Protein AF-0000000077824808 (afdb_homodimer)

Structure (mmCIF, N/CA/C/O backbone):
data_AF-0000000077824808-model_v1
#
loop_
_entity.id
_entity.type
_entity.pdbx_description
1 polymer 'Phospholipase D family member 5'
#
loop_
_atom_site.group_PDB
_atom_site.id
_atom_site.type_symbol
_atom_site.label_atom_id
_atom_site.label_alt_id
_atom_site.label_comp_id
_atom_site.label_asym_id
_atom_site.label_entity_id
_atom_site.label_seq_id
_atom_site.pdbx_PDB_ins_code
_atom_site.Cartn_x
_atom_site.Cartn_y
_atom_site.Cartn_z
_atom_site.occupancy
_atom_site.B_iso_or_equiv
_atom_site.auth_seq_id
_atom_site.auth_comp_id
_atom_site.auth_asym_id
_atom_site.auth_atom_id
_atom_site.pdbx_PDB_model_num
ATOM 1 N N . MET A 1 1 ? 56.625 6.375 -25.609 1 44.34 1 MET A N 1
ATOM 2 C CA . MET A 1 1 ? 56.719 6.523 -24.156 1 44.34 1 MET A CA 1
ATOM 3 C C . MET A 1 1 ? 56.031 7.805 -23.688 1 44.34 1 MET A C 1
ATOM 5 O O . MET A 1 1 ? 55.469 7.848 -22.609 1 44.34 1 MET A O 1
ATOM 9 N N . SER A 1 2 ? 56.031 8.875 -24.641 1 55.38 2 SER A N 1
ATOM 10 C CA . SER A 1 2 ? 55.594 10.211 -24.234 1 55.38 2 SER A CA 1
ATOM 11 C C . SER A 1 2 ? 54.094 10.352 -24.266 1 55.38 2 SER A C 1
ATOM 13 O O . SER A 1 2 ? 53.5 10.969 -23.375 1 55.38 2 SER A O 1
ATOM 15 N N . GLN A 1 3 ? 53.469 9.711 -25.219 1 58.22 3 GLN A N 1
ATOM 16 C CA . GLN A 1 3 ? 52.031 9.867 -25.359 1 58.22 3 GLN A CA 1
ATOM 17 C C . GLN A 1 3 ? 51.281 9.102 -24.281 1 58.22 3 GLN A C 1
ATOM 19 O O . GLN A 1 3 ? 50.281 9.586 -23.75 1 58.22 3 GLN A O 1
ATOM 24 N N . GLN A 1 4 ? 51.844 7.977 -23.906 1 54.94 4 GLN A N 1
ATOM 25 C CA . GLN A 1 4 ? 51.25 7.156 -22.859 1 54.94 4 GLN A CA 1
ATOM 26 C C . GLN A 1 4 ? 51.344 7.836 -21.5 1 54.94 4 GLN A C 1
ATOM 28 O O . GLN A 1 4 ? 50.406 7.758 -20.688 1 54.94 4 GLN A O 1
ATOM 33 N N . LYS A 1 5 ? 52.406 8.555 -21.281 1 56.78 5 LYS A N 1
ATOM 34 C CA . LYS A 1 5 ? 52.594 9.297 -20.031 1 56.78 5 LYS A CA 1
ATOM 35 C C . LYS A 1 5 ? 51.625 10.469 -19.953 1 56.78 5 LYS A C 1
ATOM 37 O O . LYS A 1 5 ? 51.062 10.75 -18.875 1 56.78 5 LYS A O 1
ATOM 42 N N . CYS A 1 6 ? 51.406 10.992 -21.156 1 55.28 6 CYS A N 1
ATOM 43 C CA . CYS A 1 6 ? 50.5 12.125 -21.172 1 55.28 6 CYS A CA 1
ATOM 44 C 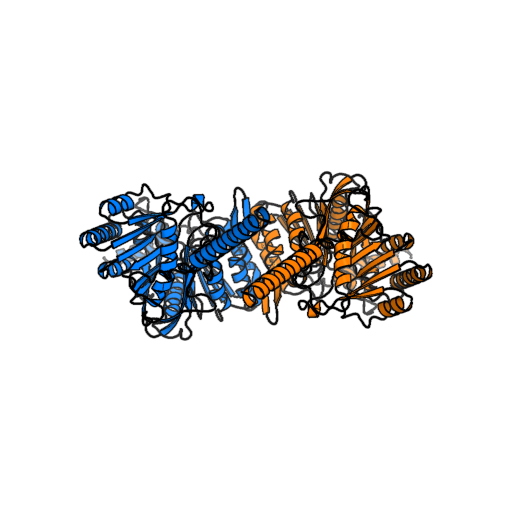C . CYS A 1 6 ? 49.062 11.68 -20.875 1 55.28 6 CYS A C 1
ATOM 46 O O . CYS A 1 6 ? 48.312 12.383 -20.188 1 55.28 6 CYS A O 1
ATOM 48 N N . ILE A 1 7 ? 48.75 10.477 -21.328 1 57.31 7 ILE A N 1
ATOM 49 C CA . ILE A 1 7 ? 47.406 9.969 -21.109 1 57.31 7 ILE A CA 1
ATOM 50 C C . ILE A 1 7 ? 47.219 9.562 -19.656 1 57.31 7 ILE A C 1
ATOM 52 O O . ILE A 1 7 ? 46.188 9.852 -19.047 1 57.31 7 ILE A O 1
ATOM 56 N N . VAL A 1 8 ? 48.312 9.039 -19.109 1 59.22 8 VAL A N 1
ATOM 57 C CA . VAL A 1 8 ? 48.281 8.641 -17.703 1 59.22 8 VAL A CA 1
ATOM 58 C C . VAL A 1 8 ? 48.219 9.875 -16.812 1 59.22 8 VAL A C 1
ATOM 60 O O . VAL A 1 8 ? 47.469 9.93 -15.844 1 59.22 8 VAL A O 1
ATOM 63 N N . ILE A 1 9 ? 48.969 10.891 -17.141 1 59.78 9 ILE A N 1
ATOM 64 C CA . ILE A 1 9 ? 48.969 12.133 -16.391 1 59.78 9 ILE A CA 1
ATOM 65 C C . ILE A 1 9 ? 47.594 12.82 -16.531 1 59.78 9 ILE A C 1
ATOM 67 O O . ILE A 1 9 ? 47.031 13.312 -15.547 1 59.78 9 ILE A O 1
ATOM 71 N N . PHE A 1 10 ? 47.062 12.75 -17.703 1 59.94 10 PHE A N 1
ATOM 72 C CA . PHE A 1 10 ? 45.75 13.344 -17.922 1 59.94 10 PHE A CA 1
ATOM 73 C C . PHE A 1 10 ? 44.688 12.586 -17.156 1 59.94 10 PHE A C 1
ATOM 75 O O . PHE A 1 10 ? 43.781 13.188 -16.562 1 59.94 10 PHE A O 1
ATOM 82 N N . ALA A 1 11 ? 44.844 11.273 -17.156 1 60.75 11 ALA A N 1
ATOM 83 C CA . ALA A 1 11 ? 43.906 10.461 -16.391 1 60.75 11 ALA A CA 1
ATOM 84 C C . ALA A 1 11 ? 44.031 10.711 -14.898 1 60.75 11 ALA A C 1
ATOM 86 O O . ALA A 1 11 ? 43.031 10.812 -14.18 1 60.75 11 ALA A O 1
ATOM 87 N N . LEU A 1 12 ? 45.25 10.953 -14.5 1 60.75 12 LEU A N 1
ATOM 88 C CA . LEU A 1 12 ? 45.531 11.242 -13.094 1 60.75 12 LEU A CA 1
ATOM 89 C C . LEU A 1 12 ? 45.031 12.633 -12.719 1 60.75 12 LEU A C 1
ATOM 91 O O . LEU A 1 12 ? 44.469 12.82 -11.633 1 60.75 12 LEU A O 1
ATOM 95 N N . VAL A 1 13 ? 45.188 13.539 -13.586 1 60.91 13 VAL A N 1
ATOM 96 C CA . VAL A 1 13 ? 44.688 14.891 -13.359 1 60.91 13 VAL A CA 1
ATOM 97 C C . VAL A 1 13 ? 43.156 14.906 -13.367 1 60.91 13 VAL A C 1
ATOM 99 O O . VAL A 1 13 ? 42.531 15.578 -12.547 1 60.91 13 VAL A O 1
ATOM 102 N N . CYS A 1 14 ? 42.594 14.086 -14.266 1 58.47 14 CYS A N 1
ATOM 103 C CA . CYS A 1 14 ? 41.156 13.992 -14.305 1 58.47 14 CYS A CA 1
ATOM 104 C C . CYS A 1 14 ? 40.625 13.297 -13.062 1 58.47 14 CYS A C 1
ATOM 106 O O . CYS A 1 14 ? 39.594 13.727 -12.484 1 58.47 14 CYS A O 1
ATOM 108 N N . CYS A 1 15 ? 41.312 12.312 -12.625 1 57.88 15 CYS A N 1
ATOM 109 C CA . CYS A 1 15 ? 40.938 11.641 -11.391 1 57.88 15 CYS A CA 1
ATOM 110 C C . CYS A 1 15 ? 41.156 12.547 -10.188 1 57.88 15 CYS A C 1
ATOM 112 O O . CYS A 1 15 ? 40.344 12.555 -9.258 1 57.88 15 CYS A O 1
ATOM 114 N N . PHE A 1 16 ? 42.188 13.305 -10.18 1 59.44 16 PHE A N 1
ATOM 115 C CA . PHE A 1 16 ? 42.438 14.273 -9.125 1 59.44 16 PHE A CA 1
ATOM 116 C C . PHE A 1 16 ? 41.406 15.391 -9.148 1 59.44 16 PHE A C 1
ATOM 118 O O . PHE A 1 16 ? 40.938 15.812 -8.102 1 59.44 16 PHE A O 1
ATOM 125 N N . ALA A 1 17 ? 41.062 15.859 -10.305 1 57.81 17 ALA A N 1
ATOM 126 C CA . ALA A 1 17 ? 40 16.875 -10.438 1 57.81 17 ALA A CA 1
ATOM 127 C C . ALA A 1 17 ? 38.656 16.344 -9.961 1 57.81 17 ALA A C 1
ATOM 129 O O . ALA A 1 17 ? 37.906 17.062 -9.297 1 57.81 17 ALA A O 1
ATOM 130 N N . ILE A 1 18 ? 38.375 15.109 -10.273 1 58.09 18 ILE A N 1
ATOM 131 C CA . ILE A 1 18 ? 37.156 14.484 -9.789 1 58.09 18 ILE A CA 1
ATOM 132 C C . ILE A 1 18 ? 37.219 14.305 -8.273 1 58.09 18 ILE A C 1
ATOM 134 O O . ILE A 1 18 ? 36.25 14.562 -7.562 1 58.09 18 ILE A O 1
ATOM 138 N N . LEU A 1 19 ? 38.375 13.93 -7.789 1 55 19 LEU A N 1
ATOM 139 C CA . LEU A 1 19 ? 38.562 13.797 -6.352 1 55 19 LEU A CA 1
ATOM 140 C C . LEU A 1 19 ? 38.438 15.148 -5.656 1 55 19 LEU A C 1
ATOM 142 O O . LEU A 1 19 ? 37.812 15.258 -4.602 1 55 19 LEU A O 1
ATOM 146 N N . VAL A 1 20 ? 39.094 16.141 -6.156 1 52.31 20 VAL A N 1
ATOM 147 C CA . VAL A 1 20 ? 39 17.484 -5.602 1 52.31 20 VAL A CA 1
ATOM 148 C C . VAL A 1 20 ? 37.562 17.984 -5.707 1 52.31 20 VAL A C 1
ATOM 150 O O . VAL A 1 20 ? 37.031 18.578 -4.766 1 52.31 20 VAL A O 1
ATOM 153 N N . ALA A 1 21 ? 36.906 17.75 -6.828 1 52 21 ALA A N 1
ATOM 154 C CA . ALA A 1 21 ? 35.5 18.109 -6.973 1 52 21 ALA A CA 1
ATOM 155 C C . ALA A 1 21 ? 34.656 17.359 -5.965 1 52 21 ALA A C 1
ATOM 157 O O . ALA A 1 21 ? 33.719 17.922 -5.402 1 52 21 ALA A O 1
ATOM 158 N N . LEU A 1 22 ? 35 16.125 -5.773 1 48.91 22 LEU A N 1
ATOM 159 C CA . LEU A 1 22 ? 34.312 15.336 -4.758 1 48.91 22 LEU A CA 1
ATOM 160 C C . LEU A 1 22 ? 34.625 15.852 -3.359 1 48.91 22 LEU A C 1
ATOM 162 O O . LEU A 1 22 ? 33.75 15.891 -2.492 1 48.91 22 LEU A O 1
ATOM 166 N N . ILE A 1 23 ? 35.906 16.156 -3.174 1 45.38 23 ILE A N 1
ATOM 167 C CA . ILE A 1 23 ? 36.312 16.719 -1.891 1 45.38 23 ILE A CA 1
ATOM 168 C C . ILE A 1 23 ? 35.625 18.078 -1.693 1 45.38 23 ILE A C 1
ATOM 170 O O . ILE A 1 23 ? 35.125 18.375 -0.612 1 45.38 23 ILE A O 1
ATOM 174 N N . PHE A 1 24 ? 35.812 18.969 -2.678 1 41.19 24 PHE A N 1
ATOM 175 C CA . PHE A 1 24 ? 35.156 20.266 -2.564 1 41.19 24 PHE A CA 1
ATOM 176 C C . PHE A 1 24 ? 33.656 20.094 -2.494 1 41.19 24 PHE A C 1
ATOM 178 O O . PHE A 1 24 ? 32.969 20.875 -1.832 1 41.19 24 PHE A O 1
ATOM 185 N N . SER A 1 25 ? 33.125 19.203 -3.307 1 39.31 25 SER A N 1
ATOM 186 C CA . SER A 1 25 ? 31.703 18.891 -3.141 1 39.31 25 SER A CA 1
ATOM 187 C C . SER A 1 25 ? 31.422 18.281 -1.769 1 39.31 25 SER A C 1
ATOM 189 O O . SER A 1 25 ? 30.312 18.375 -1.249 1 39.31 25 SER A O 1
ATOM 191 N N . ALA A 1 26 ? 32.375 17.5 -1.328 1 39.78 26 ALA A N 1
ATOM 192 C CA . ALA A 1 26 ? 32.281 16.938 0.018 1 39.78 26 ALA A CA 1
ATOM 193 C C . ALA A 1 26 ? 32.625 17.984 1.073 1 39.78 26 ALA A C 1
ATOM 195 O O . ALA A 1 26 ? 32.406 17.766 2.268 1 39.78 26 ALA A O 1
ATOM 196 N N . VAL A 1 27 ? 33.688 18.781 0.797 1 34.5 27 VAL A N 1
ATOM 197 C CA . VAL A 1 27 ? 33.906 19.844 1.784 1 34.5 27 VAL A CA 1
ATOM 198 C C . VAL A 1 27 ? 32.594 20.562 2.062 1 34.5 27 VAL A C 1
ATOM 200 O O . VAL A 1 27 ? 32.031 21.219 1.172 1 34.5 27 VAL A O 1
ATOM 203 N N . ASP A 1 28 ? 31.844 20 2.838 1 36.53 28 ASP A N 1
ATOM 204 C CA . ASP A 1 28 ? 30.719 20.625 3.535 1 36.53 28 ASP A CA 1
ATOM 205 C C . ASP A 1 28 ? 31.078 22.031 4.004 1 36.53 28 ASP A C 1
ATOM 207 O O . ASP A 1 28 ? 31.875 22.203 4.918 1 36.53 28 ASP A O 1
ATOM 211 N N . ILE A 1 29 ? 31.422 22.922 3.146 1 33.19 29 ILE A N 1
ATOM 212 C CA . ILE A 1 29 ? 31.219 24.234 3.76 1 33.19 29 ILE A CA 1
ATOM 213 C C . ILE A 1 29 ? 30.016 24.188 4.695 1 33.19 29 ILE A C 1
ATOM 215 O O . ILE A 1 29 ? 28.875 24.109 4.246 1 33.19 29 ILE A O 1
ATOM 219 N N . VAL A 1 30 ? 30.109 23.359 5.68 1 36.81 30 VAL A N 1
ATOM 220 C CA . VAL A 1 30 ? 29.172 23.625 6.758 1 36.81 30 VAL A CA 1
ATOM 221 C C . VAL A 1 30 ? 28.828 25.109 6.793 1 36.81 30 VAL A C 1
ATOM 223 O O . VAL A 1 30 ? 29.703 25.953 7.051 1 36.81 30 VAL A O 1
ATOM 226 N N . GLY A 1 31 ? 28.234 25.625 5.871 1 33.06 31 GLY A N 1
ATOM 227 C CA . GLY A 1 31 ? 27.656 26.938 6.148 1 33.06 31 GLY A CA 1
ATOM 228 C C . GLY A 1 31 ? 27.281 27.125 7.605 1 33.06 31 GLY A C 1
ATOM 229 O O . GLY A 1 31 ? 26.344 26.5 8.102 1 33.06 31 GLY A O 1
ATOM 230 N N . GLU A 1 32 ? 28.312 27.125 8.5 1 35.84 32 GLU A N 1
ATOM 231 C CA . GLU A 1 32 ? 27.891 27.781 9.742 1 35.84 32 GLU A CA 1
ATOM 232 C C . GLU A 1 32 ? 26.734 28.75 9.5 1 35.84 32 GLU A C 1
ATOM 234 O O . GLU A 1 32 ? 26.781 29.547 8.562 1 35.84 32 GLU A O 1
ATOM 239 N N . ASP A 1 33 ? 25.594 28.359 9.68 1 45.44 33 ASP A N 1
ATOM 240 C CA . ASP A 1 33 ? 24.562 29.375 9.664 1 45.44 33 ASP A CA 1
ATOM 241 C C . ASP A 1 33 ? 25.109 30.734 10.117 1 45.44 33 ASP A C 1
ATOM 243 O O . ASP A 1 33 ? 26 30.781 10.977 1 45.44 33 ASP A O 1
ATOM 247 N N . GLU A 1 34 ? 25.109 31.656 9.328 1 45.59 34 GLU A N 1
ATOM 248 C CA . GLU A 1 34 ? 25.562 33 9.625 1 45.59 34 GLU A CA 1
ATOM 249 C C . GLU A 1 34 ? 25.469 33.312 11.117 1 45.59 34 GLU A C 1
ATOM 251 O O . GLU A 1 34 ? 26.312 34.031 11.672 1 45.59 34 GLU A O 1
ATOM 256 N N . ASP A 1 35 ? 24.406 32.906 11.805 1 56.31 35 ASP A N 1
ATOM 257 C CA . ASP A 1 35 ? 24.219 33.438 13.148 1 56.31 35 ASP A CA 1
ATOM 258 C C . ASP A 1 35 ? 24.75 32.438 14.203 1 56.31 35 ASP A C 1
ATOM 260 O O . ASP A 1 35 ? 24.5 32.625 15.398 1 56.31 35 ASP A O 1
ATOM 264 N N . GLY A 1 36 ? 25.531 31.453 13.883 1 67.5 36 GLY A N 1
ATOM 265 C CA . GLY A 1 36 ? 26.234 30.688 14.891 1 67.5 36 GLY A CA 1
ATOM 266 C C . GLY A 1 36 ? 25.359 29.672 15.594 1 67.5 36 GLY A C 1
ATOM 267 O O . GLY A 1 36 ? 25.734 29.109 16.625 1 67.5 36 GLY A O 1
ATOM 268 N N . LEU A 1 37 ? 24.125 29.469 15.195 1 80.75 37 LEU A N 1
ATOM 269 C CA . LEU A 1 37 ? 23.25 28.516 15.867 1 80.75 37 LEU A CA 1
ATOM 270 C C . LEU A 1 37 ? 23.641 27.078 15.516 1 80.75 37 LEU A C 1
ATOM 272 O O . LEU A 1 37 ? 23.844 26.766 14.344 1 80.75 37 LEU A O 1
ATOM 276 N N . SER A 1 38 ? 23.859 26.219 16.578 1 85.31 38 SER A N 1
ATOM 277 C CA . SER A 1 38 ? 24.234 24.812 16.422 1 85.31 38 SER A CA 1
ATOM 278 C C . SER A 1 38 ? 23.516 23.953 17.469 1 85.31 38 SER A C 1
ATOM 280 O O . SER A 1 38 ? 22.828 24.469 18.344 1 85.31 38 SER A O 1
ATOM 282 N N . GLU A 1 39 ? 23.656 22.672 17.297 1 86.44 39 GLU A N 1
ATOM 283 C CA . GLU A 1 39 ? 23.062 21.75 18.25 1 86.44 39 GLU A CA 1
ATOM 284 C C . GLU A 1 39 ? 23.641 21.922 19.641 1 86.44 39 GLU A C 1
ATOM 286 O O . GLU A 1 39 ? 22.969 21.625 20.641 1 86.44 39 GLU A O 1
ATOM 291 N N . LYS A 1 40 ? 24.812 22.469 19.719 1 85.5 40 LYS A N 1
ATOM 292 C CA . LYS A 1 40 ? 25.531 22.594 20.984 1 85.5 40 LYS A CA 1
ATOM 293 C C . LYS A 1 40 ? 25.062 23.844 21.75 1 85.5 40 LYS A C 1
ATOM 295 O O . LYS A 1 40 ? 25.109 23.875 22.984 1 85.5 40 LYS A O 1
ATOM 300 N N . ASN A 1 41 ? 24.547 24.812 21.062 1 88.88 41 ASN A N 1
ATOM 301 C CA . ASN A 1 41 ? 24.219 26.062 21.734 1 88.88 41 ASN A CA 1
ATOM 302 C C . ASN A 1 41 ? 22.75 26.422 21.578 1 88.88 41 ASN A C 1
ATOM 304 O O . ASN A 1 41 ? 22.328 27.516 21.969 1 88.88 41 ASN A O 1
ATOM 308 N N . CYS A 1 42 ? 22 25.531 21.125 1 91 42 CYS A N 1
ATOM 309 C CA . CYS A 1 42 ? 20.594 25.828 20.922 1 91 42 CYS A CA 1
ATOM 310 C C . CYS A 1 42 ? 19.797 25.656 22.219 1 91 42 CYS A C 1
ATOM 312 O O . CYS A 1 42 ? 20.281 25.016 23.156 1 91 42 CYS A O 1
ATOM 314 N N . ARG A 1 43 ? 18.656 26.328 22.219 1 89.06 43 ARG A N 1
ATOM 315 C CA . ARG A 1 43 ? 17.781 26.25 23.391 1 89.06 43 ARG A CA 1
ATOM 316 C C . ARG A 1 43 ? 16.75 25.141 23.25 1 89.06 43 ARG A C 1
ATOM 318 O O . ARG A 1 43 ? 16.094 25.031 22.203 1 89.06 43 ARG A O 1
ATOM 325 N N . ASN A 1 44 ? 16.578 24.297 24.375 1 91 44 ASN A N 1
ATOM 326 C CA . ASN A 1 44 ? 15.648 23.172 24.297 1 91 44 ASN A CA 1
ATOM 327 C C . ASN A 1 44 ? 14.641 23.203 25.438 1 91 44 ASN A C 1
ATOM 329 O O . ASN A 1 44 ? 13.93 22.234 25.672 1 91 44 ASN A O 1
ATOM 333 N N . ASN A 1 45 ? 14.664 24.297 26.234 1 94.12 45 ASN A N 1
ATOM 334 C CA . ASN A 1 45 ? 13.555 24.594 27.141 1 94.12 45 ASN A CA 1
ATOM 335 C C . ASN A 1 45 ? 12.555 25.562 26.5 1 94.12 45 ASN A C 1
ATOM 337 O O . ASN A 1 45 ? 12.758 26.781 26.516 1 94.12 45 ASN A O 1
ATOM 341 N N . CYS A 1 46 ? 11.492 24.984 26.016 1 97.44 46 CYS A N 1
ATOM 342 C CA . CYS A 1 46 ? 10.594 25.703 25.125 1 97.44 46 CYS A CA 1
ATOM 343 C C . CYS A 1 46 ? 9.195 25.828 25.734 1 97.44 46 CYS A C 1
ATOM 345 O O . CYS A 1 46 ? 8.859 25.109 26.672 1 97.44 46 CYS A O 1
ATOM 347 N N . ARG A 1 47 ? 8.5 26.781 25.266 1 97.06 47 ARG A N 1
ATOM 348 C CA . ARG A 1 47 ? 7.074 26.906 25.547 1 97.06 47 ARG A CA 1
ATOM 349 C C . ARG A 1 47 ? 6.246 26.625 24.297 1 97.06 47 ARG A C 1
ATOM 351 O O . ARG A 1 47 ? 6.66 26.969 23.188 1 97.06 47 ARG A O 1
ATOM 358 N N . VAL A 1 48 ? 5.129 26 24.562 1 97.44 48 VAL A N 1
ATOM 359 C CA . VAL A 1 48 ? 4.305 25.641 23.422 1 97.44 48 VAL A CA 1
ATOM 360 C C . VAL A 1 48 ? 2.857 26.062 23.672 1 97.44 48 VAL A C 1
ATOM 362 O O . VAL A 1 48 ? 2.396 26.062 24.812 1 97.44 48 VAL A O 1
ATOM 365 N N . ALA A 1 49 ? 2.16 26.547 22.625 1 97.56 49 ALA A N 1
ATOM 366 C CA . ALA A 1 49 ? 0.757 26.938 22.719 1 97.56 49 ALA A CA 1
ATOM 367 C C . ALA A 1 49 ? -0.007 26.531 21.469 1 97.56 49 ALA A C 1
ATOM 369 O O . ALA A 1 49 ? 0.49 26.703 20.344 1 97.56 49 ALA A O 1
ATOM 370 N N . LEU A 1 50 ? -1.19 25.953 21.688 1 98.06 50 LEU A N 1
ATOM 371 C CA . LEU A 1 50 ? -2.1 25.75 20.562 1 98.06 50 LEU A CA 1
ATOM 372 C C . LEU A 1 50 ? -2.758 27.062 20.156 1 98.06 50 LEU A C 1
ATOM 374 O O . LEU A 1 50 ? -3.064 27.906 21 1 98.06 50 LEU A O 1
ATOM 378 N N . VAL A 1 51 ? -2.949 27.234 18.875 1 98.5 51 VAL A N 1
ATOM 379 C CA . VAL A 1 51 ? -3.682 28.391 18.344 1 98.5 51 VAL A CA 1
ATOM 380 C C . VAL A 1 51 ? -4.785 27.906 17.406 1 98.5 51 VAL A C 1
ATOM 382 O O . VAL A 1 51 ? -4.59 26.953 16.656 1 98.5 51 VAL A O 1
ATOM 385 N N . GLU A 1 52 ? -5.957 28.562 17.516 1 98.12 52 GLU A N 1
ATOM 386 C CA . GLU A 1 52 ? -7.109 28.141 16.719 1 98.12 52 GLU A CA 1
ATOM 387 C C . GLU A 1 52 ? -7.84 29.344 16.125 1 98.12 52 GLU A C 1
ATOM 389 O O . GLU A 1 52 ? -7.805 30.438 16.703 1 98.12 52 GLU A O 1
ATOM 394 N N . ASN A 1 53 ? -8.32 29.156 15.023 1 97.25 53 ASN A N 1
ATOM 395 C CA . ASN A 1 53 ? -9.398 30.031 14.578 1 97.25 53 ASN A CA 1
ATOM 396 C C . ASN A 1 53 ? -10.758 29.344 14.672 1 97.25 53 ASN A C 1
ATOM 398 O O . ASN A 1 53 ? -10.961 28.297 14.07 1 97.25 53 ASN A O 1
ATOM 402 N N . ILE A 1 54 ? -11.602 29.922 15.445 1 95.5 54 ILE A N 1
ATOM 403 C CA . ILE A 1 54 ? -12.984 29.484 15.531 1 95.5 54 ILE A CA 1
ATOM 404 C C . ILE A 1 54 ? -13.891 30.469 14.797 1 95.5 54 ILE A C 1
ATOM 406 O O . ILE A 1 54 ? -14.023 31.625 15.203 1 95.5 54 ILE A O 1
ATOM 410 N N . PRO A 1 55 ? -14.461 30 13.75 1 91.06 55 PRO A N 1
ATOM 411 C CA . PRO A 1 55 ? -15.289 30.938 12.984 1 91.06 55 PRO A CA 1
ATOM 412 C C . PRO A 1 55 ? -16.438 31.516 13.805 1 91.06 55 PRO A C 1
ATOM 414 O O . PRO A 1 55 ? -16.922 30.875 14.734 1 91.06 55 PRO A O 1
ATOM 417 N N . GLU A 1 56 ? -16.797 32.688 13.328 1 84.44 56 GLU A N 1
ATOM 418 C CA . GLU A 1 56 ? -17.922 33.344 14 1 84.44 56 GLU A CA 1
ATOM 419 C C . GLU A 1 56 ? -19.188 32.5 13.867 1 84.44 56 GLU A C 1
ATOM 421 O O . GLU A 1 56 ? -19.469 31.953 12.805 1 84.44 56 GLU A O 1
ATOM 426 N N . GLY A 1 57 ? -19.891 32.406 14.875 1 83.75 57 GLY A N 1
ATOM 427 C CA . GLY A 1 57 ? -21.141 31.641 14.867 1 83.75 57 GLY A CA 1
ATOM 428 C C . GLY A 1 57 ? -21 30.25 15.438 1 83.75 57 GLY A C 1
ATOM 429 O O . GLY A 1 57 ? -22 29.594 15.75 1 83.75 57 GLY A O 1
ATOM 430 N N . ILE A 1 58 ? -19.828 29.859 15.492 1 88.06 58 ILE A N 1
ATOM 431 C CA . ILE A 1 58 ? -19.594 28.562 16.125 1 88.06 58 ILE A CA 1
ATOM 432 C C . ILE A 1 58 ? -19.438 28.734 17.625 1 88.06 58 ILE A C 1
ATOM 434 O O . ILE A 1 58 ? -18.547 29.469 18.078 1 88.06 58 ILE A O 1
ATOM 438 N N . ASN A 1 59 ? -20.297 28.062 18.328 1 88.56 59 ASN A N 1
ATOM 439 C CA . ASN A 1 59 ? -20.297 28.203 19.781 1 88.56 59 ASN A CA 1
ATOM 440 C C . ASN A 1 59 ? -20.109 26.859 20.484 1 88.56 59 ASN A C 1
ATOM 442 O O . ASN A 1 59 ? -20.75 25.875 20.125 1 88.56 59 ASN A O 1
ATOM 446 N N . TYR A 1 60 ? -19.203 26.953 21.359 1 91.69 60 TYR A N 1
ATOM 447 C CA . TYR A 1 60 ? -19 25.797 22.219 1 91.69 60 TYR A CA 1
ATOM 448 C C . TYR A 1 60 ? -19.5 26.078 23.625 1 91.69 60 TYR A C 1
ATOM 450 O O . TYR A 1 60 ? -19.828 27.219 23.969 1 91.69 60 TYR A O 1
ATOM 458 N N . SER A 1 61 ? -19.625 24.969 24.406 1 89.12 61 SER A N 1
ATOM 459 C CA . SER A 1 61 ? -20.016 25.156 25.797 1 89.12 61 SER A CA 1
ATOM 460 C C . SER A 1 61 ? -18.969 25.969 26.562 1 89.12 61 SER A C 1
ATOM 462 O O . SER A 1 61 ? -17.812 26.047 26.156 1 89.12 61 SER A O 1
ATOM 464 N N . ASP A 1 62 ? -19.359 26.484 27.641 1 86.94 62 ASP A N 1
ATOM 465 C CA . ASP A 1 62 ? -18.469 27.312 28.453 1 86.94 62 ASP A CA 1
ATOM 466 C C . ASP A 1 62 ? -17.328 26.5 29.047 1 86.94 62 ASP A C 1
ATOM 468 O O . ASP A 1 62 ? -16.25 27.016 29.328 1 86.94 62 ASP A O 1
ATOM 472 N N . SER A 1 63 ? -17.562 25.281 29.141 1 89.69 63 SER A N 1
ATOM 473 C CA . SER A 1 63 ? -16.562 24.422 29.766 1 89.69 63 SER A CA 1
ATOM 474 C C . SER A 1 63 ? -15.594 23.844 28.734 1 89.69 63 SER A C 1
ATOM 476 O O . SER A 1 63 ? -14.617 23.188 29.094 1 89.69 63 SER A O 1
ATOM 478 N N . ALA A 1 64 ? -15.883 24.219 27.547 1 91.81 64 ALA A N 1
ATOM 479 C CA . ALA A 1 64 ? -15.023 23.703 26.484 1 91.81 64 ALA A CA 1
ATOM 480 C C . ALA A 1 64 ? -13.648 24.359 26.516 1 91.81 64 ALA A C 1
ATOM 482 O O . ALA A 1 64 ? -13.531 25.531 26.875 1 91.81 64 ALA A O 1
ATOM 483 N N . PRO A 1 65 ? -12.664 23.547 26.172 1 92.56 65 PRO A N 1
ATOM 484 C CA . PRO A 1 65 ? -11.328 24.141 26.141 1 92.56 65 PRO A CA 1
ATOM 485 C C . PRO A 1 65 ? -11.219 25.281 25.125 1 92.56 65 PRO A C 1
ATOM 487 O O . PRO A 1 65 ? -11.805 25.203 24.047 1 92.56 65 PRO A O 1
ATOM 490 N N . ALA A 1 66 ? -10.555 26.297 25.547 1 91.69 66 ALA A N 1
ATOM 491 C CA . ALA A 1 66 ? -10.281 27.453 24.672 1 91.69 66 ALA A CA 1
ATOM 492 C C . ALA A 1 66 ? -8.781 27.734 24.609 1 91.69 66 ALA A C 1
ATOM 494 O O . ALA A 1 66 ? -8.07 27.625 25.609 1 91.69 66 ALA A O 1
ATOM 495 N N . HIS A 1 67 ? -8.414 28.109 23.469 1 95.31 67 HIS A N 1
ATOM 496 C CA . HIS A 1 67 ? -7.008 28.406 23.234 1 95.31 67 HIS A CA 1
ATOM 497 C C . HIS A 1 67 ? -6.832 29.766 22.578 1 95.31 67 HIS A C 1
ATOM 499 O O . HIS A 1 67 ? -7.812 30.422 22.234 1 95.31 67 HIS A O 1
ATOM 505 N N . LEU A 1 68 ? -5.562 30.141 22.531 1 96.5 68 LEU A N 1
ATOM 506 C CA . LEU A 1 68 ? -5.219 31.406 21.891 1 96.5 68 LEU A CA 1
ATOM 507 C C . LEU A 1 68 ? -5.746 31.453 20.469 1 96.5 68 LEU A C 1
ATOM 509 O O . LEU A 1 68 ? -5.652 30.453 19.734 1 96.5 68 LEU A O 1
ATOM 513 N N . SER A 1 69 ? -6.352 32.625 20.125 1 97.12 69 SER A N 1
ATOM 514 C CA . SER A 1 69 ? -6.801 32.75 18.75 1 97.12 69 SER A CA 1
ATOM 515 C C . SER A 1 69 ? -5.621 32.781 17.781 1 97.12 69 SER A C 1
ATOM 517 O O . SER A 1 69 ? -4.543 33.25 18.125 1 97.12 69 SER A O 1
ATOM 519 N N . LEU A 1 70 ? -5.836 32.25 16.625 1 98 70 LEU A N 1
ATOM 520 C CA . LEU A 1 70 ? -4.812 32.219 15.594 1 98 70 LEU A CA 1
ATOM 521 C C . LEU A 1 70 ? -4.281 33.625 15.328 1 98 70 LEU A C 1
ATOM 523 O O . LEU A 1 70 ? -3.068 33.844 15.273 1 98 70 LEU A O 1
ATOM 527 N N . PHE A 1 71 ? -5.156 34.594 15.234 1 97 71 PHE A N 1
ATOM 528 C CA . PHE A 1 71 ? -4.793 36 14.984 1 97 71 PHE A CA 1
ATOM 529 C C . PHE A 1 71 ? -3.885 36.531 16.078 1 97 71 PHE A C 1
ATOM 531 O O . PHE A 1 71 ? -2.82 37.062 15.805 1 97 71 PHE A O 1
ATOM 538 N N . GLN A 1 72 ? -4.305 36.312 17.25 1 97.5 72 GLN A N 1
ATOM 539 C CA . GLN A 1 72 ? -3.514 36.812 18.375 1 97.5 72 GLN A CA 1
ATOM 540 C C . GLN A 1 72 ? -2.158 36.125 18.438 1 97.5 72 GLN A C 1
ATOM 542 O O . GLN A 1 72 ? -1.147 36.75 18.781 1 97.5 72 GLN A O 1
ATOM 547 N N . GLY A 1 73 ? -2.162 34.844 18.172 1 98.5 73 GLY A N 1
ATOM 548 C CA . GLY A 1 73 ? -0.9 34.125 18.141 1 98.5 73 GLY A CA 1
ATOM 549 C C . GLY A 1 73 ? 0.077 34.656 17.125 1 98.5 73 GLY A C 1
ATOM 550 O O . GLY A 1 73 ? 1.252 34.875 17.422 1 98.5 73 GLY A O 1
ATOM 551 N N . TRP A 1 74 ? -0.408 34.875 15.914 1 98.31 74 TRP A N 1
ATOM 552 C CA . TRP A 1 74 ? 0.426 35.438 14.859 1 98.31 74 TRP A CA 1
ATOM 553 C C . TRP A 1 74 ? 0.898 36.844 15.211 1 98.31 74 TRP A C 1
ATOM 555 O O . TRP A 1 74 ? 2.07 37.188 15.031 1 98.31 74 TRP A O 1
ATOM 565 N N . MET A 1 75 ? -0.009 37.594 15.805 1 98.12 75 MET A N 1
ATOM 566 C CA . MET A 1 75 ? 0.353 38.969 16.203 1 98.12 75 MET A CA 1
ATOM 567 C C . MET A 1 75 ? 1.406 38.938 17.312 1 98.12 75 MET A C 1
ATOM 569 O O . MET A 1 75 ? 2.33 39.75 17.312 1 98.12 75 MET A O 1
ATOM 573 N N . ASN A 1 76 ? 1.201 38.031 18.234 1 98.31 76 ASN A N 1
ATOM 574 C CA . ASN A 1 76 ? 2.193 37.906 19.297 1 98.31 76 ASN A CA 1
ATOM 575 C C . ASN A 1 76 ? 3.58 37.594 18.719 1 98.31 76 ASN A C 1
ATOM 577 O O . ASN A 1 76 ? 4.574 38.188 19.156 1 98.31 76 ASN A O 1
ATOM 581 N N . LEU A 1 77 ? 3.656 36.719 17.766 1 98.62 77 LEU A N 1
ATOM 582 C CA . LEU A 1 77 ? 4.926 36.375 17.125 1 98.62 77 LEU A CA 1
ATOM 583 C C . LEU A 1 77 ? 5.543 37.594 16.453 1 98.62 77 LEU A C 1
ATOM 585 O O . LEU A 1 77 ? 6.73 37.875 16.625 1 98.62 77 LEU A O 1
ATOM 589 N N . LEU A 1 78 ? 4.734 38.312 15.742 1 98.62 78 LEU A N 1
ATOM 590 C CA . LEU A 1 78 ? 5.23 39.469 15 1 98.62 78 LEU A CA 1
ATOM 591 C C . LEU A 1 78 ? 5.664 40.594 15.953 1 98.62 78 LEU A C 1
ATOM 593 O O . LEU A 1 78 ? 6.641 41.281 15.695 1 98.62 78 LEU A O 1
ATOM 597 N N . ASN A 1 79 ? 4.906 40.688 17 1 98.06 79 ASN A N 1
ATOM 598 C CA . ASN A 1 79 ? 5.25 41.719 17.984 1 98.06 79 ASN A CA 1
ATOM 599 C C . ASN A 1 79 ? 6.582 41.406 18.672 1 98.06 79 ASN A C 1
ATOM 601 O O . ASN A 1 79 ? 7.281 42.312 19.109 1 98.06 79 ASN A O 1
ATOM 605 N N . MET A 1 80 ? 6.938 40.219 18.672 1 97.38 80 MET A N 1
ATOM 606 C CA . MET A 1 80 ? 8.18 39.781 19.312 1 97.38 80 MET A CA 1
ATOM 607 C C . MET A 1 80 ? 9.352 39.875 18.344 1 97.38 80 MET A C 1
ATOM 609 O O . MET A 1 80 ? 10.516 39.844 18.75 1 97.38 80 MET A O 1
ATOM 613 N N . ALA A 1 81 ? 9.039 40 17.109 1 98.44 81 ALA A N 1
ATOM 614 C CA . ALA A 1 81 ? 10.07 39.938 16.078 1 98.44 81 ALA A CA 1
ATOM 615 C C . ALA A 1 81 ? 11.016 41.156 16.172 1 98.44 81 ALA A C 1
ATOM 617 O O . ALA A 1 81 ? 10.578 42.281 16.234 1 98.44 81 ALA A O 1
ATOM 618 N N . LYS A 1 82 ? 12.383 40.875 16.109 1 97.62 82 LYS A N 1
ATOM 619 C CA . LYS A 1 82 ? 13.391 41.938 16.203 1 97.62 82 LYS A CA 1
ATOM 620 C C . LYS A 1 82 ? 14.336 41.875 15.008 1 97.62 82 LYS A C 1
ATOM 622 O O . LYS A 1 82 ? 14.852 42.938 14.594 1 97.62 82 LYS A O 1
ATOM 627 N N . LYS A 1 83 ? 14.547 40.719 14.508 1 97.19 83 LYS A N 1
ATOM 628 C CA . LYS A 1 83 ? 15.586 40.594 13.492 1 97.19 83 LYS A CA 1
ATOM 629 C C . LYS A 1 83 ? 15.008 40.094 12.172 1 97.19 83 LYS A C 1
ATOM 631 O O . LYS A 1 83 ? 15.281 40.656 11.109 1 97.19 83 LYS A O 1
ATOM 636 N N . SER A 1 84 ? 14.281 39 12.297 1 98.25 84 SER A N 1
ATOM 637 C CA . SER A 1 84 ? 13.836 38.406 11.031 1 98.25 84 SER A CA 1
ATOM 638 C C . SER A 1 84 ? 12.516 37.656 11.203 1 98.25 84 SER A C 1
ATOM 640 O O . SER A 1 84 ? 12.227 37.156 12.281 1 98.25 84 SER A O 1
ATOM 642 N N . VAL A 1 85 ? 11.742 37.625 10.133 1 98.75 85 VAL A N 1
ATOM 643 C CA . VAL A 1 85 ? 10.508 36.844 10.023 1 98.75 85 VAL A CA 1
ATOM 644 C C . VAL A 1 85 ? 10.492 36.062 8.703 1 98.75 85 VAL A C 1
ATOM 646 O O . VAL A 1 85 ? 10.445 36.656 7.629 1 98.75 85 VAL A O 1
ATOM 649 N N . ASP A 1 86 ? 10.547 34.719 8.773 1 98.75 86 ASP A N 1
ATOM 650 C CA . ASP A 1 86 ? 10.438 33.844 7.613 1 98.75 86 ASP A CA 1
ATOM 651 C C . ASP A 1 86 ? 9.062 33.188 7.555 1 98.75 86 ASP A C 1
ATOM 653 O O . ASP A 1 86 ? 8.656 32.5 8.508 1 98.75 86 ASP A O 1
ATOM 657 N N . ILE A 1 87 ? 8.375 33.375 6.457 1 98.81 87 ILE A N 1
ATOM 658 C CA . ILE A 1 87 ? 7.027 32.812 6.34 1 98.81 87 ILE A CA 1
ATOM 659 C C . ILE A 1 87 ? 6.918 31.969 5.074 1 98.81 87 ILE A C 1
ATOM 661 O O . ILE A 1 87 ? 7.285 32.406 3.986 1 98.81 87 ILE A O 1
ATOM 665 N N . VAL A 1 88 ? 6.492 30.766 5.215 1 98.75 88 VAL A N 1
ATOM 666 C CA . V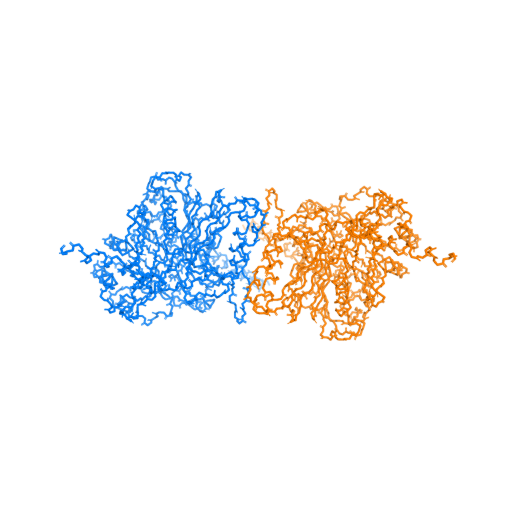AL A 1 88 ? 6.023 29.938 4.102 1 98.75 88 VAL A CA 1
ATOM 667 C C . VAL A 1 88 ? 4.504 29.812 4.156 1 98.75 88 VAL A C 1
ATOM 669 O O . VAL A 1 88 ? 3.939 29.531 5.215 1 98.75 88 VAL A O 1
ATOM 672 N N . SER A 1 89 ? 3.844 30.047 3.094 1 98.44 89 SER A N 1
ATOM 673 C CA . SER A 1 89 ? 2.387 30 3.088 1 98.44 89 SER A CA 1
ATOM 674 C C . SER A 1 89 ? 1.857 29.516 1.741 1 98.44 89 SER A C 1
ATOM 676 O O . SER A 1 89 ? 2.475 29.75 0.702 1 98.44 89 SER A O 1
ATOM 678 N N . SER A 1 90 ? 0.696 28.922 1.753 1 97.5 90 SER A N 1
ATOM 679 C CA . SER A 1 90 ? 0.093 28.375 0.54 1 97.5 90 SER A CA 1
ATOM 680 C C . SER A 1 90 ? -0.778 29.422 -0.158 1 97.5 90 SER A C 1
ATOM 682 O O . SER A 1 90 ? -1.032 29.312 -1.36 1 97.5 90 SER A O 1
ATOM 684 N N . GLN A 1 91 ? -1.283 30.391 0.571 1 96.75 91 GLN A N 1
ATOM 685 C CA . GLN A 1 91 ? -2.127 31.453 0.032 1 96.75 91 GLN A CA 1
ATOM 686 C C . GLN A 1 91 ? -1.677 32.812 0.534 1 96.75 91 GLN A C 1
ATOM 688 O O . GLN A 1 91 ? -1.026 32.906 1.575 1 96.75 91 GLN A O 1
ATOM 693 N N . TRP A 1 92 ? -2.076 33.844 -0.291 1 96.31 92 TRP A N 1
ATOM 694 C CA . TRP A 1 92 ? -1.63 35.188 0.003 1 96.31 92 TRP A CA 1
ATOM 695 C C . TRP A 1 92 ? -2.738 36.219 -0.271 1 96.31 92 TRP A C 1
ATOM 697 O O . TRP A 1 92 ? -2.676 36.969 -1.248 1 96.31 92 TRP A O 1
ATOM 707 N N . ASP A 1 93 ? -3.701 36.156 0.56 1 94 93 ASP A N 1
ATOM 708 C CA . ASP A 1 93 ? -4.793 37.125 0.422 1 94 93 ASP A CA 1
ATOM 709 C C . ASP A 1 93 ? -5.332 37.562 1.788 1 94 93 ASP A C 1
ATOM 711 O O . ASP A 1 93 ? -6.188 36.875 2.357 1 94 93 ASP A O 1
ATOM 715 N N . LEU A 1 94 ? -4.934 38.781 2.188 1 92.19 94 LEU A N 1
ATOM 716 C CA . LEU A 1 94 ? -5.336 39.25 3.508 1 92.19 94 LEU A CA 1
ATOM 717 C C . LEU A 1 94 ? -6.414 40.344 3.393 1 92.19 94 LEU A C 1
ATOM 719 O O . LEU A 1 94 ? -6.832 40.906 4.398 1 92.19 94 LEU A O 1
ATOM 723 N N . SER A 1 95 ? -6.812 40.594 2.172 1 86.25 95 SER A N 1
ATOM 724 C CA . SER A 1 95 ? -7.766 41.656 1.958 1 86.25 95 SER A CA 1
ATOM 725 C C . SER A 1 95 ? -9.18 41.125 1.755 1 86.25 95 SER A C 1
ATOM 727 O O . SER A 1 95 ? -9.375 40.125 1.038 1 86.25 95 SER A O 1
ATOM 729 N N . HIS A 1 96 ? -9.984 41.656 2.576 1 76.31 96 HIS A N 1
ATOM 730 C CA . HIS A 1 96 ? -11.398 41.375 2.371 1 76.31 96 HIS A CA 1
ATOM 731 C C . HIS A 1 96 ? -12.258 42.562 2.803 1 76.31 96 HIS A C 1
ATOM 733 O O . HIS A 1 96 ? -11.922 43.25 3.766 1 76.31 96 HIS A O 1
ATOM 739 N N . SER A 1 97 ? -13.266 42.719 2.01 1 74.62 97 SER A N 1
ATOM 740 C CA . SER A 1 97 ? -14.102 43.875 2.221 1 74.62 97 SER A CA 1
ATOM 741 C C . SER A 1 97 ? -15.008 43.719 3.438 1 74.62 97 SER A C 1
ATOM 743 O O . SER A 1 97 ? -15.438 44.688 4.043 1 74.62 97 SER A O 1
ATOM 745 N N . HIS A 1 98 ? -15.148 42.5 3.805 1 73.12 98 HIS A N 1
ATOM 746 C CA . HIS A 1 98 ? -16.031 42.281 4.945 1 73.12 98 HIS A CA 1
ATOM 747 C C . HIS A 1 98 ? -15.438 42.875 6.219 1 73.12 98 HIS A C 1
ATOM 749 O O . HIS A 1 98 ? -14.258 42.688 6.512 1 73.12 98 HIS A O 1
ATOM 755 N N . PRO A 1 99 ? -16.219 43.562 6.949 1 66.38 99 PRO A N 1
ATOM 756 C CA . PRO A 1 99 ? -15.734 44.25 8.141 1 66.38 99 PRO A CA 1
ATOM 757 C C . PRO A 1 99 ? -15.133 43.312 9.18 1 66.38 99 PRO A C 1
ATOM 759 O O . PRO A 1 99 ? -14.211 43.688 9.898 1 66.38 99 PRO A O 1
ATOM 762 N N . SER A 1 100 ? -15.586 42.156 9.188 1 66.94 100 SER A N 1
ATOM 763 C CA . SER A 1 100 ? -15.102 41.219 10.195 1 66.94 100 SER A CA 1
ATOM 764 C C . SER A 1 100 ? -13.75 40.656 9.805 1 66.94 100 SER A C 1
ATOM 766 O O . SER A 1 100 ? -13.102 39.969 10.602 1 66.94 100 SER A O 1
ATOM 768 N N . ALA A 1 101 ? -13.438 41.031 8.672 1 72.31 101 ALA A N 1
ATOM 769 C CA . ALA A 1 101 ? -12.156 40.5 8.219 1 72.31 101 ALA A CA 1
ATOM 770 C C . ALA A 1 101 ? -11.031 41.531 8.43 1 72.31 101 ALA A C 1
ATOM 772 O O . ALA A 1 101 ? -10.117 41.625 7.617 1 72.31 101 ALA A O 1
ATOM 773 N N . PHE A 1 102 ? -11.133 42.219 9.578 1 86.25 102 PHE A N 1
ATOM 774 C CA . PHE A 1 102 ? -10.164 43.281 9.859 1 86.25 102 PHE A CA 1
ATOM 775 C C . PHE A 1 102 ? -8.812 42.688 10.25 1 86.25 102 PHE A C 1
ATOM 777 O O . PHE A 1 102 ? -7.781 43.344 10.109 1 86.25 102 PHE A O 1
ATOM 784 N N . GLN A 1 103 ? -8.852 41.5 10.625 1 92 103 GLN A N 1
ATOM 785 C CA . GLN A 1 103 ? -7.648 40.844 11.125 1 92 103 GLN A CA 1
ATOM 786 C C . GLN A 1 103 ? -6.582 40.75 10.039 1 92 103 GLN A C 1
ATOM 788 O O . GLN A 1 103 ? -5.395 40.938 10.312 1 92 103 GLN A O 1
ATOM 793 N N . GLY A 1 104 ? -7.059 40.531 8.867 1 93.25 104 GLY A N 1
ATOM 794 C CA . GLY A 1 104 ? -6.121 40.469 7.754 1 93.25 104 GLY A CA 1
ATOM 795 C C . GLY A 1 104 ? -5.395 41.781 7.508 1 93.25 104 GLY A C 1
ATOM 796 O O . GLY A 1 104 ? -4.176 41.781 7.32 1 93.25 104 GLY A O 1
ATOM 797 N N . GLN A 1 105 ? -6.125 42.812 7.555 1 92 105 GLN A N 1
ATOM 798 C CA . GLN A 1 105 ? -5.539 44.125 7.336 1 92 105 GLN A CA 1
ATOM 799 C C . GLN A 1 105 ? -4.543 44.469 8.438 1 92 105 GLN A C 1
ATOM 801 O O . GLN A 1 105 ? -3.482 45.031 8.164 1 92 105 GLN A O 1
ATOM 806 N N . HIS A 1 106 ? -4.906 44.156 9.625 1 94.38 106 HIS A N 1
ATOM 807 C CA . HIS A 1 106 ? -4.012 44.406 10.75 1 94.38 106 HIS A CA 1
ATOM 808 C C . HIS A 1 106 ? -2.711 43.625 10.617 1 94.38 106 HIS A C 1
ATOM 810 O O . HIS A 1 106 ? -1.636 44.156 10.93 1 94.38 106 HIS A O 1
ATOM 816 N N . LEU A 1 107 ? -2.875 42.469 10.227 1 95.88 107 LEU A N 1
ATOM 817 C CA . LEU A 1 107 ? -1.692 41.625 10.023 1 95.88 107 LEU A CA 1
ATOM 818 C C . LEU A 1 107 ? -0.803 42.219 8.93 1 95.88 107 LEU A C 1
ATOM 820 O O . LEU A 1 107 ? 0.42 42.281 9.078 1 95.88 107 LEU A O 1
ATOM 824 N N . PHE A 1 108 ? -1.381 42.656 7.859 1 95.38 108 PHE A N 1
ATOM 825 C CA . PHE A 1 108 ? -0.654 43.25 6.754 1 95.38 108 PHE A CA 1
ATOM 826 C C . PHE A 1 108 ? 0.091 44.5 7.219 1 95.38 108 PHE A C 1
ATOM 828 O O . PHE A 1 108 ? 1.274 44.688 6.918 1 95.38 108 PHE A O 1
ATOM 835 N N . GLU A 1 109 ? -0.626 45.281 7.922 1 95.69 109 GLU A N 1
ATOM 836 C CA . GLU A 1 109 ? -0.029 46.531 8.438 1 95.69 109 GLU A CA 1
ATOM 837 C C . GLU A 1 109 ? 1.146 46.219 9.367 1 95.69 109 GLU A C 1
ATOM 839 O O . GLU A 1 109 ? 2.17 46.906 9.32 1 95.69 109 GLU A O 1
ATOM 844 N N . LYS A 1 110 ? 0.953 45.281 10.156 1 97.56 110 LYS A N 1
ATOM 845 C CA . LYS A 1 110 ? 2.025 44.906 11.078 1 97.56 110 LYS A CA 1
ATOM 846 C C . LYS A 1 110 ? 3.262 44.438 10.312 1 97.56 110 LYS A C 1
ATOM 848 O O . LYS A 1 110 ? 4.391 44.75 10.695 1 97.56 110 LYS A O 1
ATOM 853 N N . LEU A 1 111 ? 3.1 43.688 9.266 1 98 111 LEU A N 1
ATOM 854 C CA . LEU A 1 111 ? 4.215 43.25 8.445 1 98 111 LEU A CA 1
ATOM 855 C C . LEU A 1 111 ? 4.93 44.438 7.805 1 98 111 LEU A C 1
ATOM 857 O O . LEU A 1 111 ? 6.16 44.469 7.781 1 98 111 LEU A O 1
ATOM 861 N N . GLN A 1 112 ? 4.168 45.406 7.371 1 97.06 112 GLN A N 1
ATOM 862 C CA . GLN A 1 112 ? 4.746 46.594 6.789 1 97.06 112 GLN A CA 1
ATOM 863 C C . GLN A 1 112 ? 5.547 47.375 7.828 1 97.06 112 GLN A C 1
ATOM 865 O O . GLN A 1 112 ? 6.621 47.906 7.531 1 97.06 112 GLN A O 1
ATOM 870 N N . ASP A 1 113 ? 4.953 47.438 8.961 1 97.94 113 ASP A N 1
ATOM 871 C CA . ASP A 1 113 ? 5.613 48.156 10.062 1 97.94 113 ASP A CA 1
ATOM 872 C C . ASP A 1 113 ? 6.969 47.531 10.383 1 97.94 113 ASP A C 1
ATOM 874 O O . ASP A 1 113 ? 7.945 48.219 10.625 1 97.94 113 ASP A O 1
ATOM 878 N N . LEU A 1 114 ? 6.973 46.25 10.414 1 98.5 114 LEU A N 1
ATOM 879 C CA . LEU A 1 114 ? 8.211 45.562 10.719 1 98.5 114 LEU A CA 1
ATOM 880 C C . LEU A 1 114 ? 9.273 45.844 9.656 1 98.5 114 LEU A C 1
ATOM 882 O O . LEU A 1 114 ? 10.445 46.031 9.977 1 98.5 114 LEU A O 1
ATOM 886 N N . LEU A 1 115 ? 8.859 45.844 8.438 1 98.06 115 LEU A N 1
ATOM 887 C CA . LEU A 1 115 ? 9.781 46.188 7.355 1 98.06 115 LEU A CA 1
ATOM 888 C C . LEU A 1 115 ? 10.344 47.594 7.543 1 98.06 115 LEU A C 1
ATOM 890 O O . LEU A 1 115 ? 11.539 47.812 7.324 1 98.06 115 LEU A O 1
ATOM 894 N N . SER A 1 116 ? 9.57 48.469 7.957 1 97.25 116 SER A N 1
ATOM 895 C CA . SER A 1 116 ? 9.992 49.844 8.195 1 97.25 116 SER A CA 1
ATOM 896 C C . SER A 1 116 ? 10.984 49.938 9.352 1 97.25 116 SER A C 1
ATOM 898 O O . SER A 1 116 ? 11.781 50.875 9.43 1 97.25 116 SER A O 1
ATOM 900 N N . GLN A 1 117 ? 10.922 49 10.203 1 97.5 117 GLN A N 1
ATOM 901 C CA . GLN A 1 117 ? 11.82 48.938 11.352 1 97.5 117 GLN A CA 1
ATOM 902 C C . GLN A 1 117 ? 13.062 48.125 11.039 1 97.5 117 GLN A C 1
ATOM 904 O O . GLN A 1 117 ? 13.781 47.688 11.953 1 97.5 117 GLN A O 1
ATOM 909 N N . ASN A 1 118 ? 13.266 47.75 9.852 1 96.25 118 ASN A N 1
ATOM 910 C CA . ASN A 1 118 ? 14.438 47.062 9.32 1 96.25 118 ASN A CA 1
ATOM 911 C C . ASN A 1 118 ? 14.492 45.625 9.781 1 96.25 118 ASN A C 1
ATOM 913 O O . ASN A 1 118 ? 15.57 45.094 10.055 1 96.25 118 ASN A O 1
ATOM 917 N N . VAL A 1 119 ? 13.336 45.062 10.078 1 98.25 119 VAL A N 1
ATOM 918 C CA . VAL A 1 119 ? 13.242 43.625 10.273 1 98.25 119 VAL A CA 1
ATOM 919 C C . VAL A 1 119 ? 13.234 42.906 8.922 1 98.25 119 VAL A C 1
ATOM 921 O O . VAL A 1 119 ? 12.477 43.281 8.023 1 98.25 119 VAL A O 1
ATOM 924 N N . GLU A 1 120 ? 14.109 41.938 8.773 1 98.44 120 GLU A N 1
ATOM 925 C CA . GLU A 1 120 ? 14.172 41.219 7.516 1 98.44 120 GLU A CA 1
ATOM 926 C C . GLU A 1 120 ? 12.984 40.25 7.379 1 98.44 120 GLU A C 1
ATOM 928 O O . GLU A 1 120 ? 12.711 39.469 8.281 1 98.44 120 GLU A O 1
ATOM 933 N N . ILE A 1 121 ? 12.258 40.375 6.301 1 98.62 121 ILE A N 1
ATOM 934 C CA . ILE A 1 121 ? 11.125 39.469 6.059 1 98.62 121 ILE A CA 1
ATOM 935 C C . ILE A 1 121 ? 11.359 38.688 4.77 1 98.62 121 ILE A C 1
ATOM 937 O O . ILE A 1 121 ? 11.602 39.281 3.713 1 98.62 121 ILE A O 1
ATOM 941 N N . LYS A 1 122 ? 11.344 37.375 4.867 1 98.69 122 LYS A N 1
ATOM 942 C CA . LYS A 1 122 ? 11.414 36.469 3.719 1 98.69 122 LYS A CA 1
ATOM 943 C C . LYS A 1 122 ? 10.133 35.656 3.568 1 98.69 122 LYS A C 1
ATOM 945 O O . LYS A 1 122 ? 9.641 35.062 4.539 1 98.69 122 LYS A O 1
ATOM 950 N N . LEU A 1 123 ? 9.625 35.688 2.408 1 98.62 123 LEU A N 1
ATOM 951 C CA . LEU A 1 123 ? 8.367 35 2.105 1 98.62 123 LEU A CA 1
ATOM 952 C C . LEU A 1 123 ? 8.562 33.969 1.015 1 98.62 123 LEU A C 1
ATOM 954 O O . LEU A 1 123 ? 9.156 34.25 -0.029 1 98.62 123 LEU A O 1
ATOM 958 N N . VAL A 1 124 ? 8.133 32.75 1.249 1 98.56 124 VAL A N 1
ATOM 959 C CA . VAL A 1 124 ? 8.18 31.672 0.248 1 98.56 124 VAL A CA 1
ATOM 960 C C . VAL A 1 124 ? 6.77 31.375 -0.265 1 98.56 124 VAL A C 1
ATOM 962 O O . VAL A 1 124 ? 5.855 31.125 0.523 1 98.56 124 VAL A O 1
ATOM 965 N N . SER A 1 125 ? 6.621 31.422 -1.573 1 98.06 125 SER A N 1
ATOM 966 C CA . SER A 1 125 ? 5.328 31.203 -2.211 1 98.06 125 SER A CA 1
ATOM 967 C C . SER A 1 125 ? 5.4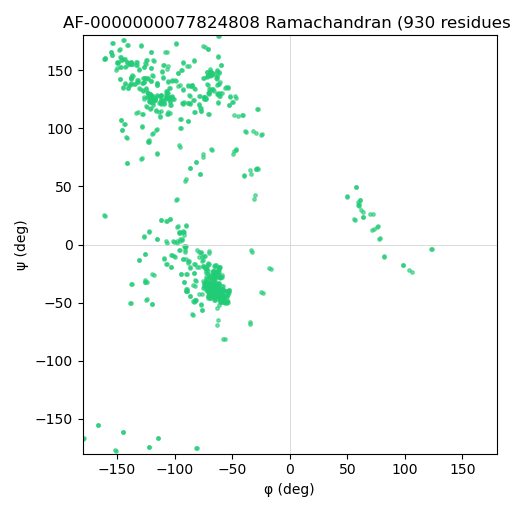57 30.328 -3.449 1 98.06 125 SER A C 1
ATOM 969 O O . SER A 1 125 ? 6.547 30.203 -4.016 1 98.06 125 SER A O 1
ATOM 971 N N . ASP A 1 126 ? 4.328 29.719 -3.77 1 97.19 126 ASP A N 1
ATOM 972 C CA . ASP A 1 126 ? 4.234 29.094 -5.082 1 97.19 126 ASP A CA 1
ATOM 973 C C . ASP A 1 126 ? 4.211 30.141 -6.195 1 97.19 126 ASP A C 1
ATOM 975 O O . ASP A 1 126 ? 3.654 31.219 -6.023 1 97.19 126 ASP A O 1
ATOM 979 N N . ILE A 1 127 ? 4.738 29.812 -7.312 1 95.94 127 ILE A N 1
ATOM 980 C CA . ILE A 1 127 ? 4.824 30.734 -8.445 1 95.94 127 ILE A CA 1
ATOM 981 C C . ILE A 1 127 ? 3.422 31.109 -8.922 1 95.94 127 ILE A C 1
ATOM 983 O O . ILE A 1 127 ? 3.225 32.156 -9.547 1 95.94 127 ILE A O 1
ATOM 987 N N . LEU A 1 128 ? 2.471 30.297 -8.648 1 94.38 128 LEU A N 1
ATOM 988 C CA . LEU A 1 128 ? 1.087 30.531 -9.039 1 94.38 128 LEU A CA 1
ATOM 989 C C . LEU A 1 128 ? 0.56 31.812 -8.414 1 94.38 128 LEU A C 1
ATOM 991 O O . LEU A 1 128 ? -0.418 32.406 -8.898 1 94.38 128 LEU A O 1
ATOM 995 N N . HIS A 1 129 ? 1.212 32.312 -7.328 1 95.75 129 HIS A N 1
ATOM 996 C CA . HIS A 1 129 ? 0.748 33.5 -6.629 1 95.75 129 HIS A CA 1
ATOM 997 C C . HIS A 1 129 ? 1.612 34.719 -6.973 1 95.75 129 HIS A C 1
ATOM 999 O O . HIS A 1 129 ? 1.644 35.688 -6.223 1 95.75 129 HIS A O 1
ATOM 1005 N N . LYS A 1 130 ? 2.262 34.688 -8.039 1 94.19 130 LYS A N 1
ATOM 1006 C CA . LYS A 1 130 ? 3.188 35.75 -8.438 1 94.19 130 LYS A CA 1
ATOM 1007 C C . LYS A 1 130 ? 2.469 37.062 -8.578 1 94.19 130 LYS A C 1
ATOM 1009 O O . LYS A 1 130 ? 3.061 38.125 -8.344 1 94.19 130 LYS A O 1
ATOM 1014 N N . GLU A 1 131 ? 1.186 37.031 -8.906 1 94.81 131 GLU A N 1
ATOM 1015 C CA . GLU A 1 131 ? 0.431 38.25 -9.141 1 94.81 131 GLU A CA 1
ATOM 1016 C C . GLU A 1 131 ? -0.311 38.688 -7.879 1 94.81 131 GLU A C 1
ATOM 1018 O O . GLU A 1 131 ? -1.143 39.594 -7.926 1 94.81 131 GLU A O 1
ATOM 1023 N N . SER A 1 132 ? -0.009 38.062 -6.805 1 95.44 132 SER A N 1
ATOM 1024 C CA . SER A 1 132 ? -0.649 38.438 -5.547 1 95.44 132 SER A CA 1
ATOM 1025 C C . SER A 1 132 ? -0.316 39.875 -5.164 1 95.44 132 SER A C 1
ATOM 1027 O O . SER A 1 132 ? 0.857 40.25 -5.09 1 95.44 132 SER A O 1
ATOM 1029 N N . LYS A 1 133 ? -1.337 40.625 -4.863 1 94.81 133 LYS A N 1
ATOM 1030 C CA . LYS A 1 133 ? -1.148 42.031 -4.449 1 94.81 133 LYS A CA 1
ATOM 1031 C C . LYS A 1 133 ? -0.408 42.094 -3.119 1 94.81 133 LYS A C 1
ATOM 1033 O O . LYS A 1 133 ? 0.475 42.938 -2.945 1 94.81 133 LYS A O 1
ATOM 1038 N N . LEU A 1 134 ? -0.751 41.25 -2.256 1 95.25 134 LEU A N 1
ATOM 1039 C CA . LEU A 1 134 ? -0.121 41.219 -0.939 1 95.25 134 LEU A CA 1
ATOM 1040 C C . LEU A 1 134 ? 1.383 41 -1.062 1 95.25 134 LEU A C 1
ATOM 1042 O O . LEU A 1 134 ? 2.172 41.75 -0.468 1 95.25 134 LEU A O 1
ATOM 1046 N N . LEU A 1 135 ? 1.749 40.031 -1.826 1 97.06 135 LEU A N 1
ATOM 1047 C CA . LEU A 1 135 ? 3.162 39.719 -1.999 1 97.06 135 LEU A CA 1
ATOM 1048 C C . LEU A 1 135 ? 3.904 40.875 -2.66 1 97.06 135 LEU A C 1
ATOM 1050 O O . LEU A 1 135 ? 5.008 41.219 -2.24 1 97.06 135 LEU A O 1
ATOM 1054 N N . ASN A 1 136 ? 3.295 41.406 -3.654 1 97 136 ASN A N 1
ATOM 1055 C CA . ASN A 1 136 ? 3.92 42.5 -4.375 1 97 136 ASN A CA 1
ATOM 1056 C C . ASN A 1 136 ? 4.07 43.75 -3.488 1 97 136 ASN A C 1
ATOM 1058 O O . ASN A 1 136 ? 5.086 44.438 -3.545 1 97 136 ASN A O 1
ATOM 1062 N N . ASP A 1 137 ? 3.057 44.031 -2.725 1 96.38 137 ASP A N 1
ATOM 1063 C CA . ASP A 1 137 ? 3.115 45.156 -1.81 1 96.38 137 ASP A CA 1
ATOM 1064 C C . ASP A 1 137 ? 4.254 45 -0.803 1 96.38 137 ASP A C 1
ATOM 1066 O O . ASP A 1 137 ? 4.98 45.969 -0.523 1 96.38 137 ASP A O 1
ATOM 1070 N N . LEU A 1 138 ? 4.359 43.875 -0.282 1 97.69 138 LEU A N 1
ATOM 1071 C CA . LEU A 1 138 ? 5.406 43.594 0.702 1 97.69 138 LEU A CA 1
ATOM 1072 C C . LEU A 1 138 ? 6.781 43.625 0.049 1 97.69 138 LEU A C 1
ATOM 1074 O O . LEU A 1 138 ? 7.746 44.125 0.641 1 97.69 138 LEU A O 1
ATOM 1078 N N . LYS A 1 139 ? 6.82 43.062 -1.095 1 97.75 139 LYS A N 1
ATOM 1079 C CA . LYS A 1 139 ? 8.07 43.125 -1.847 1 97.75 139 LYS A CA 1
ATOM 1080 C C . LYS A 1 139 ? 8.523 44.562 -2.08 1 97.75 139 LYS A C 1
ATOM 1082 O O . LYS A 1 139 ? 9.695 44.875 -1.896 1 97.75 139 LYS A O 1
ATOM 1087 N N . ASN A 1 140 ? 7.645 45.344 -2.477 1 97.31 140 ASN A N 1
ATOM 1088 C CA . ASN A 1 140 ? 7.93 46.75 -2.746 1 97.31 140 ASN A CA 1
ATOM 1089 C C . ASN A 1 140 ? 8.391 47.469 -1.489 1 97.31 140 ASN A C 1
ATOM 1091 O O . ASN A 1 140 ? 9.109 48.469 -1.574 1 97.31 140 ASN A O 1
ATOM 1095 N N . LYS A 1 141 ? 8 46.969 -0.404 1 97 141 LYS A N 1
ATOM 1096 C CA . LYS A 1 141 ? 8.367 47.594 0.862 1 97 141 LYS A CA 1
ATOM 1097 C C . LYS A 1 141 ? 9.672 47 1.406 1 97 141 LYS A C 1
ATOM 1099 O O . LYS A 1 141 ? 10.141 47.406 2.473 1 97 141 LYS A O 1
ATOM 1104 N N . GLY A 1 142 ? 10.172 46 0.715 1 97.69 142 GLY A N 1
ATOM 1105 C CA . GLY A 1 142 ? 11.508 45.562 1.089 1 97.69 142 GLY A CA 1
ATOM 1106 C C . GLY A 1 142 ? 11.562 44.094 1.465 1 97.69 142 GLY A C 1
ATOM 1107 O O . GLY A 1 142 ? 12.641 43.562 1.743 1 97.69 142 GLY A O 1
ATOM 1108 N N . ALA A 1 143 ? 10.477 43.406 1.502 1 98.5 143 ALA A N 1
ATOM 1109 C CA . ALA A 1 143 ? 10.492 41.969 1.807 1 98.5 143 ALA A CA 1
ATOM 1110 C C . ALA A 1 143 ? 11.102 41.156 0.657 1 98.5 143 ALA A C 1
ATOM 1112 O O . ALA A 1 143 ? 10.977 41.562 -0.508 1 98.5 143 ALA A O 1
ATOM 1113 N N . GLU A 1 144 ? 11.797 40.094 0.997 1 98.25 144 GLU A N 1
ATOM 1114 C CA . GLU A 1 144 ? 12.258 39.156 -0.029 1 98.25 144 GLU A CA 1
ATOM 1115 C C . GLU A 1 144 ? 11.211 38.094 -0.309 1 98.25 144 GLU A C 1
ATOM 1117 O O . GLU A 1 144 ? 10.781 37.375 0.604 1 98.25 144 GLU A O 1
ATOM 1122 N N . VAL A 1 145 ? 10.797 38 -1.514 1 98.12 145 VAL A N 1
ATOM 1123 C CA . VAL A 1 145 ? 9.805 37 -1.896 1 98.12 145 VAL A CA 1
ATOM 1124 C C . VAL A 1 145 ? 10.469 35.938 -2.758 1 98.12 145 VAL A C 1
ATOM 1126 O O . VAL A 1 145 ? 11.078 36.25 -3.785 1 98.12 145 VAL A O 1
ATOM 1129 N N . ILE A 1 146 ? 10.359 34.75 -2.346 1 97.94 146 ILE A N 1
ATOM 1130 C CA . ILE A 1 146 ? 10.922 33.594 -3.037 1 97.94 146 ILE A CA 1
ATOM 1131 C C . ILE A 1 146 ? 9.789 32.75 -3.65 1 97.94 146 ILE A C 1
ATOM 1133 O O . ILE A 1 146 ? 8.906 32.281 -2.938 1 97.94 146 ILE A O 1
ATOM 1137 N N . PHE A 1 147 ? 9.883 32.625 -4.961 1 97.38 147 PHE A N 1
ATOM 1138 C CA . PHE A 1 147 ? 8.883 31.812 -5.652 1 97.38 147 PHE A CA 1
ATOM 1139 C C . PHE A 1 147 ? 9.445 30.438 -6.016 1 97.38 147 PHE A C 1
ATOM 1141 O O . PHE A 1 147 ? 10.547 30.344 -6.566 1 97.38 147 PHE A O 1
ATOM 1148 N N . ILE A 1 148 ? 8.727 29.422 -5.629 1 96.69 148 ILE A N 1
ATOM 1149 C CA . ILE A 1 148 ? 9.07 28.094 -6.102 1 96.69 148 ILE A CA 1
ATOM 1150 C C . ILE A 1 148 ? 8.008 27.594 -7.078 1 96.69 148 ILE A C 1
ATOM 1152 O O . ILE A 1 148 ? 6.859 28.031 -7.031 1 96.69 148 ILE A O 1
ATOM 1156 N N . ASN A 1 149 ? 8.367 26.688 -7.969 1 97 149 ASN A N 1
ATOM 1157 C CA . ASN A 1 149 ? 7.484 26.234 -9.031 1 97 149 ASN A CA 1
ATOM 1158 C C . ASN A 1 149 ? 7.141 24.75 -8.867 1 97 149 ASN A C 1
ATOM 1160 O O . ASN A 1 149 ? 7.613 23.906 -9.633 1 97 149 ASN A O 1
ATOM 1164 N N . MET A 1 150 ? 6.238 24.453 -7.988 1 96.38 150 MET A N 1
ATOM 1165 C CA . MET A 1 150 ? 5.879 23.078 -7.684 1 96.38 150 MET A CA 1
ATOM 1166 C C . MET A 1 150 ? 5.242 22.406 -8.898 1 96.38 150 MET A C 1
ATOM 1168 O O . MET A 1 150 ? 5.41 21.188 -9.094 1 96.38 150 MET A O 1
ATOM 1172 N N . THR A 1 151 ? 4.508 23.156 -9.688 1 95.31 151 THR A N 1
ATOM 1173 C CA . THR A 1 151 ? 3.871 22.609 -10.883 1 95.31 151 THR A CA 1
ATOM 1174 C C . THR A 1 151 ? 4.918 22.047 -11.836 1 95.31 151 THR A C 1
ATOM 1176 O O . THR A 1 151 ? 4.73 20.969 -12.398 1 95.31 151 THR A O 1
ATOM 1179 N N . ALA A 1 152 ? 5.98 22.797 -11.984 1 95.5 152 ALA A N 1
ATOM 1180 C CA . ALA A 1 152 ? 7.055 22.359 -12.867 1 95.5 152 ALA A CA 1
ATOM 1181 C C . ALA A 1 152 ? 7.773 21.141 -12.297 1 95.5 152 ALA A C 1
ATOM 1183 O O . ALA A 1 152 ? 8.219 20.266 -13.047 1 95.5 152 ALA A O 1
ATOM 1184 N N . TYR A 1 153 ? 7.926 21.125 -11.023 1 95.19 153 TYR A N 1
ATOM 1185 C CA . TYR A 1 153 ? 8.695 20.062 -10.383 1 95.19 153 TYR A CA 1
ATOM 1186 C C . TYR A 1 153 ? 7.961 18.734 -10.469 1 95.19 153 TYR A C 1
ATOM 1188 O O . TYR A 1 153 ? 8.57 17.703 -10.773 1 95.19 153 TYR A O 1
ATOM 1196 N N . ASN A 1 154 ? 6.715 18.703 -10.188 1 91.88 154 ASN A N 1
ATOM 1197 C CA . ASN A 1 154 ? 6.027 17.422 -10.078 1 91.88 154 ASN A CA 1
ATOM 1198 C C . ASN A 1 154 ? 4.516 17.578 -10.219 1 91.88 154 ASN A C 1
ATOM 1200 O O . ASN A 1 154 ? 3.748 16.875 -9.555 1 91.88 154 ASN A O 1
ATOM 1204 N N . ASP A 1 155 ? 4.059 18.641 -10.891 1 93.38 155 ASP A N 1
ATOM 1205 C CA . ASP A 1 155 ? 2.643 18.922 -11.102 1 93.38 155 ASP A CA 1
ATOM 1206 C C . ASP A 1 155 ? 1.916 19.094 -9.766 1 93.38 155 ASP A C 1
ATOM 1208 O O . ASP A 1 155 ? 0.809 18.578 -9.586 1 93.38 155 ASP A O 1
ATOM 1212 N N . GLY A 1 156 ? 2.576 19.656 -8.812 1 95.81 156 GLY A N 1
ATOM 1213 C CA . GLY A 1 156 ? 2.004 19.875 -7.492 1 95.81 156 GLY A CA 1
ATOM 1214 C C . GLY A 1 156 ? 1.834 21.344 -7.148 1 95.81 156 GLY A C 1
ATOM 1215 O O . GLY A 1 156 ? 1.804 22.203 -8.039 1 95.81 156 GLY A O 1
ATOM 1216 N N . HIS A 1 157 ? 1.576 21.547 -5.816 1 97 157 HIS A N 1
ATOM 1217 C CA . HIS A 1 157 ? 1.405 22.891 -5.254 1 97 157 HIS A CA 1
ATOM 1218 C C . HIS A 1 157 ? 2.107 23.016 -3.906 1 97 157 HIS A C 1
ATOM 1220 O O . HIS A 1 157 ? 2.369 22 -3.242 1 97 157 HIS A O 1
ATOM 1226 N N . LEU A 1 158 ? 2.42 24.281 -3.635 1 98.19 158 LEU A N 1
ATOM 1227 C CA . LEU A 1 158 ? 2.943 24.531 -2.299 1 98.19 158 LEU A CA 1
ATOM 1228 C C . LEU A 1 158 ? 1.811 24.672 -1.289 1 98.19 158 LEU A C 1
ATOM 1230 O O . LEU A 1 158 ? 1.042 25.641 -1.343 1 98.19 158 LEU A O 1
ATOM 1234 N N . GLN A 1 159 ? 1.776 23.703 -0.385 1 98.38 159 GLN A N 1
ATOM 1235 C CA . GLN A 1 159 ? 0.747 23.75 0.648 1 98.38 159 GLN A CA 1
ATOM 1236 C C . GLN A 1 159 ? 1.363 23.922 2.033 1 98.38 159 GLN A C 1
ATOM 1238 O O . GLN A 1 159 ? 0.653 23.906 3.041 1 98.38 159 GLN A O 1
ATOM 1243 N N . THR A 1 160 ? 2.617 24.094 2.059 1 98.5 160 THR A N 1
ATOM 1244 C CA . THR A 1 160 ? 3.33 24.281 3.316 1 98.5 160 THR A CA 1
ATOM 1245 C C . THR A 1 160 ? 2.871 25.578 4.004 1 98.5 160 THR A C 1
ATOM 1247 O O . THR A 1 160 ? 2.627 26.578 3.342 1 98.5 160 THR A O 1
ATOM 1250 N N . SER A 1 161 ? 2.797 25.5 5.328 1 98.62 161 SER A N 1
ATOM 1251 C CA . SER A 1 161 ? 2.471 26.672 6.137 1 98.62 161 SER A CA 1
ATOM 1252 C C . SER A 1 161 ? 3.193 26.641 7.477 1 98.62 161 SER A C 1
ATOM 1254 O O . SER A 1 161 ? 2.793 25.906 8.383 1 98.62 161 SER A O 1
ATOM 1256 N N . PHE A 1 162 ? 4.203 27.5 7.605 1 98.81 162 PHE A N 1
ATOM 1257 C CA . PHE A 1 162 ? 4.883 27.672 8.883 1 98.81 162 PHE A CA 1
ATOM 1258 C C . PHE A 1 162 ? 5.637 29 8.922 1 98.81 162 PHE A C 1
ATOM 1260 O O . PHE A 1 162 ? 5.844 29.641 7.883 1 98.81 162 PHE A O 1
ATOM 1267 N N . TRP A 1 163 ? 5.945 29.469 10.164 1 98.81 163 TRP A N 1
ATOM 1268 C CA . TRP A 1 163 ? 6.707 30.688 10.422 1 98.81 163 TRP A CA 1
ATOM 1269 C C . TRP A 1 163 ? 7.938 30.406 11.273 1 98.81 163 TRP A C 1
ATOM 1271 O O . TRP A 1 163 ? 7.902 29.516 12.141 1 98.81 163 TRP A O 1
ATOM 1281 N N . ILE A 1 164 ? 8.969 31.109 10.945 1 98.75 164 ILE A N 1
ATOM 1282 C CA . ILE A 1 164 ? 10.133 31.188 11.82 1 98.75 164 ILE A CA 1
ATOM 1283 C C . ILE A 1 164 ? 10.414 32.656 12.172 1 98.75 164 ILE A C 1
ATOM 1285 O O . ILE A 1 164 ? 10.609 33.469 11.281 1 98.75 164 ILE A O 1
ATOM 1289 N N . VAL A 1 165 ? 10.438 32.938 13.484 1 98.69 165 VAL A N 1
ATOM 1290 C CA . VAL A 1 165 ? 10.648 34.312 13.93 1 98.69 165 VAL A CA 1
ATOM 1291 C C . VAL A 1 165 ? 11.922 34.406 14.766 1 98.69 165 VAL A C 1
ATOM 1293 O O . VAL A 1 165 ? 12.047 33.719 15.781 1 98.69 165 VAL A O 1
ATOM 1296 N N . ASP A 1 166 ? 12.852 35.188 14.352 1 97.56 166 ASP A N 1
ATOM 1297 C CA . ASP A 1 166 ? 14.109 35.5 15.016 1 97.56 166 ASP A CA 1
ATOM 1298 C C . ASP A 1 166 ? 14.914 34.219 15.297 1 97.56 166 ASP A C 1
ATOM 1300 O O . ASP A 1 166 ? 15.594 34.125 16.312 1 97.56 166 ASP A O 1
ATOM 1304 N N . ARG A 1 167 ? 14.609 33.188 14.57 1 95.94 167 ARG A N 1
ATOM 1305 C CA . ARG A 1 167 ? 15.281 31.906 14.727 1 95.94 167 ARG A CA 1
ATOM 1306 C C . ARG A 1 167 ? 15.078 31.359 16.141 1 95.94 167 ARG A C 1
ATOM 1308 O O . ARG A 1 167 ? 15.992 30.766 16.719 1 95.94 167 ARG A O 1
ATOM 1315 N N . GLN A 1 168 ? 13.945 31.672 16.625 1 96.56 168 GLN A N 1
ATOM 1316 C CA . GLN A 1 168 ? 13.68 31.25 18 1 96.56 168 GLN A CA 1
ATOM 1317 C C . GLN A 1 168 ? 12.266 30.703 18.156 1 96.56 168 GLN A C 1
ATOM 1319 O O . GLN A 1 168 ? 12.008 29.875 19.031 1 96.56 168 GLN A O 1
ATOM 1324 N N . HIS A 1 169 ? 11.367 31.25 17.422 1 98.12 169 HIS A N 1
ATOM 1325 C CA . HIS A 1 169 ? 9.961 30.891 17.547 1 98.12 169 HIS A CA 1
ATOM 1326 C C . HIS A 1 169 ? 9.422 30.328 16.234 1 98.12 169 HIS A C 1
ATOM 1328 O O . HIS A 1 169 ? 9.859 30.719 15.156 1 98.12 169 HIS A O 1
ATOM 1334 N N . VAL A 1 170 ? 8.5 29.359 16.453 1 98.38 170 VAL A N 1
ATOM 1335 C CA . VAL A 1 170 ? 7.973 28.688 15.281 1 98.38 170 VAL A CA 1
ATOM 1336 C C . VAL A 1 170 ? 6.449 28.625 15.352 1 98.38 170 VAL A C 1
ATOM 1338 O O . VAL A 1 170 ? 5.879 28.453 16.438 1 98.38 170 VAL A O 1
ATOM 1341 N N . TYR A 1 171 ? 5.84 28.828 14.234 1 98.81 171 TYR A N 1
ATOM 1342 C CA . TYR A 1 171 ? 4.449 28.438 14.031 1 98.81 171 TYR A CA 1
ATOM 1343 C C . TYR A 1 171 ? 4.34 27.359 12.961 1 98.81 171 TYR A C 1
ATOM 1345 O O . TYR A 1 171 ? 5.031 27.406 11.938 1 98.81 171 TYR A O 1
ATOM 1353 N N . ILE A 1 172 ? 3.527 26.359 13.109 1 98.81 172 ILE A N 1
ATOM 1354 C CA . ILE A 1 172 ? 3.154 25.391 12.086 1 98.81 172 ILE A CA 1
ATOM 1355 C C . ILE A 1 172 ? 1.696 24.969 12.273 1 98.81 172 ILE A C 1
ATOM 1357 O O . ILE A 1 172 ? 1.244 24.766 13.406 1 98.81 172 ILE A O 1
ATOM 1361 N N . GLY A 1 173 ? 0.941 24.938 11.164 1 98.62 173 GLY A N 1
ATOM 1362 C CA . GLY A 1 173 ? -0.457 24.547 11.281 1 98.62 173 GLY A CA 1
ATOM 1363 C C . GLY A 1 173 ? -1.179 24.516 9.945 1 98.62 173 GLY A C 1
ATOM 1364 O O . GLY A 1 173 ? -0.542 24.5 8.891 1 98.62 173 GLY A O 1
ATOM 1365 N N . SER A 1 174 ? -2.469 24.453 10.016 1 98.56 174 SER A N 1
ATOM 1366 C CA . SER A 1 174 ? -3.291 24.281 8.82 1 98.56 174 SER A CA 1
ATOM 1367 C C . SER A 1 174 ? -3.527 25.625 8.125 1 98.56 174 SER A C 1
ATOM 1369 O O . SER A 1 174 ? -3.889 25.656 6.945 1 98.56 174 SER A O 1
ATOM 1371 N N . ALA A 1 175 ? -3.291 26.734 8.797 1 98.31 175 ALA A N 1
ATOM 1372 C CA . ALA A 1 175 ? -3.705 28.031 8.297 1 98.31 175 ALA A CA 1
ATOM 1373 C C . ALA A 1 175 ? -2.654 28.625 7.352 1 98.31 175 ALA A C 1
ATOM 1375 O O . ALA A 1 175 ? -1.453 28.516 7.609 1 98.31 175 ALA A O 1
ATOM 1376 N N . SER A 1 176 ? -3.117 29.172 6.258 1 97.38 176 SER A N 1
ATOM 1377 C CA . SER A 1 176 ? -2.301 29.969 5.359 1 97.38 176 SER A CA 1
ATOM 1378 C C . SER A 1 176 ? -2.498 31.469 5.617 1 97.38 176 SER A C 1
ATOM 1380 O O . SER A 1 176 ? -3.338 31.859 6.434 1 97.38 176 SER A O 1
ATOM 1382 N N . LEU A 1 177 ? -1.695 32.25 4.949 1 96.38 177 LEU A N 1
ATOM 1383 C CA . LEU A 1 177 ? -1.784 33.688 5.121 1 96.38 177 LEU A CA 1
ATOM 1384 C C . LEU A 1 177 ? -2.906 34.281 4.27 1 96.38 177 LEU A C 1
ATOM 1386 O O . LEU A 1 177 ? -2.65 35.062 3.346 1 96.38 177 LEU A O 1
ATOM 1390 N N . GLU A 1 178 ? -4.109 34 4.668 1 94.88 178 GLU A N 1
ATOM 1391 C CA . GLU A 1 178 ? -5.301 34.5 3.982 1 94.88 178 GLU A CA 1
ATOM 1392 C C . GLU A 1 178 ? -6.395 34.875 4.977 1 94.88 178 GLU A C 1
ATOM 1394 O O . GLU A 1 178 ? -6.43 34.344 6.094 1 94.88 178 GLU A O 1
ATOM 1399 N N . TRP A 1 179 ? -7.297 35.75 4.551 1 92.75 179 TRP A N 1
ATOM 1400 C CA . TRP A 1 179 ? -8.352 36.219 5.43 1 92.75 179 TRP A CA 1
ATOM 1401 C C . TRP A 1 179 ? -9.297 35.094 5.816 1 92.75 179 TRP A C 1
ATOM 1403 O O . TRP A 1 179 ? -9.828 35.062 6.93 1 92.75 179 TRP A O 1
ATOM 1413 N N . LYS A 1 180 ? -9.484 34.156 4.992 1 92.81 180 LYS A N 1
ATOM 1414 C CA . LYS A 1 180 ? -10.367 33.031 5.285 1 92.81 180 LYS A CA 1
ATOM 1415 C C . LYS A 1 180 ? -9.867 32.219 6.484 1 92.81 180 LYS A C 1
ATOM 1417 O O . LYS A 1 180 ? -10.664 31.766 7.305 1 92.81 180 LYS A O 1
ATOM 1422 N N . SER A 1 181 ? -8.57 32.062 6.566 1 95.25 181 SER A N 1
ATOM 1423 C CA . SER A 1 181 ? -7.973 31.312 7.668 1 95.25 181 SER A CA 1
ATOM 1424 C C . SER A 1 181 ? -8.156 32.031 8.992 1 95.25 181 SER A C 1
ATOM 1426 O O . SER A 1 181 ? -8.25 31.406 10.047 1 95.25 181 SER A O 1
ATOM 1428 N N . LEU A 1 182 ? -8.258 33.344 8.93 1 94.31 182 LEU A N 1
ATOM 1429 C CA . LEU A 1 182 ? -8.289 34.156 10.141 1 94.31 182 LEU A CA 1
ATOM 1430 C C . LEU A 1 182 ? -9.719 34.406 10.594 1 94.31 182 LEU A C 1
ATOM 1432 O O . LEU A 1 182 ? -9.961 34.812 11.734 1 94.31 182 LEU A O 1
ATOM 1436 N N . TRP A 1 183 ? -10.625 34.094 9.727 1 89.81 183 TRP A N 1
ATOM 1437 C CA . TRP A 1 183 ? -11.984 34.5 10.078 1 89.81 183 TRP A CA 1
ATOM 1438 C C . TRP A 1 183 ? -12.984 33.406 9.742 1 89.81 183 TRP A C 1
ATOM 1440 O O . TRP A 1 183 ? -13.68 32.906 10.625 1 89.81 183 TRP A O 1
ATOM 1450 N N . GLN A 1 184 ? -12.945 32.906 8.57 1 88.56 184 GLN A N 1
ATOM 1451 C CA . GLN A 1 184 ? -14.016 32.094 8.023 1 88.56 184 GLN A CA 1
ATOM 1452 C C . GLN A 1 184 ? -13.805 30.609 8.352 1 88.56 184 GLN A C 1
ATOM 1454 O O . GLN A 1 184 ? -14.758 29.891 8.648 1 88.56 184 GLN A O 1
ATOM 1459 N N . MET A 1 185 ? -12.625 30.156 8.289 1 94.69 185 MET A N 1
ATOM 1460 C CA . MET A 1 185 ? -12.336 28.734 8.422 1 94.69 185 MET A CA 1
ATOM 1461 C C . MET A 1 185 ? -11.922 28.391 9.852 1 94.69 185 MET A C 1
ATOM 1463 O O . MET A 1 185 ? -11.406 29.25 10.578 1 94.69 185 MET A O 1
ATOM 1467 N N . LYS A 1 186 ? -12.266 27.219 10.266 1 97.19 186 LYS A N 1
ATOM 1468 C CA . LYS A 1 186 ? -11.688 26.688 11.5 1 97.19 186 LYS A CA 1
ATOM 1469 C C . LYS A 1 186 ? -10.281 26.156 11.258 1 97.19 186 LYS A C 1
ATOM 1471 O O . LYS A 1 186 ? -10.07 25.312 10.383 1 97.19 186 LYS A O 1
ATOM 1476 N N . GLU A 1 187 ? -9.328 26.672 11.93 1 98.19 187 GLU A N 1
ATOM 1477 C CA . GLU A 1 187 ? -7.918 26.344 11.766 1 98.19 187 GLU A CA 1
ATOM 1478 C C . GLU A 1 187 ? -7.281 25.953 13.094 1 98.19 187 GLU A C 1
ATOM 1480 O O . GLU A 1 187 ? -7.738 26.375 14.156 1 98.19 187 GLU A O 1
ATOM 1485 N N . LEU A 1 188 ? -6.277 25.156 12.977 1 98.69 188 LEU A N 1
ATOM 1486 C CA . LEU A 1 188 ? -5.5 24.781 14.156 1 98.69 188 LEU A CA 1
ATOM 1487 C C . LEU A 1 188 ? -4.008 24.766 13.844 1 98.69 188 LEU A C 1
ATOM 1489 O O . LEU A 1 188 ? -3.602 24.297 12.773 1 98.69 188 LEU A O 1
ATOM 1493 N N . GLY A 1 189 ? -3.209 25.281 14.734 1 98.75 189 GLY A N 1
ATOM 1494 C CA . GLY A 1 189 ? -1.758 25.219 14.68 1 98.75 189 GLY A CA 1
ATOM 1495 C C . GLY A 1 189 ? -1.105 25.25 16.047 1 98.75 189 GLY A C 1
ATOM 1496 O O . GLY A 1 189 ? -1.793 25.188 17.062 1 98.75 189 GLY A O 1
ATOM 1497 N N . VAL A 1 190 ? 0.185 25.266 16 1 98.69 190 VAL A N 1
ATOM 1498 C CA . VAL A 1 190 ? 0.958 25.297 17.234 1 98.69 190 VAL A CA 1
ATOM 1499 C C . VAL A 1 190 ? 2.084 26.328 17.109 1 98.69 190 VAL A C 1
ATOM 1501 O O . VAL A 1 190 ? 2.672 26.484 16.047 1 98.69 190 VAL A O 1
ATOM 1504 N N . ILE A 1 191 ? 2.26 27.062 18.188 1 98.75 191 ILE A N 1
ATOM 1505 C CA . ILE A 1 191 ? 3.4 27.969 18.297 1 98.75 191 ILE A CA 1
ATOM 1506 C C . ILE A 1 191 ? 4.367 27.453 19.375 1 98.75 191 ILE A C 1
ATOM 1508 O O . ILE A 1 191 ? 3.951 27.125 20.484 1 98.75 191 ILE A O 1
ATOM 1512 N N . VAL A 1 192 ? 5.578 27.359 18.984 1 98.56 192 VAL A N 1
ATOM 1513 C CA . VAL A 1 192 ? 6.641 26.984 19.922 1 98.56 192 VAL A CA 1
ATOM 1514 C C . VAL A 1 192 ? 7.57 28.172 20.141 1 98.56 192 VAL A C 1
ATOM 1516 O O . VAL A 1 192 ? 8.188 28.672 19.203 1 98.56 192 VAL A O 1
ATOM 1519 N N . TYR A 1 193 ? 7.641 28.562 21.422 1 98.12 193 TYR A N 1
ATOM 1520 C CA . TYR A 1 193 ? 8.43 29.734 21.781 1 98.12 193 TYR A CA 1
ATOM 1521 C C . TYR A 1 193 ? 9.797 29.328 22.312 1 98.12 193 TYR A C 1
ATOM 1523 O O . TYR A 1 193 ? 9.922 28.328 23.031 1 98.12 193 TYR A O 1
ATOM 1531 N N . ASN A 1 194 ? 10.766 30.094 21.922 1 97.25 194 ASN A N 1
ATOM 1532 C CA . ASN A 1 194 ? 12.117 30 22.453 1 97.25 194 ASN A CA 1
ATOM 1533 C C . ASN A 1 194 ? 12.695 28.609 22.266 1 97.25 194 ASN A C 1
ATOM 1535 O O . ASN A 1 194 ? 13.188 27.984 23.219 1 97.25 194 ASN A O 1
ATOM 1539 N N . CYS A 1 195 ? 12.586 28.125 21.094 1 97.75 195 CYS A N 1
ATOM 1540 C CA . CYS A 1 195 ? 13.031 26.781 20.781 1 97.75 195 CYS A CA 1
ATOM 1541 C C . CYS A 1 195 ? 13.961 26.766 19.578 1 97.75 195 CYS A C 1
ATOM 1543 O O . CYS A 1 195 ? 13.633 26.188 18.547 1 97.75 195 CYS A O 1
ATOM 1545 N N . SER A 1 196 ? 15.156 27.203 19.797 1 96.94 196 SER A N 1
ATOM 1546 C CA . SER A 1 196 ? 16.094 27.375 18.688 1 96.94 196 SER A CA 1
ATOM 1547 C C . SER A 1 196 ? 16.578 26.016 18.172 1 96.94 196 SER A C 1
ATOM 1549 O O . SER A 1 196 ? 16.984 25.906 17.016 1 96.94 196 SER A O 1
ATOM 1551 N N . CYS A 1 197 ? 16.547 25 18.984 1 96.56 197 CYS A N 1
ATOM 1552 C CA . CYS A 1 197 ? 16.922 23.656 18.516 1 96.56 197 CYS A CA 1
ATOM 1553 C C . CYS A 1 197 ? 15.961 23.156 17.453 1 96.56 197 CYS A C 1
ATOM 1555 O O . CYS A 1 197 ? 16.375 22.531 16.484 1 96.56 197 CYS A O 1
ATOM 1557 N N . LEU A 1 198 ? 14.695 23.406 17.672 1 97.81 198 LEU A N 1
ATOM 1558 C CA . LEU A 1 198 ? 13.688 23.047 16.672 1 97.81 198 LEU A CA 1
ATOM 1559 C C . LEU A 1 198 ? 13.867 23.859 15.398 1 97.81 198 LEU A C 1
ATOM 1561 O O . LEU A 1 198 ? 13.719 23.328 14.297 1 97.81 198 LEU A O 1
ATOM 1565 N N . VAL A 1 199 ? 14.227 25.062 15.562 1 97.69 199 VAL A N 1
ATOM 1566 C CA . VAL A 1 199 ? 14.398 25.969 14.43 1 97.69 199 VAL A CA 1
ATOM 1567 C C . VAL A 1 199 ? 15.57 25.5 13.57 1 97.69 199 VAL A C 1
ATOM 1569 O O . VAL A 1 199 ? 15.539 25.641 12.344 1 97.69 199 VAL A O 1
ATOM 1572 N N . LEU A 1 200 ? 16.547 24.953 14.203 1 95.75 200 LEU A N 1
ATOM 1573 C CA . LEU A 1 200 ? 17.719 24.453 13.492 1 95.75 200 LEU A CA 1
ATOM 1574 C C . LEU A 1 200 ? 17.297 23.484 12.375 1 95.75 200 LEU A C 1
ATOM 1576 O O . LEU A 1 200 ? 17.859 23.531 11.281 1 95.75 200 LEU A O 1
ATOM 1580 N N . ASP A 1 201 ? 16.375 22.719 12.672 1 95.88 201 ASP A N 1
ATOM 1581 C CA . ASP A 1 201 ? 15.953 21.703 11.703 1 95.88 201 ASP A CA 1
ATOM 1582 C C . ASP A 1 201 ? 14.914 22.281 10.734 1 95.88 201 ASP A C 1
ATOM 1584 O O . ASP A 1 201 ? 14.992 22.062 9.523 1 95.88 201 ASP A O 1
ATOM 1588 N N . LEU A 1 202 ? 13.953 23 11.227 1 97.88 202 LEU A N 1
ATOM 1589 C CA . LEU A 1 202 ? 12.906 23.578 10.391 1 97.88 202 LEU A CA 1
ATOM 1590 C C . LEU A 1 202 ? 13.508 24.562 9.375 1 97.88 202 LEU A C 1
ATOM 1592 O O . LEU A 1 202 ? 13.016 24.672 8.25 1 97.88 202 LEU A O 1
ATOM 1596 N N . GLN A 1 203 ? 14.516 25.203 9.781 1 97.19 203 GLN A N 1
ATOM 1597 C CA . GLN A 1 203 ? 15.188 26.156 8.906 1 97.19 203 GLN A CA 1
ATOM 1598 C C . GLN A 1 203 ? 15.781 25.469 7.684 1 97.19 203 GLN A C 1
ATOM 1600 O O . GLN A 1 203 ? 15.953 26.094 6.637 1 97.19 203 GLN A O 1
ATOM 1605 N N . LYS A 1 204 ? 16.109 24.25 7.816 1 97.38 204 LYS A N 1
ATOM 1606 C CA . LYS A 1 204 ? 16.625 23.516 6.676 1 97.38 204 LYS A CA 1
ATOM 1607 C C . LYS A 1 204 ? 15.57 23.359 5.586 1 97.38 204 LYS A C 1
ATOM 1609 O O . LYS A 1 204 ? 15.891 23.375 4.395 1 97.38 204 LYS A O 1
ATOM 1614 N N . ILE A 1 205 ? 14.359 23.188 5.988 1 98.19 205 ILE A N 1
ATOM 1615 C CA . ILE A 1 205 ? 13.266 23.125 5.023 1 98.19 205 ILE A CA 1
ATOM 1616 C C . ILE A 1 205 ? 13.094 24.469 4.34 1 98.19 205 ILE A C 1
ATOM 1618 O O . ILE A 1 205 ? 12.953 24.547 3.115 1 98.19 205 ILE A O 1
ATOM 1622 N N . PHE A 1 206 ? 13.164 25.516 5.16 1 98.38 206 PHE A N 1
ATOM 1623 C CA . PHE A 1 206 ? 13.078 26.859 4.605 1 98.38 206 PHE A CA 1
ATOM 1624 C C . PHE A 1 206 ? 14.219 27.109 3.631 1 98.38 206 PHE A C 1
ATOM 1626 O O . PHE A 1 206 ? 14.008 27.672 2.549 1 98.38 206 PHE A O 1
ATOM 1633 N N . ALA A 1 207 ? 15.359 26.734 4.043 1 97.69 207 ALA A N 1
ATOM 1634 C CA . ALA A 1 207 ? 16.547 26.938 3.217 1 97.69 207 ALA A CA 1
ATOM 1635 C C . ALA A 1 207 ? 16.438 26.156 1.907 1 97.69 207 ALA A C 1
ATOM 1637 O O . ALA A 1 207 ? 16.922 26.609 0.867 1 97.69 207 ALA A O 1
ATOM 1638 N N . LEU A 1 208 ? 15.898 25.062 1.987 1 97.88 208 LEU A N 1
ATOM 1639 C CA . LEU A 1 208 ? 15.688 24.266 0.78 1 97.88 208 LEU A CA 1
ATOM 1640 C C . LEU A 1 208 ? 14.805 25.016 -0.211 1 97.88 208 LEU A C 1
ATOM 1642 O O . LEU A 1 208 ? 15.141 25.125 -1.392 1 97.88 208 LEU A O 1
ATOM 1646 N N . TYR A 1 209 ? 13.703 25.531 0.283 1 98.06 209 TYR A N 1
ATOM 1647 C CA . TYR A 1 209 ? 12.828 26.312 -0.582 1 98.06 209 TYR A CA 1
ATOM 1648 C C . TYR A 1 209 ? 13.57 27.516 -1.153 1 98.06 209 TYR A C 1
ATOM 1650 O O . TYR A 1 209 ? 13.438 27.828 -2.34 1 98.06 209 TYR A O 1
ATOM 1658 N N . SER A 1 210 ? 14.336 28.125 -0.322 1 96.81 210 SER A N 1
ATOM 1659 C CA . SER A 1 210 ? 15.086 29.312 -0.739 1 96.81 210 SER A CA 1
ATOM 1660 C C . SER A 1 210 ? 16.078 28.969 -1.847 1 96.81 210 SER A C 1
ATOM 1662 O O . SER A 1 210 ? 16.297 29.781 -2.758 1 96.81 210 SER A O 1
ATOM 1664 N N . SER A 1 211 ? 16.594 27.828 -1.764 1 96.25 211 SER A N 1
ATOM 1665 C CA . SER A 1 211 ? 17.594 27.406 -2.74 1 96.25 211 SER A CA 1
ATOM 1666 C C . SER A 1 211 ? 16.969 27.156 -4.105 1 96.25 211 SER A C 1
ATOM 1668 O O . SER A 1 211 ? 17.656 27.094 -5.121 1 96.25 211 SER A O 1
ATOM 1670 N N . LEU A 1 212 ? 15.703 27.031 -4.145 1 96.62 212 LEU A N 1
ATOM 1671 C CA . LEU A 1 212 ? 15 26.719 -5.383 1 96.62 212 LEU A CA 1
ATOM 1672 C C . LEU A 1 212 ? 14.477 28 -6.035 1 96.62 212 LEU A C 1
ATOM 1674 O O . LEU A 1 212 ? 13.719 27.938 -7.012 1 96.62 212 LEU A O 1
ATOM 1678 N N . LYS A 1 213 ? 14.891 29.109 -5.531 1 93.06 213 LYS A N 1
ATOM 1679 C CA . LYS A 1 213 ? 14.469 30.391 -6.066 1 93.06 213 LYS A CA 1
ATOM 1680 C C . LYS A 1 213 ? 14.719 30.469 -7.57 1 93.06 213 LYS A C 1
ATOM 1682 O O . LYS A 1 213 ? 15.852 30.281 -8.023 1 93.06 213 LYS A O 1
ATOM 1687 N N . SER A 1 214 ? 13.672 30.672 -8.328 1 86 214 SER A N 1
ATOM 1688 C CA . SER A 1 214 ? 13.719 30.891 -9.766 1 86 214 SER A CA 1
ATOM 1689 C C . SER A 1 214 ? 14.266 29.672 -10.5 1 86 214 SER A C 1
ATOM 1691 O O . SER A 1 214 ? 14.945 29.797 -11.523 1 86 214 SER A O 1
ATOM 1693 N N . LYS A 1 215 ? 14.156 28.531 -9.898 1 91.06 215 LYS A N 1
ATOM 1694 C CA . LYS A 1 215 ? 14.562 27.297 -10.555 1 91.06 215 LYS A CA 1
ATOM 1695 C C . LYS A 1 215 ? 13.359 26.531 -11.07 1 91.06 215 LYS A C 1
ATOM 1697 O O . LYS A 1 215 ? 12.32 26.469 -10.406 1 91.06 215 LYS A O 1
ATOM 1702 N N . SER A 1 216 ? 13.555 25.969 -12.211 1 90.44 216 SER A N 1
ATOM 1703 C CA . SER A 1 216 ? 12.461 25.219 -12.805 1 90.44 216 SER A CA 1
ATOM 1704 C C . SER A 1 216 ? 12.68 23.719 -12.641 1 90.44 216 SER A C 1
ATOM 1706 O O . SER A 1 216 ? 11.82 22.906 -13.008 1 90.44 216 SER A O 1
ATOM 1708 N N . LYS A 1 217 ? 13.867 23.375 -12.18 1 93.31 217 LYS A N 1
ATOM 1709 C CA . LYS A 1 217 ? 14.172 21.969 -11.938 1 93.31 217 LYS A CA 1
ATOM 1710 C C . LYS A 1 217 ? 14.773 21.766 -10.555 1 93.31 217 LYS A C 1
ATOM 1712 O O . LYS A 1 217 ? 15.43 22.656 -10.016 1 93.31 217 LYS A O 1
ATOM 1717 N N . ILE A 1 218 ? 14.508 20.625 -10.078 1 94.62 218 ILE A N 1
ATOM 1718 C CA . ILE A 1 218 ? 15.07 20.266 -8.781 1 94.62 218 ILE A CA 1
ATOM 1719 C C . ILE A 1 218 ? 16.453 19.641 -8.977 1 94.62 218 ILE A C 1
ATOM 1721 O O . ILE A 1 218 ? 16.656 18.859 -9.906 1 94.62 218 ILE A O 1
ATOM 1725 N N . PRO A 1 219 ? 17.359 20 -8.172 1 92.5 219 PRO A N 1
ATOM 1726 C CA . PRO A 1 219 ? 18.672 19.359 -8.273 1 92.5 219 PRO A CA 1
ATOM 1727 C C . PRO A 1 219 ? 18.625 17.859 -7.984 1 92.5 219 PRO A C 1
ATOM 1729 O O . PRO A 1 219 ? 17.828 17.422 -7.145 1 92.5 219 PRO A O 1
ATOM 1732 N N . PRO A 1 220 ? 19.5 17.125 -8.602 1 89.81 220 PRO A N 1
ATOM 1733 C CA . PRO A 1 220 ? 19.484 15.672 -8.391 1 89.81 220 PRO A CA 1
ATOM 1734 C C . PRO A 1 220 ? 19.984 15.266 -7.008 1 89.81 220 PRO A C 1
ATOM 1736 O O . PRO A 1 220 ? 19.578 14.227 -6.48 1 89.81 220 PRO A O 1
ATOM 1739 N N . LEU A 1 221 ? 20.938 16.078 -6.555 1 92.31 221 LEU A N 1
ATOM 1740 C CA . LEU A 1 221 ? 21.469 15.828 -5.219 1 92.31 221 LEU A CA 1
ATOM 1741 C C . LEU A 1 221 ? 21.391 17.094 -4.367 1 92.31 221 LEU A C 1
ATOM 1743 O O . LEU A 1 221 ? 21.672 18.188 -4.859 1 92.31 221 LEU A O 1
ATOM 1747 N N . TRP A 1 222 ? 21.031 16.891 -3.137 1 95.25 222 TRP A N 1
ATOM 1748 C CA . TRP A 1 222 ? 20.969 18.016 -2.215 1 95.25 222 TRP A CA 1
ATOM 1749 C C . TRP A 1 222 ? 22.266 18.156 -1.437 1 95.25 222 TRP A C 1
ATOM 1751 O O . TRP A 1 222 ? 22.922 17.172 -1.11 1 95.25 222 TRP A O 1
ATOM 1761 N N . SER A 1 223 ? 22.562 19.344 -1.079 1 94 223 SER A N 1
ATOM 1762 C CA . SER A 1 223 ? 23.734 19.625 -0.251 1 94 223 SER A CA 1
ATOM 1763 C C . SER A 1 223 ? 23.547 19.094 1.165 1 94 223 SER A C 1
ATOM 1765 O O . SER A 1 223 ? 22.438 19.062 1.681 1 94 223 SER A O 1
ATOM 1767 N N . LYS A 1 224 ? 24.641 18.703 1.808 1 94.19 224 LYS A N 1
ATOM 1768 C CA . LYS A 1 224 ? 24.625 18.188 3.17 1 94.19 224 LYS A CA 1
ATOM 1769 C C . LYS A 1 224 ? 24.047 19.203 4.145 1 94.19 224 LYS A C 1
ATOM 1771 O O . LYS A 1 224 ? 23.469 18.828 5.168 1 94.19 224 LYS A O 1
ATOM 1776 N N . ARG A 1 225 ? 24.156 20.438 3.811 1 93.81 225 ARG A N 1
ATOM 1777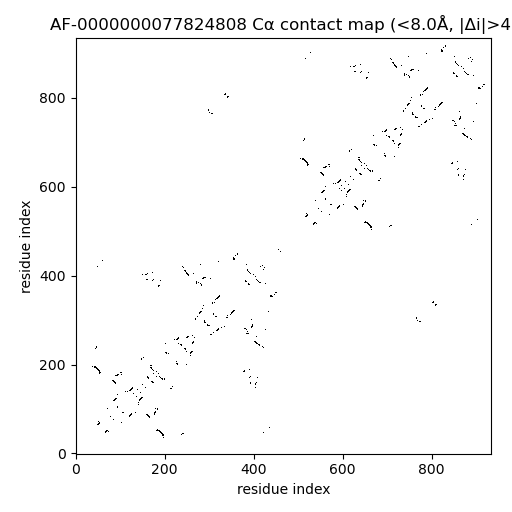 C CA . ARG A 1 225 ? 23.656 21.516 4.672 1 93.81 225 ARG A CA 1
ATOM 1778 C C . ARG A 1 225 ? 22.141 21.453 4.793 1 93.81 225 ARG A C 1
ATOM 1780 O O . ARG A 1 225 ? 21.562 22.047 5.703 1 93.81 225 ARG A O 1
ATOM 1787 N N . LEU A 1 226 ? 21.547 20.734 3.867 1 96.56 226 LEU A N 1
ATOM 1788 C CA . LEU A 1 226 ? 20.078 20.672 3.842 1 96.56 226 LEU A CA 1
ATOM 1789 C C . LEU A 1 226 ? 19.594 19.359 4.457 1 96.56 226 LEU A C 1
ATOM 1791 O O . LEU A 1 226 ? 18.375 19.141 4.543 1 96.56 226 LEU A O 1
ATOM 1795 N N . TYR A 1 227 ? 20.531 18.562 4.941 1 96.12 227 TYR A N 1
ATOM 1796 C CA . TYR A 1 227 ? 20.156 17.297 5.551 1 96.12 227 TYR A CA 1
ATOM 1797 C C . TYR A 1 227 ? 19.422 17.516 6.875 1 96.12 227 TYR A C 1
ATOM 1799 O O . TYR A 1 227 ? 19.766 18.453 7.613 1 96.12 227 TYR A O 1
ATOM 1807 N N . ALA A 1 228 ? 18.5 16.688 7.141 1 96.62 228 ALA A N 1
ATOM 1808 C CA . ALA A 1 228 ? 17.75 16.812 8.383 1 96.62 228 ALA A CA 1
ATOM 1809 C C . ALA A 1 228 ? 18.625 16.516 9.594 1 96.62 228 ALA A C 1
ATOM 1811 O O . ALA A 1 228 ? 19.5 15.648 9.547 1 96.62 228 ALA A O 1
ATOM 1812 N N . VAL A 1 229 ? 18.359 17.188 10.641 1 94.56 229 VAL A N 1
ATOM 1813 C CA . VAL A 1 229 ? 19.078 17 11.891 1 94.56 229 VAL A CA 1
ATOM 1814 C C . VAL A 1 229 ? 18.391 15.938 12.734 1 94.56 229 VAL A C 1
ATOM 1816 O O . VAL A 1 229 ? 19.047 15.117 13.383 1 94.56 229 VAL A O 1
ATOM 1819 N N . TYR A 1 230 ? 17.109 15.953 12.742 1 96.62 230 TYR A N 1
ATOM 1820 C CA . TYR A 1 230 ? 16.312 15.047 13.555 1 96.62 230 TYR A CA 1
ATOM 1821 C C . TYR A 1 230 ? 15.32 14.266 12.695 1 96.62 230 TYR A C 1
ATOM 1823 O O . TYR A 1 230 ? 15.016 14.664 11.57 1 96.62 230 TYR A O 1
ATOM 1831 N N . GLY A 1 231 ? 14.867 13.125 13.227 1 96.69 231 GLY A N 1
ATOM 1832 C CA . GLY A 1 231 ? 13.922 12.258 12.547 1 96.69 231 GLY A CA 1
ATOM 1833 C C . GLY A 1 231 ? 13.305 11.219 13.453 1 96.69 231 GLY A C 1
ATOM 1834 O O . GLY A 1 231 ? 13.234 11.406 14.672 1 96.69 231 GLY A O 1
ATOM 1835 N N . THR A 1 232 ? 12.852 10.125 12.891 1 95.88 232 THR A N 1
ATOM 1836 C CA . THR A 1 232 ? 12.133 9.102 13.648 1 95.88 232 THR A CA 1
ATOM 1837 C C . THR A 1 232 ? 13.094 8.328 14.555 1 95.88 232 THR A C 1
ATOM 1839 O O . THR A 1 232 ? 12.711 7.891 15.641 1 95.88 232 THR A O 1
ATOM 1842 N N . GLU A 1 233 ? 14.242 8.164 14.156 1 94 233 GLU A N 1
ATOM 1843 C CA . GLU A 1 233 ? 15.211 7.383 14.914 1 94 233 GLU A CA 1
ATOM 1844 C C . GLU A 1 233 ? 16.016 8.273 15.867 1 94 233 GLU A C 1
ATOM 1846 O O . GLU A 1 233 ? 16.5 7.801 16.891 1 94 233 GLU A O 1
ATOM 1851 N N . ASN A 1 234 ? 16.219 9.484 15.445 1 95.75 234 ASN A N 1
ATOM 1852 C CA . ASN A 1 234 ? 16.922 10.477 16.266 1 95.75 234 ASN A CA 1
ATOM 1853 C C . ASN A 1 234 ? 16.062 11.719 16.484 1 95.75 234 ASN A C 1
ATOM 1855 O O . ASN A 1 234 ? 16.281 12.758 15.867 1 95.75 234 ASN A O 1
ATOM 1859 N N . LYS A 1 235 ? 15.312 11.648 17.516 1 97.62 235 LYS A N 1
ATOM 1860 C CA . LYS A 1 235 ? 14.383 12.742 17.797 1 97.62 235 LYS A CA 1
ATOM 1861 C C . LYS A 1 235 ? 15.055 13.82 18.656 1 97.62 235 LYS A C 1
ATOM 1863 O O . LYS A 1 235 ? 15.984 13.531 19.406 1 97.62 235 LYS A O 1
ATOM 1868 N N . LEU A 1 236 ? 14.594 15.008 18.547 1 97.75 236 LEU A N 1
ATOM 1869 C CA . LEU A 1 236 ? 15.047 16.109 19.406 1 97.75 236 LEU A CA 1
ATOM 1870 C C . LEU A 1 236 ? 14.406 16.016 20.781 1 97.75 236 LEU A C 1
ATOM 1872 O O . LEU A 1 236 ? 13.188 16.125 20.906 1 97.75 236 LEU A O 1
ATOM 1876 N N . ALA A 1 237 ? 15.227 15.836 21.766 1 96.75 237 ALA A N 1
ATOM 1877 C CA . ALA A 1 237 ? 14.742 15.859 23.156 1 96.75 237 ALA A CA 1
ATOM 1878 C C . ALA A 1 237 ? 14.648 17.281 23.672 1 96.75 237 ALA A C 1
ATOM 1880 O O . ALA A 1 237 ? 15.617 18.047 23.609 1 96.75 237 ALA A O 1
ATOM 1881 N N . LEU A 1 238 ? 13.461 17.688 24.141 1 95.81 238 LEU A N 1
ATOM 1882 C CA . LEU A 1 238 ? 13.273 19.016 24.688 1 95.81 238 LEU A CA 1
ATOM 1883 C C . LEU A 1 238 ? 12.133 19.047 25.703 1 95.81 238 LEU A C 1
ATOM 1885 O O . LEU A 1 238 ? 11.539 18 26 1 95.81 238 LEU A O 1
ATOM 1889 N N . GLU A 1 239 ? 12 20.156 26.328 1 94.94 239 GLU A N 1
ATOM 1890 C CA . GLU A 1 239 ? 10.875 20.375 27.234 1 94.94 239 GLU A CA 1
ATOM 1891 C C . GLU A 1 239 ? 9.859 21.344 26.641 1 94.94 239 GLU A C 1
ATOM 1893 O O . GLU A 1 239 ? 10.234 22.406 26.141 1 94.94 239 GLU A O 1
ATOM 1898 N N . LEU A 1 240 ? 8.68 20.922 26.625 1 96.38 240 LEU A N 1
ATOM 1899 C CA . LEU A 1 240 ? 7.566 21.781 26.234 1 96.38 240 LEU A CA 1
ATOM 1900 C C . LEU A 1 240 ? 6.66 22.062 27.438 1 96.38 240 LEU A C 1
ATOM 1902 O O . LEU A 1 240 ? 5.914 21.188 27.875 1 96.38 240 LEU A O 1
ATOM 1906 N N . ASN A 1 241 ? 6.605 23.312 27.859 1 94.25 241 ASN A N 1
ATOM 1907 C CA . ASN A 1 241 ? 5.855 23.656 29.062 1 94.25 241 ASN A CA 1
ATOM 1908 C C . ASN A 1 241 ? 6.223 22.734 30.234 1 94.25 241 ASN A C 1
ATOM 1910 O O . ASN A 1 241 ? 5.348 22.156 30.875 1 94.25 241 ASN A O 1
ATOM 1914 N N . GLU A 1 242 ? 7.434 22.438 30.375 1 90.19 242 GLU A N 1
ATOM 1915 C CA . GLU A 1 242 ? 8.008 21.672 31.469 1 90.19 242 GLU A CA 1
ATOM 1916 C C . GLU A 1 242 ? 7.648 20.188 31.359 1 90.19 242 GLU A C 1
ATOM 1918 O O . GLU A 1 242 ? 7.77 19.438 32.312 1 90.19 242 GLU A O 1
ATOM 1923 N N . THR A 1 243 ? 7.172 19.844 30.281 1 93.38 243 THR A N 1
ATOM 1924 C CA . THR A 1 243 ? 6.902 18.438 30.016 1 93.38 243 THR A CA 1
ATOM 1925 C C . THR A 1 243 ? 7.949 17.859 29.062 1 93.38 243 THR A C 1
ATOM 1927 O O . THR A 1 243 ? 8.148 18.375 27.969 1 93.38 243 THR A O 1
ATOM 1930 N N . LYS A 1 244 ? 8.539 16.781 29.484 1 94.75 244 LYS A N 1
ATOM 1931 C CA . LYS A 1 244 ? 9.539 16.141 28.641 1 94.75 244 LYS A CA 1
ATOM 1932 C C . LYS A 1 244 ? 8.93 15.656 27.328 1 94.75 244 LYS A C 1
ATOM 1934 O O . LYS A 1 244 ? 7.906 14.977 27.328 1 94.75 244 LYS A O 1
ATOM 1939 N N . SER A 1 245 ? 9.602 16.016 26.188 1 96.75 245 SER A N 1
ATOM 1940 C CA . SER A 1 245 ? 9.062 15.742 24.859 1 96.75 245 SER A CA 1
ATOM 1941 C C . SER A 1 245 ? 10.164 15.367 23.875 1 96.75 245 SER A C 1
ATOM 1943 O O . SER A 1 245 ? 11.336 15.648 24.109 1 96.75 245 SER A O 1
ATOM 1945 N N . GLU A 1 246 ? 9.828 14.617 22.906 1 97.88 246 GLU A N 1
ATOM 1946 C CA . GLU A 1 246 ? 10.656 14.344 21.734 1 97.88 246 GLU A CA 1
ATOM 1947 C C . GLU A 1 246 ? 9.961 14.789 20.453 1 97.88 246 GLU A C 1
ATOM 1949 O O . GLU A 1 246 ? 8.805 14.422 20.203 1 97.88 246 GLU A O 1
ATOM 1954 N N . VAL A 1 247 ? 10.703 15.586 19.672 1 98.31 247 VAL A N 1
ATOM 1955 C CA . VAL A 1 247 ? 10.016 16.203 18.531 1 98.31 247 VAL A CA 1
ATOM 1956 C C . VAL A 1 247 ? 10.867 16.047 17.281 1 98.31 247 VAL A C 1
ATOM 1958 O O . VAL A 1 247 ? 12.078 15.828 17.359 1 98.31 247 VAL A O 1
ATOM 1961 N N . PHE A 1 248 ? 10.25 16.047 16.125 1 98.5 248 PHE A N 1
ATOM 1962 C CA . PHE A 1 248 ? 10.922 16.203 14.844 1 98.5 248 PHE A CA 1
ATOM 1963 C C . PHE A 1 248 ? 9.969 16.781 13.797 1 98.5 248 PHE A C 1
ATOM 1965 O O . PHE A 1 248 ? 8.758 16.781 13.992 1 98.5 248 PHE A O 1
ATOM 1972 N N . VAL A 1 249 ? 10.531 17.297 12.68 1 98.69 249 VAL A N 1
ATOM 1973 C CA . VAL A 1 249 ? 9.727 17.859 11.609 1 98.69 249 VAL A CA 1
ATOM 1974 C C . VAL A 1 249 ? 9.797 16.969 10.375 1 98.69 249 VAL A C 1
ATOM 1976 O O . VAL A 1 249 ? 10.766 16.234 10.195 1 98.69 249 VAL A O 1
ATOM 1979 N N . SER A 1 250 ? 8.711 16.984 9.641 1 98.81 250 SER A N 1
ATOM 1980 C CA . SER A 1 250 ? 8.617 16.219 8.406 1 98.81 250 SER A CA 1
ATOM 1981 C C . SER A 1 250 ? 8.352 17.125 7.211 1 98.81 250 SER A C 1
ATOM 1983 O O . SER A 1 250 ? 8.039 18.312 7.379 1 98.81 250 SER A O 1
ATOM 1985 N N . ASN A 1 251 ? 8.539 16.562 6.039 1 98.44 251 ASN A N 1
ATOM 1986 C CA . ASN A 1 251 ? 8.383 17.312 4.801 1 98.44 251 ASN A CA 1
ATOM 1987 C C . ASN A 1 251 ? 7.895 16.406 3.664 1 98.44 251 ASN A C 1
ATOM 1989 O O . ASN A 1 251 ? 7.918 15.188 3.777 1 98.44 251 ASN A O 1
ATOM 1993 N N . SER A 1 252 ? 7.305 17.031 2.729 1 98.25 252 SER A N 1
ATOM 1994 C CA . SER A 1 252 ? 6.867 16.406 1.489 1 98.25 252 SER A CA 1
ATOM 1995 C C . SER A 1 252 ? 6.949 17.375 0.313 1 98.25 252 SER A C 1
ATOM 1997 O O . SER A 1 252 ? 6.996 18.578 0.505 1 98.25 252 SER A O 1
ATOM 1999 N N . PRO A 1 253 ? 6.953 16.781 -0.896 1 97.75 253 PRO A N 1
ATOM 2000 C CA . PRO A 1 253 ? 7.016 15.367 -1.285 1 97.75 253 PRO A CA 1
ATOM 2001 C C . PRO A 1 253 ? 8.438 14.805 -1.245 1 97.75 253 PRO A C 1
ATOM 2003 O O . PRO A 1 253 ? 9.367 15.508 -0.844 1 97.75 253 PRO A O 1
ATOM 2006 N N . LYS A 1 254 ? 8.602 13.539 -1.682 1 97 254 LYS A N 1
ATOM 2007 C CA . LYS A 1 254 ? 9.891 12.852 -1.608 1 97 254 LYS A CA 1
ATOM 2008 C C . LYS A 1 254 ? 10.969 13.641 -2.344 1 97 254 LYS A C 1
ATOM 2010 O O . LYS A 1 254 ? 12.109 13.727 -1.877 1 97 254 LYS A O 1
ATOM 2015 N N . LEU A 1 255 ? 10.648 14.219 -3.469 1 96.12 255 LEU A N 1
ATOM 2016 C CA . LEU A 1 255 ? 11.617 14.93 -4.289 1 96.12 255 LEU A CA 1
ATOM 2017 C C . LEU A 1 255 ? 12.211 16.109 -3.529 1 96.12 255 LEU A C 1
ATOM 2019 O O . LEU A 1 255 ? 13.297 16.578 -3.855 1 96.12 255 LEU A O 1
ATOM 2023 N N . LEU A 1 256 ? 11.531 16.609 -2.488 1 97.44 256 LEU A N 1
ATOM 2024 C CA . LEU A 1 256 ? 11.992 17.75 -1.7 1 97.44 256 LEU A CA 1
ATOM 2025 C C . LEU A 1 256 ? 12.492 17.297 -0.332 1 97.44 256 LEU A C 1
ATOM 2027 O O . LEU A 1 256 ? 12.484 18.078 0.625 1 97.44 256 LEU A O 1
ATOM 2031 N N . CYS A 1 257 ? 12.805 16.062 -0.275 1 97.31 257 CYS A N 1
ATOM 2032 C CA . CYS A 1 257 ? 13.273 15.531 1 1 97.31 257 CYS A CA 1
ATOM 2033 C C . CYS A 1 257 ? 14.727 15.062 0.894 1 97.31 257 CYS A C 1
ATOM 2035 O O . CYS A 1 257 ? 14.992 13.938 0.46 1 97.31 257 CYS A O 1
ATOM 2037 N N . PRO A 1 258 ? 15.625 15.898 1.324 1 96.56 258 PRO A N 1
ATOM 2038 C CA . PRO A 1 258 ? 17.016 15.445 1.38 1 96.56 258 PRO A CA 1
ATOM 2039 C C . PRO A 1 258 ? 17.203 14.258 2.318 1 96.56 258 PRO A C 1
ATOM 2041 O O . PRO A 1 258 ? 16.25 13.797 2.943 1 96.56 258 PRO A O 1
ATOM 2044 N N . LYS A 1 259 ? 18.453 13.852 2.344 1 94.81 259 LYS A N 1
ATOM 2045 C CA . LYS A 1 259 ? 18.797 12.695 3.17 1 94.81 259 LYS A CA 1
ATOM 2046 C C . LYS A 1 259 ? 18.328 12.891 4.609 1 94.81 259 LYS A C 1
ATOM 2048 O O . LYS A 1 259 ? 18.391 14 5.141 1 94.81 259 LYS A O 1
ATOM 2053 N N . ASP A 1 260 ? 17.703 11.891 5.273 1 95.25 260 ASP A N 1
ATOM 2054 C CA . ASP A 1 260 ? 17.344 11.781 6.684 1 95.25 260 ASP A CA 1
ATOM 2055 C C . ASP A 1 260 ? 16.047 12.531 6.977 1 95.25 260 ASP A C 1
ATOM 2057 O O . ASP A 1 260 ? 15.508 12.445 8.086 1 95.25 260 ASP A O 1
ATOM 2061 N N . ARG A 1 261 ? 15.602 13.305 5.984 1 98.19 261 ARG A N 1
ATOM 2062 C CA . ARG A 1 261 ? 14.32 13.984 6.184 1 98.19 261 ARG A CA 1
ATOM 2063 C C . ARG A 1 261 ? 13.164 12.992 6.164 1 98.19 261 ARG A C 1
ATOM 2065 O O . ARG A 1 261 ? 13.078 12.148 5.273 1 98.19 261 ARG A O 1
ATOM 2072 N N . VAL A 1 262 ? 12.336 13.109 7.152 1 98.56 262 VAL A N 1
ATOM 2073 C CA . VAL A 1 262 ? 11.195 12.203 7.262 1 98.56 262 VAL A CA 1
ATOM 2074 C C . VAL A 1 262 ? 10.055 12.711 6.379 1 98.56 262 VAL A C 1
ATOM 2076 O O . VAL A 1 262 ? 9.727 13.898 6.398 1 98.56 262 VAL A O 1
ATOM 2079 N N . LEU A 1 263 ? 9.469 11.797 5.645 1 98.5 263 LEU A N 1
ATOM 2080 C CA . LEU A 1 263 ? 8.281 12.133 4.863 1 98.5 263 LEU A CA 1
ATOM 2081 C C . LEU A 1 263 ? 7.07 12.328 5.77 1 98.5 263 LEU A C 1
ATOM 2083 O O . LEU A 1 263 ? 6.938 11.656 6.793 1 98.5 263 LEU A O 1
ATOM 2087 N N . ASP A 1 264 ? 6.215 13.203 5.316 1 98.69 264 ASP A N 1
ATOM 2088 C CA . ASP A 1 264 ? 5.016 13.477 6.105 1 98.69 264 ASP A CA 1
ATOM 2089 C C . ASP A 1 264 ? 4.227 12.195 6.363 1 98.69 264 ASP A C 1
ATOM 2091 O O . ASP A 1 264 ? 3.74 11.969 7.477 1 98.69 264 ASP A O 1
ATOM 2095 N N . VAL A 1 265 ? 4.055 11.398 5.41 1 98.44 265 VAL A N 1
ATOM 2096 C CA . VAL A 1 265 ? 3.291 10.164 5.562 1 98.44 265 VAL A CA 1
ATOM 2097 C C . VAL A 1 265 ? 3.969 9.258 6.59 1 98.44 265 VAL A C 1
ATOM 2099 O O . VAL A 1 265 ? 3.295 8.617 7.402 1 98.44 265 VAL A O 1
ATOM 2102 N N . ASP A 1 266 ? 5.266 9.18 6.543 1 98.25 266 ASP A N 1
ATOM 2103 C CA . ASP A 1 266 ? 6.012 8.367 7.496 1 98.25 266 ASP A CA 1
ATOM 2104 C C . ASP A 1 266 ? 5.902 8.938 8.906 1 98.25 266 ASP A C 1
ATOM 2106 O O . ASP A 1 266 ? 5.906 8.188 9.891 1 98.25 266 ASP A O 1
ATOM 2110 N N . ALA A 1 267 ? 5.906 10.234 8.961 1 98.69 267 ALA A N 1
ATOM 2111 C CA . ALA A 1 267 ? 5.699 10.867 10.258 1 98.69 267 ALA A CA 1
ATOM 2112 C C . ALA A 1 267 ? 4.363 10.453 10.867 1 98.69 267 ALA A C 1
ATOM 2114 O O . ALA A 1 267 ? 4.289 10.109 12.047 1 98.69 267 ALA A O 1
ATOM 2115 N N . ILE A 1 268 ? 3.367 10.469 10.086 1 98.75 268 ILE A N 1
ATOM 2116 C CA . ILE A 1 268 ? 2.047 10.047 10.547 1 98.75 268 ILE A CA 1
ATOM 2117 C C . ILE A 1 268 ? 2.082 8.57 10.93 1 98.75 268 ILE A C 1
ATOM 2119 O O . ILE A 1 268 ? 1.505 8.18 11.945 1 98.75 268 ILE A O 1
ATOM 2123 N N . TYR A 1 269 ? 2.775 7.758 10.141 1 98.12 269 TYR A N 1
ATOM 2124 C CA . TYR A 1 269 ? 2.947 6.352 10.477 1 98.12 269 TYR A CA 1
ATOM 2125 C C . TYR A 1 269 ? 3.539 6.191 11.875 1 98.12 269 TYR A C 1
ATOM 2127 O O . TYR A 1 269 ? 3.053 5.391 12.672 1 98.12 269 TYR A O 1
ATOM 2135 N N . SER A 1 270 ? 4.562 6.938 12.078 1 97.94 270 SER A N 1
ATOM 2136 C CA . SER A 1 270 ? 5.25 6.836 13.359 1 97.94 270 SER A CA 1
ATOM 2137 C C . SER A 1 270 ? 4.305 7.129 14.523 1 97.94 270 SER A C 1
ATOM 2139 O O . SER A 1 270 ? 4.336 6.445 15.547 1 97.94 270 SER A O 1
ATOM 2141 N N . VAL A 1 271 ? 3.457 8.094 14.336 1 98.38 271 VAL A N 1
ATOM 2142 C CA . VAL A 1 271 ? 2.512 8.5 15.367 1 98.38 271 VAL A CA 1
ATOM 2143 C C . VAL A 1 271 ? 1.462 7.406 15.57 1 98.38 271 VAL A C 1
ATOM 2145 O O . VAL A 1 271 ? 1.186 7.004 16.703 1 98.38 271 VAL A O 1
ATOM 2148 N N . VAL A 1 272 ? 0.928 6.863 14.539 1 98.31 272 VAL A N 1
ATOM 2149 C CA . VAL A 1 272 ? -0.125 5.855 14.602 1 98.31 272 VAL A CA 1
ATOM 2150 C C . VAL A 1 272 ? 0.45 4.543 15.125 1 98.31 272 VAL A C 1
ATOM 2152 O O . VAL A 1 272 ? -0.171 3.869 15.953 1 98.31 272 VAL A O 1
ATOM 2155 N N . ASP A 1 273 ? 1.633 4.188 14.68 1 95.88 273 ASP A N 1
ATOM 2156 C CA . ASP A 1 273 ? 2.264 2.924 15.047 1 95.88 273 ASP A CA 1
ATOM 2157 C C . ASP A 1 273 ? 2.584 2.879 16.531 1 95.88 273 ASP A C 1
ATOM 2159 O O . ASP A 1 273 ? 2.609 1.803 17.141 1 95.88 273 ASP A O 1
ATOM 2163 N N . ASN A 1 274 ? 2.76 3.992 17.125 1 94.81 274 ASN A N 1
ATOM 2164 C CA . ASN A 1 274 ? 3.158 4.023 18.531 1 94.81 274 ASN A CA 1
ATOM 2165 C C . ASN A 1 274 ? 1.952 4.195 19.453 1 94.81 274 ASN A C 1
ATOM 2167 O O . ASN A 1 274 ? 2.092 4.168 20.672 1 94.81 274 ASN A O 1
ATOM 2171 N N . ALA A 1 275 ? 0.809 4.383 18.875 1 97.5 275 ALA A N 1
ATOM 2172 C CA . ALA A 1 275 ? -0.402 4.523 19.688 1 97.5 275 ALA A CA 1
ATOM 2173 C C . ALA A 1 275 ? -0.694 3.246 20.469 1 97.5 275 ALA A C 1
ATOM 2175 O O . ALA A 1 275 ? -0.518 2.141 19.938 1 97.5 275 ALA A O 1
ATOM 2176 N N . GLN A 1 276 ? -1.228 3.352 21.672 1 96.69 276 GLN A N 1
ATOM 2177 C CA . GLN A 1 276 ? -1.534 2.201 22.516 1 96.69 276 GLN A CA 1
ATOM 2178 C C . GLN A 1 276 ? -3.025 2.135 22.844 1 96.69 276 GLN A C 1
ATOM 2180 O O . GLN A 1 276 ? -3.564 1.055 23.078 1 96.69 276 GLN A O 1
ATOM 2185 N N . GLN A 1 277 ? -3.637 3.254 22.797 1 97.19 277 GLN A N 1
ATOM 2186 C CA . GLN A 1 277 ? -5.023 3.268 23.25 1 97.19 277 GLN A CA 1
ATOM 2187 C C . GLN A 1 277 ? -5.949 3.826 22.172 1 97.19 277 GLN A C 1
ATOM 2189 O O . GLN A 1 277 ? -7.012 3.262 21.906 1 97.19 277 GLN A O 1
ATOM 2194 N N . PHE A 1 278 ? -5.523 4.941 21.625 1 98.38 278 PHE A N 1
ATOM 2195 C CA . PHE A 1 278 ? -6.438 5.543 20.656 1 98.38 278 PHE A CA 1
ATOM 2196 C C . PHE A 1 278 ? -5.668 6.309 19.594 1 98.38 278 PHE A C 1
ATOM 2198 O O . PHE A 1 278 ? -4.504 6.66 19.781 1 98.38 278 PHE A O 1
ATOM 2205 N N . VAL A 1 279 ? -6.27 6.492 18.453 1 98.81 279 VAL A N 1
ATOM 2206 C CA . VAL A 1 279 ? -5.855 7.387 17.391 1 98.81 279 VAL A CA 1
ATOM 2207 C C . VAL A 1 279 ? -7.02 8.289 16.984 1 98.81 279 VAL A C 1
ATOM 2209 O O . VAL A 1 279 ? -8.031 7.809 16.453 1 98.81 279 VAL A O 1
ATOM 2212 N N . TYR A 1 280 ? -6.93 9.625 17.25 1 98.94 280 TYR A N 1
ATOM 2213 C CA . TYR A 1 280 ? -7.926 10.609 16.844 1 98.94 280 TYR A CA 1
ATOM 2214 C C . TYR A 1 280 ? -7.41 11.453 15.68 1 98.94 280 TYR A C 1
ATOM 2216 O O . TYR A 1 280 ? -6.328 12.047 15.766 1 98.94 280 TYR A O 1
ATOM 2224 N N . ILE A 1 281 ? -8.203 11.469 14.617 1 98.88 281 ILE A N 1
ATOM 2225 C CA . ILE A 1 281 ? -7.789 12.141 13.391 1 98.88 281 ILE A CA 1
ATOM 2226 C C . ILE A 1 281 ? -8.805 13.227 13.031 1 98.88 281 ILE A C 1
ATOM 2228 O O . ILE A 1 281 ? -10.008 12.969 12.992 1 98.88 281 ILE A O 1
ATOM 2232 N N . ALA A 1 282 ? -8.344 14.43 12.781 1 98.81 282 ALA A N 1
ATOM 2233 C CA . ALA A 1 282 ? -9.172 15.523 12.266 1 98.81 282 ALA A CA 1
ATOM 2234 C C . ALA A 1 282 ? -8.625 16.047 10.938 1 98.81 282 ALA A C 1
ATOM 2236 O O . ALA A 1 282 ? -7.492 16.516 10.867 1 98.81 282 ALA A O 1
ATOM 2237 N N . VAL A 1 283 ? -9.414 15.906 9.883 1 98.5 283 VAL A N 1
ATOM 2238 C CA . VAL A 1 283 ? -9 16.359 8.562 1 98.5 283 VAL A CA 1
ATOM 2239 C C . VAL A 1 283 ? -10.203 16.922 7.809 1 98.5 283 VAL A C 1
ATOM 2241 O O . VAL A 1 283 ? -11.352 16.609 8.133 1 98.5 283 VAL A O 1
ATOM 2244 N N . MET A 1 284 ? -9.93 17.703 6.844 1 97.81 284 MET A N 1
ATOM 2245 C CA . MET A 1 284 ? -11.008 18.234 6.02 1 97.81 284 MET A CA 1
ATOM 2246 C C . MET A 1 284 ? -11.438 17.219 4.965 1 97.81 284 MET A C 1
ATOM 2248 O O . MET A 1 284 ? -12.633 16.984 4.77 1 97.81 284 MET A O 1
ATOM 2252 N N . ASP A 1 285 ? -10.445 16.672 4.297 1 97.81 285 ASP A N 1
ATOM 2253 C CA . ASP A 1 285 ? -10.711 15.695 3.248 1 97.81 285 ASP A CA 1
ATOM 2254 C C . ASP A 1 285 ? -10.047 14.359 3.564 1 97.81 285 ASP A C 1
ATOM 2256 O O . ASP A 1 285 ? -8.922 14.328 4.066 1 97.81 285 ASP A O 1
ATOM 2260 N N . TYR A 1 286 ? -10.773 13.312 3.254 1 98 286 TYR A N 1
ATOM 2261 C CA . TYR A 1 286 ? -10.297 11.938 3.377 1 98 286 TYR A CA 1
ATOM 2262 C C . TYR A 1 286 ? -10.516 11.164 2.08 1 98 286 TYR A C 1
ATOM 2264 O O . TYR A 1 286 ? -11.617 10.688 1.812 1 98 286 TYR A O 1
ATOM 2272 N N . LEU A 1 287 ? -9.438 11.031 1.335 1 97.81 287 LEU A N 1
ATOM 2273 C CA . LEU A 1 287 ? -9.508 10.406 0.022 1 97.81 287 LEU A CA 1
ATOM 2274 C C . LEU A 1 287 ? -8.234 9.617 -0.274 1 97.81 287 LEU A C 1
ATOM 2276 O O . LEU A 1 287 ? -7.27 10.172 -0.8 1 97.81 287 LEU A O 1
ATOM 2280 N N . PRO A 1 288 ? -8.25 8.281 -0.081 1 97.5 288 PRO A N 1
ATOM 2281 C CA . PRO A 1 288 ? -7.059 7.465 -0.33 1 97.5 288 PRO A CA 1
ATOM 2282 C C . PRO A 1 288 ? -6.832 7.188 -1.814 1 97.5 288 PRO A C 1
ATOM 2284 O O . PRO A 1 288 ? -6.773 6.023 -2.227 1 97.5 288 PRO A O 1
ATOM 2287 N N . ILE A 1 289 ? -6.648 8.281 -2.621 1 97.25 289 ILE A N 1
ATOM 2288 C CA . ILE A 1 289 ? -6.41 8.164 -4.055 1 97.25 289 ILE A CA 1
ATOM 2289 C C . ILE A 1 289 ? -5.305 9.133 -4.477 1 97.25 289 ILE A C 1
ATOM 2291 O O . ILE A 1 289 ? -5.02 10.102 -3.773 1 97.25 289 ILE A O 1
ATOM 2295 N N . ILE A 1 290 ? -4.695 8.805 -5.5 1 96.31 290 ILE A N 1
ATOM 2296 C CA . ILE A 1 290 ? -3.703 9.68 -6.113 1 96.31 290 ILE A CA 1
ATOM 2297 C C . ILE A 1 290 ? -4.086 9.953 -7.566 1 96.31 290 ILE A C 1
ATOM 2299 O O . ILE A 1 290 ? -4.473 9.039 -8.297 1 96.31 290 ILE A O 1
ATOM 2303 N N . ASN A 1 291 ? -4.078 11.125 -7.883 1 92.62 291 ASN A N 1
ATOM 2304 C CA . ASN A 1 291 ? -4.297 11.516 -9.273 1 92.62 291 ASN A CA 1
ATOM 2305 C C . ASN A 1 291 ? -2.982 11.695 -10.023 1 92.62 291 ASN A C 1
ATOM 2307 O O . ASN A 1 291 ? -2.188 12.578 -9.68 1 92.62 291 ASN A O 1
ATOM 2311 N N . ILE A 1 292 ? -2.791 10.742 -10.875 1 86.06 292 ILE A N 1
ATOM 2312 C CA . ILE A 1 292 ? -1.628 10.82 -11.758 1 86.06 292 ILE A CA 1
ATOM 2313 C C . ILE A 1 292 ? -2.074 11.172 -13.172 1 86.06 292 ILE A C 1
ATOM 2315 O O . ILE A 1 292 ? -3.207 10.883 -13.562 1 86.06 292 ILE A O 1
ATOM 2319 N N . THR A 1 293 ? -1.204 11.859 -13.953 1 81.88 293 THR A N 1
ATOM 2320 C CA . THR A 1 293 ? -1.542 12.367 -15.273 1 81.88 293 THR A CA 1
ATOM 2321 C C . THR A 1 293 ? -2.6 11.484 -15.938 1 81.88 293 THR A C 1
ATOM 2323 O O . THR A 1 293 ? -2.291 10.398 -16.438 1 81.88 293 THR A O 1
ATOM 2326 N N . ASN A 1 294 ? -3.785 11.805 -15.867 1 80.56 294 ASN A N 1
ATOM 2327 C CA . ASN A 1 294 ? -4.973 11.289 -16.531 1 80.56 294 ASN A CA 1
ATOM 2328 C C . ASN A 1 294 ? -5.426 9.961 -15.922 1 80.56 294 ASN A C 1
ATOM 2330 O O . ASN A 1 294 ? -6.07 9.156 -16.594 1 80.56 294 ASN A O 1
ATOM 2334 N N . GLN A 1 295 ? -4.934 9.695 -14.812 1 88.94 295 GLN A N 1
ATOM 2335 C CA . GLN A 1 295 ? -5.379 8.461 -14.164 1 88.94 295 GLN A CA 1
ATOM 2336 C C . GLN A 1 295 ? -5.504 8.648 -12.656 1 88.94 295 GLN A C 1
ATOM 2338 O O . GLN A 1 295 ? -4.707 9.359 -12.039 1 88.94 295 GLN A O 1
ATOM 2343 N N . THR A 1 296 ? -6.516 8.109 -12.125 1 93.25 296 THR A N 1
ATOM 2344 C CA . THR A 1 296 ? -6.695 8.055 -10.68 1 93.25 296 THR A CA 1
ATOM 2345 C C . THR A 1 296 ? -6.406 6.648 -10.148 1 93.25 296 THR A C 1
ATOM 2347 O O . THR A 1 296 ? -6.898 5.66 -10.703 1 93.25 296 THR A O 1
ATOM 2350 N N . ARG A 1 297 ? -5.547 6.566 -9.195 1 95.12 297 ARG A N 1
ATOM 2351 C CA . ARG A 1 297 ? -5.156 5.285 -8.617 1 95.12 297 ARG A CA 1
ATOM 2352 C C . ARG A 1 297 ? -5.465 5.238 -7.125 1 95.12 297 ARG A C 1
ATOM 2354 O O . ARG A 1 297 ? -5.562 6.281 -6.477 1 95.12 297 ARG A O 1
ATOM 2361 N N . TYR A 1 298 ? -5.691 4.082 -6.695 1 95.38 298 TYR A N 1
ATOM 2362 C CA . TYR A 1 298 ? -5.871 3.875 -5.262 1 95.38 298 TYR A CA 1
ATOM 2363 C C . TYR A 1 298 ? -4.562 4.078 -4.512 1 95.38 298 TYR A C 1
ATOM 2365 O O . TYR A 1 298 ? -3.502 3.652 -4.977 1 95.38 298 TYR A O 1
ATOM 2373 N N . TRP A 1 299 ? -4.539 4.773 -3.453 1 96.56 299 TRP A N 1
ATOM 2374 C CA . TRP A 1 299 ? -3.402 5.035 -2.576 1 96.56 299 TRP A CA 1
ATOM 2375 C C . TRP A 1 299 ? -3.67 4.516 -1.168 1 96.56 299 TRP A C 1
ATOM 2377 O O . TRP A 1 299 ? -4.168 5.254 -0.312 1 96.56 299 TRP A O 1
ATOM 2387 N N . PRO A 1 300 ? -3.24 3.318 -0.801 1 94.62 300 PRO A N 1
ATOM 2388 C CA . PRO A 1 300 ? -3.754 2.576 0.352 1 94.62 300 PRO A CA 1
ATOM 2389 C C . PRO A 1 300 ? -2.98 2.867 1.635 1 94.62 300 PRO A C 1
ATOM 2391 O O . PRO A 1 300 ? -3.17 2.186 2.645 1 94.62 300 PRO A O 1
ATOM 2394 N N . TYR A 1 301 ? -2.225 3.832 1.799 1 94.75 301 TYR A N 1
ATOM 2395 C CA . TYR A 1 301 ? -1.22 3.895 2.855 1 94.75 301 TYR A CA 1
ATOM 2396 C C . TYR A 1 301 ? -1.832 4.387 4.16 1 94.75 301 TYR A C 1
ATOM 2398 O O . TYR A 1 301 ? -1.907 3.641 5.141 1 94.75 301 TYR A O 1
ATOM 2406 N N . LEU A 1 302 ? -2.379 5.59 4.211 1 97.25 302 LEU A N 1
ATOM 2407 C CA . LEU A 1 302 ? -2.938 6.074 5.465 1 97.25 302 LEU A CA 1
ATOM 2408 C C . LEU A 1 302 ? -4.195 5.293 5.84 1 97.25 302 LEU A C 1
ATOM 2410 O O . LEU A 1 302 ? -4.387 4.938 7.004 1 97.25 302 LEU A O 1
ATOM 2414 N N . ASP A 1 303 ? -5.004 4.992 4.887 1 97.38 303 ASP A N 1
ATOM 2415 C CA . ASP A 1 303 ? -6.18 4.148 5.094 1 97.38 303 ASP A CA 1
ATOM 2416 C C . ASP A 1 303 ? -5.789 2.789 5.664 1 97.38 303 ASP A C 1
ATOM 2418 O O . ASP A 1 303 ? -6.441 2.281 6.574 1 97.38 303 ASP A O 1
ATOM 2422 N N . GLY A 1 304 ? -4.766 2.266 5.066 1 96.69 304 GLY A N 1
ATOM 2423 C CA . GLY A 1 304 ? -4.262 0.981 5.531 1 96.69 304 GLY A CA 1
ATOM 2424 C C . GLY A 1 304 ? -3.773 1.015 6.969 1 96.69 304 GLY A C 1
ATOM 2425 O O . GLY A 1 304 ? -3.959 0.053 7.715 1 96.69 304 GLY A O 1
ATOM 2426 N N . LYS A 1 305 ? -3.146 2.084 7.324 1 97.31 305 LYS A N 1
ATOM 2427 C CA . LYS A 1 305 ? -2.639 2.221 8.688 1 97.31 305 LYS A CA 1
ATOM 2428 C C . LYS A 1 305 ? -3.781 2.256 9.695 1 97.31 305 LYS A C 1
ATOM 2430 O O . LYS A 1 305 ? -3.646 1.746 10.812 1 97.31 305 LYS A O 1
ATOM 2435 N N . ILE A 1 306 ? -4.879 2.863 9.328 1 98.12 306 ILE A N 1
ATOM 2436 C CA . ILE A 1 306 ? -6.055 2.877 10.188 1 98.12 306 ILE A CA 1
ATOM 2437 C C . ILE A 1 306 ? -6.605 1.461 10.336 1 98.12 306 ILE A C 1
ATOM 2439 O O . ILE A 1 306 ? -6.91 1.019 11.445 1 98.12 306 ILE A O 1
ATOM 2443 N N . ARG A 1 307 ? -6.703 0.765 9.227 1 97.31 307 ARG A N 1
ATOM 2444 C CA . ARG A 1 307 ? -7.195 -0.609 9.25 1 97.31 307 ARG A CA 1
ATOM 2445 C C . ARG A 1 307 ? -6.336 -1.484 10.156 1 97.31 307 ARG A C 1
ATOM 2447 O O . ARG A 1 307 ? -6.855 -2.271 10.945 1 97.31 307 ARG A O 1
ATOM 2454 N N . GLU A 1 308 ? -5.094 -1.356 9.992 1 96.88 308 GLU A N 1
ATOM 2455 C CA . GLU A 1 308 ? -4.156 -2.113 10.812 1 96.88 308 GLU A CA 1
ATOM 2456 C C . GLU A 1 308 ? -4.383 -1.846 12.297 1 96.88 308 GLU A C 1
ATOM 2458 O O . GLU A 1 308 ? -4.469 -2.781 13.094 1 96.88 308 GLU A O 1
ATOM 2463 N N . ALA A 1 309 ? -4.457 -0.557 12.648 1 97.69 309 ALA A N 1
ATOM 2464 C CA . ALA A 1 309 ? -4.66 -0.171 14.039 1 97.69 309 ALA A CA 1
ATOM 2465 C C . ALA A 1 309 ? -5.949 -0.771 14.594 1 97.69 309 ALA A C 1
ATOM 2467 O O . ALA A 1 309 ? -5.992 -1.221 15.742 1 97.69 309 ALA A O 1
ATOM 2468 N N . LEU A 1 310 ? -6.953 -0.857 13.773 1 97.31 310 LEU A N 1
ATOM 2469 C CA . LEU A 1 310 ? -8.273 -1.308 14.195 1 97.31 310 LEU A CA 1
ATOM 2470 C C . LEU A 1 310 ? -8.297 -2.822 14.383 1 97.31 310 LEU A C 1
ATOM 2472 O O . LEU A 1 310 ? -8.562 -3.314 15.484 1 97.31 310 LEU A O 1
ATOM 2476 N N . ILE A 1 311 ? -7.945 -3.52 13.344 1 94 311 ILE A N 1
ATOM 2477 C CA . ILE A 1 311 ? -8.297 -4.938 13.305 1 94 311 ILE A CA 1
ATOM 2478 C C . ILE A 1 311 ? -7.129 -5.77 13.836 1 94 311 ILE A C 1
ATOM 2480 O O . ILE A 1 311 ? -7.332 -6.867 14.359 1 94 311 ILE A O 1
ATOM 2484 N N . LEU A 1 312 ? -5.938 -5.266 13.742 1 94.5 312 LEU A N 1
ATOM 2485 C CA . LEU A 1 312 ? -4.789 -6.086 14.109 1 94.5 312 LEU A CA 1
ATOM 2486 C C . LEU A 1 312 ? -4.25 -5.684 15.477 1 94.5 312 LEU A C 1
ATOM 2488 O O . LEU A 1 312 ? -3.518 -6.449 16.109 1 94.5 312 LEU A O 1
ATOM 2492 N N . ARG A 1 313 ? -4.594 -4.445 15.961 1 94.75 313 ARG A N 1
ATOM 2493 C CA . ARG A 1 313 ? -3.994 -3.971 17.203 1 94.75 313 ARG A CA 1
ATOM 2494 C C . ARG A 1 313 ? -5.066 -3.562 18.203 1 94.75 313 ARG A C 1
ATOM 2496 O O . ARG A 1 313 ? -4.754 -3.205 19.344 1 94.75 313 ARG A O 1
ATOM 2503 N N . ASN A 1 314 ? -6.312 -3.516 17.812 1 94.31 314 ASN A N 1
ATOM 2504 C CA . ASN A 1 314 ? -7.445 -3.197 18.672 1 94.31 314 ASN A CA 1
ATOM 2505 C C . ASN A 1 314 ? -7.324 -1.794 19.266 1 94.31 314 ASN A C 1
ATOM 2507 O O . ASN A 1 314 ? -7.543 -1.596 20.453 1 94.31 314 ASN A O 1
ATOM 2511 N N . ILE A 1 315 ? -6.84 -0.853 18.5 1 97.75 315 ILE A N 1
ATOM 2512 C CA . ILE A 1 315 ? -6.758 0.556 18.875 1 97.75 315 ILE A CA 1
ATOM 2513 C C . ILE A 1 315 ? -8.078 1.25 18.562 1 97.75 315 ILE A C 1
ATOM 2515 O O . ILE A 1 315 ? -8.68 1.023 17.5 1 97.75 315 ILE A O 1
ATOM 2519 N N . LYS A 1 316 ? -8.508 2.084 19.484 1 98.25 316 LYS A N 1
ATOM 2520 C CA . LYS A 1 316 ? -9.703 2.895 19.25 1 98.25 316 LYS A CA 1
ATOM 2521 C C . LYS A 1 316 ? -9.406 4.035 18.281 1 98.25 316 LYS A C 1
ATOM 2523 O O . LYS A 1 316 ? -8.469 4.809 18.484 1 98.25 316 LYS A O 1
ATOM 2528 N N . VAL A 1 317 ? -10.219 4.105 17.219 1 98.75 317 VAL A N 1
ATOM 2529 C CA . VAL A 1 317 ? -9.969 5.148 16.234 1 98.75 317 VAL A CA 1
ATOM 2530 C C . VAL A 1 317 ? -11.203 6.035 16.094 1 98.75 317 VAL A C 1
ATOM 2532 O O . VAL A 1 317 ? -12.32 5.535 15.977 1 98.75 317 VAL A O 1
ATOM 2535 N N . ARG A 1 318 ? -11.016 7.344 16.188 1 98.75 318 ARG A N 1
ATOM 2536 C CA . ARG A 1 318 ? -12.031 8.328 15.844 1 98.75 318 ARG A CA 1
ATOM 2537 C C . ARG A 1 318 ? -11.578 9.203 14.672 1 98.75 318 ARG A C 1
ATOM 2539 O O . ARG A 1 318 ? -10.469 9.734 14.688 1 98.75 318 ARG A O 1
ATOM 2546 N N . LEU A 1 319 ? -12.406 9.219 13.703 1 98.56 319 LEU A N 1
ATOM 2547 C CA . LEU A 1 319 ? -12.125 10.008 12.508 1 98.56 319 LEU A CA 1
ATOM 2548 C C . LEU A 1 319 ? -13.156 11.117 12.344 1 98.56 319 LEU A C 1
ATOM 2550 O O . LEU A 1 319 ? -14.352 10.852 12.211 1 98.56 319 LEU A O 1
ATOM 2554 N N . LEU A 1 320 ? -12.711 12.383 12.43 1 98.69 320 LEU A N 1
ATOM 2555 C CA . LEU A 1 320 ? -13.547 13.562 12.234 1 98.69 320 LEU A CA 1
ATOM 2556 C C . LEU A 1 320 ? -13.242 14.227 10.898 1 98.69 320 LEU A C 1
ATOM 2558 O O . LEU A 1 320 ? -12.164 14.789 10.711 1 98.69 320 LEU A O 1
ATOM 2562 N N . ILE A 1 321 ? -14.219 14.172 9.961 1 98.25 321 ILE A N 1
ATOM 2563 C CA . ILE A 1 321 ? -14.039 14.688 8.609 1 98.25 321 ILE A CA 1
ATOM 2564 C C . ILE A 1 321 ? -14.977 15.867 8.375 1 98.25 321 ILE A C 1
ATOM 2566 O O . ILE A 1 321 ? -16.141 15.828 8.766 1 98.25 321 ILE A O 1
ATOM 2570 N N . SER A 1 322 ? -14.438 16.891 7.742 1 97 322 SER A N 1
ATOM 2571 C CA . SER A 1 322 ? -15.297 18.031 7.414 1 97 322 SER A CA 1
ATOM 2572 C C . SER A 1 322 ? -16.312 17.656 6.34 1 97 322 SER A C 1
ATOM 2574 O O . SER A 1 322 ? -16.031 16.828 5.469 1 97 322 SER A O 1
ATOM 2576 N N . LEU A 1 323 ? -17.469 18.266 6.418 1 95.19 323 LEU A N 1
ATOM 2577 C CA . LEU A 1 323 ? -18.531 18.016 5.438 1 95.19 323 LEU A CA 1
ATOM 2578 C C . LEU A 1 323 ? -18.984 19.312 4.789 1 95.19 323 LEU A C 1
ATOM 2580 O O . LEU A 1 323 ? -19.219 20.312 5.48 1 95.19 323 LEU A O 1
ATOM 2584 N N . SER A 1 324 ? -18.969 19.328 3.574 1 90.75 324 SER A N 1
ATOM 2585 C CA . SER A 1 324 ? -19.5 20.438 2.781 1 90.75 324 SER A CA 1
ATOM 2586 C C . SER A 1 324 ? -20.141 19.938 1.494 1 90.75 324 SER A C 1
ATOM 2588 O O . SER A 1 324 ? -20.125 18.734 1.217 1 90.75 324 SER A O 1
ATOM 2590 N N . LYS A 1 325 ? -20.719 20.797 0.748 1 88 325 LYS A N 1
ATOM 2591 C CA . LYS A 1 325 ? -21.328 20.422 -0.528 1 88 325 LYS A CA 1
ATOM 2592 C C . LYS A 1 325 ? -20.281 19.953 -1.524 1 88 325 LYS A C 1
ATOM 2594 O O . LYS A 1 325 ? -20.594 19.234 -2.471 1 88 325 LYS A O 1
ATOM 2599 N N . ASP A 1 326 ? -19 20.344 -1.184 1 90.81 326 ASP A N 1
ATOM 2600 C CA . ASP A 1 326 ? -17.922 20.031 -2.125 1 90.81 326 ASP A CA 1
ATOM 2601 C C . ASP A 1 326 ? -17.188 18.766 -1.714 1 90.81 326 ASP A C 1
ATOM 2603 O O . ASP A 1 326 ? -16.203 18.375 -2.359 1 90.81 326 ASP A O 1
ATOM 2607 N N . THR A 1 327 ? -17.625 18.156 -0.696 1 93.94 327 THR A N 1
ATOM 2608 C CA . THR A 1 327 ? -16.969 16.906 -0.267 1 93.94 327 THR A CA 1
ATOM 2609 C C . THR A 1 327 ? -17.078 15.844 -1.354 1 93.94 327 THR A C 1
ATOM 2611 O O . THR A 1 327 ? -18.156 15.602 -1.891 1 93.94 327 THR A O 1
ATOM 2614 N N . ASN A 1 328 ? -16 15.289 -1.715 1 94.12 328 ASN A N 1
ATOM 2615 C CA . ASN A 1 328 ? -15.984 14.234 -2.73 1 94.12 328 ASN A CA 1
ATOM 2616 C C . ASN A 1 328 ? -16.844 13.047 -2.318 1 94.12 328 ASN A C 1
ATOM 2618 O O . ASN A 1 328 ? -16.672 12.508 -1.222 1 94.12 328 ASN A O 1
ATOM 2622 N N . PRO A 1 329 ? -17.688 12.602 -3.174 1 93 329 PRO A N 1
ATOM 2623 C CA . PRO A 1 329 ? -18.594 11.508 -2.826 1 93 329 PRO A CA 1
ATOM 2624 C C . PRO A 1 329 ? -17.859 10.219 -2.486 1 93 329 PRO A C 1
ATOM 2626 O O . PRO A 1 329 ? -18.344 9.414 -1.685 1 93 329 PRO A O 1
ATOM 2629 N N . LEU A 1 330 ? -16.719 10.008 -3.004 1 94.19 330 LEU A N 1
ATOM 2630 C CA . LEU A 1 330 ? -15.953 8.789 -2.744 1 94.19 330 LEU A CA 1
ATOM 2631 C C . LEU A 1 330 ? -15.57 8.695 -1.271 1 94.19 330 LEU A C 1
ATOM 2633 O O . LEU A 1 330 ? -15.273 7.609 -0.774 1 94.19 330 LEU A O 1
ATOM 2637 N N . THR A 1 331 ? -15.516 9.875 -0.638 1 96.69 331 THR A N 1
ATOM 2638 C CA . THR A 1 331 ? -15.203 9.891 0.786 1 96.69 331 THR A CA 1
ATOM 2639 C C . THR A 1 331 ? -16.141 8.953 1.556 1 96.69 331 THR A C 1
ATOM 2641 O O . THR A 1 331 ? -15.68 8.18 2.404 1 96.69 331 THR A O 1
ATOM 2644 N N . PHE A 1 332 ? -17.359 8.93 1.184 1 95.56 332 PHE A N 1
ATOM 2645 C CA . PHE A 1 332 ? -18.359 8.141 1.897 1 95.56 332 PHE A CA 1
ATOM 2646 C C . PHE A 1 332 ? -18.156 6.656 1.635 1 95.56 332 PHE A C 1
ATOM 2648 O O . PHE A 1 332 ? -18.375 5.828 2.527 1 95.56 332 PHE A O 1
ATOM 2655 N N . ASN A 1 333 ? -17.766 6.266 0.476 1 95.06 333 ASN A N 1
ATOM 2656 C CA . ASN A 1 333 ? -17.484 4.875 0.151 1 95.06 333 ASN A CA 1
ATOM 2657 C C . ASN A 1 333 ? -16.281 4.348 0.931 1 95.06 333 ASN A C 1
ATOM 2659 O O . ASN A 1 333 ? -16.328 3.25 1.486 1 95.06 333 ASN A O 1
ATOM 2663 N N . PHE A 1 334 ? -15.273 5.145 0.985 1 96.62 334 PHE A N 1
ATOM 2664 C CA . PHE A 1 334 ? -14.07 4.727 1.704 1 96.62 334 PHE A CA 1
ATOM 2665 C C . PHE A 1 334 ? -14.352 4.617 3.199 1 96.62 334 PHE A C 1
ATOM 2667 O O . PHE A 1 334 ? -13.852 3.707 3.863 1 96.62 334 PHE A O 1
ATOM 2674 N N . VAL A 1 335 ? -15.117 5.543 3.674 1 96.62 335 VAL A N 1
ATOM 2675 C CA . VAL A 1 335 ? -15.484 5.504 5.086 1 96.62 335 VAL A CA 1
ATOM 2676 C C . VAL A 1 335 ? -16.328 4.266 5.367 1 96.62 335 VAL A C 1
ATOM 2678 O O . VAL A 1 335 ? -16.125 3.582 6.375 1 96.62 335 VAL A O 1
ATOM 2681 N N . SER A 1 336 ? -17.281 3.986 4.469 1 95.81 336 SER A N 1
ATOM 2682 C CA . SER A 1 336 ? -18.094 2.787 4.621 1 95.81 336 SER A CA 1
ATOM 2683 C C . SER A 1 336 ? -17.234 1.529 4.637 1 95.81 336 SER A C 1
ATOM 2685 O O . SER A 1 336 ? -17.469 0.626 5.445 1 95.81 336 SER A O 1
ATOM 2687 N N . SER A 1 337 ? -16.375 1.484 3.773 1 96.62 337 SER A N 1
ATOM 2688 C CA . SER A 1 337 ? -15.445 0.36 3.695 1 96.62 337 SER A CA 1
ATOM 2689 C C . SER A 1 337 ? -14.633 0.219 4.98 1 96.62 337 SER A C 1
ATOM 2691 O O . SER A 1 337 ? -14.422 -0.893 5.469 1 96.62 337 SER A O 1
ATOM 2693 N N . LEU A 1 338 ? -14.156 1.322 5.453 1 96.56 338 LEU A N 1
ATOM 2694 C CA . LEU A 1 338 ? -13.398 1.324 6.695 1 96.56 338 LEU A CA 1
ATOM 2695 C C . LEU A 1 338 ? -14.242 0.806 7.852 1 96.56 338 LEU A C 1
ATOM 2697 O O . LEU A 1 338 ? -13.781 -0.005 8.656 1 96.56 338 LEU A O 1
ATOM 2701 N N . LYS A 1 339 ? -15.445 1.242 7.945 1 95.75 339 LYS A N 1
ATOM 2702 C CA . LYS A 1 339 ? -16.344 0.824 9.016 1 95.75 339 LYS A CA 1
ATOM 2703 C C . LYS A 1 339 ? -16.625 -0.675 8.945 1 95.75 339 LYS A C 1
ATOM 2705 O O . LYS A 1 339 ? -16.703 -1.343 9.984 1 95.75 339 LYS A O 1
ATOM 2710 N N . ALA A 1 340 ? -16.688 -1.2 7.809 1 96.12 340 ALA A N 1
ATOM 2711 C CA . ALA A 1 340 ? -17.109 -2.578 7.59 1 96.12 340 ALA A CA 1
ATOM 2712 C C . ALA A 1 340 ? -16.047 -3.566 8.039 1 96.12 340 ALA A C 1
ATOM 2714 O O . ALA A 1 340 ? -16.328 -4.746 8.258 1 96.12 340 ALA A O 1
ATOM 2715 N N . ILE A 1 341 ? -14.836 -3.127 8.141 1 95.88 341 ILE A N 1
ATOM 2716 C CA . ILE A 1 341 ? -13.773 -4.043 8.555 1 95.88 341 ILE A CA 1
ATOM 2717 C C . ILE A 1 341 ? -14.016 -4.504 9.984 1 95.88 341 ILE A C 1
ATOM 2719 O O . ILE A 1 341 ? -13.523 -5.559 10.398 1 95.88 341 ILE A O 1
ATOM 2723 N N . CYS A 1 342 ? -14.719 -3.674 10.719 1 94.31 342 CYS A N 1
ATOM 2724 C CA . CYS A 1 342 ? -14.961 -3.938 12.133 1 94.31 342 CYS A CA 1
ATOM 2725 C C . CYS A 1 342 ? -16.266 -4.711 12.336 1 94.31 342 CYS A C 1
ATOM 2727 O O . CYS A 1 342 ? -16.719 -4.887 13.461 1 94.31 342 CYS A O 1
ATOM 2729 N N . THR A 1 343 ? -16.812 -5.18 11.297 1 89.19 343 THR A N 1
ATOM 2730 C CA . THR A 1 343 ? -18.078 -5.898 11.414 1 89.19 343 THR A CA 1
ATOM 2731 C C . THR A 1 343 ? -17.922 -7.145 12.273 1 89.19 343 THR A C 1
ATOM 2733 O O . THR A 1 343 ? -17.078 -7.996 11.992 1 89.19 343 THR A O 1
ATOM 2736 N N . GLU A 1 344 ? -18.641 -7.262 13.32 1 85.94 344 GLU A N 1
ATOM 2737 C CA . GLU A 1 344 ? -18.75 -8.422 14.203 1 85.94 344 GLU A CA 1
ATOM 2738 C C . GLU A 1 344 ? -17.406 -8.719 14.875 1 85.94 344 GLU A C 1
ATOM 2740 O O . GLU A 1 344 ? -17.031 -9.883 15.039 1 85.94 344 GLU A O 1
ATOM 2745 N N . VAL A 1 345 ? -16.641 -7.84 15.07 1 87.5 345 VAL A N 1
ATOM 2746 C CA . VAL A 1 345 ? -15.375 -8.008 15.781 1 87.5 345 VAL A CA 1
ATOM 2747 C C . VAL A 1 345 ? -15.43 -7.25 17.109 1 87.5 345 VAL A C 1
ATOM 2749 O O . VAL A 1 345 ? -15.547 -6.023 17.125 1 87.5 345 VAL A O 1
ATOM 2752 N N . SER A 1 346 ? -15.195 -8.117 18.109 1 86.06 346 SER A N 1
ATOM 2753 C CA . SER A 1 346 ? -15.195 -7.512 19.422 1 86.06 346 SER A CA 1
ATOM 2754 C C . SER A 1 346 ? -13.938 -6.684 19.656 1 86.06 346 SER A C 1
ATOM 2756 O O . SER A 1 346 ? -12.836 -7.105 19.297 1 86.06 346 SER A O 1
ATOM 2758 N N . GLY A 1 347 ? -14.008 -5.5 19.984 1 88.44 347 GLY A N 1
ATOM 2759 C CA . GLY A 1 347 ? -12.859 -4.676 20.312 1 88.44 347 GLY A CA 1
ATOM 2760 C C . GLY A 1 347 ? -12.508 -3.68 19.234 1 88.44 347 GLY A C 1
ATOM 2761 O O . GLY A 1 347 ? -11.703 -2.775 19.453 1 88.44 347 GLY A O 1
ATOM 2762 N N . CYS A 1 348 ? -12.984 -4.102 18.047 1 90.25 348 CYS A N 1
ATOM 2763 C CA . CYS A 1 348 ? -12.773 -3.154 16.953 1 90.25 348 CYS A CA 1
ATOM 2764 C C . CYS A 1 348 ? -13.656 -1.923 17.125 1 90.25 348 CYS A C 1
ATOM 2766 O O . CYS A 1 348 ? -14.883 -2.014 17.016 1 90.25 348 CYS A O 1
ATOM 2768 N N . ARG A 1 349 ? -12.992 -0.766 17.391 1 94 349 ARG A N 1
ATOM 2769 C CA . ARG A 1 349 ? -13.719 0.445 17.766 1 94 349 ARG A CA 1
ATOM 2770 C C . ARG A 1 349 ? -13.398 1.588 16.812 1 94 349 ARG A C 1
ATOM 2772 O O . ARG A 1 349 ? -12.469 2.361 17.047 1 94 349 ARG A O 1
ATOM 2779 N N . LEU A 1 350 ? -14.156 1.654 15.766 1 97.56 350 LEU A N 1
ATOM 2780 C CA . LEU A 1 350 ? -14.078 2.777 14.836 1 97.56 350 LEU A CA 1
ATOM 2781 C C . LEU A 1 350 ? -15.344 3.629 14.898 1 97.56 350 LEU A C 1
ATOM 2783 O O . LEU A 1 350 ? -16.453 3.1 14.867 1 97.56 350 LEU A O 1
ATOM 2787 N N . LYS A 1 351 ? -15.148 4.934 15.086 1 97.44 351 LYS A N 1
ATOM 2788 C CA . LYS A 1 351 ? -16.234 5.891 14.93 1 97.44 351 LYS A CA 1
ATOM 2789 C C . LYS A 1 351 ? -15.852 7.016 13.969 1 97.44 351 LYS A C 1
ATOM 2791 O O . LYS A 1 351 ? -14.727 7.508 14.008 1 97.44 351 LYS A O 1
ATOM 2796 N N . VAL A 1 352 ? -16.75 7.27 13.078 1 97.88 352 VAL A N 1
ATOM 2797 C CA . VAL A 1 352 ? -16.547 8.359 12.133 1 97.88 352 VAL A CA 1
ATOM 2798 C C . VAL A 1 352 ? -17.672 9.375 12.242 1 97.88 352 VAL A C 1
ATOM 2800 O O . VAL A 1 352 ? -18.844 9.008 12.297 1 97.88 352 VAL A O 1
ATOM 2803 N N . LYS A 1 353 ? -17.281 10.625 12.383 1 98 353 LYS A N 1
ATOM 2804 C CA . LYS A 1 353 ? -18.25 11.711 12.352 1 98 353 LYS A CA 1
ATOM 2805 C C . LYS A 1 353 ? -17.891 12.75 11.297 1 98 353 LYS A C 1
ATOM 2807 O O . LYS A 1 353 ? -16.719 12.859 10.906 1 98 353 LYS A O 1
ATOM 2812 N N . PHE A 1 354 ? -18.891 13.445 10.852 1 97.19 354 PHE A N 1
ATOM 2813 C CA . PHE A 1 354 ? -18.719 14.523 9.875 1 97.19 354 PHE A CA 1
ATOM 2814 C C . PHE A 1 354 ? -19.016 15.875 10.516 1 97.19 354 PHE A C 1
ATOM 2816 O O . PHE A 1 354 ? -20.062 16.047 11.156 1 97.19 354 PHE A O 1
ATOM 2823 N N . PHE A 1 355 ? -18.094 16.75 10.422 1 96.31 355 PHE A N 1
ATOM 2824 C CA . PHE A 1 355 ? -18.188 18.078 11.008 1 96.31 355 PHE A CA 1
ATOM 2825 C C . PHE A 1 355 ? -18.844 19.047 10.023 1 96.31 355 PHE A C 1
ATOM 2827 O O . PHE A 1 355 ? -18.203 19.484 9.062 1 96.31 355 PHE A O 1
ATOM 2834 N N . ASP A 1 356 ? -20.016 19.391 10.266 1 92.56 356 ASP A N 1
ATOM 2835 C CA . ASP A 1 356 ? -20.828 20.203 9.359 1 92.56 356 ASP A CA 1
ATOM 2836 C C . ASP A 1 356 ? -21.109 21.578 9.953 1 92.56 356 ASP A C 1
ATOM 2838 O O . ASP A 1 356 ? -21.969 21.719 10.828 1 92.56 356 ASP A O 1
ATOM 2842 N N . LEU A 1 357 ? -20.516 22.562 9.398 1 88.5 357 LEU A N 1
ATOM 2843 C CA . LEU A 1 357 ? -20.688 23.906 9.906 1 88.5 357 LEU A CA 1
ATOM 2844 C C . LEU A 1 357 ? -21.703 24.688 9.07 1 88.5 357 LEU A C 1
ATOM 2846 O O . LEU A 1 357 ? -22.078 25.812 9.414 1 88.5 357 LEU A O 1
ATOM 2850 N N . GLU A 1 358 ? -22.109 24.156 7.926 1 75.81 358 GLU A N 1
ATOM 2851 C CA . GLU A 1 358 ? -23.062 24.828 7.039 1 75.81 358 GLU A CA 1
ATOM 2852 C C . GLU A 1 358 ? -24.5 24.578 7.477 1 75.81 358 GLU A C 1
ATOM 2854 O O . GLU A 1 358 ? -25.359 25.453 7.332 1 75.81 358 GLU A O 1
ATOM 2859 N N . GLU A 1 359 ? -24.906 23.297 7.738 1 61.94 359 GLU A N 1
ATOM 2860 C CA . GLU A 1 359 ? -26.297 22.984 8.102 1 61.94 359 GLU A CA 1
ATOM 2861 C C . GLU A 1 359 ? -26.766 23.828 9.281 1 61.94 359 GLU A C 1
ATOM 2863 O O . GLU A 1 359 ? -27.906 24.281 9.305 1 61.94 359 GLU A O 1
ATOM 2868 N N . GLU A 1 360 ? -26 24 10.227 1 52.72 360 GLU A N 1
ATOM 2869 C CA . GLU A 1 360 ? -26.438 24.766 11.383 1 52.72 360 GLU A CA 1
ATOM 2870 C C . GLU A 1 360 ? -26.609 26.25 11.031 1 52.72 360 GLU A C 1
ATOM 2872 O O . GLU A 1 360 ? -27.5 26.922 11.562 1 52.72 360 GLU A O 1
ATOM 2877 N N . SER A 1 361 ? -25.859 26.703 10.086 1 49.59 361 SER A N 1
ATOM 2878 C CA . SER A 1 361 ? -26.031 28.094 9.664 1 49.59 361 SER A CA 1
ATOM 2879 C C . SER A 1 361 ? -27.328 28.266 8.891 1 49.59 361 SER A C 1
ATOM 2881 O O . SER A 1 361 ? -27.938 29.344 8.93 1 49.59 361 SER A O 1
ATOM 2883 N N . ALA A 1 362 ? -27.781 27.188 8.188 1 47.62 362 ALA A N 1
ATOM 2884 C CA . ALA A 1 362 ? -29 27.297 7.398 1 47.62 362 ALA A CA 1
ATOM 2885 C C . ALA A 1 362 ? -30.234 27.391 8.297 1 47.62 362 ALA A C 1
ATOM 2887 O O . ALA A 1 362 ? -31.219 28.047 7.953 1 47.62 362 ALA A O 1
ATOM 2888 N N . CYS A 1 363 ? -30.312 26.516 9.336 1 43.72 363 CYS A N 1
ATOM 2889 C CA . CYS A 1 363 ? -31.531 26.516 10.141 1 43.72 363 CYS A CA 1
ATOM 2890 C C . CYS A 1 363 ? -31.672 27.812 10.922 1 43.72 363 CYS A C 1
ATOM 2892 O O . CYS A 1 363 ? -32.781 28.156 11.375 1 43.72 363 CYS A O 1
ATOM 2894 N N . TYR A 1 364 ? -30.641 28.344 11.336 1 41.81 364 TYR A N 1
ATOM 2895 C CA . TYR A 1 364 ? -30.797 29.547 12.148 1 41.81 364 TYR A CA 1
ATOM 2896 C C . TYR A 1 364 ? -31.109 30.75 11.281 1 41.81 364 TYR A C 1
ATOM 2898 O O . TYR A 1 364 ? -31.797 31.672 11.719 1 41.81 364 TYR A O 1
ATOM 2906 N N . PHE A 1 365 ? -30.359 31.047 10.219 1 43.97 365 PHE A N 1
ATOM 2907 C CA . PHE A 1 365 ? -30.562 32.281 9.508 1 43.97 365 PHE A CA 1
ATOM 2908 C C . PHE A 1 365 ? -31.562 32.125 8.367 1 43.97 365 PHE A C 1
ATOM 2910 O O . PHE A 1 365 ? -31.172 31.797 7.242 1 43.97 365 PHE A O 1
ATOM 2917 N N . LYS A 1 366 ? -32.75 31.672 8.484 1 39.12 366 LYS A N 1
ATOM 2918 C CA . LYS A 1 366 ? -33.781 31.859 7.484 1 39.12 366 LYS A CA 1
ATOM 2919 C C . LYS A 1 366 ? -33.656 33.219 6.777 1 39.12 366 LYS A C 1
ATOM 2921 O O . LYS A 1 366 ? -34.062 33.344 5.621 1 39.12 366 LYS A O 1
ATOM 2926 N N . GLU A 1 367 ? -33.875 34.406 7.477 1 38.31 367 GLU A N 1
ATOM 2927 C CA . GLU A 1 367 ? -34.156 35.688 6.812 1 38.31 367 GLU A CA 1
ATOM 2928 C C . GLU A 1 367 ? -33.031 36.062 5.848 1 38.31 367 GLU A C 1
ATOM 2930 O O . GLU A 1 367 ? -33.281 36.688 4.832 1 38.31 367 GLU A O 1
ATOM 2935 N N . GLN A 1 368 ? -31.891 36.656 6.344 1 37.94 368 GLN A N 1
ATOM 2936 C CA . GLN A 1 368 ? -31 37.375 5.441 1 37.94 368 GLN A CA 1
ATOM 2937 C C . GLN A 1 368 ? -30.312 36.438 4.461 1 37.94 368 GLN A C 1
ATOM 2939 O O . GLN A 1 368 ? -29.562 35.562 4.867 1 37.94 368 GLN A O 1
ATOM 2944 N N . LYS A 1 369 ? -30.891 36.031 3.412 1 41.84 369 LYS A N 1
ATOM 2945 C CA . LYS A 1 369 ? -30.359 35.469 2.164 1 41.84 369 LYS A CA 1
ATOM 2946 C C . LYS A 1 369 ? -28.875 35.75 2.021 1 41.84 369 LYS A C 1
ATOM 2948 O O . LYS A 1 369 ? -28.312 35.562 0.94 1 41.84 369 LYS A O 1
ATOM 2953 N N . ASN A 1 370 ? -28.312 36.75 2.697 1 42.41 370 ASN A N 1
ATOM 2954 C CA . ASN A 1 370 ? -26.922 37.094 2.404 1 42.41 370 ASN A CA 1
ATOM 2955 C C . ASN A 1 370 ? -26.047 35.844 2.361 1 42.41 370 ASN A C 1
ATOM 2957 O O . ASN A 1 370 ? -26.266 34.906 3.115 1 42.41 370 ASN A O 1
ATOM 2961 N N . SER A 1 371 ? -25.25 35.656 1.217 1 48.28 371 SER A N 1
ATOM 2962 C CA . SER A 1 371 ? -24.188 34.812 0.688 1 48.28 371 SER A CA 1
ATOM 2963 C C . SER A 1 371 ? -23.25 34.312 1.799 1 48.28 371 SER A C 1
ATOM 2965 O O . SER A 1 371 ? -22.234 34.969 2.084 1 48.28 371 SER A O 1
ATOM 2967 N N . SER A 1 372 ? -23.672 33.969 2.885 1 57.5 372 SER A N 1
ATOM 2968 C CA . SER A 1 372 ? -22.781 33.594 3.965 1 57.5 372 SER A CA 1
ATOM 2969 C C . SER A 1 372 ? -21.672 32.656 3.463 1 57.5 372 SER A C 1
ATOM 2971 O O . SER A 1 372 ? -21.922 31.75 2.68 1 57.5 372 SER A O 1
ATOM 2973 N N . LEU A 1 373 ? -20.438 33.156 3.432 1 70.5 373 LEU A N 1
ATOM 2974 C CA . LEU A 1 373 ? -19.25 32.438 2.994 1 70.5 373 LEU A CA 1
ATOM 2975 C C . LEU A 1 373 ? -19.141 31.094 3.678 1 70.5 373 LEU A C 1
ATOM 2977 O O . LEU A 1 373 ? -19.359 30.984 4.887 1 70.5 373 LEU A O 1
ATOM 2981 N N . PRO A 1 374 ? -19.078 30.078 2.971 1 80.88 374 PRO A N 1
ATOM 2982 C CA . PRO A 1 374 ? -19 28.734 3.531 1 80.88 374 PRO A CA 1
ATOM 2983 C C . PRO A 1 374 ? -17.875 28.578 4.566 1 80.88 374 PRO A C 1
ATOM 2985 O O . PRO A 1 374 ? -16.797 29.141 4.395 1 80.88 374 PRO A O 1
ATOM 2988 N N . LYS A 1 375 ? -18.359 28.047 5.785 1 90.38 375 LYS A N 1
ATOM 2989 C CA . LYS A 1 375 ? -17.406 27.719 6.844 1 90.38 375 LYS A CA 1
ATOM 2990 C C . LYS A 1 375 ? -17.016 26.234 6.809 1 90.38 375 LYS A C 1
ATOM 2992 O O . LYS A 1 375 ? -17.875 25.375 6.559 1 90.38 375 LYS A O 1
ATOM 2997 N N . LEU A 1 376 ? -15.719 26 6.984 1 94.38 376 LEU A N 1
ATOM 2998 C CA . LEU A 1 376 ? -15.242 24.625 6.973 1 94.38 376 LEU A CA 1
ATOM 2999 C C . LEU A 1 376 ? -14.211 24.391 8.078 1 94.38 376 LEU A C 1
ATOM 3001 O O . LEU A 1 376 ? -13.477 25.312 8.445 1 94.38 376 LEU A O 1
ATOM 3005 N N . ASN A 1 377 ? -14.305 23.25 8.602 1 96.81 377 ASN A N 1
ATOM 3006 C CA . ASN A 1 377 ? -13.219 22.828 9.477 1 96.81 377 ASN A CA 1
ATOM 3007 C C . ASN A 1 377 ? -11.992 22.391 8.688 1 96.81 377 ASN A C 1
ATOM 3009 O O . ASN A 1 377 ? -12.008 21.344 8.031 1 96.81 377 ASN A O 1
ATOM 3013 N N . ARG A 1 378 ? -10.898 23.125 8.82 1 97.81 378 ARG A N 1
ATOM 3014 C CA . ARG A 1 378 ? -9.695 22.844 8.047 1 97.81 378 ARG A CA 1
ATOM 3015 C C . ARG A 1 378 ? -8.57 22.328 8.938 1 97.81 378 ARG A C 1
ATOM 3017 O O . ARG A 1 378 ? -7.398 22.391 8.57 1 97.81 378 ARG A O 1
ATOM 3024 N N . ASN A 1 379 ? -8.945 21.828 10.07 1 98.19 379 ASN A N 1
ATOM 3025 C CA . ASN A 1 379 ? -7.93 21.25 10.938 1 98.19 379 ASN A CA 1
ATOM 3026 C C . ASN A 1 379 ? -7.234 20.062 10.266 1 98.19 379 ASN A C 1
ATOM 3028 O O . ASN A 1 379 ? -7.848 19.344 9.484 1 98.19 379 ASN A O 1
ATOM 3032 N N . LYS A 1 380 ? -5.945 19.891 10.609 1 98.44 380 LYS A N 1
ATOM 3033 C CA . LYS A 1 380 ? -5.141 18.781 10.102 1 98.44 380 LYS A CA 1
ATOM 3034 C C . LYS A 1 380 ? -4.203 18.25 11.172 1 98.44 380 LYS A C 1
ATOM 3036 O O . LYS A 1 380 ? -3.037 18.641 11.242 1 98.44 380 LYS A O 1
ATOM 3041 N N . TYR A 1 381 ? -4.68 17.266 11.867 1 98.88 381 TYR A N 1
ATOM 3042 C CA . TYR A 1 381 ? -3.811 16.734 12.906 1 98.88 381 TYR A CA 1
ATOM 3043 C C . TYR A 1 381 ? -4.242 15.336 13.328 1 98.88 381 TYR A C 1
ATOM 3045 O O . TYR A 1 381 ? -5.34 14.891 12.984 1 98.88 381 TYR A O 1
ATOM 3053 N N . VAL A 1 382 ? -3.338 14.648 13.938 1 98.88 382 VAL A N 1
ATOM 3054 C CA . VAL A 1 382 ? -3.539 13.367 14.594 1 98.88 382 VAL A CA 1
ATOM 3055 C C . VAL A 1 382 ? -3.068 13.453 16.047 1 98.88 382 VAL A C 1
ATOM 3057 O O . VAL A 1 382 ? -2.025 14.047 16.328 1 98.88 382 VAL A O 1
ATOM 3060 N N . VAL A 1 383 ? -3.887 12.953 16.891 1 98.75 383 VAL A N 1
ATOM 3061 C CA . VAL A 1 383 ? -3.457 12.883 18.297 1 98.75 383 VAL A CA 1
ATOM 3062 C C . VAL A 1 383 ? -3.699 11.477 18.844 1 98.75 383 VAL A C 1
ATOM 3064 O O . VAL A 1 383 ? -4.715 10.852 18.531 1 98.75 383 VAL A O 1
ATOM 3067 N N . THR A 1 384 ? -2.746 10.93 19.516 1 98.5 384 THR A N 1
ATOM 3068 C CA . THR A 1 384 ? -2.83 9.633 20.188 1 98.5 384 THR A CA 1
ATOM 3069 C C . THR A 1 384 ? -2.545 9.781 21.672 1 98.5 384 THR A C 1
ATOM 3071 O O . THR A 1 384 ? -2.445 10.898 22.188 1 98.5 384 THR A O 1
ATOM 3074 N N . ASP A 1 385 ? -2.475 8.664 22.375 1 97 385 ASP A N 1
ATOM 3075 C CA . ASP A 1 385 ? -2.191 8.68 23.812 1 97 385 ASP A CA 1
ATOM 3076 C C . ASP A 1 385 ? -0.722 8.992 24.078 1 97 385 ASP A C 1
ATOM 3078 O O . ASP A 1 385 ? -0.353 9.352 25.203 1 97 385 ASP A O 1
ATOM 3082 N N . THR A 1 386 ? 0.065 8.977 22.953 1 96.56 386 THR A N 1
ATOM 3083 C CA . THR A 1 386 ? 1.492 9.117 23.219 1 96.56 386 THR A CA 1
ATOM 3084 C C . THR A 1 386 ? 2.105 10.195 22.328 1 96.56 386 THR A C 1
ATOM 3086 O O . THR A 1 386 ? 3.221 10.656 22.578 1 96.56 386 THR A O 1
ATOM 3089 N N . ALA A 1 387 ? 1.375 10.602 21.328 1 98.12 387 ALA A N 1
ATOM 3090 C CA . ALA A 1 387 ? 2.01 11.492 20.359 1 98.12 387 ALA A CA 1
ATOM 3091 C C . ALA A 1 387 ? 0.971 12.344 19.641 1 98.12 387 ALA A C 1
ATOM 3093 O O . ALA A 1 387 ? -0.232 12.094 19.75 1 98.12 387 ALA A O 1
ATOM 3094 N N . ALA A 1 388 ? 1.483 13.391 18.969 1 98.44 388 ALA A N 1
ATOM 3095 C CA . ALA A 1 388 ? 0.669 14.258 18.125 1 98.44 388 ALA A CA 1
ATOM 3096 C C . ALA A 1 388 ? 1.397 14.586 16.812 1 98.44 388 ALA A C 1
ATOM 3098 O O . ALA A 1 388 ? 2.627 14.672 16.797 1 98.44 388 ALA A O 1
ATOM 3099 N N . TYR A 1 389 ? 0.656 14.648 15.789 1 98.81 389 TYR A N 1
ATOM 3100 C CA . TYR A 1 389 ? 1.107 15.172 14.508 1 98.81 389 TYR A CA 1
ATOM 3101 C C . TYR A 1 389 ? 0.257 16.359 14.07 1 98.81 389 TYR A C 1
ATOM 3103 O O . TYR A 1 389 ? -0.973 16.266 14.031 1 98.81 389 TYR A O 1
ATOM 3111 N N . ILE A 1 390 ? 0.836 17.469 13.789 1 98.81 390 ILE A N 1
ATOM 3112 C CA . ILE A 1 390 ? 0.191 18.641 13.227 1 98.81 390 ILE A CA 1
ATOM 3113 C C . ILE A 1 390 ? 0.844 19.016 11.898 1 98.81 390 ILE A C 1
ATOM 3115 O O . ILE A 1 390 ? 2.062 19.188 11.82 1 98.81 390 ILE A O 1
ATOM 3119 N N . GLY A 1 391 ? 0.044 19.062 10.828 1 98.25 391 GLY A N 1
ATOM 3120 C CA . GLY A 1 391 ? 0.626 19.312 9.523 1 98.25 391 GLY A CA 1
ATOM 3121 C C . GLY A 1 391 ? -0.267 20.141 8.617 1 98.25 391 GLY A C 1
ATOM 3122 O O . GLY A 1 391 ? -1.129 20.891 9.094 1 98.25 391 GLY A O 1
ATOM 3123 N N . ASN A 1 392 ? 0.044 20.062 7.32 1 98.5 392 ASN A N 1
ATOM 3124 C CA . ASN A 1 392 ? -0.603 20.953 6.359 1 98.5 392 ASN A CA 1
ATOM 3125 C C . ASN A 1 392 ? -1.576 20.188 5.461 1 98.5 392 ASN A C 1
ATOM 3127 O O . ASN A 1 392 ? -2.41 20.797 4.789 1 98.5 392 ASN A O 1
ATOM 3131 N N . PHE A 1 393 ? -1.508 18.891 5.508 1 98.5 393 PHE A N 1
ATOM 3132 C CA . PHE A 1 393 ? -2.213 18.141 4.48 1 98.5 393 PHE A CA 1
ATOM 3133 C C . PHE A 1 393 ? -3.475 17.5 5.047 1 98.5 393 PHE A C 1
ATOM 3135 O O . PHE A 1 393 ? -3.475 17.016 6.176 1 98.5 393 PHE A O 1
ATOM 3142 N N . ASP A 1 394 ? -4.492 17.578 4.176 1 98.25 394 ASP A N 1
ATOM 3143 C CA . ASP A 1 394 ? -5.574 16.609 4.352 1 98.25 394 ASP A CA 1
ATOM 3144 C C . ASP A 1 394 ? -5.121 15.203 3.967 1 98.25 394 ASP A C 1
ATOM 3146 O O . ASP A 1 394 ? -4.027 15.016 3.428 1 98.25 394 ASP A O 1
ATOM 3150 N N . TRP A 1 395 ? -5.941 14.281 4.316 1 98.25 395 TRP A N 1
ATOM 3151 C CA . TRP A 1 395 ? -5.566 12.898 4.02 1 98.25 395 TRP A CA 1
ATOM 3152 C C . TRP A 1 395 ? -6.004 12.508 2.615 1 98.25 395 TRP A C 1
ATOM 3154 O O . TRP A 1 395 ? -6.812 11.594 2.445 1 98.25 395 TRP A O 1
ATOM 3164 N N . VAL A 1 396 ? -5.414 13.125 1.695 1 98.19 396 VAL A N 1
ATOM 3165 C CA . VAL A 1 396 ? -5.562 12.898 0.262 1 98.19 396 VAL A CA 1
ATOM 3166 C C . VAL A 1 396 ? -4.227 12.438 -0.327 1 98.19 396 VAL A C 1
ATOM 3168 O O . VAL A 1 396 ? -3.221 13.141 -0.213 1 98.19 396 VAL A O 1
ATOM 3171 N N . GLY A 1 397 ? -4.273 11.266 -0.984 1 97.94 397 GLY A N 1
ATOM 3172 C CA . GLY A 1 397 ? -3.037 10.695 -1.498 1 97.94 397 GLY A CA 1
ATOM 3173 C C . GLY A 1 397 ? -2.275 11.648 -2.4 1 97.94 397 GLY A C 1
ATOM 3174 O O . GLY A 1 397 ? -1.051 11.75 -2.312 1 97.94 397 GLY A O 1
ATOM 3175 N N . THR A 1 398 ? -2.949 12.352 -3.193 1 97.5 398 THR A N 1
ATOM 3176 C CA . THR A 1 398 ? -2.338 13.281 -4.137 1 97.5 398 THR A CA 1
ATOM 3177 C C . THR A 1 398 ? -1.508 14.328 -3.4 1 97.5 398 THR A C 1
ATOM 3179 O O . THR A 1 398 ? -0.422 14.695 -3.854 1 97.5 398 THR A O 1
ATOM 3182 N N . TYR A 1 399 ? -1.957 14.805 -2.26 1 97.94 399 TYR A N 1
ATOM 3183 C CA . TYR A 1 399 ? -1.274 15.859 -1.523 1 97.94 399 TYR A CA 1
ATOM 3184 C C . TYR A 1 399 ? 0.078 15.383 -1.009 1 97.94 399 TYR A C 1
ATOM 3186 O O . TYR A 1 399 ? 1.088 16.078 -1.163 1 97.94 399 TYR A O 1
ATOM 3194 N N . PHE A 1 400 ? 0.137 14.195 -0.526 1 98.12 400 PHE A N 1
ATOM 3195 C CA . PHE A 1 400 ? 1.351 13.656 0.075 1 98.12 400 PHE A CA 1
ATOM 3196 C C . PHE A 1 400 ? 2.389 13.336 -0.994 1 98.12 400 PHE A C 1
ATOM 3198 O O . PHE A 1 400 ? 3.58 13.227 -0.697 1 98.12 400 PHE A O 1
ATOM 3205 N N . ASN A 1 401 ? 1.911 13.188 -2.227 1 96.88 401 ASN A N 1
ATOM 3206 C CA . ASN A 1 401 ? 2.814 12.695 -3.262 1 96.88 401 ASN A CA 1
ATOM 3207 C C . ASN A 1 401 ? 3.215 13.805 -4.23 1 96.88 401 ASN A C 1
ATOM 3209 O O . ASN A 1 401 ? 4.242 13.711 -4.902 1 96.88 401 ASN A O 1
ATOM 3213 N N . ARG A 1 402 ? 2.459 14.906 -4.23 1 96.44 402 ARG A N 1
ATOM 3214 C CA . ARG A 1 402 ? 2.723 15.914 -5.254 1 96.44 402 ARG A CA 1
ATOM 3215 C C . ARG A 1 402 ? 2.961 17.281 -4.625 1 96.44 402 ARG A C 1
ATOM 3217 O O . ARG A 1 402 ? 3.729 18.094 -5.156 1 96.44 402 ARG A O 1
ATOM 3224 N N . ASN A 1 403 ? 2.348 17.547 -3.555 1 98 403 ASN A N 1
ATOM 3225 C CA . ASN A 1 403 ? 2.402 18.891 -2.973 1 98 403 ASN A CA 1
ATOM 3226 C C . ASN A 1 403 ? 3.527 19 -1.946 1 98 403 ASN A C 1
ATOM 3228 O O . ASN A 1 403 ? 3.994 18 -1.414 1 98 403 ASN A O 1
ATOM 3232 N N . ALA A 1 404 ? 3.926 20.219 -1.765 1 98.56 404 ALA A N 1
ATOM 3233 C CA . ALA A 1 404 ? 4.875 20.5 -0.689 1 98.56 404 ALA A CA 1
ATOM 3234 C C . ALA A 1 404 ? 4.148 20.766 0.626 1 98.56 404 ALA A C 1
ATOM 3236 O O . ALA A 1 404 ? 3.166 21.516 0.66 1 98.56 404 ALA A O 1
ATOM 3237 N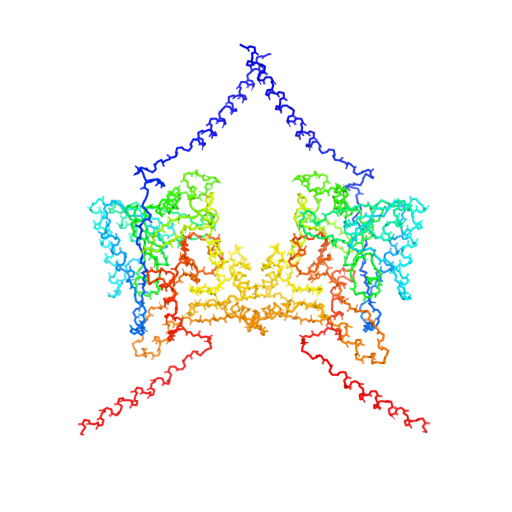 N . GLY A 1 405 ? 4.543 20.094 1.639 1 98.5 405 GLY A N 1
ATOM 3238 C CA . GLY A 1 405 ? 4 20.266 2.977 1 98.5 405 GLY A CA 1
ATOM 3239 C C . GLY A 1 405 ? 5.016 20 4.07 1 98.5 405 GLY A C 1
ATOM 3240 O O . GLY A 1 405 ? 6.121 19.531 3.799 1 98.5 405 GLY A O 1
ATOM 3241 N N . ALA A 1 406 ? 4.629 20.391 5.25 1 98.69 406 ALA A N 1
ATOM 3242 C CA . ALA A 1 406 ? 5.445 20.156 6.438 1 98.69 406 ALA A CA 1
ATOM 3243 C C . ALA A 1 406 ? 4.578 19.75 7.625 1 98.69 406 ALA A C 1
ATOM 3245 O O . ALA A 1 406 ? 3.373 20 7.637 1 98.69 406 ALA A O 1
ATOM 3246 N N . GLY A 1 407 ? 5.227 19.031 8.547 1 98.75 407 GLY A N 1
ATOM 3247 C CA . GLY A 1 407 ? 4.539 18.609 9.75 1 98.75 407 GLY A CA 1
ATOM 3248 C C . GLY A 1 407 ? 5.434 18.578 10.977 1 98.75 407 GLY A C 1
ATOM 3249 O O . GLY A 1 407 ? 6.66 18.641 10.852 1 98.75 407 GLY A O 1
ATOM 3250 N N . LEU A 1 408 ? 4.832 18.625 12.094 1 98.88 408 LEU A N 1
ATOM 3251 C CA . LEU A 1 408 ? 5.508 18.547 13.383 1 98.88 408 LEU A CA 1
ATOM 3252 C C . LEU A 1 408 ? 4.98 17.359 14.195 1 98.88 408 LEU A C 1
ATOM 3254 O O . LEU A 1 408 ? 3.768 17.203 14.344 1 98.88 408 LEU A O 1
ATOM 3258 N N . VAL A 1 409 ? 5.879 16.547 14.625 1 98.88 409 VAL A N 1
ATOM 3259 C CA . VAL A 1 409 ? 5.531 15.438 15.508 1 98.88 409 VAL A CA 1
ATOM 3260 C C . VAL A 1 409 ? 6.02 15.719 16.922 1 98.88 409 VAL A C 1
ATOM 3262 O O . VAL A 1 409 ? 7.164 16.141 17.125 1 98.88 409 VAL A O 1
ATOM 3265 N N . ILE A 1 410 ? 5.172 15.523 17.875 1 98.44 410 ILE A N 1
ATOM 3266 C CA . ILE A 1 410 ? 5.496 15.688 19.297 1 98.44 410 ILE A CA 1
ATOM 3267 C C . ILE A 1 410 ? 5.176 14.398 20.047 1 98.44 410 ILE A C 1
ATOM 3269 O O . ILE A 1 410 ? 4.023 13.953 20.062 1 98.44 410 ILE A O 1
ATOM 3273 N N . ASN A 1 411 ? 6.16 13.773 20.641 1 97.75 411 ASN A N 1
ATOM 3274 C CA . ASN A 1 411 ? 5.992 12.625 21.531 1 97.75 411 ASN A CA 1
ATOM 3275 C C . ASN A 1 411 ? 6.148 13.016 23 1 97.75 411 ASN A C 1
ATOM 3277 O O . ASN A 1 411 ? 7.039 13.797 23.344 1 97.75 411 ASN A O 1
ATOM 3281 N N . GLN A 1 412 ? 5.227 12.516 23.781 1 95.31 412 GLN A N 1
ATOM 3282 C CA . GLN A 1 412 ? 5.309 12.758 25.219 1 95.31 412 GLN A CA 1
ATOM 3283 C C . GLN A 1 412 ? 4.977 11.492 26 1 95.31 412 GLN A C 1
ATOM 3285 O O . GLN A 1 412 ? 4.09 10.727 25.609 1 95.31 412 GLN A O 1
ATOM 3290 N N . THR A 1 413 ? 5.672 11.242 27 1 83.44 413 THR A N 1
ATOM 3291 C CA . THR A 1 413 ? 5.41 10.078 27.844 1 83.44 413 THR A CA 1
ATOM 3292 C C . THR A 1 413 ? 4.434 10.43 28.969 1 83.44 413 THR A C 1
ATOM 3294 O O . THR A 1 413 ? 3.602 9.602 29.344 1 83.44 413 THR A O 1
ATOM 3297 N N . ASP A 1 414 ? 4.598 11.617 29.484 1 78.19 414 ASP A N 1
ATOM 3298 C CA . ASP A 1 414 ? 3.715 12.039 30.562 1 78.19 414 ASP A CA 1
ATOM 3299 C C . ASP A 1 414 ? 2.553 12.875 30.031 1 78.19 414 ASP A C 1
ATOM 3301 O O . ASP A 1 414 ? 2.533 14.094 30.188 1 78.19 414 ASP A O 1
ATOM 3305 N N . THR A 1 415 ? 1.562 12.25 29.625 1 76.69 415 THR A N 1
ATOM 3306 C CA . THR A 1 415 ? 0.478 12.938 28.938 1 76.69 415 THR A CA 1
ATOM 3307 C C . THR A 1 415 ? -0.637 13.305 29.922 1 76.69 415 THR A C 1
ATOM 3309 O O . THR A 1 415 ? -1.646 13.898 29.516 1 76.69 415 THR A O 1
ATOM 3312 N N . GLY A 1 416 ? -0.4 13.047 31.141 1 75.75 416 GLY A N 1
ATOM 3313 C CA . GLY A 1 416 ? -1.394 13.375 32.156 1 75.75 416 GLY A CA 1
ATOM 3314 C C . GLY A 1 416 ? -1.254 14.781 32.688 1 75.75 416 GLY A C 1
ATOM 3315 O O . GLY A 1 416 ? -2.189 15.32 33.312 1 75.75 416 GLY A O 1
ATOM 3316 N N . ASN A 1 417 ? -0.135 15.391 32.406 1 79.19 417 ASN A N 1
ATOM 3317 C CA . ASN A 1 417 ? 0.104 16.75 32.875 1 79.19 417 ASN A CA 1
ATOM 3318 C C . ASN A 1 417 ? -0.75 17.766 32.125 1 79.19 417 ASN A C 1
ATOM 3320 O O . ASN A 1 417 ? -0.905 17.656 30.906 1 79.19 417 ASN A O 1
ATOM 3324 N N . LYS A 1 418 ? -1.304 18.703 32.781 1 78.94 418 LYS A N 1
ATOM 3325 C CA . LYS A 1 418 ? -2.186 19.703 32.188 1 78.94 418 LYS A CA 1
ATOM 3326 C C . LYS A 1 418 ? -1.452 20.531 31.141 1 78.94 418 LYS A C 1
ATOM 3328 O O . LYS A 1 418 ? -2.074 21.062 30.219 1 78.94 418 LYS A O 1
ATOM 3333 N N . THR A 1 419 ? -0.256 20.5 31.25 1 83.06 419 THR A N 1
ATOM 3334 C CA . THR A 1 419 ? 0.535 21.312 30.328 1 83.06 419 THR A CA 1
ATOM 3335 C C . THR A 1 419 ? 0.892 20.531 29.078 1 83.06 419 THR A C 1
ATOM 3337 O O . THR A 1 419 ? 1.51 21.062 28.156 1 83.06 419 THR A O 1
ATOM 3340 N N . SER A 1 420 ? 0.499 19.344 29.031 1 92.25 420 SER A N 1
ATOM 3341 C CA . SER A 1 420 ? 0.824 18.5 27.891 1 92.25 420 SER A CA 1
ATOM 3342 C C . SER A 1 420 ? 0.065 18.922 26.641 1 92.25 420 SER A C 1
ATOM 3344 O O . SER A 1 420 ? -1.157 19.094 26.672 1 92.25 420 SER A O 1
ATOM 3346 N N . ILE A 1 421 ? 0.801 19.062 25.609 1 94.81 421 ILE A N 1
ATOM 3347 C CA . ILE A 1 421 ? 0.196 19.469 24.344 1 94.81 421 ILE A CA 1
ATOM 3348 C C . ILE A 1 421 ? -0.698 18.344 23.828 1 94.81 421 ILE A C 1
ATOM 3350 O O . ILE A 1 421 ? -1.69 18.609 23.141 1 94.81 421 ILE A O 1
ATOM 3354 N N . ILE A 1 422 ? -0.328 17.141 24.125 1 96.62 422 ILE A N 1
ATOM 3355 C CA . ILE A 1 422 ? -1.116 15.984 23.719 1 96.62 422 ILE A CA 1
ATOM 3356 C C . ILE A 1 422 ? -2.475 16.016 24.406 1 96.62 422 ILE A C 1
ATOM 3358 O O . ILE A 1 422 ? -3.512 15.812 23.781 1 96.62 422 ILE A O 1
ATOM 3362 N N . LYS A 1 423 ? -2.455 16.266 25.703 1 96.06 423 LYS A N 1
ATOM 3363 C CA . LYS A 1 423 ? -3.701 16.375 26.453 1 96.06 423 LYS A CA 1
ATOM 3364 C C . LYS A 1 423 ? -4.57 17.516 25.922 1 96.06 423 LYS A C 1
ATOM 3366 O O . LYS A 1 423 ? -5.789 17.359 25.797 1 96.06 423 LYS A O 1
ATOM 3371 N N . GLN A 1 424 ? -3.943 18.594 25.625 1 96.62 424 GLN A N 1
ATOM 3372 C CA . GLN A 1 424 ? -4.672 19.766 25.125 1 96.62 424 GLN A CA 1
ATOM 3373 C C . GLN A 1 424 ? -5.285 19.469 23.75 1 96.62 424 GLN A C 1
ATOM 3375 O O . GLN A 1 424 ? -6.441 19.828 23.5 1 96.62 424 GLN A O 1
ATOM 3380 N N . LEU A 1 425 ? -4.516 18.844 22.906 1 97.75 425 LEU A N 1
ATOM 3381 C CA . LEU A 1 425 ? -5 18.547 21.562 1 97.75 425 LEU A CA 1
ATOM 3382 C C . LEU A 1 425 ? -6.125 17.516 21.609 1 97.75 425 LEU A C 1
ATOM 3384 O O . LEU A 1 425 ? -7.094 17.625 20.859 1 97.75 425 LEU A O 1
ATOM 3388 N N . LYS A 1 426 ? -5.961 16.562 22.469 1 97.62 426 LYS A N 1
ATOM 3389 C CA . LYS A 1 426 ? -7.047 15.609 22.672 1 97.62 426 LYS A CA 1
ATOM 3390 C C . LYS A 1 426 ? -8.328 16.312 23.109 1 97.62 426 LYS A C 1
ATOM 3392 O O . LYS A 1 426 ? -9.414 15.992 22.625 1 97.62 426 LYS A O 1
ATOM 3397 N N . ALA A 1 427 ? -8.156 17.203 24 1 97.19 427 ALA A N 1
ATOM 3398 C CA . ALA A 1 427 ? -9.312 17.953 24.5 1 97.19 427 ALA A CA 1
ATOM 3399 C C . ALA A 1 427 ? -9.984 18.734 23.375 1 97.19 427 ALA A C 1
ATOM 3401 O O . ALA A 1 427 ? -11.211 18.844 23.328 1 97.19 427 ALA A O 1
ATOM 3402 N N . VAL A 1 428 ? -9.203 19.312 22.531 1 97.94 428 VAL A N 1
ATOM 3403 C CA . VAL A 1 428 ? -9.742 20.031 21.375 1 97.94 428 VAL A CA 1
ATOM 3404 C C . VAL A 1 428 ? -10.531 19.078 20.5 1 97.94 428 VAL A C 1
ATOM 3406 O O . VAL A 1 428 ? -11.633 19.406 20.031 1 97.94 428 VAL A O 1
ATOM 3409 N N . PHE A 1 429 ? -9.953 18 20.25 1 98.5 429 PHE A N 1
ATOM 3410 C CA . PHE A 1 429 ? -10.641 17 19.438 1 98.5 429 PHE A CA 1
ATOM 3411 C C . PHE A 1 429 ? -11.984 16.625 20.062 1 98.5 429 PHE A C 1
ATOM 3413 O O . PHE A 1 429 ? -13 16.578 19.359 1 98.5 429 PHE A O 1
ATOM 3420 N N . GLU A 1 430 ? -11.945 16.328 21.297 1 98.12 430 GLU A N 1
ATOM 3421 C CA . GLU A 1 430 ? -13.156 15.891 22 1 98.12 430 GLU A CA 1
ATOM 3422 C C . GLU A 1 430 ? -14.203 17 22.031 1 98.12 430 GLU A C 1
ATOM 3424 O O . GLU A 1 430 ? -15.406 16.734 21.922 1 98.12 430 GLU A O 1
ATOM 3429 N N . ARG A 1 431 ? -13.75 18.203 22.203 1 97.81 431 ARG A N 1
ATOM 3430 C CA . ARG A 1 431 ? -14.672 19.344 22.125 1 97.81 431 ARG A CA 1
ATOM 3431 C C . ARG A 1 431 ? -15.43 19.328 20.797 1 97.81 431 ARG A C 1
ATOM 3433 O O . ARG A 1 431 ? -16.656 19.453 20.781 1 97.81 431 ARG A O 1
ATOM 3440 N N . ASP A 1 432 ? -14.695 19.188 19.703 1 97.56 432 ASP A N 1
ATOM 3441 C CA . ASP A 1 432 ? -15.32 19.156 18.391 1 97.56 432 ASP A CA 1
ATOM 3442 C C . ASP A 1 432 ? -16.172 17.906 18.203 1 97.56 432 ASP A C 1
ATOM 3444 O O . ASP A 1 432 ? -17.281 17.969 17.672 1 97.56 432 ASP A O 1
ATOM 3448 N N . TRP A 1 433 ? -15.68 16.859 18.703 1 97.56 433 TRP A N 1
ATOM 3449 C CA . TRP A 1 433 ? -16.312 15.547 18.531 1 97.56 433 TRP A CA 1
ATOM 3450 C C . TRP A 1 433 ? -17.672 15.508 19.203 1 97.56 433 TRP A C 1
ATOM 3452 O O . TRP A 1 433 ? -18.625 14.922 18.672 1 97.56 433 TRP A O 1
ATOM 3462 N N . TYR A 1 434 ? -17.75 16.062 20.375 1 96.44 434 TYR A N 1
ATOM 3463 C CA . TYR A 1 434 ? -18.984 15.992 21.141 1 96.44 434 TYR A CA 1
ATOM 3464 C C . TYR A 1 434 ? -19.859 17.219 20.906 1 96.44 434 TYR A C 1
ATOM 3466 O O . TYR A 1 434 ? -20.906 17.359 21.516 1 96.44 434 TYR A O 1
ATOM 3474 N N . SER A 1 435 ? -19.469 18.062 20.047 1 94.88 435 SER A N 1
ATOM 3475 C CA . SER A 1 435 ? -20.281 19.234 19.719 1 94.88 435 SER A CA 1
ATOM 3476 C C . SER A 1 435 ? -21.469 18.844 18.844 1 94.88 435 SER A C 1
ATOM 3478 O O . SER A 1 435 ? -21.531 17.734 18.312 1 94.88 435 SER A O 1
ATOM 3480 N N . ASN A 1 436 ? -22.406 19.828 18.641 1 91.88 436 ASN A N 1
ATOM 3481 C CA . ASN A 1 436 ? -23.578 19.609 17.797 1 91.88 436 ASN A CA 1
ATOM 3482 C C . ASN A 1 436 ? -23.219 19.672 16.312 1 91.88 436 ASN A C 1
ATOM 3484 O O . ASN A 1 436 ? -24.031 19.312 15.461 1 91.88 436 ASN A O 1
ATOM 3488 N N . TYR A 1 437 ? -21.984 20.062 16.062 1 94.19 437 TYR A N 1
ATOM 3489 C CA . TYR A 1 437 ? -21.578 20.203 14.672 1 94.19 437 TYR A CA 1
ATOM 3490 C C . TYR A 1 437 ? -21.078 18.875 14.109 1 94.19 437 TYR A C 1
ATOM 3492 O O . TYR A 1 437 ? -20.953 18.719 12.891 1 94.19 437 TYR A O 1
ATOM 3500 N N . ALA A 1 438 ? -20.703 17.953 14.938 1 96.25 438 ALA A N 1
ATOM 3501 C CA . ALA A 1 438 ? -20.219 16.641 14.523 1 96.25 438 ALA A CA 1
ATOM 3502 C C . ALA A 1 438 ? -21.359 15.625 14.461 1 96.25 438 ALA A C 1
ATOM 3504 O O . ALA A 1 438 ? -22 15.336 15.469 1 96.25 438 ALA A O 1
ATOM 3505 N N . LYS A 1 439 ? -21.531 15.023 13.266 1 94.31 439 LYS A N 1
ATOM 3506 C CA . LYS A 1 439 ? -22.656 14.109 13.062 1 94.31 439 LYS A CA 1
ATOM 3507 C C . LYS A 1 439 ? -22.188 12.766 12.523 1 94.31 439 LYS A C 1
ATOM 3509 O O . LYS A 1 439 ? -21.266 12.703 11.703 1 94.31 439 LYS A O 1
ATOM 3514 N N . SER A 1 440 ? -22.812 11.656 12.953 1 86.75 440 SER A N 1
ATOM 3515 C CA . SER A 1 440 ? -22.453 10.312 12.508 1 86.75 440 SER A CA 1
ATOM 3516 C C . SER A 1 440 ? -23.109 9.984 11.164 1 86.75 440 SER A C 1
ATOM 3518 O O . SER A 1 440 ? -22.547 9.211 10.375 1 86.75 440 SER A O 1
ATOM 3520 N N . SER A 1 441 ? -24.516 10.242 11.008 1 69.06 441 SER A N 1
ATOM 3521 C CA . SER A 1 441 ? -25.203 9.859 9.781 1 69.06 441 SER A CA 1
ATOM 3522 C C . SER A 1 441 ? -25.25 11.016 8.789 1 69.06 441 SER A C 1
ATOM 3524 O O . SER A 1 441 ? -25.312 12.18 9.18 1 69.06 441 SER A O 1
ATOM 3526 N N . THR A 1 442 ? -24.703 10.828 7.586 1 59.66 442 THR A N 1
ATOM 3527 C CA . THR A 1 442 ? -24.75 11.867 6.566 1 59.66 442 THR A CA 1
ATOM 3528 C C . THR A 1 442 ? -26.172 12.055 6.047 1 59.66 442 THR A C 1
ATOM 3530 O O . THR A 1 442 ? -26.391 12.82 5.102 1 59.66 442 THR A O 1
ATOM 3533 N N . THR A 1 443 ? -27.141 11.266 6.422 1 46.12 443 THR A N 1
ATOM 3534 C CA . THR A 1 443 ? -28.406 11.359 5.691 1 46.12 443 THR A CA 1
ATOM 3535 C C . THR A 1 443 ? -29.031 12.742 5.859 1 46.12 443 THR A C 1
ATOM 3537 O O . THR A 1 443 ? -29.703 13.234 4.953 1 46.12 443 THR A O 1
ATOM 3540 N N . LYS A 1 444 ? -29.562 13.164 7.152 1 41.44 444 LYS A N 1
ATOM 3541 C CA . LYS A 1 444 ? -30.75 14.016 7.254 1 41.44 444 LYS A CA 1
ATOM 3542 C C . LYS A 1 444 ? -30.422 15.461 6.891 1 41.44 444 LYS A C 1
ATOM 3544 O O . LYS A 1 444 ? -29.594 16.094 7.555 1 41.44 444 LYS A O 1
ATOM 3549 N N . ILE A 1 445 ? -30.312 15.758 5.738 1 40.38 445 ILE A N 1
ATOM 3550 C CA . ILE A 1 445 ? -30.5 17.188 5.586 1 40.38 445 ILE A CA 1
ATOM 3551 C C . ILE A 1 445 ? -31.594 17.672 6.531 1 40.38 445 ILE A C 1
ATOM 3553 O O . ILE A 1 445 ? -32.75 17.219 6.441 1 40.38 445 ILE A O 1
ATOM 3557 N N . PRO A 1 446 ? -31.391 18.172 7.637 1 38.72 446 PRO A N 1
ATOM 3558 C CA . PRO A 1 446 ? -32.438 18.656 8.555 1 38.72 446 PRO A CA 1
ATOM 3559 C C . PRO A 1 446 ? -33.562 19.391 7.836 1 38.72 446 PRO A C 1
ATOM 3561 O O . PRO A 1 446 ? -33.312 20.109 6.871 1 38.72 446 PRO A O 1
ATOM 3564 N N . ASN A 1 447 ? -34.75 18.812 7.812 1 34.06 447 ASN A N 1
ATOM 3565 C CA . ASN A 1 447 ? -35.938 19.672 7.695 1 34.06 447 ASN A CA 1
ATOM 3566 C C . ASN A 1 447 ? -35.875 20.859 8.656 1 34.06 447 ASN A C 1
ATOM 3568 O O . ASN A 1 447 ? -35.875 20.672 9.875 1 34.06 447 ASN A O 1
ATOM 3572 N N . CYS A 1 448 ? -35.219 21.938 8.406 1 35.56 448 CYS A N 1
ATOM 3573 C CA . CYS A 1 448 ? -35.25 23.188 9.133 1 35.56 448 CYS A CA 1
ATOM 3574 C C . CYS A 1 448 ? -36.656 23.453 9.711 1 35.56 448 CYS A C 1
ATOM 3576 O O . CYS A 1 448 ? -36.906 24.516 10.258 1 35.56 448 CYS A O 1
ATOM 3578 N N . LEU A 1 449 ? -37.625 22.641 9.422 1 33.59 449 LEU A N 1
ATOM 3579 C CA . LEU A 1 449 ? -38.969 22.969 9.828 1 33.59 449 LEU A CA 1
ATOM 3580 C C . LEU A 1 449 ? -39.094 22.938 11.352 1 33.59 449 LEU A C 1
ATOM 3582 O O . LEU A 1 449 ? -39.906 23.672 11.93 1 33.59 449 LEU A O 1
ATOM 3586 N N . SER A 1 450 ? -38.469 21.953 12.023 1 34.91 450 SER A N 1
ATOM 3587 C CA . SER A 1 450 ? -39.031 21.75 13.352 1 34.91 450 SER A CA 1
ATOM 3588 C C . SER A 1 450 ? -38.531 22.812 14.336 1 34.91 450 SER A C 1
ATOM 3590 O O . SER A 1 450 ? -38.969 22.844 15.492 1 34.91 450 SER A O 1
ATOM 3592 N N . PHE A 1 451 ? -37.406 23.484 14.008 1 33.12 451 PHE A N 1
ATOM 3593 C CA . PHE A 1 451 ? -36.969 24.438 15.023 1 33.12 451 PHE A CA 1
ATOM 3594 C C . PHE A 1 451 ? -37.938 25.625 15.07 1 33.12 451 PHE A C 1
ATOM 3596 O O . PHE A 1 451 ? -37.844 26.5 15.93 1 33.12 451 PHE A O 1
ATOM 3603 N N . LYS A 1 452 ? -38.719 25.797 14.062 1 33.72 452 LYS A N 1
ATOM 3604 C CA . LYS A 1 452 ? -39.688 26.859 14.109 1 33.72 452 LYS A CA 1
ATOM 3605 C C . LYS A 1 452 ? -40.75 26.609 15.203 1 33.72 452 LYS A C 1
ATOM 3607 O O . LYS A 1 452 ? -41.281 27.562 15.781 1 33.72 452 LYS A O 1
ATOM 3612 N N . HIS A 1 453 ? -41.031 25.375 15.43 1 33.03 453 HIS A N 1
ATOM 3613 C CA . HIS A 1 453 ? -42.219 25.234 16.266 1 33.03 453 HIS A CA 1
ATOM 3614 C C . HIS A 1 453 ? -41.906 25.562 17.719 1 33.03 453 HIS A C 1
ATOM 3616 O O . HIS A 1 453 ? -42.781 25.953 18.484 1 33.03 453 HIS A O 1
ATOM 3622 N N . ASN A 1 454 ? -40.625 25.281 18.172 1 32.38 454 ASN A N 1
ATOM 3623 C CA . ASN A 1 454 ? -40.594 25.484 19.625 1 32.38 454 ASN A CA 1
ATOM 3624 C C . ASN A 1 454 ? -40.406 26.969 19.969 1 32.38 454 ASN A C 1
ATOM 3626 O O . ASN A 1 454 ? -40.688 27.375 21.094 1 32.38 454 ASN A O 1
ATOM 3630 N N . LYS A 1 455 ? -39.656 27.781 19.062 1 33.41 455 LYS A N 1
ATOM 3631 C CA . LYS A 1 455 ? -39.656 29.188 19.469 1 33.41 455 LYS A CA 1
ATOM 3632 C C . LYS A 1 455 ? -41.031 29.797 19.359 1 33.41 455 LYS A C 1
ATOM 3634 O O . LYS A 1 455 ? -41.312 30.859 19.906 1 33.41 455 LYS A O 1
ATOM 3639 N N . ALA A 1 456 ? -41.75 29.234 18.469 1 34.22 456 ALA A N 1
ATOM 3640 C CA . ALA A 1 456 ? -43.094 29.781 18.406 1 34.22 456 ALA A CA 1
ATOM 3641 C C . ALA A 1 456 ? -43.875 29.453 19.672 1 34.22 456 ALA A C 1
ATOM 3643 O O . ALA A 1 456 ? -44.719 30.25 20.109 1 34.22 456 ALA A O 1
ATOM 3644 N N . ALA A 1 457 ? -43.562 28.25 20.125 1 37.28 457 ALA A N 1
ATOM 3645 C CA . ALA A 1 457 ? -44.312 27.953 21.344 1 37.28 457 ALA A CA 1
ATOM 3646 C C . ALA A 1 457 ? -43.781 28.75 22.531 1 37.28 457 ALA A C 1
ATOM 3648 O O . ALA A 1 457 ? -44.531 29.062 23.453 1 37.28 457 ALA A O 1
ATOM 3649 N N . ALA A 1 458 ? -42.5 28.875 22.344 1 35.5 458 ALA A N 1
ATOM 3650 C CA . ALA A 1 458 ? -41.969 29.562 23.516 1 35.5 458 ALA A CA 1
ATOM 3651 C C . ALA A 1 458 ? -42.312 31.031 23.5 1 35.5 458 ALA A C 1
ATOM 3653 O O . ALA A 1 458 ? -42.469 31.656 24.562 1 35.5 458 ALA A O 1
ATOM 3654 N N . ASN A 1 459 ? -42.281 31.516 22.328 1 27.67 459 ASN A N 1
ATOM 3655 C CA . ASN A 1 459 ? -42.688 32.938 22.312 1 27.67 459 ASN A CA 1
ATOM 3656 C C . ASN A 1 459 ? -44.156 33.094 22.688 1 27.67 459 ASN A C 1
ATOM 3658 O O . ASN A 1 459 ? -44.625 34.219 22.922 1 27.67 459 ASN A O 1
ATOM 3662 N N . LYS A 1 460 ? -44.875 32.031 22.281 1 36.5 460 LYS A N 1
ATOM 3663 C CA . LYS A 1 460 ? -46.281 32.219 22.656 1 36.5 460 LYS A CA 1
ATOM 3664 C C . LYS A 1 460 ? -46.438 32.281 24.172 1 36.5 460 LYS A C 1
ATOM 3666 O O . LYS A 1 460 ? -47.344 32.938 24.688 1 36.5 460 LYS A O 1
ATOM 3671 N N . THR A 1 461 ? -45.625 31.453 24.875 1 33.84 461 THR A N 1
ATOM 3672 C CA . THR A 1 461 ? -45.844 31.5 26.312 1 33.84 461 THR A CA 1
ATOM 3673 C C . THR A 1 461 ? -45.344 32.812 26.906 1 33.84 461 THR A C 1
ATOM 3675 O O . THR A 1 461 ? -45.75 33.188 28 1 33.84 461 THR A O 1
ATOM 3678 N N . ALA A 1 462 ? -44.375 33.375 26.172 1 38.75 462 ALA A N 1
ATOM 3679 C CA . ALA A 1 462 ? -43.906 34.625 26.797 1 38.75 462 ALA A CA 1
ATOM 3680 C C . ALA A 1 462 ? -44.938 35.719 26.719 1 38.75 462 ALA A C 1
ATOM 3682 O O . ALA A 1 462 ? -44.844 36.75 27.406 1 38.75 462 ALA A O 1
ATOM 3683 N N . GLN A 1 463 ? -45.719 35.562 25.688 1 35 463 GLN A N 1
ATOM 3684 C CA . GLN A 1 463 ? -46.625 36.688 25.562 1 35 463 GLN A CA 1
ATOM 3685 C C . GLN A 1 463 ? -47.688 36.656 26.656 1 35 463 GLN A C 1
ATOM 3687 O O . GLN A 1 463 ? -48.375 37.656 26.891 1 35 463 GLN A O 1
ATOM 3692 N N . SER A 1 464 ? -47.875 35.438 27.203 1 35.31 464 SER A N 1
ATOM 3693 C CA . SER A 1 464 ? -49.062 35.469 28.078 1 35.31 464 SER A CA 1
ATOM 3694 C C . SER A 1 464 ? -48.75 36.219 29.375 1 35.31 464 SER A C 1
ATOM 3696 O O . SER A 1 464 ? -49.688 36.625 30.078 1 35.31 464 SER A O 1
ATOM 3698 N N . ASN A 1 465 ? -47.438 36.062 29.781 1 31.45 465 ASN A N 1
ATOM 3699 C CA . ASN A 1 465 ? -47.406 36.5 31.172 1 31.45 465 ASN A CA 1
ATOM 3700 C C . ASN A 1 465 ? -47.375 38 31.281 1 31.45 465 ASN A C 1
ATOM 3702 O O . ASN A 1 465 ? -47.156 38.562 32.375 1 31.45 465 ASN A O 1
ATOM 3706 N N . VAL A 1 466 ? -47.156 38.719 30.156 1 34.5 466 VAL A N 1
ATOM 3707 C CA . VAL A 1 466 ? -47.031 40.156 30.375 1 34.5 466 VAL A CA 1
ATOM 3708 C C . VAL A 1 466 ? -48.438 40.75 30.609 1 34.5 466 VAL A C 1
ATOM 3710 O O . VAL A 1 466 ? -48.562 41.938 30.969 1 34.5 466 VAL A O 1
ATOM 3713 N N . ASN A 1 467 ? -49.5 40 30.375 1 24.77 467 ASN A N 1
ATOM 3714 C CA . ASN A 1 467 ? -50.656 40.688 30.891 1 24.77 467 ASN A CA 1
ATOM 3715 C C . ASN A 1 467 ? -50.844 40.469 32.375 1 24.77 467 ASN A C 1
ATOM 3717 O O . ASN A 1 467 ? -50.625 39.344 32.875 1 24.77 467 ASN A O 1
ATOM 3721 N N . MET B 1 1 ? 61.938 7.969 -4.359 1 43.53 1 MET B N 1
ATOM 3722 C CA . MET B 1 1 ? 61.375 7.773 -5.695 1 43.53 1 MET B CA 1
ATOM 3723 C C . MET B 1 1 ? 60.812 6.355 -5.852 1 43.53 1 MET B C 1
ATOM 3725 O O . MET B 1 1 ? 59.844 6.137 -6.562 1 43.53 1 MET B O 1
ATOM 3729 N N . SER B 1 2 ? 61.438 5.348 -5.074 1 55.03 2 SER B N 1
ATOM 3730 C CA . SER B 1 2 ? 61.188 3.928 -5.289 1 55.03 2 SER B CA 1
ATOM 3731 C C . SER B 1 2 ? 59.938 3.48 -4.57 1 55.03 2 SER B C 1
ATOM 3733 O O . SER B 1 2 ? 59.156 2.693 -5.113 1 55.03 2 SER B O 1
ATOM 3735 N N . GLN B 1 3 ? 59.688 4.059 -3.416 1 57.91 3 GLN B N 1
ATOM 3736 C CA . GLN B 1 3 ? 58.531 3.619 -2.629 1 57.91 3 GLN B CA 1
ATOM 3737 C C . GLN B 1 3 ? 57.219 4.129 -3.23 1 57.91 3 GLN B C 1
ATOM 3739 O O . GLN B 1 3 ? 56.219 3.41 -3.252 1 57.91 3 GLN B O 1
ATOM 3744 N N . GLN B 1 4 ? 57.312 5.316 -3.807 1 55.28 4 GLN B N 1
ATOM 3745 C CA . GLN B 1 4 ? 56.125 5.918 -4.426 1 55.28 4 GLN B CA 1
ATOM 3746 C C . GLN B 1 4 ? 55.75 5.18 -5.703 1 55.28 4 GLN B C 1
ATOM 3748 O O . GLN B 1 4 ? 54.562 4.992 -5.984 1 55.28 4 GLN B O 1
ATOM 3753 N N . LYS B 1 5 ? 56.75 4.703 -6.43 1 56.78 5 LYS B N 1
ATOM 3754 C CA . LYS B 1 5 ? 56.5 3.924 -7.637 1 56.78 5 LYS B CA 1
ATOM 3755 C C . LYS B 1 5 ? 55.875 2.576 -7.301 1 56.78 5 LYS B C 1
ATOM 3757 O O . LYS B 1 5 ? 54.969 2.113 -8.008 1 56.78 5 LYS B O 1
ATOM 3762 N N . CYS B 1 6 ? 56.312 2.086 -6.152 1 55.44 6 CYS B N 1
ATOM 3763 C CA . CYS B 1 6 ? 55.75 0.796 -5.738 1 55.44 6 CYS B CA 1
ATOM 3764 C C . CYS B 1 6 ? 54.281 0.924 -5.344 1 55.44 6 CYS B C 1
ATOM 3766 O O . CYS B 1 6 ? 53.5 0.034 -5.629 1 55.44 6 CYS B O 1
ATOM 3768 N N . ILE B 1 7 ? 53.969 2.062 -4.758 1 56.56 7 ILE B N 1
ATOM 3769 C CA . ILE B 1 7 ? 52.594 2.277 -4.309 1 56.56 7 ILE B CA 1
ATOM 3770 C C . ILE B 1 7 ? 51.719 2.529 -5.516 1 56.56 7 ILE B C 1
ATOM 3772 O O . ILE B 1 7 ? 50.594 1.997 -5.59 1 56.56 7 ILE B O 1
ATOM 3776 N N . VAL B 1 8 ? 52.312 3.211 -6.508 1 58.75 8 VAL B N 1
ATOM 3777 C CA . VAL B 1 8 ? 51.531 3.49 -7.723 1 58.75 8 VAL B CA 1
ATOM 3778 C C . VAL B 1 8 ? 51.344 2.203 -8.523 1 58.75 8 VAL B C 1
ATOM 3780 O O . VAL B 1 8 ? 50.281 1.93 -9.031 1 58.75 8 VAL B O 1
ATOM 3783 N N . ILE B 1 9 ? 52.344 1.386 -8.586 1 58.69 9 ILE B N 1
ATOM 3784 C CA . ILE B 1 9 ? 52.281 0.113 -9.289 1 58.69 9 ILE B CA 1
ATOM 3785 C C . ILE B 1 9 ? 51.312 -0.819 -8.57 1 58.69 9 ILE B C 1
ATOM 3787 O O . ILE B 1 9 ? 50.469 -1.479 -9.203 1 58.69 9 ILE B O 1
ATOM 3791 N N . PHE B 1 10 ? 51.344 -0.772 -7.266 1 59.47 10 PHE B N 1
ATOM 3792 C CA . PHE B 1 10 ? 50.438 -1.599 -6.488 1 59.47 10 PHE B CA 1
ATOM 3793 C C . PHE B 1 10 ? 49 -1.119 -6.66 1 59.47 10 PHE B C 1
ATOM 3795 O O . PHE B 1 10 ? 48.062 -1.931 -6.797 1 59.47 10 PHE B O 1
ATOM 3802 N N . ALA B 1 11 ? 48.875 0.189 -6.699 1 60.06 11 ALA B N 1
ATOM 3803 C CA . ALA B 1 11 ? 47.531 0.75 -6.926 1 60.06 11 ALA B CA 1
ATOM 3804 C C . ALA B 1 11 ? 47.031 0.431 -8.336 1 60.06 11 ALA B C 1
ATOM 3806 O O . ALA B 1 11 ? 45.875 0.091 -8.523 1 60.06 11 ALA B O 1
ATOM 3807 N N . LEU B 1 12 ? 47.969 0.428 -9.258 1 60.22 12 LEU B N 1
ATOM 3808 C CA . LEU B 1 12 ? 47.625 0.105 -10.633 1 60.22 12 LEU B CA 1
ATOM 3809 C C . LEU B 1 12 ? 47.312 -1.381 -10.789 1 60.22 12 LEU B C 1
ATOM 3811 O O . LEU B 1 12 ? 46.375 -1.758 -11.492 1 60.22 12 LEU B O 1
ATOM 3815 N N . VAL B 1 13 ? 48.031 -2.184 -10.109 1 60.19 13 VAL B N 1
ATOM 3816 C CA . VAL B 1 13 ? 47.781 -3.625 -10.133 1 60.19 13 VAL B CA 1
ATOM 3817 C C . VAL B 1 13 ? 46.469 -3.945 -9.422 1 60.19 13 VAL B C 1
ATOM 3819 O O . VAL B 1 13 ? 45.688 -4.785 -9.891 1 60.19 13 VAL B O 1
ATOM 3822 N N . CYS B 1 14 ? 46.219 -3.219 -8.328 1 58.03 14 CYS B N 1
ATOM 3823 C CA . CYS B 1 14 ? 44.938 -3.414 -7.625 1 58.03 14 CYS B CA 1
ATOM 3824 C C . CYS B 1 14 ? 43.781 -2.918 -8.461 1 58.03 14 CYS B C 1
ATOM 3826 O O . CYS B 1 14 ? 42.719 -3.572 -8.531 1 58.03 14 CYS B O 1
ATOM 3828 N N . CYS B 1 15 ? 44 -1.846 -9.141 1 57.28 15 CYS B N 1
ATOM 3829 C CA . CYS B 1 15 ? 42.969 -1.339 -10.039 1 57.28 15 CYS B CA 1
ATOM 3830 C C . CYS B 1 15 ? 42.781 -2.264 -11.242 1 57.28 15 CYS B C 1
ATOM 3832 O O . CYS B 1 15 ? 41.688 -2.488 -11.695 1 57.28 15 CYS B O 1
ATOM 3834 N N . PHE B 1 16 ? 43.875 -2.777 -11.758 1 58.84 16 PHE B N 1
ATOM 3835 C CA . PHE B 1 16 ? 43.812 -3.744 -12.852 1 58.84 16 PHE B CA 1
ATOM 3836 C C . PHE B 1 16 ? 43.156 -5.039 -12.391 1 58.84 16 PHE B C 1
ATOM 3838 O O . PHE B 1 16 ? 42.344 -5.617 -13.109 1 58.84 16 PHE B O 1
ATOM 3845 N N . ALA B 1 17 ? 43.469 -5.488 -11.195 1 57.28 17 ALA B N 1
ATOM 3846 C CA . ALA B 1 17 ? 42.844 -6.684 -10.641 1 57.28 17 ALA B CA 1
ATOM 3847 C C . ALA B 1 17 ? 41.344 -6.465 -10.43 1 57.28 17 ALA B C 1
ATOM 3849 O O . ALA B 1 17 ? 40.531 -7.355 -10.703 1 57.28 17 ALA B O 1
ATOM 3850 N N . ILE B 1 18 ? 40.969 -5.309 -9.984 1 57.78 18 ILE B N 1
ATOM 3851 C CA . ILE B 1 18 ? 39.562 -4.98 -9.828 1 57.78 18 ILE B CA 1
ATOM 3852 C C . ILE B 1 18 ? 38.906 -4.883 -11.203 1 57.78 18 ILE B C 1
ATOM 3854 O O . ILE B 1 18 ? 37.781 -5.383 -11.406 1 57.78 18 ILE B O 1
ATOM 3858 N N . LEU B 1 19 ? 39.594 -4.324 -12.148 1 54.75 19 LEU B N 1
ATOM 3859 C CA . LEU B 1 19 ? 39.094 -4.242 -13.508 1 54.75 19 LEU B CA 1
ATOM 3860 C C . LEU B 1 19 ? 38.969 -5.629 -14.125 1 54.75 19 LEU B C 1
ATOM 3862 O O . LEU B 1 19 ? 37.938 -5.938 -14.773 1 54.75 19 LEU B O 1
ATOM 3866 N N . VAL B 1 20 ? 39.938 -6.445 -14.016 1 53.06 20 VAL B N 1
ATOM 3867 C CA . VAL B 1 20 ? 39.906 -7.812 -14.516 1 53.06 20 VAL B CA 1
ATOM 3868 C C . VAL B 1 20 ? 38.781 -8.586 -13.797 1 53.06 20 VAL B C 1
ATOM 3870 O O . VAL B 1 20 ? 38.031 -9.328 -14.422 1 53.06 20 VAL B O 1
ATOM 3873 N N . ALA B 1 21 ? 38.688 -8.391 -12.477 1 52.75 21 ALA B N 1
ATOM 3874 C CA . ALA B 1 21 ? 37.625 -9.023 -11.727 1 52.75 21 ALA B CA 1
ATOM 3875 C C . ALA B 1 21 ? 36.25 -8.523 -12.203 1 52.75 21 ALA B C 1
ATOM 3877 O O . ALA B 1 21 ? 35.312 -9.305 -12.305 1 52.75 21 ALA B O 1
ATOM 3878 N N . LEU B 1 22 ? 36.25 -7.277 -12.508 1 49.59 22 LEU B N 1
ATOM 3879 C CA . LEU B 1 22 ? 35 -6.715 -13.07 1 49.59 22 LEU B CA 1
ATOM 3880 C C . LEU B 1 22 ? 34.781 -7.238 -14.477 1 49.59 22 LEU B C 1
ATOM 3882 O O . LEU B 1 22 ? 33.625 -7.516 -14.852 1 49.59 22 LEU B O 1
ATOM 3886 N N . ILE B 1 23 ? 35.812 -7.238 -15.242 1 46.44 23 ILE B N 1
ATOM 3887 C CA . ILE B 1 23 ? 35.688 -7.789 -16.594 1 46.44 23 ILE B CA 1
ATOM 3888 C C . ILE B 1 23 ? 35.312 -9.266 -16.516 1 46.44 23 ILE B C 1
ATOM 3890 O O . ILE B 1 23 ? 34.438 -9.719 -17.25 1 46.44 23 ILE B O 1
ATOM 3894 N N . PHE B 1 24 ? 36.062 -10.023 -15.766 1 42.78 24 PHE B N 1
ATOM 3895 C CA . PHE B 1 24 ? 35.719 -11.43 -15.625 1 42.78 24 PHE B CA 1
ATOM 3896 C C . PHE B 1 24 ? 34.344 -11.578 -15.016 1 42.78 24 PHE B C 1
ATOM 3898 O O . PHE B 1 24 ? 33.625 -12.531 -15.336 1 42.78 24 PHE B O 1
ATOM 3905 N N . SER B 1 25 ? 34.031 -10.758 -14.016 1 40.97 25 SER B N 1
ATOM 3906 C CA . SER B 1 25 ? 32.656 -10.773 -13.539 1 40.97 25 SER B CA 1
ATOM 3907 C C . SER B 1 25 ? 31.703 -10.344 -14.633 1 40.97 25 SER B C 1
ATOM 3909 O O . SER B 1 25 ? 30.531 -10.727 -14.617 1 40.97 25 SER B O 1
ATOM 3911 N N . ALA B 1 26 ? 32.125 -9.422 -15.492 1 39.41 26 ALA B N 1
ATOM 3912 C CA . ALA B 1 26 ? 31.297 -8.984 -16.625 1 39.41 26 ALA B CA 1
ATOM 3913 C C . ALA B 1 26 ? 31.359 -10.008 -17.766 1 39.41 26 ALA B C 1
ATOM 3915 O O . ALA B 1 26 ? 30.562 -9.922 -18.703 1 39.41 26 ALA B O 1
ATOM 3916 N N . VAL B 1 27 ? 32.531 -10.508 -18.047 1 35.91 27 VAL B N 1
ATOM 3917 C CA . VAL B 1 27 ? 32.5 -11.562 -19.062 1 35.91 27 VAL B CA 1
ATOM 3918 C C . VAL B 1 27 ? 31.422 -12.578 -18.703 1 35.91 27 VAL B C 1
ATOM 3920 O O . VAL B 1 27 ? 31.5 -13.258 -17.688 1 35.91 27 VAL B O 1
ATOM 3923 N N . ASP B 1 28 ? 30.281 -12.195 -18.984 1 36.12 28 ASP B N 1
ATOM 3924 C CA . ASP B 1 28 ? 29.125 -13.086 -19.125 1 36.12 28 ASP B CA 1
ATOM 3925 C C . ASP B 1 28 ? 29.516 -14.383 -19.828 1 36.12 28 ASP B C 1
ATOM 3927 O O . ASP B 1 28 ? 29.781 -14.391 -21.031 1 36.12 28 ASP B O 1
ATOM 3931 N N . ILE B 1 29 ? 30.438 -15.148 -19.297 1 33.69 29 ILE B N 1
ATOM 3932 C CA . ILE B 1 29 ? 30.266 -16.484 -19.844 1 33.69 29 ILE B CA 1
ATOM 3933 C C . ILE B 1 29 ? 28.766 -16.75 -20.078 1 33.69 29 ILE B C 1
ATOM 3935 O O . ILE B 1 29 ? 28.016 -16.922 -19.125 1 33.69 29 ILE B O 1
ATOM 3939 N N . VAL B 1 30 ? 28.219 -16.016 -20.922 1 36.31 30 VAL B N 1
ATOM 3940 C CA . VAL B 1 30 ? 26.953 -16.547 -21.422 1 36.31 30 VAL B CA 1
ATOM 3941 C C . VAL B 1 30 ? 26.984 -18.078 -21.359 1 36.31 30 VAL B C 1
ATOM 3943 O O . VAL B 1 30 ? 27.797 -18.719 -22.047 1 36.31 30 VAL B O 1
ATOM 3946 N N . GLY B 1 31 ? 27.031 -18.672 -20.266 1 32.75 31 GLY B N 1
ATOM 3947 C CA . GLY B 1 31 ? 26.734 -20.094 -20.297 1 32.75 31 GLY B CA 1
ATOM 3948 C C . GLY B 1 31 ? 25.781 -20.469 -21.422 1 32.75 31 GLY B C 1
ATOM 3949 O O . GLY B 1 31 ? 24.609 -20.109 -21.391 1 32.75 31 GLY B O 1
ATOM 3950 N N . GLU B 1 32 ? 26.234 -20.297 -22.688 1 35.59 32 GLU B N 1
ATOM 3951 C CA . GLU B 1 32 ? 25.453 -21.109 -23.609 1 35.59 32 GLU B CA 1
ATOM 3952 C C . GLU B 1 32 ? 24.844 -22.297 -22.891 1 35.59 32 GLU B C 1
ATOM 3954 O O . GLU B 1 32 ? 25.516 -23 -22.125 1 35.59 32 GLU B O 1
ATOM 3959 N N . ASP B 1 33 ? 23.688 -22.203 -22.453 1 45.12 33 ASP B N 1
ATOM 3960 C CA . ASP B 1 33 ? 23.078 -23.438 -22 1 45.12 33 ASP B CA 1
ATOM 3961 C C . ASP B 1 33 ? 23.656 -24.641 -22.75 1 45.12 33 ASP B C 1
ATOM 3963 O O . ASP B 1 33 ? 24.016 -24.547 -23.922 1 45.12 33 ASP B O 1
ATOM 3967 N N . GLU B 1 34 ? 24.266 -25.484 -22.109 1 45.34 34 GLU B N 1
ATOM 3968 C CA . GLU B 1 34 ? 24.828 -26.719 -22.672 1 45.34 34 GLU B CA 1
ATOM 3969 C C . GLU B 1 34 ? 24.109 -27.109 -23.953 1 45.34 34 GLU B C 1
ATOM 3971 O O . GLU B 1 34 ? 24.719 -27.641 -24.875 1 45.34 34 GLU B O 1
ATOM 3976 N N . ASP B 1 35 ? 22.781 -27 -24.016 1 56.19 35 ASP B N 1
ATOM 3977 C CA . ASP B 1 35 ? 22.109 -27.641 -25.141 1 56.19 35 ASP B CA 1
ATOM 3978 C C . ASP B 1 35 ? 21.828 -26.641 -26.25 1 56.19 35 ASP B C 1
ATOM 3980 O O . ASP B 1 35 ? 21.094 -26.938 -27.203 1 56.19 35 ASP B O 1
ATOM 3984 N N . GLY B 1 36 ? 22.422 -25.469 -26.297 1 67.5 36 GLY B N 1
ATOM 3985 C CA . GLY B 1 36 ? 22.359 -24.609 -27.484 1 67.5 36 GLY B CA 1
ATOM 3986 C C . GLY B 1 36 ? 21.047 -23.875 -27.609 1 67.5 36 GLY B C 1
ATOM 3987 O O . GLY B 1 36 ? 20.75 -23.312 -28.672 1 67.5 36 GLY B O 1
ATOM 3988 N N . LEU B 1 37 ? 20.141 -23.953 -26.672 1 80.12 37 LEU B N 1
ATOM 3989 C CA . LEU B 1 37 ? 18.859 -23.281 -26.797 1 80.12 37 LEU B CA 1
ATOM 3990 C C . LEU B 1 37 ? 19.016 -21.781 -26.578 1 80.12 37 LEU B C 1
ATOM 3992 O O . LEU B 1 37 ? 19.672 -21.344 -25.625 1 80.12 37 LEU B O 1
ATOM 3996 N N . SER B 1 38 ? 18.516 -20.938 -27.547 1 84.75 38 SER B N 1
ATOM 3997 C CA . SER B 1 38 ? 18.562 -19.484 -27.5 1 84.75 38 SER B CA 1
ATOM 3998 C C . SER B 1 38 ? 17.281 -18.875 -28.031 1 84.75 38 SER B C 1
ATOM 4000 O O . SER B 1 38 ? 16.391 -19.594 -28.516 1 84.75 38 SER B O 1
ATOM 4002 N N . GLU B 1 39 ? 17.172 -17.609 -27.875 1 86.12 39 GLU B N 1
ATOM 4003 C CA . GLU B 1 39 ? 16 -16.891 -28.359 1 86.12 39 GLU B CA 1
ATOM 4004 C C . GLU B 1 39 ? 15.867 -17.016 -29.875 1 86.12 39 GLU B C 1
ATOM 4006 O O . GLU B 1 39 ? 14.766 -16.938 -30.422 1 86.12 39 GLU B O 1
ATOM 4011 N N . LYS B 1 40 ? 16.969 -17.281 -30.531 1 85.12 40 LYS B N 1
ATOM 4012 C CA . LYS B 1 40 ? 17 -17.312 -32 1 85.12 40 LYS B CA 1
ATOM 4013 C C . LYS B 1 40 ? 16.516 -18.672 -32.531 1 85.12 40 LYS B C 1
ATOM 4015 O O . LYS B 1 40 ? 16 -18.766 -33.625 1 85.12 40 LYS B O 1
ATOM 4020 N N . ASN B 1 41 ? 16.625 -19.688 -31.734 1 88.44 41 ASN B N 1
ATOM 4021 C CA . ASN B 1 41 ? 16.328 -21.031 -32.25 1 88.44 41 ASN B CA 1
ATOM 4022 C C . ASN B 1 41 ? 15.227 -21.703 -31.438 1 88.44 41 ASN B C 1
ATOM 4024 O O . ASN B 1 41 ? 14.938 -22.891 -31.641 1 88.44 41 ASN B O 1
ATOM 4028 N N . CYS B 1 42 ? 14.617 -20.984 -30.625 1 90.69 42 CYS B N 1
ATOM 4029 C CA . CYS B 1 42 ? 13.578 -21.594 -29.797 1 90.69 42 CYS B CA 1
ATOM 4030 C C . CYS B 1 42 ? 12.25 -21.672 -30.547 1 90.69 42 CYS B C 1
ATOM 4032 O O . CYS B 1 42 ? 12.07 -21 -31.562 1 90.69 42 CYS B O 1
ATOM 4034 N N . ARG B 1 43 ? 11.43 -22.578 -30.062 1 88.69 43 ARG B N 1
ATOM 4035 C CA . ARG B 1 43 ? 10.117 -22.797 -30.672 1 88.69 43 ARG B CA 1
ATOM 4036 C C . ARG B 1 43 ? 9.055 -21.938 -29.984 1 88.69 43 ARG B C 1
ATOM 4038 O O . ARG B 1 43 ? 8.969 -21.922 -28.75 1 88.69 43 ARG B O 1
ATOM 4045 N N . ASN B 1 44 ? 8.188 -21.234 -30.859 1 90.94 44 ASN B N 1
ATOM 4046 C CA . ASN B 1 44 ? 7.176 -20.359 -30.281 1 90.94 44 ASN B CA 1
ATOM 4047 C C . ASN B 1 44 ? 5.785 -20.688 -30.812 1 90.94 44 ASN B C 1
ATOM 4049 O O . ASN B 1 44 ? 4.844 -19.906 -30.625 1 90.94 44 ASN B O 1
ATOM 4053 N N . ASN B 1 45 ? 5.676 -21.781 -31.578 1 94.06 45 ASN B N 1
ATOM 4054 C CA . ASN B 1 45 ? 4.379 -22.375 -31.859 1 94.06 45 ASN B CA 1
ATOM 4055 C C . ASN B 1 45 ? 4.051 -23.516 -30.891 1 94.06 45 ASN B C 1
ATOM 4057 O O . ASN B 1 45 ? 4.492 -24.641 -31.078 1 94.06 45 ASN B O 1
ATOM 4061 N N . CYS B 1 46 ? 3.246 -23.172 -29.922 1 97.44 46 CYS B N 1
ATOM 4062 C CA . CYS B 1 46 ? 3.076 -24.047 -28.766 1 97.44 46 CYS B CA 1
ATOM 4063 C C . CYS B 1 46 ? 1.632 -24.516 -28.641 1 97.44 46 CYS B C 1
ATOM 4065 O O . CYS B 1 46 ? 0.733 -23.953 -29.25 1 97.44 46 CYS B O 1
ATOM 4067 N N . ARG B 1 47 ? 1.483 -25.562 -27.969 1 97 47 ARG B N 1
ATOM 4068 C CA . ARG B 1 47 ? 0.173 -26.047 -27.547 1 97 47 ARG B CA 1
ATOM 4069 C C . ARG B 1 47 ? -0.004 -25.891 -26.031 1 97 47 ARG B C 1
ATOM 4071 O O . ARG B 1 47 ? 0.951 -26.062 -25.266 1 97 47 ARG B O 1
ATOM 4078 N N . VAL B 1 48 ? -1.234 -25.562 -25.703 1 97.38 48 VAL B N 1
ATOM 4079 C CA . VAL B 1 48 ? -1.472 -25.344 -24.281 1 97.38 48 VAL B CA 1
ATOM 4080 C C . VAL B 1 48 ? -2.725 -26.094 -23.844 1 97.38 48 VAL B C 1
ATOM 4082 O O . VAL B 1 48 ? -3.66 -26.266 -24.625 1 97.38 48 VAL B O 1
ATOM 4085 N N . ALA B 1 49 ? -2.707 -26.672 -22.641 1 97.56 49 ALA B N 1
ATOM 4086 C CA . ALA B 1 49 ? -3.85 -27.375 -22.078 1 97.56 49 ALA B CA 1
ATOM 4087 C C . ALA B 1 49 ? -3.998 -27.094 -20.578 1 97.56 49 ALA B C 1
ATOM 4089 O O . ALA B 1 49 ? -3.01 -27.078 -19.844 1 97.56 49 ALA B O 1
ATOM 4090 N N . LEU B 1 50 ? -5.246 -26.812 -20.188 1 98.06 50 LEU B N 1
ATOM 4091 C CA . LEU B 1 50 ? -5.539 -26.766 -18.75 1 98.06 50 LEU B CA 1
ATOM 4092 C C . LEU B 1 50 ? -5.602 -28.172 -18.156 1 98.06 50 LEU B C 1
ATOM 4094 O O . LEU B 1 50 ? -6.07 -29.109 -18.812 1 98.06 50 LEU B O 1
ATOM 4098 N N . VAL B 1 51 ? -5.125 -28.312 -16.953 1 98.5 51 VAL B N 1
ATOM 4099 C CA . VAL B 1 51 ? -5.234 -29.562 -16.219 1 98.5 51 VAL B CA 1
ATOM 4100 C C . VAL B 1 51 ? -5.836 -29.297 -14.844 1 98.5 51 VAL B C 1
ATOM 4102 O O . VAL B 1 51 ? -5.535 -28.281 -14.211 1 98.5 51 VAL B O 1
ATOM 4105 N N . GLU B 1 52 ? -6.73 -30.203 -14.422 1 98.12 52 GLU B N 1
ATOM 4106 C CA . GLU B 1 52 ? -7.434 -30.031 -13.156 1 98.12 52 GLU B CA 1
ATOM 4107 C C . GLU B 1 52 ? -7.5 -31.328 -12.367 1 98.12 52 GLU B C 1
ATOM 4109 O O . GLU B 1 52 ? -7.48 -32.406 -12.945 1 98.12 52 GLU B O 1
ATOM 4114 N N . ASN B 1 53 ? -7.426 -31.188 -11.148 1 97.25 53 ASN B N 1
ATOM 4115 C CA . ASN B 1 53 ? -7.926 -32.281 -10.305 1 97.25 53 ASN B CA 1
ATOM 4116 C C . ASN B 1 53 ? -9.281 -31.922 -9.695 1 97.25 53 ASN B C 1
ATOM 4118 O O . ASN B 1 53 ? -9.414 -30.906 -9.008 1 97.25 53 ASN B O 1
ATOM 4122 N N . ILE B 1 54 ? -10.227 -32.719 -10.008 1 95.5 54 ILE B N 1
ATOM 4123 C CA . ILE B 1 54 ? -11.555 -32.625 -9.406 1 95.5 54 ILE B CA 1
ATOM 4124 C C . ILE B 1 54 ? -11.742 -33.719 -8.383 1 95.5 54 ILE B C 1
ATOM 4126 O O . ILE B 1 54 ? -11.781 -34.906 -8.75 1 95.5 54 ILE B O 1
ATOM 4130 N N . PRO B 1 55 ? -11.844 -33.344 -7.168 1 91.06 55 PRO B N 1
ATOM 4131 C CA . PRO B 1 55 ? -11.969 -34.406 -6.156 1 91.06 55 PRO B CA 1
ATOM 4132 C C . PRO B 1 55 ? -13.195 -35.281 -6.375 1 91.06 55 PRO B C 1
ATOM 4134 O O . PRO B 1 55 ? -14.195 -34.844 -6.926 1 91.06 55 PRO B O 1
ATOM 4137 N N . GLU B 1 56 ? -13.008 -36.469 -5.855 1 84.31 56 GLU B N 1
ATOM 4138 C CA . GLU B 1 56 ? -14.125 -37.406 -5.949 1 84.31 56 GLU B CA 1
ATOM 4139 C C . GLU B 1 56 ? -15.336 -36.906 -5.188 1 84.31 56 GLU B C 1
ATOM 4141 O O . GLU B 1 56 ? -15.203 -36.375 -4.086 1 84.31 56 GLU B O 1
ATOM 4146 N N . GLY B 1 57 ? -16.453 -37.031 -5.734 1 83.75 57 GLY B N 1
ATOM 4147 C CA . GLY B 1 57 ? -17.672 -36.594 -5.086 1 83.75 57 GLY B CA 1
ATOM 4148 C C . GLY B 1 57 ? -18.141 -35.219 -5.57 1 83.75 57 GLY B C 1
ATOM 4149 O O . GLY B 1 57 ? -19.297 -34.844 -5.336 1 83.75 57 GLY B O 1
ATOM 4150 N N . ILE B 1 58 ? -17.266 -34.562 -6.152 1 88.06 58 ILE B N 1
ATOM 4151 C CA . ILE B 1 58 ? -17.656 -33.281 -6.738 1 88.06 58 ILE B CA 1
ATOM 4152 C C . ILE B 1 58 ? -18.203 -33.5 -8.148 1 88.06 58 ILE B C 1
ATOM 4154 O O . ILE B 1 58 ? -17.5 -34.031 -9.016 1 88.06 58 ILE B O 1
ATOM 4158 N N . ASN B 1 59 ? -19.422 -33.094 -8.305 1 88.56 59 ASN B N 1
ATOM 4159 C CA . ASN B 1 59 ? -20.078 -33.344 -9.586 1 88.56 59 ASN B CA 1
ATOM 4160 C C . ASN B 1 59 ? -20.562 -32.031 -10.211 1 88.56 59 ASN B C 1
ATOM 4162 O O . ASN B 1 59 ? -21.172 -31.188 -9.531 1 88.56 59 ASN B O 1
ATOM 4166 N N . TYR B 1 60 ? -20.172 -31.953 -11.422 1 91.75 60 TYR B N 1
ATOM 4167 C CA . TYR B 1 60 ? -20.672 -30.828 -12.211 1 91.75 60 TYR B CA 1
ATOM 4168 C C . TYR B 1 60 ? -21.719 -31.297 -13.227 1 91.75 60 TYR B C 1
ATOM 4170 O O . TYR B 1 60 ? -21.891 -32.5 -13.438 1 91.75 60 TYR B O 1
ATOM 4178 N N . SER B 1 61 ? -22.453 -30.297 -13.781 1 89.12 61 SER B N 1
ATOM 4179 C CA . SER B 1 61 ? -23.406 -30.656 -14.836 1 89.12 61 SER B CA 1
ATOM 4180 C C . SER B 1 61 ? -22.688 -31.25 -16.047 1 89.12 61 SER B C 1
ATOM 4182 O O . SER B 1 61 ? -21.5 -31.031 -16.234 1 89.12 61 SER B O 1
ATOM 4184 N N . ASP B 1 62 ? -23.391 -31.922 -16.844 1 86.75 62 ASP B N 1
ATOM 4185 C CA . ASP B 1 62 ? -22.828 -32.562 -18.016 1 86.75 62 ASP B CA 1
ATOM 4186 C C . ASP B 1 62 ? -22.344 -31.547 -19.031 1 86.75 62 ASP B C 1
ATOM 4188 O O . ASP B 1 62 ? -21.438 -31.844 -19.828 1 86.75 62 ASP B O 1
ATOM 4192 N N . SER B 1 63 ? -22.859 -30.422 -18.953 1 89.69 63 SER B N 1
ATOM 4193 C CA . SER B 1 63 ? -22.516 -29.391 -19.922 1 89.69 63 SER B CA 1
ATOM 4194 C C . SER B 1 63 ? -21.328 -28.562 -19.438 1 89.69 63 SER B C 1
ATOM 4196 O O . SER B 1 63 ? -20.844 -27.703 -20.172 1 89.69 63 SER B O 1
ATOM 4198 N N . ALA B 1 64 ? -20.922 -28.906 -18.281 1 91.75 64 ALA B N 1
ATOM 4199 C CA . ALA B 1 64 ? -19.812 -28.141 -17.719 1 91.75 64 ALA B CA 1
ATOM 4200 C C . ALA B 1 64 ? -18.5 -28.469 -18.438 1 91.75 64 ALA B C 1
ATOM 4202 O O . ALA B 1 64 ? -18.297 -29.594 -18.875 1 91.75 64 ALA B O 1
ATOM 4203 N N . PRO B 1 65 ? -17.703 -27.406 -18.562 1 92.44 65 PRO B N 1
ATOM 4204 C CA . PRO B 1 65 ? -16.406 -27.688 -19.203 1 92.44 65 PRO B CA 1
ATOM 4205 C C . PRO B 1 65 ? -15.57 -28.703 -18.422 1 92.44 65 PRO B C 1
ATOM 4207 O O . PRO B 1 65 ? -15.57 -28.688 -17.188 1 92.44 65 PRO B O 1
ATOM 4210 N N . ALA B 1 66 ? -14.953 -29.562 -19.172 1 91.5 66 ALA B N 1
ATOM 4211 C CA . ALA B 1 66 ? -14.047 -30.562 -18.594 1 91.5 66 ALA B CA 1
ATOM 4212 C C . ALA B 1 66 ? -12.672 -30.5 -19.266 1 91.5 66 ALA B C 1
ATOM 4214 O O . ALA B 1 66 ? -12.57 -30.281 -20.469 1 91.5 66 ALA B O 1
ATOM 4215 N N . HIS B 1 67 ? -11.742 -30.703 -18.469 1 95.19 67 HIS B N 1
ATOM 4216 C CA . HIS B 1 67 ? -10.367 -30.641 -18.953 1 95.19 67 HIS B CA 1
ATOM 4217 C C . HIS B 1 67 ? -9.594 -31.891 -18.547 1 95.19 67 HIS B C 1
ATOM 4219 O O . HIS B 1 67 ? -10.109 -32.719 -17.812 1 95.19 67 HIS B O 1
ATOM 4225 N N . LEU B 1 68 ? -8.398 -31.953 -19.125 1 96.44 68 LEU B N 1
ATOM 4226 C CA . LEU B 1 68 ? -7.508 -33.062 -18.812 1 96.44 68 LEU B CA 1
ATOM 4227 C C . LEU B 1 68 ? -7.273 -33.125 -17.297 1 96.44 68 LEU B C 1
ATOM 4229 O O . LEU B 1 68 ? -7.07 -32.125 -16.641 1 96.44 68 LEU B O 1
ATOM 4233 N N . SER B 1 69 ? -7.371 -34.375 -16.781 1 97.06 69 SER B N 1
ATOM 4234 C CA . SER B 1 69 ? -7.07 -34.531 -15.367 1 97.06 69 SER B CA 1
ATOM 4235 C C . SER B 1 69 ? -5.605 -34.219 -15.07 1 97.06 69 SER B C 1
ATOM 4237 O O . SER B 1 69 ? -4.734 -34.469 -15.914 1 97.06 69 SER B O 1
ATOM 4239 N N . LEU B 1 70 ? -5.355 -33.688 -13.93 1 97.94 70 LEU B N 1
ATOM 4240 C CA . LEU B 1 70 ? -3.996 -33.375 -13.508 1 97.94 70 LEU B CA 1
ATOM 4241 C C . LEU B 1 70 ? -3.096 -34.625 -13.609 1 97.94 70 LEU B C 1
ATOM 4243 O O . LEU B 1 70 ? -1.99 -34.531 -14.148 1 97.94 70 LEU B O 1
ATOM 4247 N N . PHE B 1 71 ? -3.57 -35.75 -13.172 1 96.94 71 PHE B N 1
ATOM 4248 C CA . PHE B 1 71 ? -2.818 -37 -13.203 1 96.94 71 PHE B CA 1
ATOM 4249 C C . PHE B 1 71 ? -2.445 -37.375 -14.633 1 96.94 71 PHE B C 1
ATOM 4251 O O . PHE B 1 71 ? -1.281 -37.656 -14.922 1 96.94 71 PHE B O 1
ATOM 4258 N N . GLN B 1 72 ? -3.398 -37.344 -15.445 1 97.44 72 GLN B N 1
ATOM 4259 C CA . GLN B 1 72 ? -3.146 -37.688 -16.844 1 97.44 72 GLN B CA 1
ATOM 4260 C C . GLN B 1 72 ? -2.186 -36.719 -17.5 1 97.44 72 GLN B C 1
ATOM 4262 O O . GLN B 1 72 ? -1.341 -37.094 -18.297 1 97.44 72 GLN B O 1
ATOM 4267 N N . GLY B 1 73 ? -2.363 -35.469 -17.188 1 98.5 73 GLY B N 1
ATOM 4268 C CA . GLY B 1 73 ? -1.446 -34.469 -17.703 1 98.5 73 GLY B CA 1
ATOM 4269 C C . GLY B 1 73 ? -0.004 -34.688 -17.312 1 98.5 73 GLY B C 1
ATOM 4270 O O . GLY B 1 73 ? 0.898 -34.656 -18.141 1 98.5 73 GLY B O 1
ATOM 4271 N N . TRP B 1 74 ? 0.205 -34.969 -16.031 1 98.31 74 TRP B N 1
ATOM 4272 C CA . TRP B 1 74 ? 1.545 -35.25 -15.523 1 98.31 74 TRP B CA 1
ATOM 4273 C C . TRP B 1 74 ? 2.102 -36.531 -16.141 1 98.31 74 TRP B C 1
ATOM 4275 O O . TRP B 1 74 ? 3.262 -36.562 -16.562 1 98.31 74 TRP B O 1
ATOM 4285 N N . MET B 1 75 ? 1.233 -37.5 -16.281 1 98.12 75 MET B N 1
ATOM 4286 C CA . MET B 1 75 ? 1.662 -38.75 -16.891 1 98.12 75 MET B CA 1
ATOM 4287 C C . MET B 1 75 ? 2.029 -38.562 -18.344 1 98.12 75 MET B C 1
ATOM 4289 O O . MET B 1 75 ? 3.006 -39.125 -18.844 1 98.12 75 MET B O 1
ATOM 4293 N N . ASN B 1 76 ? 1.212 -37.781 -19.016 1 98.31 76 ASN B N 1
ATOM 4294 C CA . ASN B 1 76 ? 1.521 -37.469 -20.406 1 98.31 76 ASN B CA 1
ATOM 4295 C C . ASN B 1 76 ? 2.896 -36.812 -20.547 1 98.31 76 ASN B C 1
ATOM 4297 O O . ASN B 1 76 ? 3.672 -37.188 -21.438 1 98.31 76 ASN B O 1
ATOM 4301 N N . LEU B 1 77 ? 3.207 -35.906 -19.688 1 98.62 77 LEU B N 1
ATOM 4302 C CA . LEU B 1 77 ? 4.504 -35.219 -19.719 1 98.62 77 LEU B CA 1
ATOM 4303 C C . LEU B 1 77 ? 5.633 -36.219 -19.484 1 98.62 77 LEU B C 1
ATOM 4305 O O . LEU B 1 77 ? 6.625 -36.219 -20.203 1 98.62 77 LEU B O 1
ATOM 4309 N N . LEU B 1 78 ? 5.457 -37.094 -18.516 1 98.62 78 LEU B N 1
ATOM 4310 C CA . LEU B 1 78 ? 6.492 -38.031 -18.172 1 98.62 78 LEU B CA 1
ATOM 4311 C C . LEU B 1 78 ? 6.664 -39.094 -19.281 1 98.62 78 LEU B C 1
ATOM 4313 O O . LEU B 1 78 ? 7.785 -39.531 -19.547 1 98.62 78 LEU B O 1
ATOM 4317 N N . ASN B 1 79 ? 5.559 -39.438 -19.844 1 98.06 79 ASN B N 1
ATOM 4318 C CA . ASN B 1 79 ? 5.617 -40.375 -20.938 1 98.06 79 ASN B CA 1
ATOM 4319 C C . ASN B 1 79 ? 6.363 -39.812 -22.141 1 98.06 79 ASN B C 1
ATOM 4321 O O . ASN B 1 79 ? 6.961 -40.562 -22.922 1 98.06 79 ASN B O 1
ATOM 4325 N N . MET B 1 80 ? 6.387 -38.562 -22.234 1 97.38 80 MET B N 1
ATOM 4326 C CA . MET B 1 80 ? 7.047 -37.938 -23.375 1 97.38 80 MET B CA 1
ATOM 4327 C C . MET B 1 80 ? 8.516 -37.688 -23.062 1 97.38 80 MET B C 1
ATOM 4329 O O . MET B 1 80 ? 9.305 -37.406 -23.984 1 97.38 80 MET B O 1
ATOM 4333 N N . ALA B 1 81 ? 8.859 -37.812 -21.844 1 98.44 81 ALA B N 1
ATOM 4334 C CA . ALA B 1 81 ? 10.211 -37.469 -21.422 1 98.44 81 ALA B CA 1
ATOM 4335 C C . ALA B 1 81 ? 11.25 -38.406 -22.031 1 98.44 81 ALA B C 1
ATOM 4337 O O . ALA B 1 81 ? 11.109 -39.625 -21.938 1 98.44 81 ALA B O 1
ATOM 4338 N N . LYS B 1 82 ? 12.375 -37.812 -22.609 1 97.56 82 LYS B N 1
ATOM 4339 C CA . LYS B 1 82 ? 13.43 -38.594 -23.219 1 97.56 82 LYS B CA 1
ATOM 4340 C C . LYS B 1 82 ? 14.789 -38.281 -22.609 1 97.56 82 LYS B C 1
ATOM 4342 O O . LYS B 1 82 ? 15.672 -39.156 -22.562 1 97.56 82 LYS B O 1
ATOM 4347 N N . LYS B 1 83 ? 14.938 -37.062 -22.203 1 97.19 83 LYS B N 1
ATOM 4348 C CA . LYS B 1 83 ? 16.281 -36.656 -21.797 1 97.19 83 LYS B CA 1
ATOM 4349 C C . LYS B 1 83 ? 16.297 -36.219 -20.328 1 97.19 83 LYS B C 1
ATOM 4351 O O . LYS B 1 83 ? 17.156 -36.625 -19.562 1 97.19 83 LYS B O 1
ATOM 4356 N N . SER B 1 84 ? 15.367 -35.312 -20.031 1 98.25 84 SER B N 1
ATOM 4357 C CA . SER B 1 84 ? 15.453 -34.781 -18.672 1 98.25 84 SER B CA 1
ATOM 4358 C C . SER B 1 84 ? 14.078 -34.375 -18.156 1 98.25 84 SER B C 1
ATOM 4360 O O . SER B 1 84 ? 13.195 -34 -18.938 1 98.25 84 SER B O 1
ATOM 4362 N N . VAL B 1 85 ? 13.898 -34.438 -16.844 1 98.75 85 VAL B N 1
ATOM 4363 C CA . VAL B 1 85 ? 12.719 -33.969 -16.125 1 98.75 85 VAL B CA 1
ATOM 4364 C C . VAL B 1 85 ? 13.148 -33.156 -14.914 1 98.75 85 VAL B C 1
ATOM 4366 O O . VAL B 1 85 ? 13.758 -33.688 -13.977 1 98.75 85 VAL B O 1
ATOM 4369 N N . ASP B 1 86 ? 12.867 -31.844 -14.914 1 98.75 86 ASP B N 1
ATOM 4370 C CA . ASP B 1 86 ? 13.117 -30.938 -13.789 1 98.75 86 ASP B CA 1
ATOM 4371 C C . ASP B 1 86 ? 11.82 -30.609 -13.047 1 98.75 86 ASP B C 1
ATOM 4373 O O . ASP B 1 86 ? 10.875 -30.109 -13.648 1 98.75 86 ASP B O 1
ATOM 4377 N N . ILE B 1 87 ? 11.805 -30.891 -11.766 1 98.81 87 ILE B N 1
ATOM 4378 C CA . ILE B 1 87 ? 10.586 -30.672 -10.992 1 98.81 87 ILE B CA 1
ATOM 4379 C C . ILE B 1 87 ? 10.891 -29.812 -9.773 1 98.81 87 ILE B C 1
ATOM 4381 O O . ILE B 1 87 ? 11.828 -30.094 -9.023 1 98.81 87 ILE B O 1
ATOM 4385 N N . VAL B 1 88 ? 10.18 -28.734 -9.633 1 98.75 88 VAL B N 1
ATOM 4386 C CA . VAL B 1 88 ? 10.117 -27.984 -8.383 1 98.75 88 VAL B CA 1
ATOM 4387 C C . VAL B 1 88 ? 8.773 -28.219 -7.703 1 98.75 88 VAL B C 1
ATOM 4389 O O . VAL B 1 88 ? 7.723 -28.125 -8.352 1 98.75 88 VAL B O 1
ATOM 4392 N N . SER B 1 89 ? 8.766 -28.547 -6.465 1 98.44 89 SER B N 1
ATOM 4393 C CA . SER B 1 89 ? 7.52 -28.828 -5.766 1 98.44 89 SER B CA 1
ATOM 4394 C C . SER B 1 89 ? 7.598 -28.406 -4.301 1 98.44 89 SER B C 1
ATOM 4396 O O . SER B 1 89 ? 8.672 -28.438 -3.699 1 98.44 89 SER B O 1
ATOM 4398 N N . SER B 1 90 ? 6.465 -28.094 -3.73 1 97.5 90 SER B N 1
ATOM 4399 C CA . SER B 1 90 ? 6.402 -27.641 -2.346 1 97.5 90 SER B CA 1
ATOM 4400 C C . SER B 1 90 ? 6.234 -28.812 -1.386 1 97.5 90 SER B C 1
ATOM 4402 O O . SER B 1 90 ? 6.566 -28.703 -0.203 1 97.5 90 SER B O 1
ATOM 4404 N N . GLN B 1 91 ? 5.68 -29.906 -1.851 1 96.75 91 GLN B N 1
ATOM 4405 C CA . GLN B 1 91 ? 5.461 -31.109 -1.043 1 96.75 91 GLN B CA 1
ATOM 4406 C C . GLN B 1 91 ? 5.926 -32.375 -1.777 1 96.75 91 GLN B C 1
ATOM 4408 O O . GLN B 1 91 ? 6.012 -32.375 -3.008 1 96.75 91 GLN B O 1
ATOM 4413 N N . TRP B 1 92 ? 6.211 -33.406 -0.932 1 96.25 92 TRP B N 1
ATOM 4414 C CA . TRP B 1 92 ? 6.766 -34.625 -1.483 1 96.25 92 TRP B CA 1
ATOM 4415 C C . TRP B 1 92 ? 6.184 -35.844 -0.781 1 96.25 92 TRP B C 1
ATOM 4417 O O . TRP B 1 92 ? 6.879 -36.531 -0.012 1 96.25 92 TRP B O 1
ATOM 4427 N N . ASP B 1 93 ? 4.957 -36.062 -1.038 1 93.94 93 ASP B N 1
ATOM 4428 C CA . ASP B 1 93 ? 4.316 -37.25 -0.463 1 93.94 93 ASP B CA 1
ATOM 4429 C C . ASP B 1 93 ? 3.311 -37.875 -1.438 1 93.94 93 ASP B C 1
ATOM 4431 O O . ASP B 1 93 ? 2.154 -37.438 -1.49 1 93.94 93 ASP B O 1
ATOM 4435 N N . LEU B 1 94 ? 3.746 -39 -2.047 1 92.12 94 LEU B N 1
ATOM 4436 C CA . LEU B 1 94 ? 2.891 -39.625 -3.049 1 92.12 94 LEU B CA 1
ATOM 4437 C C . LEU B 1 94 ? 2.271 -40.906 -2.506 1 92.12 94 LEU B C 1
ATOM 4439 O O . LEU B 1 94 ? 1.562 -41.625 -3.227 1 92.12 94 LEU B O 1
ATOM 4443 N N . SER B 1 95 ? 2.58 -41.188 -1.269 1 86.06 95 SER B N 1
ATOM 4444 C CA . SER B 1 95 ? 2.117 -42.438 -0.697 1 86.06 95 SER B CA 1
ATOM 4445 C C . SER B 1 95 ? 0.887 -42.219 0.18 1 86.06 95 SER B C 1
ATOM 4447 O O . SER B 1 95 ? 0.83 -41.281 0.961 1 86.06 95 SER B O 1
ATOM 4449 N N . HIS B 1 96 ? -0.079 -42.969 -0.189 1 76.25 96 HIS B N 1
ATOM 4450 C CA . HIS B 1 96 ? -1.25 -43.031 0.679 1 76.25 96 HIS B CA 1
ATOM 4451 C C . HIS B 1 96 ? -1.908 -44.406 0.63 1 76.25 96 HIS B C 1
ATOM 4453 O O . HIS B 1 96 ? -1.92 -45.062 -0.418 1 76.25 96 HIS B O 1
ATOM 4459 N N . SER B 1 97 ? -2.355 -44.75 1.809 1 74.5 97 SER B N 1
ATOM 4460 C CA . SER B 1 97 ? -2.896 -46.094 1.946 1 74.5 97 SER B CA 1
ATOM 4461 C C . SER B 1 97 ? -4.281 -46.188 1.316 1 74.5 97 SER B C 1
ATOM 4463 O O . SER B 1 97 ? -4.711 -47.281 0.929 1 74.5 97 SER B O 1
ATOM 4465 N N . HIS B 1 98 ? -4.859 -45.062 1.131 1 73.25 98 HIS B N 1
ATOM 4466 C CA . HIS B 1 98 ? -6.199 -45.125 0.559 1 73.25 98 HIS B CA 1
ATOM 4467 C C . HIS B 1 98 ? -6.164 -45.625 -0.877 1 73.25 98 HIS B C 1
ATOM 4469 O O . HIS B 1 98 ? -5.344 -45.188 -1.681 1 73.25 98 HIS B O 1
ATOM 4475 N N . PRO B 1 99 ? -7.016 -46.531 -1.205 1 66.62 99 PRO B N 1
ATOM 4476 C CA . PRO B 1 99 ? -7.004 -47.188 -2.527 1 66.62 99 PRO B CA 1
ATOM 4477 C C . PRO B 1 99 ? -7.199 -46.188 -3.662 1 66.62 99 PRO B C 1
ATOM 4479 O O . PRO B 1 99 ? -6.672 -46.375 -4.758 1 66.62 99 PRO B O 1
ATOM 4482 N N . SER B 1 100 ? -7.855 -45.156 -3.379 1 67 100 SER B N 1
ATOM 4483 C CA . SER B 1 100 ? -8.133 -44.188 -4.434 1 67 100 SER B CA 1
ATOM 4484 C C . SER B 1 100 ? -6.93 -43.281 -4.695 1 67 100 SER B C 1
ATOM 4486 O O . SER B 1 100 ? -6.914 -42.531 -5.664 1 67 100 SER B O 1
ATOM 4488 N N . ALA B 1 101 ? -6.027 -43.531 -3.871 1 72.12 101 ALA B N 1
ATOM 4489 C CA . ALA B 1 101 ? -4.844 -42.688 -4.043 1 72.12 101 ALA B CA 1
ATOM 4490 C C . ALA B 1 101 ? -3.76 -43.438 -4.824 1 72.12 101 ALA B C 1
ATOM 4492 O O . ALA B 1 101 ? -2.568 -43.281 -4.547 1 72.12 101 ALA B O 1
ATOM 4493 N N . PHE B 1 102 ? -4.227 -44.219 -5.836 1 86.12 102 PHE B N 1
ATOM 4494 C CA . PHE B 1 102 ? -3.295 -45.031 -6.605 1 86.12 102 PHE B CA 1
ATOM 4495 C C . PHE B 1 102 ? -2.463 -44.156 -7.547 1 86.12 102 PHE B C 1
ATOM 4497 O O . PHE B 1 102 ? -1.37 -44.562 -7.957 1 86.12 102 PHE B O 1
ATOM 4504 N N . GLN B 1 103 ? -2.947 -43.031 -7.793 1 91.94 103 GLN B N 1
ATOM 4505 C CA . GLN B 1 103 ? -2.307 -42.125 -8.758 1 91.94 103 GLN B CA 1
ATOM 4506 C C . GLN B 1 103 ? -0.905 -41.75 -8.305 1 91.94 103 GLN B C 1
ATOM 4508 O O . GLN B 1 103 ? 0.021 -41.688 -9.109 1 91.94 103 GLN B O 1
ATOM 4513 N N . GLY B 1 104 ? -0.816 -41.562 -7.031 1 93.19 104 GLY B N 1
ATOM 4514 C CA . GLY B 1 104 ? 0.49 -41.219 -6.492 1 93.19 104 GLY B CA 1
ATOM 4515 C C . GLY B 1 104 ? 1.527 -42.312 -6.695 1 93.19 104 GLY B C 1
ATOM 4516 O O . GLY B 1 104 ? 2.654 -42.031 -7.109 1 93.19 104 GLY B O 1
ATOM 4517 N N . GLN B 1 105 ? 1.132 -43.469 -6.449 1 91.94 105 GLN B N 1
ATOM 4518 C CA . GLN B 1 105 ? 2.035 -44.625 -6.617 1 91.94 105 GLN B CA 1
ATOM 4519 C C . GLN B 1 105 ? 2.443 -44.781 -8.078 1 91.94 105 GLN B C 1
ATOM 4521 O O . GLN B 1 105 ? 3.604 -45.062 -8.375 1 91.94 105 GLN B O 1
ATOM 4526 N N . HIS B 1 106 ? 1.505 -44.625 -8.938 1 94.25 106 HIS B N 1
ATOM 4527 C CA . HIS B 1 106 ? 1.795 -44.75 -10.359 1 94.25 106 HIS B CA 1
ATOM 4528 C C . HIS B 1 106 ? 2.785 -43.656 -10.812 1 94.25 106 HIS B C 1
ATOM 4530 O O . HIS B 1 106 ? 3.674 -43.938 -11.625 1 94.25 106 HIS B O 1
ATOM 4536 N N . LEU B 1 107 ? 2.551 -42.562 -10.32 1 95.88 107 LEU B N 1
ATOM 4537 C CA . LEU B 1 107 ? 3.461 -41.469 -10.648 1 95.88 107 LEU B CA 1
ATOM 4538 C C . LEU B 1 107 ? 4.867 -41.75 -10.141 1 95.88 107 LEU B C 1
ATOM 4540 O O . LEU B 1 107 ? 5.848 -41.531 -10.852 1 95.88 107 LEU B O 1
ATOM 4544 N N . PHE B 1 108 ? 4.98 -42.25 -8.953 1 95.25 108 PHE B N 1
ATOM 4545 C CA . PHE B 1 108 ? 6.266 -42.625 -8.359 1 95.25 108 PHE B CA 1
ATOM 4546 C C . PHE B 1 108 ? 6.965 -43.688 -9.195 1 95.25 108 PHE B C 1
ATOM 4548 O O . PHE B 1 108 ? 8.156 -43.562 -9.5 1 95.25 108 PHE B O 1
ATOM 4555 N N . GLU B 1 109 ? 6.211 -44.656 -9.516 1 95.62 109 GLU B N 1
ATOM 4556 C CA . GLU B 1 109 ? 6.758 -45.75 -10.328 1 95.62 109 GLU B CA 1
ATOM 4557 C C . GLU B 1 109 ? 7.25 -45.219 -11.68 1 95.62 109 GLU B C 1
ATOM 4559 O O . GLU B 1 109 ? 8.297 -45.656 -12.172 1 95.62 109 GLU B O 1
ATOM 4564 N N . LYS B 1 110 ? 6.492 -44.406 -12.227 1 97.56 110 LYS B N 1
ATOM 4565 C CA . LYS B 1 110 ? 6.883 -43.844 -13.523 1 97.56 110 LYS B CA 1
ATOM 4566 C C . LYS B 1 110 ? 8.188 -43.062 -13.406 1 97.56 110 LYS B C 1
ATOM 4568 O O . LYS B 1 110 ? 9.039 -43.125 -14.297 1 97.56 110 LYS B O 1
ATOM 4573 N N . LEU B 1 111 ? 8.367 -42.281 -12.375 1 97.94 111 LEU B N 1
ATOM 4574 C CA . LEU B 1 111 ? 9.609 -41.562 -12.148 1 97.94 111 LEU B CA 1
ATOM 4575 C C . LEU B 1 111 ? 10.789 -42.5 -12 1 97.94 111 LEU B C 1
ATOM 4577 O O . LEU B 1 111 ? 11.859 -42.281 -12.57 1 97.94 111 LEU B O 1
ATOM 4581 N N . GLN B 1 112 ? 10.57 -43.594 -11.312 1 97.06 112 GLN B N 1
ATOM 4582 C CA . GLN B 1 112 ? 11.617 -44.594 -11.148 1 97.06 112 GLN B CA 1
ATOM 4583 C C . GLN B 1 112 ? 11.984 -45.25 -12.492 1 97.06 112 GLN B C 1
ATOM 4585 O O . GLN B 1 112 ? 13.164 -45.469 -12.766 1 97.06 112 GLN B O 1
ATOM 4590 N N . ASP B 1 113 ? 10.961 -45.5 -13.211 1 97.94 113 ASP B N 1
ATOM 4591 C CA . ASP B 1 113 ? 11.164 -46.094 -14.523 1 97.94 113 ASP B CA 1
ATOM 4592 C C . ASP B 1 113 ? 12.016 -45.188 -15.406 1 97.94 113 ASP B C 1
ATOM 4594 O O . ASP B 1 113 ? 12.898 -45.656 -16.125 1 97.94 113 ASP B O 1
ATOM 4598 N N . LEU B 1 114 ? 11.711 -43.969 -15.375 1 98.5 114 LEU B N 1
ATOM 4599 C CA . LEU B 1 114 ? 12.461 -43 -16.188 1 98.5 114 LEU B CA 1
ATOM 4600 C C . LEU B 1 114 ? 13.93 -42.969 -15.773 1 98.5 114 LEU B C 1
ATOM 4602 O O . LEU B 1 114 ? 14.812 -42.906 -16.625 1 98.5 114 LEU B O 1
ATOM 4606 N N . LEU B 1 115 ? 14.156 -43 -14.508 1 98 115 LEU B N 1
ATOM 4607 C CA . LEU B 1 115 ? 15.531 -43.062 -14.016 1 98 115 LEU B CA 1
ATOM 4608 C C . LEU B 1 115 ? 16.25 -44.312 -14.531 1 98 115 LEU B C 1
ATOM 4610 O O . LEU B 1 115 ? 17.406 -44.25 -14.922 1 98 115 LEU B O 1
ATOM 4614 N N . SER B 1 116 ? 15.586 -45.375 -14.57 1 97.19 116 SER B N 1
ATOM 4615 C CA . SER B 1 116 ? 16.156 -46.625 -15.062 1 97.19 116 SER B CA 1
ATOM 4616 C C . SER B 1 116 ? 16.469 -46.531 -16.562 1 97.19 116 SER B C 1
ATOM 4618 O O . SER B 1 116 ? 17.312 -47.25 -17.062 1 97.19 116 SER B O 1
ATOM 4620 N N . GLN B 1 117 ? 15.789 -45.688 -17.219 1 97.44 117 GLN B N 1
ATOM 4621 C CA . GLN B 1 117 ? 15.992 -45.5 -18.656 1 97.44 117 GLN B CA 1
ATOM 4622 C C . GLN B 1 117 ? 17 -44.375 -18.922 1 97.44 117 GLN B C 1
ATOM 4624 O O . GLN B 1 117 ? 17.094 -43.875 -20.031 1 97.44 117 GLN B O 1
ATOM 4629 N N . ASN B 1 118 ? 17.672 -43.938 -17.953 1 96.19 118 ASN B N 1
ATOM 4630 C CA . ASN B 1 118 ? 18.766 -42.969 -18 1 96.19 118 ASN B CA 1
ATOM 4631 C C . ASN B 1 118 ? 18.25 -41.562 -18.344 1 96.19 118 ASN B C 1
ATOM 4633 O O . ASN B 1 118 ? 18.922 -40.812 -19.062 1 96.19 118 ASN B O 1
ATOM 4637 N N . VAL B 1 119 ? 17 -41.312 -18.016 1 98.25 119 VAL B N 1
ATOM 4638 C CA . VAL B 1 119 ? 16.484 -39.938 -18.062 1 98.25 119 VAL B CA 1
ATOM 4639 C C . VAL B 1 119 ? 16.953 -39.188 -16.812 1 98.25 119 VAL B C 1
ATOM 4641 O O . VAL B 1 119 ? 16.828 -39.656 -15.695 1 98.25 119 VAL B O 1
ATOM 4644 N N . GLU B 1 120 ? 17.562 -38.031 -17.047 1 98.38 120 GLU B N 1
ATOM 4645 C CA . GLU B 1 120 ? 18.031 -37.219 -15.914 1 98.38 120 GLU B CA 1
ATOM 4646 C C . GLU B 1 120 ? 16.875 -36.562 -15.18 1 98.38 120 GLU B C 1
ATOM 4648 O O . GLU B 1 120 ? 16.031 -35.906 -15.797 1 98.38 120 GLU B O 1
ATOM 4653 N N . ILE B 1 121 ? 16.797 -36.781 -13.891 1 98.62 121 ILE B N 1
ATOM 4654 C CA . ILE B 1 121 ? 15.734 -36.156 -13.094 1 98.62 121 ILE B CA 1
ATOM 4655 C C . ILE B 1 121 ? 16.359 -35.281 -12.016 1 98.62 121 ILE B C 1
ATOM 4657 O O . ILE B 1 121 ? 17.203 -35.719 -11.242 1 98.62 121 ILE B O 1
ATOM 4661 N N . LYS B 1 122 ? 15.992 -34 -12.016 1 98.69 122 LYS B N 1
ATOM 4662 C CA . LYS B 1 122 ? 16.391 -33.031 -10.984 1 98.69 122 LYS B CA 1
ATOM 4663 C C . LYS B 1 122 ? 15.188 -32.531 -10.195 1 98.69 122 LYS B C 1
ATOM 4665 O O . LYS B 1 122 ? 14.172 -32.156 -10.781 1 98.69 122 LYS B O 1
ATOM 4670 N N . LEU B 1 123 ? 15.305 -32.625 -8.938 1 98.62 123 LEU B N 1
ATOM 4671 C CA . LEU B 1 123 ? 14.227 -32.25 -8.039 1 98.62 123 LEU B CA 1
ATOM 4672 C C . LEU B 1 123 ? 14.664 -31.109 -7.105 1 98.62 123 LEU B C 1
ATOM 4674 O O . LEU B 1 123 ? 15.727 -31.188 -6.488 1 98.62 123 LEU B O 1
ATOM 4678 N N . VAL B 1 124 ? 13.898 -30.031 -7.039 1 98.56 124 VAL B N 1
ATOM 4679 C CA . VAL B 1 124 ? 14.164 -28.938 -6.117 1 98.56 124 VAL B CA 1
ATOM 4680 C C . VAL B 1 124 ? 13.141 -28.953 -4.984 1 98.56 124 VAL B C 1
ATOM 4682 O O . VAL B 1 124 ? 11.938 -28.969 -5.23 1 98.56 124 VAL B O 1
ATOM 4685 N N . SER B 1 125 ? 13.648 -28.953 -3.762 1 98.06 125 SER B N 1
ATOM 4686 C CA . SER B 1 125 ? 12.797 -29.016 -2.576 1 98.06 125 SER B CA 1
ATOM 4687 C C . SER B 1 125 ? 13.289 -28.047 -1.495 1 98.06 125 SER B C 1
ATOM 4689 O O . SER B 1 125 ? 14.453 -27.641 -1.505 1 98.06 125 SER B O 1
ATOM 4691 N N . ASP B 1 126 ? 12.344 -27.703 -0.646 1 97.19 126 ASP B N 1
ATOM 4692 C CA . ASP B 1 126 ? 12.742 -27.047 0.59 1 97.19 126 ASP B CA 1
ATOM 4693 C C . ASP B 1 126 ? 13.492 -28 1.518 1 97.19 126 ASP B C 1
ATOM 4695 O O . ASP B 1 126 ? 13.188 -29.188 1.564 1 97.19 126 ASP B O 1
ATOM 4699 N N . ILE B 1 127 ? 14.391 -27.5 2.275 1 95.94 127 ILE B N 1
ATOM 4700 C CA . ILE B 1 127 ? 15.211 -28.312 3.17 1 95.94 127 ILE B CA 1
ATOM 4701 C C . ILE B 1 127 ? 14.328 -28.969 4.23 1 95.94 127 ILE B C 1
ATOM 4703 O O . ILE B 1 127 ? 14.703 -29.984 4.809 1 95.94 127 ILE B O 1
ATOM 4707 N N . LEU B 1 128 ? 13.203 -28.406 4.48 1 94.38 128 LEU B N 1
ATOM 4708 C CA . LEU B 1 128 ? 12.273 -28.938 5.469 1 94.38 128 LEU B CA 1
ATOM 4709 C C . LEU B 1 128 ? 11.82 -30.344 5.086 1 94.38 128 LEU B C 1
ATOM 4711 O O . LEU B 1 128 ? 11.352 -31.109 5.938 1 94.38 128 LEU B O 1
ATOM 4715 N N . HIS B 1 129 ? 11.977 -30.734 3.799 1 95.81 129 HIS B N 1
ATOM 4716 C CA . HIS B 1 129 ? 11.523 -32.031 3.332 1 95.81 129 HIS B CA 1
ATOM 4717 C C . HIS B 1 129 ? 12.703 -33 3.15 1 95.81 129 HIS B C 1
ATOM 4719 O O . HIS B 1 129 ? 12.609 -33.969 2.412 1 95.81 129 HIS B O 1
ATOM 4725 N N . LYS B 1 130 ? 13.758 -32.75 3.789 1 94.19 130 LYS B N 1
ATOM 4726 C CA . LYS B 1 130 ? 14.977 -33.531 3.635 1 94.19 130 LYS B CA 1
ATOM 4727 C C . LYS B 1 130 ? 14.742 -35 4.016 1 94.19 130 LYS B C 1
ATOM 4729 O O . LYS B 1 130 ? 15.375 -35.906 3.465 1 94.19 130 LYS B O 1
ATOM 4734 N N . GLU B 1 131 ? 13.797 -35.25 4.918 1 94.81 131 GLU B N 1
ATOM 4735 C CA . GLU B 1 131 ? 13.555 -36.594 5.406 1 94.81 131 GLU B CA 1
ATOM 4736 C C . GLU B 1 131 ? 12.422 -37.25 4.625 1 94.81 131 GLU B C 1
ATOM 4738 O O . GLU B 1 131 ? 11.961 -38.344 5.004 1 94.81 131 GLU B O 1
ATOM 4743 N N . SER B 1 132 ? 12.023 -36.656 3.576 1 95.38 132 SER B N 1
ATOM 4744 C CA . SER B 1 132 ? 10.969 -37.219 2.754 1 95.38 132 SER B CA 1
ATOM 4745 C C . SER B 1 132 ? 11.406 -38.562 2.172 1 95.38 132 SER B C 1
ATOM 4747 O O . SER B 1 132 ? 12.453 -38.656 1.533 1 95.38 132 SER B O 1
ATOM 4749 N N . LYS B 1 133 ? 10.562 -39.562 2.342 1 94.69 133 LYS B N 1
ATOM 4750 C CA . LYS B 1 133 ? 10.852 -40.906 1.806 1 94.69 133 LYS B CA 1
ATOM 4751 C C . LYS B 1 133 ? 10.867 -40.875 0.28 1 94.69 133 LYS B C 1
ATOM 4753 O O . LYS B 1 133 ? 11.734 -41.5 -0.342 1 94.69 133 LYS B O 1
ATOM 4758 N N . LEU B 1 134 ? 9.977 -40.188 -0.268 1 95.19 134 LEU B N 1
ATOM 4759 C CA . LEU B 1 134 ? 9.883 -40.094 -1.72 1 95.19 134 LEU B CA 1
ATOM 4760 C C . LEU B 1 134 ? 11.172 -39.5 -2.309 1 95.19 134 LEU B C 1
ATOM 4762 O O . LEU B 1 134 ? 11.734 -40.094 -3.246 1 95.19 134 LEU B O 1
ATOM 4766 N N . LEU B 1 135 ? 11.609 -38.438 -1.753 1 97 135 LEU B N 1
ATOM 4767 C CA . LEU B 1 135 ? 12.82 -37.781 -2.25 1 97 135 LEU B CA 1
ATOM 4768 C C . LEU B 1 135 ? 14.031 -38.688 -2.092 1 97 135 LEU B C 1
ATOM 4770 O O . LEU B 1 135 ? 14.844 -38.812 -3.01 1 97 135 LEU B O 1
ATOM 4774 N N . ASN B 1 136 ? 14.117 -39.312 -0.955 1 96.94 136 ASN B N 1
ATOM 4775 C CA . ASN B 1 136 ? 15.242 -40.188 -0.686 1 96.94 136 ASN B CA 1
ATOM 4776 C C . ASN B 1 136 ? 15.234 -41.406 -1.611 1 96.94 136 ASN B C 1
ATOM 4778 O O . ASN B 1 136 ? 16.281 -41.812 -2.09 1 96.94 136 ASN B O 1
ATOM 4782 N N . ASP B 1 137 ? 14.086 -41.969 -1.824 1 96.31 137 ASP B N 1
ATOM 4783 C CA . ASP B 1 137 ? 13.969 -43.094 -2.727 1 96.31 137 ASP B CA 1
ATOM 4784 C C . ASP B 1 137 ? 14.414 -42.719 -4.137 1 96.31 137 ASP B C 1
ATOM 4786 O O . ASP B 1 137 ? 15.125 -43.5 -4.789 1 96.31 137 ASP B O 1
ATOM 4790 N N . LEU B 1 138 ? 13.992 -41.625 -4.578 1 97.62 138 LEU B N 1
ATOM 4791 C CA . LEU B 1 138 ? 14.359 -41.188 -5.922 1 97.62 138 LEU B CA 1
ATOM 4792 C C . LEU B 1 138 ? 15.844 -40.875 -6 1 97.62 138 LEU B C 1
ATOM 4794 O O . LEU B 1 138 ? 16.5 -41.156 -7.004 1 97.62 138 LEU B O 1
ATOM 4798 N N . LYS B 1 139 ? 16.281 -40.25 -4.977 1 97.69 139 LYS B N 1
ATOM 4799 C CA . LYS B 1 139 ? 17.719 -39.938 -4.91 1 97.69 139 LYS B CA 1
ATOM 4800 C C . LYS B 1 139 ? 18.531 -41.219 -5.004 1 97.69 139 LYS B C 1
ATOM 4802 O O . LYS B 1 139 ? 19.516 -41.281 -5.742 1 97.69 139 LYS B O 1
ATOM 4807 N N . ASN B 1 140 ? 18.156 -42.188 -4.293 1 97.31 140 ASN B N 1
ATOM 4808 C CA . ASN B 1 140 ? 18.844 -43.469 -4.277 1 97.31 140 ASN B CA 1
ATOM 4809 C C . ASN B 1 140 ? 18.812 -44.125 -5.645 1 97.31 140 ASN B C 1
ATOM 4811 O O . ASN B 1 140 ? 19.688 -44.938 -5.969 1 97.31 140 ASN B O 1
ATOM 4815 N N . LYS B 1 141 ? 17.859 -43.781 -6.379 1 97 141 LYS B N 1
ATOM 4816 C CA . LYS B 1 141 ? 17.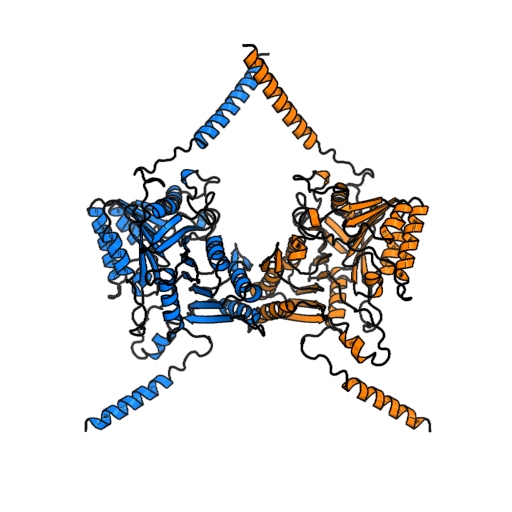719 -44.375 -7.703 1 97 141 LYS B CA 1
ATOM 4817 C C . LYS B 1 141 ? 18.438 -43.562 -8.758 1 97 141 LYS B C 1
ATOM 4819 O O . LYS B 1 141 ? 18.422 -43.906 -9.945 1 97 141 LYS B O 1
ATOM 4824 N N . GLY B 1 142 ? 18.953 -42.406 -8.336 1 97.62 142 GLY B N 1
ATOM 4825 C CA . GLY B 1 142 ? 19.812 -41.688 -9.266 1 97.62 142 GLY B CA 1
ATOM 4826 C C . GLY B 1 142 ? 19.344 -40.281 -9.539 1 97.62 142 GLY B C 1
ATOM 4827 O O . GLY B 1 142 ? 20 -39.531 -10.258 1 97.62 142 GLY B O 1
ATOM 4828 N N . ALA B 1 143 ? 18.234 -39.875 -9.008 1 98.44 143 ALA B N 1
ATOM 4829 C CA . ALA B 1 143 ? 17.781 -38.5 -9.203 1 98.44 143 ALA B CA 1
ATOM 4830 C C . ALA B 1 143 ? 18.656 -37.5 -8.422 1 98.44 143 ALA B C 1
ATOM 4832 O O . ALA B 1 143 ? 19.188 -37.844 -7.367 1 98.44 143 ALA B O 1
ATOM 4833 N N . GLU B 1 144 ? 18.844 -36.312 -8.992 1 98.19 144 GLU B N 1
ATOM 4834 C CA . GLU B 1 144 ? 19.5 -35.25 -8.258 1 98.19 144 GLU B CA 1
ATOM 4835 C C . GLU B 1 144 ? 18.5 -34.438 -7.449 1 98.19 144 GLU B C 1
ATOM 4837 O O . GLU B 1 144 ? 17.531 -33.906 -8.008 1 98.19 144 GLU B O 1
ATOM 4842 N N . VAL B 1 145 ? 18.688 -34.375 -6.184 1 98.12 145 VAL B N 1
ATOM 4843 C CA . VAL B 1 145 ? 17.797 -33.625 -5.32 1 98.12 145 VAL B CA 1
ATOM 4844 C C . VAL B 1 145 ? 18.516 -32.375 -4.809 1 98.12 145 VAL B C 1
ATOM 4846 O O . VAL B 1 145 ? 19.594 -32.469 -4.211 1 98.12 145 VAL B O 1
ATOM 4849 N N . ILE B 1 146 ? 17.953 -31.266 -5.055 1 97.94 146 ILE B N 1
ATOM 4850 C CA . ILE B 1 146 ? 18.5 -29.969 -4.637 1 97.94 146 ILE B CA 1
ATOM 4851 C C . ILE B 1 146 ? 17.625 -29.391 -3.516 1 97.94 146 ILE B C 1
ATOM 4853 O O . ILE B 1 146 ? 16.438 -29.172 -3.695 1 97.94 146 ILE B O 1
ATOM 4857 N N . PHE B 1 147 ? 18.297 -29.156 -2.387 1 97.38 147 PHE B N 1
ATOM 4858 C CA . PHE B 1 147 ? 17.594 -28.562 -1.255 1 97.38 147 PHE B CA 1
ATOM 4859 C C . PHE B 1 147 ? 17.922 -27.078 -1.12 1 97.38 147 PHE B C 1
ATOM 4861 O O . PHE B 1 147 ? 19.094 -26.703 -1.145 1 97.38 147 PHE B O 1
ATOM 4868 N N . ILE B 1 148 ? 16.891 -26.281 -1.062 1 96.75 148 ILE B N 1
ATOM 4869 C CA . ILE B 1 148 ? 17.094 -24.875 -0.737 1 96.75 148 ILE B CA 1
ATOM 4870 C C . ILE B 1 148 ? 16.547 -24.594 0.654 1 96.75 148 ILE B C 1
ATOM 4872 O O . ILE B 1 148 ? 15.641 -25.281 1.132 1 96.75 148 ILE B O 1
ATOM 4876 N N . ASN B 1 149 ? 17.062 -23.578 1.321 1 97 149 ASN B N 1
ATOM 4877 C CA . ASN B 1 149 ? 16.719 -23.281 2.703 1 97 149 ASN B CA 1
ATOM 4878 C C . ASN B 1 149 ? 16 -21.938 2.811 1 97 149 ASN B C 1
ATOM 4880 O O . ASN B 1 149 ? 16.578 -20.953 3.307 1 97 149 ASN B O 1
ATOM 4884 N N . MET B 1 150 ? 14.75 -21.906 2.479 1 96.31 150 MET B N 1
ATOM 4885 C CA . MET B 1 150 ? 13.984 -20.656 2.465 1 96.31 150 MET B CA 1
ATOM 4886 C C . MET B 1 150 ? 13.859 -20.078 3.871 1 96.31 150 MET B C 1
ATOM 4888 O O . MET B 1 150 ? 13.82 -18.859 4.043 1 96.31 150 MET B O 1
ATOM 4892 N N . THR B 1 151 ? 13.781 -20.938 4.879 1 95.31 151 THR B N 1
ATOM 4893 C CA . THR B 1 151 ? 13.68 -20.484 6.258 1 95.31 151 THR B CA 1
ATOM 4894 C C . THR B 1 151 ? 14.891 -19.641 6.637 1 95.31 151 THR B C 1
ATOM 4896 O O . THR B 1 151 ? 14.75 -18.594 7.285 1 95.31 151 THR B O 1
ATOM 4899 N N . ALA B 1 152 ? 16.047 -20.125 6.211 1 95.5 152 ALA B N 1
ATOM 4900 C CA . ALA B 1 152 ? 17.266 -19.391 6.508 1 95.5 152 ALA B CA 1
ATOM 4901 C C . ALA B 1 152 ? 17.328 -18.078 5.738 1 95.5 152 ALA B C 1
ATOM 4903 O O . ALA B 1 152 ? 17.859 -17.078 6.23 1 95.5 152 ALA B O 1
ATOM 4904 N N . TYR B 1 153 ? 16.844 -18.094 4.555 1 95.19 153 TYR B N 1
ATOM 4905 C CA . TYR B 1 153 ? 16.938 -16.922 3.686 1 95.19 153 TYR B CA 1
ATOM 4906 C C . TYR B 1 153 ? 16.062 -15.797 4.191 1 95.19 153 TYR B C 1
ATOM 4908 O O . TYR B 1 153 ? 16.484 -14.641 4.23 1 95.19 153 TYR B O 1
ATOM 4916 N N . ASN B 1 154 ? 14.867 -16.062 4.551 1 91.94 154 ASN B N 1
ATOM 4917 C CA . ASN B 1 154 ? 13.938 -14.977 4.871 1 91.94 154 ASN B CA 1
ATOM 4918 C C . ASN B 1 154 ? 12.75 -15.484 5.688 1 91.94 154 ASN B C 1
ATOM 4920 O O . ASN B 1 154 ? 11.625 -15.008 5.512 1 91.94 154 ASN B O 1
ATOM 4924 N N . ASP B 1 155 ? 12.922 -16.578 6.422 1 93.38 155 ASP B N 1
ATOM 4925 C CA . ASP B 1 155 ? 11.883 -17.188 7.25 1 93.38 155 ASP B CA 1
ATOM 4926 C C . ASP B 1 155 ? 10.672 -17.594 6.414 1 93.38 155 ASP B C 1
ATOM 4928 O O . ASP B 1 155 ? 9.523 -17.359 6.809 1 93.38 155 ASP B O 1
ATOM 4932 N N . GLY B 1 156 ? 10.922 -18.047 5.223 1 95.81 156 GLY B N 1
ATOM 4933 C CA . GLY B 1 156 ? 9.859 -18.469 4.32 1 95.81 156 GLY B CA 1
ATOM 4934 C C . GLY B 1 156 ? 9.883 -19.953 4.012 1 95.81 156 GLY B C 1
ATOM 4935 O O . GLY B 1 156 ? 10.477 -20.734 4.762 1 95.81 156 GLY B O 1
ATOM 4936 N N . HIS B 1 157 ? 9.078 -20.281 2.951 1 97 157 HIS B N 1
ATOM 4937 C CA . HIS B 1 157 ? 8.977 -21.656 2.461 1 97 157 HIS B CA 1
ATOM 4938 C C . HIS B 1 157 ? 8.969 -21.688 0.937 1 97 157 HIS B C 1
ATOM 4940 O O . HIS B 1 157 ? 8.648 -20.688 0.287 1 97 157 HIS B O 1
ATOM 4946 N N . LEU B 1 158 ? 9.406 -22.875 0.477 1 98.19 158 LEU B N 1
ATOM 4947 C CA . LEU B 1 158 ? 9.273 -23.078 -0.96 1 98.19 158 LEU B CA 1
ATOM 4948 C C . LEU B 1 158 ? 7.867 -23.547 -1.32 1 98.19 158 LEU B C 1
ATOM 4950 O O . LEU B 1 158 ? 7.465 -24.656 -0.972 1 98.19 158 LEU B O 1
ATOM 4954 N N . GLN B 1 159 ? 7.184 -22.656 -2.041 1 98.38 159 GLN B N 1
ATOM 4955 C CA . GLN B 1 159 ? 5.828 -23 -2.467 1 98.38 159 GLN B CA 1
ATOM 4956 C C . GLN B 1 159 ? 5.742 -23.109 -3.986 1 98.38 159 GLN B C 1
ATOM 4958 O O . GLN B 1 159 ? 4.656 -23.312 -4.535 1 98.38 159 GLN B O 1
ATOM 4963 N N . THR B 1 160 ? 6.832 -22.984 -4.613 1 98.5 160 THR B N 1
ATOM 4964 C CA . THR B 1 160 ? 6.891 -23.078 -6.066 1 98.5 160 THR B CA 1
ATOM 4965 C C . THR B 1 160 ? 6.477 -24.469 -6.531 1 98.5 160 THR B C 1
ATOM 4967 O O . THR B 1 160 ? 6.816 -25.469 -5.898 1 98.5 160 THR B O 1
ATOM 4970 N N . SER B 1 161 ? 5.77 -24.5 -7.656 1 98.62 161 SER B N 1
ATOM 4971 C CA . SER B 1 161 ? 5.383 -25.75 -8.281 1 98.62 161 SER B CA 1
ATOM 4972 C C . SER B 1 161 ? 5.355 -25.625 -9.805 1 98.62 161 SER B C 1
ATOM 4974 O O . SER B 1 161 ? 4.418 -25.062 -10.367 1 98.62 161 SER B O 1
ATOM 4976 N N . PHE B 1 162 ? 6.359 -26.25 -10.453 1 98.81 162 PHE B N 1
ATOM 4977 C CA . PHE B 1 162 ? 6.371 -26.328 -11.906 1 98.81 162 PHE B CA 1
ATOM 4978 C C . PHE B 1 162 ? 7.297 -27.438 -12.375 1 98.81 162 PHE B C 1
ATOM 4980 O O . PHE B 1 162 ? 8.109 -27.953 -11.602 1 98.81 162 PHE B O 1
ATOM 4987 N N . TRP B 1 163 ? 7.082 -27.906 -13.641 1 98.81 163 TRP B N 1
ATOM 4988 C CA . TRP B 1 163 ? 7.887 -28.922 -14.305 1 98.81 163 TRP B CA 1
ATOM 4989 C C . TRP B 1 163 ? 8.461 -28.406 -15.617 1 98.81 163 TRP B C 1
ATOM 4991 O O . TRP B 1 163 ? 7.82 -27.609 -16.312 1 98.81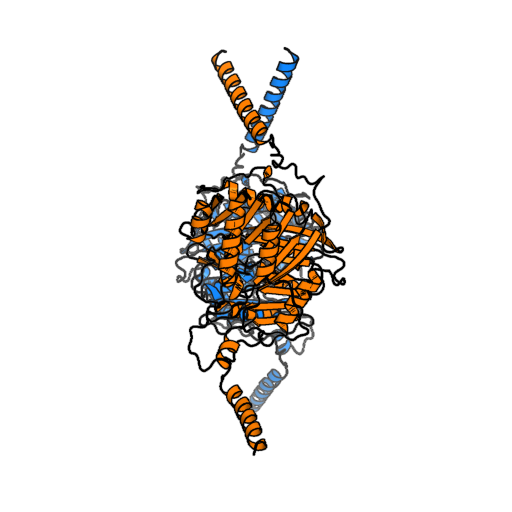 163 TRP B O 1
ATOM 5001 N N . ILE B 1 164 ? 9.664 -28.828 -15.859 1 98.75 164 ILE B N 1
ATOM 5002 C CA . ILE B 1 164 ? 10.258 -28.688 -17.188 1 98.75 164 ILE B CA 1
ATOM 5003 C C . ILE B 1 164 ? 10.664 -30.062 -17.719 1 98.75 164 ILE B C 1
ATOM 5005 O O . ILE B 1 164 ? 11.445 -30.766 -17.078 1 98.75 164 ILE B O 1
ATOM 5009 N N . VAL B 1 165 ? 10.133 -30.422 -18.891 1 98.69 165 VAL B N 1
ATOM 5010 C CA . VAL B 1 165 ? 10.43 -31.734 -19.469 1 98.69 165 VAL B CA 1
ATOM 5011 C C . VAL B 1 165 ? 11.125 -31.562 -20.812 1 98.69 165 VAL B C 1
ATOM 5013 O O . VAL B 1 165 ? 10.594 -30.906 -21.719 1 98.69 165 VAL B O 1
ATOM 5016 N N . ASP B 1 166 ? 12.289 -32.094 -20.938 1 97.56 166 ASP B N 1
ATOM 5017 C CA . ASP B 1 166 ? 13.117 -32.125 -22.141 1 97.56 166 ASP B CA 1
ATOM 5018 C C . ASP B 1 166 ? 13.367 -30.734 -22.688 1 97.56 166 ASP B C 1
ATOM 5020 O O . ASP B 1 166 ? 13.438 -30.547 -23.906 1 97.56 166 ASP B O 1
ATOM 5024 N N . ARG B 1 167 ? 13.227 -29.75 -21.844 1 95.94 167 ARG B N 1
ATOM 5025 C CA . ARG B 1 167 ? 13.414 -28.359 -22.219 1 95.94 167 ARG B CA 1
ATOM 5026 C C . ARG B 1 167 ? 12.445 -27.953 -23.328 1 95.94 167 ARG B C 1
ATOM 5028 O O . ARG B 1 167 ? 12.812 -27.203 -24.234 1 95.94 167 ARG B O 1
ATOM 5035 N N . GLN B 1 168 ? 11.32 -28.547 -23.234 1 96.5 168 GLN B N 1
ATOM 5036 C CA . GLN B 1 168 ? 10.352 -28.281 -24.297 1 96.5 168 GLN B CA 1
ATOM 5037 C C . GLN B 1 168 ? 8.945 -28.078 -23.734 1 96.5 168 GLN B C 1
ATOM 5039 O O . GLN B 1 168 ? 8.125 -27.391 -24.328 1 96.5 168 GLN B O 1
ATOM 5044 N N . HIS B 1 169 ? 8.664 -28.781 -22.688 1 98.12 169 HIS B N 1
ATOM 5045 C CA . HIS B 1 169 ? 7.324 -28.781 -22.109 1 98.12 169 HIS B CA 1
ATOM 5046 C C . HIS B 1 169 ? 7.348 -28.266 -20.672 1 98.12 169 HIS B C 1
ATOM 5048 O O . HIS B 1 169 ? 8.328 -28.484 -19.953 1 98.12 169 HIS B O 1
ATOM 5054 N N . VAL B 1 170 ? 6.238 -27.562 -20.375 1 98.38 170 VAL B N 1
ATOM 5055 C CA . VAL B 1 170 ? 6.191 -26.953 -19.047 1 98.38 170 VAL B CA 1
ATOM 5056 C C . VAL B 1 170 ? 4.848 -27.25 -18.391 1 98.38 170 VAL B C 1
ATOM 5058 O O . VAL B 1 170 ? 3.812 -27.281 -19.062 1 98.38 170 VAL B O 1
ATOM 5061 N N . TYR B 1 171 ? 4.914 -27.531 -17.125 1 98.75 171 TYR B N 1
ATOM 5062 C CA . TYR B 1 171 ? 3.738 -27.469 -16.266 1 98.75 171 TYR B CA 1
ATOM 5063 C C . TYR B 1 171 ? 3.896 -26.375 -15.203 1 98.75 171 TYR B C 1
ATOM 5065 O O . TYR B 1 171 ? 4.977 -26.219 -14.641 1 98.75 171 TYR B O 1
ATOM 5073 N N . ILE B 1 172 ? 2.904 -25.609 -14.898 1 98.81 172 ILE B N 1
ATOM 5074 C CA . ILE B 1 172 ? 2.846 -24.703 -13.766 1 98.81 172 ILE B CA 1
ATOM 5075 C C . ILE B 1 172 ? 1.42 -24.641 -13.219 1 98.81 172 ILE B C 1
ATOM 5077 O O . ILE B 1 172 ? 0.455 -24.609 -13.984 1 98.81 172 ILE B O 1
ATOM 5081 N N . GLY B 1 173 ? 1.291 -24.703 -11.891 1 98.56 173 GLY B N 1
ATOM 5082 C CA . GLY B 1 173 ? -0.04 -24.672 -11.305 1 98.56 173 GLY B CA 1
ATOM 5083 C C . GLY B 1 173 ? -0.028 -24.734 -9.789 1 98.56 173 GLY B C 1
ATOM 5084 O O . GLY B 1 173 ? 1.01 -24.516 -9.156 1 98.56 173 GLY B O 1
ATOM 5085 N N . SER B 1 174 ? -1.176 -24.969 -9.234 1 98.56 174 SER B N 1
ATOM 5086 C CA . SER B 1 174 ? -1.349 -24.922 -7.781 1 98.56 174 SER B CA 1
ATOM 5087 C C . SER B 1 174 ? -0.91 -26.234 -7.141 1 98.56 174 SER B C 1
ATOM 5089 O O . SER B 1 174 ? -0.651 -26.281 -5.934 1 98.56 174 SER B O 1
ATOM 5091 N N . ALA B 1 175 ? -0.772 -27.297 -7.91 1 98.25 175 ALA B N 1
ATOM 5092 C CA . ALA B 1 175 ? -0.581 -28.641 -7.352 1 98.25 175 ALA B CA 1
ATOM 5093 C C . ALA B 1 175 ? 0.893 -28.906 -7.059 1 98.25 175 ALA B C 1
ATOM 5095 O O . ALA B 1 175 ? 1.767 -28.531 -7.844 1 98.25 175 ALA B O 1
ATOM 5096 N N . SER B 1 176 ? 1.142 -29.484 -5.914 1 97.31 176 SER B N 1
ATOM 5097 C CA . SER B 1 176 ? 2.449 -30.031 -5.559 1 97.31 176 SER B CA 1
ATOM 5098 C C . SER B 1 176 ? 2.502 -31.531 -5.781 1 97.31 176 SER B C 1
ATOM 5100 O O . SER B 1 176 ? 1.491 -32.156 -6.117 1 97.31 176 SER B O 1
ATOM 5102 N N . LEU B 1 177 ? 3.686 -32.062 -5.629 1 96.25 177 LEU B N 1
ATOM 5103 C CA . LEU B 1 177 ? 3.863 -33.5 -5.82 1 96.25 177 LEU B CA 1
ATOM 5104 C C . LEU B 1 177 ? 3.445 -34.281 -4.574 1 96.25 177 LEU B C 1
ATOM 5106 O O . LEU B 1 177 ? 4.281 -34.906 -3.922 1 96.25 177 LEU B O 1
ATOM 5110 N N . GLU B 1 178 ? 2.162 -34.312 -4.34 1 94.75 178 GLU B N 1
ATOM 5111 C CA . GLU B 1 178 ? 1.593 -35.031 -3.203 1 94.75 178 GLU B CA 1
ATOM 5112 C C . GLU B 1 178 ? 0.276 -35.719 -3.578 1 94.75 178 GLU B C 1
ATOM 5114 O O . GLU B 1 178 ? -0.401 -35.281 -4.516 1 94.75 178 GLU B O 1
ATOM 5119 N N . TRP B 1 179 ? -0.077 -36.75 -2.826 1 92.75 179 TRP B N 1
ATOM 5120 C CA . TRP B 1 179 ? -1.281 -37.5 -3.129 1 92.75 179 TRP B CA 1
ATOM 5121 C C . TRP B 1 179 ? -2.531 -36.656 -2.949 1 92.75 179 TRP B C 1
ATOM 5123 O O . TRP B 1 179 ? -3.514 -36.812 -3.674 1 92.75 179 TRP B O 1
ATOM 5133 N N . LYS B 1 180 ? -2.51 -35.719 -2.082 1 92.75 180 LYS B N 1
ATOM 5134 C CA . LYS B 1 180 ? -3.66 -34.875 -1.851 1 92.75 180 LYS B CA 1
ATOM 5135 C C . LYS B 1 180 ? -3.988 -34.031 -3.096 1 92.75 180 LYS B C 1
ATOM 5137 O O . LYS B 1 180 ? -5.16 -33.812 -3.41 1 92.75 180 LYS B O 1
ATOM 5142 N N . SER B 1 181 ? -2.961 -33.562 -3.773 1 95.25 181 SER B N 1
ATOM 5143 C CA . SER B 1 181 ? -3.148 -32.781 -4.98 1 95.25 181 SER B CA 1
ATOM 5144 C C . SER B 1 181 ? -3.766 -33.594 -6.102 1 95.25 181 SER B C 1
ATOM 5146 O O . SER B 1 181 ? -4.492 -33.094 -6.945 1 95.25 181 SER B O 1
ATOM 5148 N N . LEU B 1 182 ? -3.525 -34.906 -6.082 1 94.25 182 LEU B N 1
ATOM 5149 C CA . LEU B 1 182 ? -3.936 -35.781 -7.184 1 94.25 182 LEU B CA 1
ATOM 5150 C C . LEU B 1 182 ? -5.309 -36.375 -6.91 1 94.25 182 LEU B C 1
ATOM 5152 O O . LEU B 1 182 ? -5.957 -36.875 -7.828 1 94.25 182 LEU B O 1
ATOM 5156 N N . TRP B 1 183 ? -5.73 -36.219 -5.703 1 89.75 183 TRP B N 1
ATOM 5157 C CA . TRP B 1 183 ? -6.961 -36.938 -5.395 1 89.75 183 TRP B CA 1
ATOM 5158 C C . TRP B 1 183 ? -7.906 -36.094 -4.566 1 89.75 183 TRP B C 1
ATOM 5160 O O . TRP B 1 183 ? -9.031 -35.812 -4.98 1 89.75 183 TRP B O 1
ATOM 5170 N N . GLN B 1 184 ? -7.441 -35.531 -3.52 1 88.5 184 GLN B N 1
ATOM 5171 C CA . GLN B 1 184 ? -8.281 -34.969 -2.48 1 88.5 184 GLN B CA 1
ATOM 5172 C C . GLN B 1 184 ? -8.594 -33.5 -2.779 1 88.5 184 GLN B C 1
ATOM 5174 O O . GLN B 1 184 ? -9.711 -33.031 -2.551 1 88.5 184 GLN B O 1
ATOM 5179 N N . MET B 1 185 ? -7.676 -32.781 -3.25 1 94.69 185 MET B N 1
ATOM 5180 C CA . MET B 1 185 ? -7.82 -31.328 -3.418 1 94.69 185 MET B CA 1
ATOM 5181 C C . MET B 1 185 ? -8.227 -30.984 -4.848 1 94.69 185 MET B C 1
ATOM 5183 O O . MET B 1 185 ? -7.922 -31.734 -5.781 1 94.69 185 MET B O 1
ATOM 5187 N N . LYS B 1 186 ? -8.984 -29.953 -4.984 1 97.12 186 LYS B N 1
ATOM 5188 C CA . LYS B 1 186 ? -9.203 -29.375 -6.305 1 97.12 186 LYS B CA 1
ATOM 5189 C C . LYS B 1 186 ? -8.016 -28.516 -6.727 1 97.12 186 LYS B C 1
ATOM 5191 O O . LYS B 1 186 ? -7.625 -27.594 -6.008 1 97.12 186 LYS B O 1
ATOM 5196 N N . GLU B 1 187 ? -7.398 -28.844 -7.797 1 98.19 187 GLU B N 1
ATOM 5197 C CA . GLU B 1 187 ? -6.195 -28.188 -8.297 1 98.19 187 GLU B CA 1
ATOM 5198 C C . GLU B 1 187 ? -6.371 -27.734 -9.742 1 98.19 187 GLU B C 1
ATOM 5200 O O . GLU B 1 187 ? -7.156 -28.328 -10.492 1 98.19 187 GLU B O 1
ATOM 5205 N N . LEU B 1 188 ? -5.641 -26.719 -10.07 1 98.69 188 LEU B N 1
ATOM 5206 C CA . LEU B 1 188 ? -5.625 -26.25 -11.453 1 98.69 188 LEU B CA 1
ATOM 5207 C C . LEU B 1 188 ? -4.215 -25.859 -11.883 1 98.69 188 LEU B C 1
ATOM 5209 O O . LEU B 1 188 ? -3.477 -25.25 -11.109 1 98.69 188 LEU B O 1
ATOM 5213 N N . GLY B 1 189 ? -3.838 -26.234 -13.078 1 98.75 189 GLY B N 1
ATOM 5214 C CA . GLY B 1 189 ? -2.592 -25.844 -13.711 1 98.75 189 GLY B CA 1
ATOM 5215 C C . GLY B 1 189 ? -2.68 -25.797 -15.227 1 98.75 189 GLY B C 1
ATOM 5216 O O . GLY B 1 189 ? -3.764 -25.953 -15.797 1 98.75 189 GLY B O 1
ATOM 5217 N N . VAL B 1 190 ? -1.555 -25.5 -15.789 1 98.69 190 VAL B N 1
ATOM 5218 C CA . VAL B 1 190 ? -1.477 -25.422 -17.25 1 98.69 190 VAL B CA 1
ATOM 5219 C C . VAL B 1 190 ? -0.223 -26.156 -17.734 1 98.69 190 VAL B C 1
ATOM 5221 O O . VAL B 1 190 ? 0.82 -26.109 -17.078 1 98.69 190 VAL B O 1
ATOM 5224 N N . ILE B 1 191 ? -0.406 -26.891 -18.812 1 98.69 191 ILE B N 1
ATOM 5225 C CA . ILE B 1 191 ? 0.724 -27.5 -19.5 1 98.69 191 ILE B CA 1
ATOM 5226 C C . ILE B 1 191 ? 0.921 -26.844 -20.859 1 98.69 191 ILE B C 1
ATOM 5228 O O . ILE B 1 191 ? -0.033 -26.688 -21.625 1 98.69 191 ILE B O 1
ATOM 5232 N N . VAL B 1 192 ? 2.104 -26.438 -21.094 1 98.56 192 VAL B N 1
ATOM 5233 C CA . VAL B 1 192 ? 2.48 -25.891 -22.391 1 98.56 192 VAL B CA 1
ATOM 5234 C C . VAL B 1 192 ? 3.441 -26.844 -23.094 1 98.56 192 VAL B C 1
ATOM 5236 O O . VAL B 1 192 ? 4.523 -27.125 -22.594 1 98.56 192 VAL B O 1
ATOM 5239 N N . TYR B 1 193 ? 2.994 -27.266 -24.281 1 98.12 193 TYR B N 1
ATOM 5240 C CA . TYR B 1 193 ? 3.762 -28.25 -25.031 1 98.12 193 TYR B CA 1
ATOM 5241 C C . TYR B 1 193 ? 4.582 -27.562 -26.125 1 98.12 193 TYR B C 1
ATOM 5243 O O . TYR B 1 193 ? 4.113 -26.625 -26.766 1 98.12 193 TYR B O 1
ATOM 5251 N N . ASN B 1 194 ? 5.766 -28.062 -26.297 1 97.25 194 ASN B N 1
ATOM 5252 C CA . ASN B 1 194 ? 6.641 -27.688 -27.406 1 97.25 194 ASN B CA 1
ATOM 5253 C C . ASN B 1 194 ? 6.898 -26.188 -27.422 1 97.25 194 ASN B C 1
ATOM 5255 O O . ASN B 1 194 ? 6.727 -25.531 -28.453 1 97.25 194 ASN B O 1
ATOM 5259 N N . CYS B 1 195 ? 7.254 -25.688 -26.312 1 97.75 195 CYS B N 1
ATOM 5260 C CA . CYS B 1 195 ? 7.457 -24.25 -26.172 1 97.75 195 CYS B CA 1
ATOM 5261 C C . CYS B 1 195 ? 8.812 -23.938 -25.547 1 97.75 195 CYS B C 1
ATOM 5263 O O . CYS B 1 195 ? 8.891 -23.391 -24.453 1 97.75 195 CYS B O 1
ATOM 5265 N N . SER B 1 196 ? 9.836 -24.109 -26.328 1 96.88 196 SER B N 1
ATOM 5266 C CA . SER B 1 196 ? 11.195 -23.984 -25.797 1 96.88 196 SER B CA 1
ATOM 5267 C C . SER B 1 196 ? 11.539 -22.531 -25.516 1 96.88 196 SER B C 1
ATOM 5269 O O . SER B 1 196 ? 12.398 -22.25 -24.672 1 96.88 196 SER B O 1
ATOM 5271 N N . CYS B 1 197 ? 10.883 -21.594 -26.141 1 96.5 197 CYS B N 1
ATOM 5272 C CA . CYS B 1 197 ? 11.109 -20.188 -25.828 1 96.5 197 CYS B CA 1
ATOM 5273 C C . CYS B 1 197 ? 10.672 -19.859 -24.406 1 96.5 197 CYS B C 1
ATOM 5275 O O . CYS B 1 197 ? 11.336 -19.094 -23.703 1 96.5 197 CYS B O 1
ATOM 5277 N N . LEU B 1 198 ? 9.555 -20.422 -24 1 97.81 198 LEU B N 1
ATOM 5278 C CA . LEU B 1 198 ? 9.078 -20.25 -22.641 1 97.81 198 LEU B CA 1
ATOM 5279 C C . LEU B 1 198 ? 10.031 -20.906 -21.641 1 97.81 198 LEU B C 1
ATOM 5281 O O . LEU B 1 198 ? 10.297 -20.359 -20.578 1 97.81 198 LEU B O 1
ATOM 5285 N N . VAL B 1 199 ? 10.539 -22.016 -22.031 1 97.62 199 VAL B N 1
ATOM 5286 C CA . VAL B 1 199 ? 11.438 -22.781 -21.172 1 97.62 199 VAL B CA 1
ATOM 5287 C C . VAL B 1 199 ? 12.727 -22 -20.938 1 97.62 199 VAL B C 1
ATOM 5289 O O . VAL B 1 199 ? 13.312 -22.062 -19.859 1 97.62 199 VAL B O 1
ATOM 5292 N N . LEU B 1 200 ? 13.125 -21.266 -21.922 1 95.75 200 LEU B N 1
ATOM 5293 C CA . LEU B 1 200 ? 14.336 -20.453 -21.812 1 95.75 200 LEU B CA 1
ATOM 5294 C C . LEU B 1 200 ? 14.289 -19.562 -20.578 1 95.75 200 LEU B C 1
ATOM 5296 O O . LEU B 1 200 ? 15.297 -19.406 -19.875 1 95.75 200 LEU B O 1
ATOM 5300 N N . ASP B 1 201 ? 13.188 -19.047 -20.359 1 95.75 201 ASP B N 1
ATOM 5301 C CA . ASP B 1 201 ? 13.055 -18.109 -19.234 1 95.75 201 ASP B CA 1
ATOM 5302 C C . ASP B 1 201 ? 12.758 -18.859 -17.938 1 95.75 201 ASP B C 1
ATOM 5304 O O . ASP B 1 201 ? 13.352 -18.562 -16.906 1 95.75 201 ASP B O 1
ATOM 5308 N N . LEU B 1 202 ? 11.883 -19.812 -17.953 1 97.81 202 LEU B N 1
ATOM 5309 C CA . LEU B 1 202 ? 11.523 -20.578 -16.766 1 97.81 202 LEU B CA 1
ATOM 5310 C C . LEU B 1 202 ? 12.734 -21.328 -16.219 1 97.81 202 LEU B C 1
ATOM 5312 O O . LEU B 1 202 ? 12.875 -21.484 -15.008 1 97.81 202 LEU B O 1
ATOM 5316 N N . GLN B 1 203 ? 13.555 -21.719 -17.094 1 97.12 203 GLN B N 1
ATOM 5317 C CA . GLN B 1 203 ? 14.758 -22.453 -16.703 1 97.12 203 GLN B CA 1
ATOM 5318 C C . GLN B 1 203 ? 15.68 -21.562 -15.867 1 97.12 203 GLN B C 1
ATOM 5320 O O . GLN B 1 203 ? 16.469 -22.078 -15.07 1 97.12 203 GLN B O 1
ATOM 5325 N N . LYS B 1 204 ? 15.602 -20.312 -16.062 1 97.38 204 LYS B N 1
ATOM 5326 C CA . LYS B 1 204 ? 16.422 -19.406 -15.258 1 97.38 204 LYS B CA 1
ATOM 5327 C C . LYS B 1 204 ? 15.992 -19.438 -13.797 1 97.38 204 LYS B C 1
ATOM 5329 O O . LYS B 1 204 ? 16.828 -19.312 -12.898 1 97.38 204 LYS B O 1
ATOM 5334 N N . ILE B 1 205 ? 14.734 -19.594 -13.57 1 98.12 205 ILE B N 1
ATOM 5335 C CA . ILE B 1 205 ? 14.25 -19.734 -12.203 1 98.12 205 ILE B CA 1
ATOM 5336 C C . ILE B 1 205 ? 14.742 -21.047 -11.602 1 98.12 205 ILE B C 1
ATOM 5338 O O . ILE B 1 205 ? 15.219 -21.078 -10.461 1 98.12 205 ILE B O 1
ATOM 5342 N N . PHE B 1 206 ? 14.656 -22.094 -12.414 1 98.38 206 PHE B N 1
ATOM 5343 C CA . PHE B 1 206 ? 15.156 -23.375 -11.969 1 98.38 206 PHE B CA 1
ATOM 5344 C C . PHE B 1 206 ? 16.656 -23.312 -11.664 1 98.38 206 PHE B C 1
ATOM 5346 O O . PHE B 1 206 ? 17.109 -23.828 -10.648 1 98.38 206 PHE B O 1
ATOM 5353 N N . ALA B 1 207 ? 17.344 -22.703 -12.547 1 97.69 207 ALA B N 1
ATOM 5354 C CA . ALA B 1 207 ? 18.781 -22.562 -12.391 1 97.69 207 ALA B CA 1
ATOM 5355 C C . ALA B 1 207 ? 19.141 -21.766 -11.141 1 97.69 207 ALA B C 1
ATOM 5357 O O . ALA B 1 207 ? 20.141 -22.031 -10.477 1 97.69 207 ALA B O 1
ATOM 5358 N N . LEU B 1 208 ? 18.391 -20.812 -10.891 1 97.88 208 LEU B N 1
ATOM 5359 C CA . LEU B 1 208 ? 18.594 -20.031 -9.68 1 97.88 208 LEU B CA 1
ATOM 5360 C C . LEU B 1 208 ? 18.484 -20.906 -8.438 1 97.88 208 LEU B C 1
ATOM 5362 O O . LEU B 1 208 ? 19.344 -20.875 -7.566 1 97.88 208 LEU B O 1
ATOM 5366 N N . TYR B 1 209 ? 17.422 -21.688 -8.383 1 98 209 TYR B N 1
ATOM 5367 C CA . TYR B 1 209 ? 17.266 -22.609 -7.258 1 98 209 TYR B CA 1
ATOM 5368 C C . TYR B 1 209 ? 18.438 -23.578 -7.176 1 98 209 TYR B C 1
ATOM 5370 O O . TYR B 1 209 ? 18.969 -23.828 -6.09 1 98 209 TYR B O 1
ATOM 5378 N N . SER B 1 210 ? 18.859 -24.031 -8.305 1 96.81 210 SER B N 1
ATOM 5379 C CA . SER B 1 210 ? 19.953 -24.984 -8.367 1 96.81 210 SER B CA 1
ATOM 5380 C C . SER B 1 210 ? 21.25 -24.359 -7.84 1 96.81 210 SER B C 1
ATOM 5382 O O . SER B 1 210 ? 22.047 -25.031 -7.188 1 96.81 210 SER B O 1
ATOM 5384 N N . SER B 1 211 ? 21.391 -23.141 -8.086 1 96.19 211 SER B N 1
ATOM 5385 C CA . SER B 1 211 ? 22.594 -22.438 -7.672 1 96.19 211 SER B CA 1
ATOM 5386 C C . SER B 1 211 ? 22.656 -22.266 -6.16 1 96.19 211 SER B C 1
ATOM 5388 O O . SER B 1 211 ? 23.703 -21.984 -5.594 1 96.19 211 SER B O 1
ATOM 5390 N N . LEU B 1 212 ? 21.562 -22.438 -5.527 1 96.56 212 LEU B N 1
ATOM 5391 C CA . LEU B 1 212 ? 21.484 -22.234 -4.086 1 96.56 212 LEU B CA 1
ATOM 5392 C C . LEU B 1 212 ? 21.641 -23.547 -3.342 1 96.56 212 LEU B C 1
ATOM 5394 O O . LEU B 1 212 ? 21.453 -23.609 -2.125 1 96.56 212 LEU B O 1
ATOM 5398 N N . LYS B 1 213 ? 22.016 -24.547 -4.055 1 92.88 213 LYS B N 1
ATOM 5399 C CA . LYS B 1 213 ? 22.219 -25.875 -3.457 1 92.88 213 LYS B CA 1
ATOM 5400 C C . LYS B 1 213 ? 23.156 -25.797 -2.262 1 92.88 213 LYS B C 1
ATOM 5402 O O . LYS B 1 213 ? 24.281 -25.328 -2.387 1 92.88 213 LYS B O 1
ATOM 5407 N N . SER B 1 214 ? 22.672 -26.188 -1.105 1 85.75 214 SER B N 1
ATOM 5408 C CA . SER B 1 214 ? 23.438 -26.312 0.126 1 85.75 214 SER B CA 1
ATOM 5409 C C . SER B 1 214 ? 23.969 -24.953 0.585 1 85.75 214 SER B C 1
ATOM 5411 O O . SER B 1 214 ? 25.062 -24.859 1.161 1 85.75 214 SER B O 1
ATOM 5413 N N . LYS B 1 215 ? 23.328 -23.922 0.172 1 91 215 LYS B N 1
ATOM 5414 C CA . LYS B 1 215 ? 23.703 -22.578 0.632 1 91 215 LYS B CA 1
ATOM 5415 C C . LYS B 1 215 ? 22.734 -22.078 1.703 1 91 215 LYS B C 1
ATOM 5417 O O . LYS B 1 215 ? 21.531 -22.297 1.605 1 91 215 LYS B O 1
ATOM 5422 N N . SER B 1 216 ? 23.312 -21.438 2.654 1 90.44 216 SER B N 1
ATOM 5423 C CA . SER B 1 216 ? 22.484 -20.922 3.738 1 90.44 216 SER B CA 1
ATOM 5424 C C . SER B 1 216 ? 22.25 -19.422 3.582 1 90.44 216 SER B C 1
ATOM 5426 O O . SER B 1 216 ? 21.5 -18.812 4.355 1 90.44 216 SER B O 1
ATOM 5428 N N . LYS B 1 217 ? 22.969 -18.844 2.633 1 93.31 217 LYS B N 1
ATOM 5429 C CA . LYS B 1 217 ? 22.781 -17.406 2.363 1 93.31 217 LYS B CA 1
ATOM 5430 C C . LYS B 1 217 ? 22.594 -17.156 0.872 1 93.31 217 LYS B C 1
ATOM 5432 O O . LYS B 1 217 ? 23.109 -17.906 0.038 1 93.31 217 LYS B O 1
ATOM 5437 N N . ILE B 1 218 ? 21.891 -16.141 0.645 1 94.56 218 ILE B N 1
ATOM 5438 C CA . ILE B 1 218 ? 21.656 -15.727 -0.735 1 94.56 218 ILE B CA 1
ATOM 5439 C C . ILE B 1 218 ? 22.781 -14.789 -1.178 1 94.56 218 ILE B C 1
ATOM 5441 O O . ILE B 1 218 ? 23.219 -13.93 -0.41 1 94.56 218 ILE B O 1
ATOM 5445 N N . PRO B 1 219 ? 23.266 -14.984 -2.334 1 92.5 219 PRO B N 1
ATOM 5446 C CA . PRO B 1 219 ? 24.281 -14.047 -2.822 1 92.5 219 PRO B CA 1
ATOM 5447 C C . PRO B 1 219 ? 23.734 -12.625 -2.963 1 92.5 219 PRO B C 1
ATOM 5449 O O . PRO B 1 219 ? 22.578 -12.43 -3.301 1 92.5 219 PRO B O 1
ATOM 5452 N N . PRO B 1 220 ? 24.609 -11.664 -2.783 1 89.75 220 PRO B N 1
ATOM 5453 C CA . PRO B 1 220 ? 24.156 -10.273 -2.871 1 89.75 220 PRO B CA 1
ATOM 5454 C C . PRO B 1 220 ? 23.828 -9.844 -4.301 1 89.75 220 PRO B C 1
ATOM 5456 O O . PRO B 1 220 ? 22.984 -8.969 -4.512 1 89.75 220 PRO B O 1
ATOM 5459 N N . LEU B 1 221 ? 24.609 -10.422 -5.199 1 92.31 221 LEU B N 1
ATOM 5460 C CA . LEU B 1 221 ? 24.375 -10.141 -6.609 1 92.31 221 LEU B CA 1
ATOM 5461 C C . LEU B 1 221 ? 24.203 -11.43 -7.402 1 92.31 221 LEU B C 1
ATOM 5463 O O . LEU B 1 221 ? 24.922 -12.406 -7.164 1 92.31 221 LEU B O 1
ATOM 5467 N N . TRP B 1 222 ? 23.266 -11.375 -8.305 1 95.19 222 TRP B N 1
ATOM 5468 C CA . TRP B 1 222 ? 23.031 -12.547 -9.156 1 95.19 222 TRP B CA 1
ATOM 5469 C C . TRP B 1 222 ? 23.812 -12.43 -10.461 1 95.19 222 TRP B C 1
ATOM 5471 O O . TRP B 1 222 ? 23.984 -11.328 -11 1 95.19 222 TRP B O 1
ATOM 5481 N N . SER B 1 223 ? 24.172 -13.539 -10.992 1 93.88 223 SER B N 1
ATOM 5482 C CA . SER B 1 223 ? 24.844 -13.578 -12.289 1 93.88 223 SER B CA 1
ATOM 5483 C C . SER B 1 223 ? 23.891 -13.188 -13.414 1 93.88 223 SER B C 1
ATOM 5485 O O . SER B 1 223 ? 22.688 -13.445 -13.336 1 93.88 223 SER B O 1
ATOM 5487 N N . LYS B 1 224 ? 24.422 -12.617 -14.469 1 94.06 224 LYS B N 1
ATOM 5488 C CA . LYS B 1 224 ? 23.656 -12.195 -15.633 1 94.06 224 LYS B CA 1
ATOM 5489 C C . LYS B 1 224 ? 22.922 -13.375 -16.266 1 94.06 224 LYS B C 1
ATOM 5491 O O . LYS B 1 224 ? 21.859 -13.203 -16.875 1 94.06 224 LYS B O 1
ATOM 5496 N N . ARG B 1 225 ? 23.469 -14.516 -16.109 1 93.69 225 ARG B N 1
ATOM 5497 C CA . ARG B 1 225 ? 22.891 -15.719 -16.688 1 93.69 225 ARG B CA 1
ATOM 5498 C C . ARG B 1 225 ? 21.516 -16.016 -16.078 1 93.69 225 ARG B C 1
ATOM 5500 O O . ARG B 1 225 ? 20.75 -16.797 -16.625 1 93.69 225 ARG B O 1
ATOM 5507 N N . LEU B 1 226 ? 21.281 -15.406 -14.945 1 96.5 226 LEU B N 1
ATOM 5508 C CA . LEU B 1 226 ? 20.031 -15.688 -14.227 1 96.5 226 LEU B CA 1
ATOM 5509 C C . LEU B 1 226 ? 19.016 -14.578 -14.461 1 96.5 226 LEU B C 1
ATOM 5511 O O . LEU B 1 226 ? 17.891 -14.641 -13.953 1 96.5 226 LEU B O 1
ATOM 5515 N N . TYR B 1 227 ? 19.422 -13.602 -15.281 1 96.12 227 TYR B N 1
ATOM 5516 C CA . TYR B 1 227 ? 18.5 -12.492 -15.555 1 96.12 227 TYR B CA 1
ATOM 5517 C C . TYR B 1 227 ? 17.312 -12.961 -16.391 1 96.12 227 TYR B C 1
ATOM 5519 O O . TYR B 1 227 ? 17.469 -13.828 -17.25 1 96.12 227 TYR B O 1
ATOM 5527 N N . ALA B 1 228 ? 16.219 -12.375 -16.141 1 96.56 228 ALA B N 1
ATOM 5528 C CA . ALA B 1 228 ? 15.008 -12.75 -16.891 1 96.56 228 ALA B CA 1
ATOM 5529 C C . ALA B 1 228 ? 15.109 -12.336 -18.344 1 96.56 228 ALA B C 1
ATOM 5531 O O . ALA B 1 228 ? 15.672 -11.281 -18.656 1 96.56 228 ALA B O 1
ATOM 5532 N N . VAL B 1 229 ? 14.555 -13.117 -19.172 1 94.56 229 VAL B N 1
ATOM 5533 C CA . VAL B 1 229 ? 14.539 -12.836 -20.609 1 94.56 229 VAL B CA 1
ATOM 5534 C C . VAL B 1 229 ? 13.297 -12.008 -20.953 1 94.56 229 VAL B C 1
ATOM 5536 O O . VAL B 1 229 ? 13.367 -11.102 -21.797 1 94.56 229 VAL B O 1
ATOM 5539 N N . TYR B 1 230 ? 12.203 -12.328 -20.359 1 96.62 230 TYR B N 1
ATOM 5540 C CA . TYR B 1 230 ? 10.93 -11.68 -20.641 1 96.62 230 TYR B CA 1
ATOM 5541 C C . TYR B 1 230 ? 10.312 -11.102 -19.375 1 96.62 230 TYR B C 1
ATOM 5543 O O . TYR B 1 230 ? 10.672 -11.5 -18.266 1 96.62 230 TYR B O 1
ATOM 5551 N N . GLY B 1 231 ? 9.414 -10.141 -19.547 1 96.69 231 GLY B N 1
ATOM 5552 C CA . GLY B 1 231 ? 8.734 -9.477 -18.453 1 96.69 231 GLY B CA 1
ATOM 5553 C C . GLY B 1 231 ? 7.531 -8.664 -18.891 1 96.69 231 GLY B C 1
ATOM 5554 O O . GLY B 1 231 ? 6.941 -8.938 -19.938 1 96.69 231 GLY B O 1
ATOM 5555 N N . THR B 1 232 ? 7.16 -7.676 -18.125 1 95.88 232 THR B N 1
ATOM 5556 C CA . THR B 1 232 ? 5.957 -6.898 -18.391 1 95.88 232 THR B CA 1
ATOM 5557 C C . THR B 1 232 ? 6.164 -5.977 -19.578 1 95.88 232 THR B C 1
ATOM 5559 O O . THR B 1 232 ? 5.223 -5.699 -20.328 1 95.88 232 THR B O 1
ATOM 5562 N N . GLU B 1 233 ? 7.297 -5.523 -19.766 1 94.06 233 GLU B N 1
ATOM 5563 C CA . GLU B 1 233 ? 7.582 -4.582 -20.844 1 94.06 233 GLU B CA 1
ATOM 5564 C C . GLU B 1 233 ? 8.016 -5.312 -22.109 1 94.06 233 GLU B C 1
ATOM 5566 O O . GLU B 1 233 ? 7.84 -4.797 -23.219 1 94.06 233 GLU B O 1
ATOM 5571 N N . ASN B 1 234 ? 8.68 -6.418 -21.922 1 95.81 234 ASN B N 1
ATOM 5572 C CA . ASN B 1 234 ? 9.125 -7.262 -23.031 1 95.81 234 ASN B CA 1
ATOM 5573 C C . ASN B 1 234 ? 8.57 -8.68 -22.906 1 95.81 234 ASN B C 1
ATOM 5575 O O . ASN B 1 234 ? 9.297 -9.602 -22.531 1 95.81 234 ASN B O 1
ATOM 5579 N N . LYS B 1 235 ? 7.426 -8.828 -23.453 1 97.44 235 LYS B N 1
ATOM 5580 C CA . LYS B 1 235 ? 6.762 -10.125 -23.344 1 97.44 235 LYS B CA 1
ATOM 5581 C C . LYS B 1 235 ? 7.172 -11.062 -24.469 1 97.44 235 LYS B C 1
ATOM 5583 O O . LYS B 1 235 ? 7.527 -10.609 -25.562 1 97.44 235 LYS B O 1
ATOM 5588 N N . LEU B 1 236 ? 7.102 -12.328 -24.219 1 97.75 236 LEU B N 1
ATOM 5589 C CA . LEU B 1 236 ? 7.336 -13.336 -25.25 1 97.75 236 LEU B CA 1
ATOM 5590 C C . LEU B 1 236 ? 6.121 -13.484 -26.156 1 97.75 236 LEU B C 1
ATOM 5592 O O . LEU B 1 236 ? 5.043 -13.875 -25.703 1 97.75 236 LEU B O 1
ATOM 5596 N N . ALA B 1 237 ? 6.312 -13.188 -27.406 1 96.75 237 ALA B N 1
ATOM 5597 C CA . ALA B 1 237 ? 5.258 -13.398 -28.391 1 96.75 237 ALA B CA 1
ATOM 5598 C C . ALA B 1 237 ? 5.262 -14.844 -28.891 1 96.75 237 ALA B C 1
ATOM 5600 O O . ALA B 1 237 ? 6.289 -15.344 -29.344 1 96.75 237 ALA B O 1
ATOM 5601 N N . LEU B 1 238 ? 4.113 -15.531 -28.766 1 95.81 238 LEU B N 1
ATOM 5602 C CA . LEU B 1 238 ? 4.004 -16.906 -29.25 1 95.81 238 LEU B CA 1
ATOM 5603 C C . LEU B 1 238 ? 2.562 -17.25 -29.594 1 95.81 238 LEU B C 1
ATOM 5605 O O . LEU B 1 238 ? 1.679 -16.391 -29.516 1 95.81 238 LEU B O 1
ATOM 5609 N N . GLU B 1 239 ? 2.418 -18.391 -30.156 1 94.94 239 GLU B N 1
ATOM 5610 C CA . GLU B 1 239 ? 1.081 -18.906 -30.422 1 94.94 239 GLU B CA 1
ATOM 5611 C C . GLU B 1 239 ? 0.732 -20.047 -29.469 1 94.94 239 GLU B C 1
ATOM 5613 O O . GLU B 1 239 ? 1.534 -20.969 -29.281 1 94.94 239 GLU B O 1
ATOM 5618 N N . LEU B 1 240 ? -0.373 -19.922 -28.891 1 96.31 240 LEU B N 1
ATOM 5619 C CA . LEU B 1 240 ? -0.937 -20.984 -28.062 1 96.31 240 LEU B CA 1
ATOM 5620 C C . LEU B 1 240 ? -2.207 -21.547 -28.703 1 96.31 240 LEU B C 1
ATOM 5622 O O . LEU B 1 240 ? -3.254 -20.891 -28.688 1 96.31 240 LEU B O 1
ATOM 5626 N N . ASN B 1 241 ? -2.164 -22.797 -29.125 1 94.25 241 ASN B N 1
ATOM 5627 C CA . ASN B 1 241 ? -3.295 -23.359 -29.859 1 94.25 241 ASN B CA 1
ATOM 5628 C C . ASN B 1 241 ? -3.744 -22.453 -31 1 94.25 241 ASN B C 1
ATOM 5630 O O . ASN B 1 241 ? -4.93 -22.141 -31.109 1 94.25 241 ASN B O 1
ATOM 5634 N N . GLU B 1 242 ? -2.844 -21.906 -31.688 1 90.25 242 GLU B N 1
ATOM 5635 C CA . GLU B 1 242 ? -3.053 -21.078 -32.875 1 90.25 242 GLU B CA 1
ATOM 5636 C C . GLU B 1 242 ? -3.643 -19.719 -32.531 1 90.25 242 GLU B C 1
ATOM 5638 O O . GLU B 1 242 ? -4.164 -19.016 -33.375 1 90.25 242 GLU B O 1
ATOM 5643 N N . THR B 1 243 ? -3.625 -19.438 -31.328 1 93.44 243 THR B N 1
ATOM 5644 C CA . THR B 1 243 ? -4.051 -18.125 -30.875 1 93.44 243 THR B CA 1
ATOM 5645 C C . THR B 1 243 ? -2.85 -17.266 -30.5 1 93.44 243 THR B C 1
ATOM 5647 O O . THR B 1 243 ? -2.033 -17.656 -29.656 1 93.44 243 THR B O 1
ATOM 5650 N N . LYS B 1 244 ? -2.795 -16.094 -31.078 1 94.75 244 LYS B N 1
ATOM 5651 C CA . LYS B 1 244 ? -1.694 -15.188 -30.781 1 94.75 244 LYS B CA 1
ATOM 5652 C C . LYS B 1 244 ? -1.7 -14.789 -29.297 1 94.75 244 LYS B C 1
ATOM 5654 O O . LYS B 1 244 ? -2.729 -14.359 -28.781 1 94.75 244 LYS B O 1
ATOM 5659 N N . SER B 1 245 ? -0.517 -14.922 -28.625 1 96.81 245 SER B N 1
ATOM 5660 C CA . SER B 1 245 ? -0.418 -14.703 -27.188 1 96.81 245 SER B CA 1
ATOM 5661 C C . SER B 1 245 ? 0.897 -14.023 -26.828 1 96.81 245 SER B C 1
ATOM 5663 O O . SER B 1 245 ? 1.852 -14.047 -27.609 1 96.81 245 SER B O 1
ATOM 5665 N N . GLU B 1 246 ? 0.897 -13.328 -25.766 1 97.94 246 GLU B N 1
ATOM 5666 C CA . GLU B 1 246 ? 2.092 -12.797 -25.109 1 97.94 246 GLU B CA 1
ATOM 5667 C C . GLU B 1 246 ? 2.213 -13.312 -23.672 1 97.94 246 GLU B C 1
ATOM 5669 O O . GLU B 1 246 ? 1.266 -13.211 -22.891 1 97.94 246 GLU B O 1
ATOM 5674 N N . VAL B 1 247 ? 3.396 -13.875 -23.406 1 98.25 247 VAL B N 1
ATOM 5675 C CA . VAL B 1 247 ? 3.486 -14.562 -22.109 1 98.25 247 VAL B CA 1
ATOM 5676 C C . VAL B 1 247 ? 4.773 -14.148 -21.391 1 98.25 247 VAL B C 1
ATOM 5678 O O . VAL B 1 247 ? 5.711 -13.664 -22.031 1 98.25 247 VAL B O 1
ATOM 5681 N N . PHE B 1 248 ? 4.801 -14.219 -20.094 1 98.5 248 PHE B N 1
ATOM 5682 C CA . PHE B 1 248 ? 6.016 -14.141 -19.297 1 98.5 248 PHE B CA 1
ATOM 5683 C C . PHE B 1 248 ? 5.832 -14.852 -17.969 1 98.5 248 PHE B C 1
ATOM 5685 O O . PHE B 1 248 ? 4.707 -15.148 -17.562 1 98.5 248 PHE B O 1
ATOM 5692 N N . VAL B 1 249 ? 6.953 -15.164 -17.281 1 98.69 249 VAL B N 1
ATOM 5693 C CA . VAL B 1 249 ? 6.91 -15.844 -16 1 98.69 249 VAL B CA 1
ATOM 5694 C C . VAL B 1 249 ? 7.344 -14.891 -14.891 1 98.69 249 VAL B C 1
ATOM 5696 O O . VAL B 1 249 ? 8.086 -13.93 -15.141 1 98.69 249 VAL B O 1
ATOM 5699 N N . SER B 1 250 ? 6.777 -15.109 -13.734 1 98.81 250 SER B N 1
ATOM 5700 C CA . SER B 1 250 ? 7.098 -14.312 -12.555 1 98.81 250 SER B CA 1
ATOM 5701 C C . SER B 1 250 ? 7.648 -15.188 -11.43 1 98.81 250 SER B C 1
ATOM 5703 O O . SER B 1 250 ? 7.578 -16.406 -11.5 1 98.81 250 SER B O 1
ATOM 5705 N N . ASN B 1 251 ? 8.234 -14.523 -10.461 1 98.38 251 ASN B N 1
ATOM 5706 C CA . ASN B 1 251 ? 8.859 -15.219 -9.344 1 98.38 251 ASN B CA 1
ATOM 5707 C C . ASN B 1 251 ? 8.781 -14.398 -8.062 1 98.38 251 ASN B C 1
ATOM 5709 O O . ASN B 1 251 ? 8.469 -13.203 -8.102 1 98.38 251 ASN B O 1
ATOM 5713 N N . SER B 1 252 ? 8.859 -15.086 -6.996 1 98.25 252 SER B N 1
ATOM 5714 C CA . SER B 1 252 ? 8.93 -14.492 -5.66 1 98.25 252 SER B CA 1
ATOM 5715 C C . SER B 1 252 ? 9.781 -15.344 -4.727 1 98.25 252 SER B C 1
ATOM 5717 O O . SER B 1 252 ? 10.016 -16.531 -4.992 1 98.25 252 SER B O 1
ATOM 5719 N N . PRO B 1 253 ? 10.227 -14.688 -3.627 1 97.75 253 PRO B N 1
ATOM 5720 C CA . PRO B 1 253 ? 10.133 -13.281 -3.227 1 97.75 253 PRO B CA 1
ATOM 5721 C C . PRO B 1 253 ? 11.195 -12.414 -3.898 1 97.75 253 PRO B C 1
ATOM 5723 O O . PRO B 1 253 ? 11.953 -12.898 -4.738 1 97.75 253 PRO B O 1
ATOM 5726 N N . LYS B 1 254 ? 11.242 -11.117 -3.512 1 97 254 LYS B N 1
ATOM 5727 C CA . LYS B 1 254 ? 12.148 -10.156 -4.145 1 97 254 LYS B CA 1
ATOM 5728 C C . LYS B 1 254 ? 13.594 -10.625 -4.059 1 97 254 LYS B C 1
ATOM 5730 O O . LYS B 1 254 ? 14.359 -10.477 -5.012 1 97 254 LYS B O 1
ATOM 5735 N N . LEU B 1 255 ? 13.992 -11.195 -2.947 1 96.12 255 LEU B N 1
ATOM 5736 C CA . LEU B 1 255 ? 15.375 -11.617 -2.732 1 96.12 255 LEU B CA 1
ATOM 5737 C C . LEU B 1 255 ? 15.789 -12.68 -3.748 1 96.12 255 LEU B C 1
ATOM 5739 O O . LEU B 1 255 ? 16.984 -12.867 -4.004 1 96.12 255 LEU B O 1
ATOM 5743 N N . LEU B 1 256 ? 14.828 -13.375 -4.383 1 97.38 256 LEU B N 1
ATOM 5744 C CA . LEU B 1 256 ? 15.117 -14.422 -5.363 1 97.38 256 LEU B CA 1
ATOM 5745 C C . LEU B 1 256 ? 14.781 -13.945 -6.773 1 97.38 256 LEU B C 1
ATOM 5747 O O . LEU B 1 256 ? 14.508 -14.766 -7.656 1 97.38 256 LEU B O 1
ATOM 5751 N N . CYS B 1 257 ? 14.727 -12.68 -6.895 1 97.31 257 CYS B N 1
ATOM 5752 C CA . CYS B 1 257 ? 14.406 -12.133 -8.211 1 97.31 257 CYS B CA 1
ATOM 5753 C C . CYS B 1 257 ? 15.578 -11.336 -8.766 1 97.31 257 CYS B C 1
ATOM 5755 O O . CYS B 1 257 ? 15.75 -10.156 -8.445 1 97.31 257 CYS B O 1
ATOM 5757 N N . PRO B 1 258 ? 16.328 -11.953 -9.617 1 96.56 258 PRO B N 1
ATOM 5758 C CA . PRO B 1 258 ? 17.391 -11.195 -10.289 1 96.56 258 PRO B CA 1
ATOM 5759 C C . PRO B 1 258 ? 16.828 -10.047 -11.141 1 96.56 258 PRO B C 1
ATOM 5761 O O . PRO B 1 258 ? 15.617 -9.859 -11.211 1 96.56 258 PRO B O 1
ATOM 5764 N N . LYS B 1 259 ? 17.781 -9.375 -11.719 1 94.81 259 LYS B N 1
ATOM 5765 C CA . LYS B 1 259 ? 17.422 -8.219 -12.539 1 94.81 259 LYS B CA 1
ATOM 5766 C C . LYS B 1 259 ? 16.391 -8.602 -13.602 1 94.81 259 LYS B C 1
ATOM 5768 O O . LYS B 1 259 ? 16.438 -9.703 -14.164 1 94.81 259 LYS B O 1
ATOM 5773 N N . ASP B 1 260 ? 15.305 -7.809 -13.82 1 95.25 260 ASP B N 1
ATOM 5774 C CA . ASP B 1 260 ? 14.305 -7.871 -14.883 1 95.25 260 ASP B CA 1
ATOM 5775 C C . ASP B 1 260 ? 13.234 -8.914 -14.57 1 95.25 260 ASP B C 1
ATOM 5777 O O . ASP B 1 260 ? 12.242 -9.023 -15.297 1 95.25 260 ASP B O 1
ATOM 5781 N N . ARG B 1 261 ? 13.5 -9.711 -13.547 1 98.19 261 ARG B N 1
ATOM 5782 C CA . ARG B 1 261 ? 12.477 -10.688 -13.164 1 98.19 261 ARG B CA 1
ATOM 5783 C C . ARG B 1 261 ? 11.273 -9.992 -12.531 1 98.19 261 ARG B C 1
ATOM 5785 O O . ARG B 1 261 ? 11.422 -9.133 -11.664 1 98.19 261 ARG B O 1
ATOM 5792 N N . VAL B 1 262 ? 10.133 -10.352 -13.023 1 98.56 262 VAL B N 1
ATOM 5793 C CA . VAL B 1 262 ? 8.898 -9.75 -12.523 1 98.56 262 VAL B CA 1
ATOM 5794 C C . VAL B 1 262 ? 8.461 -10.453 -11.242 1 98.56 262 VAL B C 1
ATOM 5796 O O . VAL B 1 262 ? 8.445 -11.688 -11.172 1 98.56 262 VAL B O 1
ATOM 5799 N N . LEU B 1 263 ? 8.102 -9.664 -10.258 1 98.5 263 LEU B N 1
ATOM 5800 C CA . LEU B 1 263 ? 7.539 -10.219 -9.031 1 98.5 263 LEU B CA 1
ATOM 5801 C C . LEU B 1 263 ? 6.125 -10.742 -9.273 1 98.5 263 LEU B C 1
ATOM 5803 O O . LEU B 1 263 ? 5.375 -10.18 -10.062 1 98.5 263 LEU B O 1
ATOM 5807 N N . ASP B 1 264 ? 5.812 -11.766 -8.516 1 98.69 264 ASP B N 1
ATOM 5808 C CA . ASP B 1 264 ? 4.484 -12.352 -8.664 1 98.69 264 ASP B CA 1
ATOM 5809 C C . ASP B 1 264 ? 3.395 -11.305 -8.438 1 98.69 264 ASP B C 1
ATOM 5811 O O . ASP B 1 264 ? 2.404 -11.266 -9.172 1 98.69 264 ASP B O 1
ATOM 5815 N N . VAL B 1 265 ? 3.529 -10.516 -7.465 1 98.44 265 VAL B N 1
ATOM 5816 C CA . VAL B 1 265 ? 2.521 -9.508 -7.164 1 98.44 265 VAL B CA 1
ATOM 5817 C C . VAL B 1 265 ? 2.402 -8.531 -8.336 1 98.44 265 VAL B C 1
ATOM 5819 O O . VAL B 1 265 ? 1.299 -8.109 -8.688 1 98.44 265 VAL B O 1
ATOM 5822 N N . ASP B 1 266 ? 3.508 -8.148 -8.906 1 98.25 266 ASP B N 1
ATOM 5823 C CA . ASP B 1 266 ? 3.502 -7.242 -10.047 1 98.25 266 ASP B CA 1
ATOM 5824 C C . ASP B 1 266 ? 2.873 -7.902 -11.273 1 98.25 266 ASP B C 1
ATOM 5826 O O . ASP B 1 266 ? 2.242 -7.234 -12.094 1 98.25 266 ASP B O 1
ATOM 5830 N N . ALA B 1 267 ? 3.148 -9.172 -11.398 1 98.69 267 ALA B N 1
ATOM 5831 C CA . ALA B 1 267 ? 2.506 -9.906 -12.484 1 98.69 267 ALA B CA 1
ATOM 5832 C C . ALA B 1 267 ? 0.985 -9.852 -12.359 1 98.69 267 ALA B C 1
ATOM 5834 O O . ALA B 1 267 ? 0.286 -9.602 -13.344 1 98.69 267 ALA B O 1
ATOM 5835 N N . ILE B 1 268 ? 0.507 -10.047 -11.203 1 98.75 268 ILE B N 1
ATOM 5836 C CA . ILE B 1 268 ? -0.929 -9.977 -10.961 1 98.75 268 ILE B CA 1
ATOM 5837 C C . ILE B 1 268 ? -1.426 -8.555 -11.227 1 98.75 268 ILE B C 1
ATOM 5839 O O . ILE B 1 268 ? -2.49 -8.367 -11.82 1 98.75 268 ILE B O 1
ATOM 5843 N N . TYR B 1 269 ? -0.651 -7.559 -10.812 1 98.12 269 TYR B N 1
ATOM 5844 C CA . TYR B 1 269 ? -0.989 -6.172 -11.102 1 98.12 269 TYR B CA 1
ATOM 5845 C C . TYR B 1 269 ? -1.185 -5.961 -12.602 1 98.12 269 TYR B C 1
ATOM 5847 O O . TYR B 1 269 ? -2.162 -5.344 -13.023 1 98.12 269 TYR B O 1
ATOM 5855 N N . SER B 1 270 ? -0.24 -6.457 -13.312 1 97.94 270 SER B N 1
ATOM 5856 C CA . SER B 1 270 ? -0.287 -6.273 -14.758 1 97.94 270 SER B CA 1
ATOM 5857 C C . SER B 1 270 ? -1.569 -6.848 -15.352 1 97.94 270 SER B C 1
ATOM 5859 O O . SER B 1 270 ? -2.188 -6.238 -16.219 1 97.94 270 SER B O 1
ATOM 5861 N N . VAL B 1 271 ? -1.976 -7.969 -14.836 1 98.44 271 VAL B N 1
ATOM 5862 C CA . VAL B 1 271 ? -3.172 -8.648 -15.328 1 98.44 271 VAL B CA 1
ATOM 5863 C C . VAL B 1 271 ? -4.414 -7.844 -14.945 1 98.44 271 VAL B C 1
ATOM 5865 O O . VAL B 1 271 ? -5.273 -7.582 -15.781 1 98.44 271 VAL B O 1
ATOM 5868 N N . VAL B 1 272 ? -4.508 -7.387 -13.75 1 98.38 272 VAL B N 1
ATOM 5869 C CA . VAL B 1 272 ? -5.668 -6.66 -13.25 1 98.38 272 VAL B CA 1
ATOM 5870 C C . VAL B 1 272 ? -5.73 -5.277 -13.898 1 98.38 272 VAL B C 1
ATOM 5872 O O . VAL B 1 272 ? -6.805 -4.816 -14.289 1 98.38 272 VAL B O 1
ATOM 5875 N N . ASP B 1 273 ? -4.598 -4.633 -14.047 1 95.88 273 ASP B N 1
ATOM 5876 C CA . ASP B 1 273 ? -4.527 -3.277 -14.586 1 95.88 273 ASP B CA 1
ATOM 5877 C C . ASP B 1 273 ? -4.977 -3.248 -16.047 1 95.88 273 ASP B C 1
ATOM 5879 O O . ASP B 1 273 ? -5.492 -2.234 -16.531 1 95.88 273 ASP B O 1
ATOM 5883 N N . ASN B 1 274 ? -4.844 -4.328 -16.719 1 94.88 274 ASN B N 1
ATOM 5884 C CA . ASN B 1 274 ? -5.164 -4.348 -18.141 1 94.88 274 ASN B CA 1
ATOM 5885 C C . ASN B 1 274 ? -6.586 -4.848 -18.391 1 94.88 274 ASN B C 1
ATOM 5887 O O . ASN B 1 274 ? -7.051 -4.863 -19.531 1 94.88 274 ASN B O 1
ATOM 5891 N N . ALA B 1 275 ? -7.246 -5.262 -17.359 1 97.56 275 ALA B N 1
ATOM 5892 C CA . ALA B 1 275 ? -8.625 -5.727 -17.5 1 97.56 275 ALA B CA 1
ATOM 5893 C C . ALA B 1 275 ? -9.539 -4.598 -17.969 1 97.56 275 ALA B C 1
ATOM 5895 O O . ALA B 1 275 ? -9.398 -3.455 -17.531 1 97.56 275 ALA B O 1
ATOM 5896 N N . GLN B 1 276 ? -10.523 -4.898 -18.797 1 96.69 276 GLN B N 1
ATOM 5897 C CA . GLN B 1 276 ? -11.453 -3.904 -19.328 1 96.69 276 GLN B CA 1
ATOM 5898 C C . GLN B 1 276 ? -12.891 -4.203 -18.891 1 96.69 276 GLN B C 1
ATOM 5900 O O . GLN B 1 276 ? -13.711 -3.295 -18.797 1 96.69 276 GLN B O 1
ATOM 5905 N N . GLN B 1 277 ? -13.125 -5.43 -18.641 1 97.19 277 GLN B N 1
ATOM 5906 C CA . GLN B 1 277 ? -14.516 -5.789 -18.375 1 97.19 277 GLN B CA 1
ATOM 5907 C C . GLN B 1 277 ? -14.664 -6.48 -17.031 1 97.19 277 GLN B C 1
ATOM 5909 O O . GLN B 1 277 ? -15.57 -6.168 -16.266 1 97.19 277 GLN B O 1
ATOM 5914 N N . PHE B 1 278 ? -13.781 -7.438 -16.812 1 98.38 278 PHE B N 1
ATOM 5915 C CA . PHE B 1 278 ? -13.961 -8.18 -15.578 1 98.38 278 PHE B CA 1
ATOM 5916 C C . PHE B 1 278 ? -12.625 -8.68 -15.047 1 98.38 278 PHE B C 1
ATOM 5918 O O . PHE B 1 278 ? -11.648 -8.758 -15.789 1 98.38 278 PHE B O 1
ATOM 5925 N N . VAL B 1 279 ? -12.562 -8.93 -13.781 1 98.81 279 VAL B N 1
ATOM 5926 C CA . VAL B 1 279 ? -11.492 -9.641 -13.078 1 98.81 279 VAL B CA 1
ATOM 5927 C C . VAL B 1 279 ? -12.086 -10.766 -12.234 1 98.81 279 VAL B C 1
ATOM 5929 O O . VAL B 1 279 ? -12.812 -10.5 -11.273 1 98.81 279 VAL B O 1
ATOM 5932 N N . TYR B 1 280 ? -11.82 -12.047 -12.586 1 98.94 280 TYR B N 1
ATOM 5933 C CA . TYR B 1 280 ? -12.25 -13.203 -11.812 1 98.94 280 TYR B CA 1
ATOM 5934 C C . TYR B 1 280 ? -11.07 -13.844 -11.094 1 98.94 280 TYR B C 1
ATOM 5936 O O . TYR B 1 280 ? -10.055 -14.172 -11.711 1 98.94 280 TYR B O 1
ATOM 5944 N N . ILE B 1 281 ? -11.234 -13.984 -9.789 1 98.88 281 ILE B N 1
ATOM 5945 C CA . ILE B 1 281 ? -10.148 -14.469 -8.945 1 98.88 281 ILE B CA 1
ATOM 5946 C C . ILE B 1 281 ? -10.586 -15.734 -8.211 1 98.88 281 ILE B C 1
ATOM 5948 O O . ILE B 1 281 ? -11.656 -15.766 -7.59 1 98.88 281 ILE B O 1
ATOM 5952 N N . ALA B 1 282 ? -9.805 -16.781 -8.281 1 98.81 282 ALA B N 1
ATOM 5953 C CA . ALA B 1 282 ? -10.008 -18 -7.496 1 98.81 282 ALA B CA 1
ATOM 5954 C C . ALA B 1 282 ? -8.797 -18.297 -6.617 1 98.81 282 ALA B C 1
ATOM 5956 O O . ALA B 1 282 ? -7.688 -18.484 -7.121 1 98.81 282 ALA B O 1
ATOM 5957 N N . VAL B 1 283 ? -9 -18.281 -5.312 1 98.5 283 VAL B N 1
ATOM 5958 C CA . VAL B 1 283 ? -7.918 -18.547 -4.371 1 98.5 283 VAL B CA 1
ATOM 5959 C C . VAL B 1 283 ? -8.453 -19.344 -3.18 1 98.5 283 VAL B C 1
ATOM 5961 O O . VAL B 1 283 ? -9.656 -19.328 -2.906 1 98.5 283 VAL B O 1
ATOM 5964 N N . MET B 1 284 ? -7.574 -19.969 -2.506 1 97.81 284 MET B N 1
ATOM 5965 C CA . MET B 1 284 ? -7.98 -20.688 -1.302 1 97.81 284 MET B CA 1
ATOM 5966 C C . MET B 1 284 ? -8.078 -19.75 -0.109 1 97.81 284 MET B C 1
ATOM 5968 O O . MET B 1 284 ? -9.047 -19.781 0.645 1 97.81 284 MET B O 1
ATOM 5972 N N . ASP B 1 285 ? -7.047 -18.953 0.041 1 97.81 285 ASP B N 1
ATOM 5973 C CA . ASP B 1 285 ? -7.004 -18 1.147 1 97.81 285 ASP B CA 1
ATOM 5974 C C . ASP B 1 285 ? -6.898 -16.562 0.635 1 97.81 285 ASP B C 1
ATOM 5976 O O . ASP B 1 285 ? -6.191 -16.297 -0.339 1 97.81 285 ASP B O 1
ATOM 5980 N N . TYR B 1 286 ? -7.613 -15.703 1.309 1 98 286 TYR B N 1
ATOM 5981 C CA . TYR B 1 286 ? -7.586 -14.266 1.057 1 98 286 TYR B CA 1
ATOM 5982 C C . TYR B 1 286 ? -7.336 -13.492 2.346 1 98 286 TYR B C 1
ATOM 5984 O O . TYR B 1 286 ? -8.258 -13.266 3.131 1 98 286 TYR B O 1
ATOM 5992 N N . LEU B 1 287 ? -6.102 -13.055 2.508 1 97.88 287 LEU B N 1
ATOM 5993 C CA . LEU B 1 287 ? -5.688 -12.383 3.736 1 97.88 287 LEU B CA 1
ATOM 5994 C C . LEU B 1 287 ? -4.648 -11.305 3.443 1 97.88 287 LEU B C 1
ATOM 5996 O O . LEU B 1 287 ? -3.449 -11.594 3.412 1 97.88 287 LEU B O 1
ATOM 6000 N N . PRO B 1 288 ? -5.062 -10.023 3.355 1 97.5 288 PRO B N 1
ATOM 6001 C CA . PRO B 1 288 ? -4.125 -8.945 3.062 1 97.5 288 PRO B CA 1
ATOM 6002 C C . PRO B 1 288 ? -3.297 -8.531 4.281 1 97.5 288 PRO B C 1
ATOM 6004 O O . PRO B 1 288 ? -3.324 -7.367 4.684 1 97.5 288 PRO B O 1
ATOM 6007 N N . ILE B 1 289 ? -2.504 -9.5 4.836 1 97.31 289 ILE B N 1
ATOM 6008 C CA . ILE B 1 289 ? -1.653 -9.25 5.992 1 97.31 289 ILE B CA 1
ATOM 6009 C C . ILE B 1 289 ? -0.289 -9.898 5.785 1 97.31 289 ILE B C 1
ATOM 6011 O O . ILE B 1 289 ? -0.15 -10.812 4.969 1 97.31 289 ILE B O 1
ATOM 6015 N N . ILE B 1 290 ? 0.633 -9.391 6.418 1 96.38 290 ILE B N 1
ATOM 6016 C CA . ILE B 1 290 ? 1.97 -9.977 6.434 1 96.38 290 ILE B CA 1
ATOM 6017 C C . ILE B 1 290 ? 2.396 -10.242 7.875 1 96.38 290 ILE B C 1
ATOM 6019 O O . ILE B 1 290 ? 2.189 -9.398 8.758 1 96.38 290 ILE B O 1
ATOM 6023 N N . ASN B 1 291 ? 2.834 -11.352 8.086 1 92.56 291 ASN B N 1
ATOM 6024 C CA . ASN B 1 291 ? 3.389 -11.703 9.391 1 92.56 291 ASN B CA 1
ATOM 6025 C C . ASN B 1 291 ? 4.902 -11.531 9.422 1 92.56 291 ASN B C 1
ATOM 6027 O O . ASN B 1 291 ? 5.625 -12.211 8.695 1 92.56 291 ASN B O 1
ATOM 6031 N N . ILE B 1 292 ? 5.238 -10.508 10.141 1 86.19 292 ILE B N 1
ATOM 6032 C CA . ILE B 1 292 ? 6.66 -10.266 10.367 1 86.19 292 ILE B CA 1
ATOM 6033 C C . ILE B 1 292 ? 7.027 -10.641 11.797 1 86.19 292 ILE B C 1
ATOM 6035 O O . ILE B 1 292 ? 6.172 -10.648 12.688 1 86.19 292 ILE B O 1
ATOM 6039 N N . THR B 1 293 ? 8.312 -11.016 12.039 1 81.94 293 THR B N 1
ATOM 6040 C CA . THR B 1 293 ? 8.758 -11.508 13.336 1 81.94 293 THR B CA 1
ATOM 6041 C C . THR B 1 293 ? 7.973 -10.859 14.461 1 81.94 293 THR B C 1
ATOM 6043 O O . THR B 1 293 ? 8.211 -9.695 14.805 1 81.94 293 THR B O 1
ATOM 6046 N N . ASN B 1 294 ? 7.008 -11.453 14.961 1 80.56 294 ASN B N 1
ATOM 6047 C CA . ASN B 1 294 ? 6.199 -11.18 16.141 1 80.56 294 ASN B CA 1
ATOM 6048 C C . ASN B 1 294 ? 5.215 -10.039 15.891 1 80.56 294 ASN B C 1
ATOM 6050 O O . ASN B 1 294 ? 4.797 -9.352 16.828 1 80.56 294 ASN B O 1
ATOM 6054 N N . GLN B 1 295 ? 5.043 -9.742 14.68 1 89 295 GLN B N 1
ATOM 6055 C CA . GLN B 1 295 ? 4.074 -8.688 14.391 1 89 295 GLN B CA 1
ATOM 6056 C C . GLN B 1 295 ? 3.301 -8.992 13.109 1 89 295 GLN B C 1
ATOM 6058 O O . GLN B 1 295 ? 3.859 -9.531 12.156 1 89 295 GLN B O 1
ATOM 6063 N N . THR B 1 296 ? 2.053 -8.742 13.156 1 93.38 296 THR B N 1
ATOM 6064 C CA . THR B 1 296 ? 1.209 -8.812 11.969 1 93.38 296 THR B CA 1
ATOM 6065 C C . THR B 1 296 ? 0.878 -7.418 11.445 1 93.38 296 THR B C 1
ATOM 6067 O O . THR B 1 296 ? 0.493 -6.539 12.219 1 93.38 296 THR B O 1
ATOM 6070 N N . ARG B 1 297 ? 1.14 -7.191 10.211 1 95.25 297 ARG B N 1
ATOM 6071 C CA . ARG B 1 297 ? 0.9 -5.891 9.594 1 95.25 297 ARG B CA 1
ATOM 6072 C C . ARG B 1 297 ? -0.078 -6.008 8.43 1 95.25 297 ARG B C 1
ATOM 6074 O O . ARG B 1 297 ? -0.236 -7.086 7.848 1 95.25 297 ARG B O 1
ATOM 6081 N N . TYR B 1 298 ? -0.74 -4.961 8.219 1 95.5 298 TYR B N 1
ATOM 6082 C CA . TYR B 1 298 ? -1.622 -4.887 7.059 1 95.5 298 TYR B CA 1
ATOM 6083 C C . TYR B 1 298 ? -0.818 -4.824 5.766 1 95.5 298 TYR B C 1
ATOM 6085 O O . TYR B 1 298 ? 0.205 -4.141 5.695 1 95.5 298 TYR B O 1
ATOM 6093 N N . TRP B 1 299 ? -1.131 -5.562 4.781 1 96.62 299 TRP B N 1
ATOM 6094 C CA . TRP B 1 299 ? -0.521 -5.605 3.457 1 96.62 299 TRP B CA 1
ATOM 6095 C C . TRP B 1 299 ? -1.536 -5.246 2.379 1 96.62 299 TRP B C 1
ATOM 6097 O O . TRP B 1 299 ? -2.197 -6.129 1.822 1 96.62 299 TRP B O 1
ATOM 6107 N N . PRO B 1 300 ? -1.607 -4.004 1.933 1 94.62 300 PRO B N 1
ATOM 6108 C CA . PRO B 1 300 ? -2.762 -3.471 1.207 1 94.62 300 PRO B CA 1
ATOM 6109 C C . PRO B 1 300 ? -2.646 -3.654 -0.304 1 94.62 300 PRO B C 1
ATOM 6111 O O . PRO B 1 300 ? -3.455 -3.107 -1.06 1 94.62 300 PRO B O 1
ATOM 6114 N N . TYR B 1 301 ? -1.86 -4.418 -0.881 1 94.81 301 TYR B N 1
ATOM 6115 C CA . TYR B 1 301 ? -1.491 -4.301 -2.287 1 94.81 301 TYR B CA 1
ATOM 6116 C C . TYR B 1 301 ? -2.514 -5 -3.178 1 94.81 301 TYR B C 1
ATOM 6118 O O . TYR B 1 301 ? -3.209 -4.348 -3.961 1 94.81 301 TYR B O 1
ATOM 6126 N N . LEU B 1 302 ? -2.732 -6.297 -3.027 1 97.25 302 LEU B N 1
ATOM 6127 C CA . LEU B 1 302 ? -3.689 -6.969 -3.898 1 97.25 302 LEU B CA 1
ATOM 6128 C C . LEU B 1 302 ? -5.113 -6.527 -3.586 1 97.25 302 LEU B C 1
ATOM 6130 O O . LEU B 1 302 ? -5.91 -6.297 -4.496 1 97.25 302 LEU B O 1
ATOM 6134 N N . ASP B 1 303 ? -5.426 -6.367 -2.346 1 97.31 303 ASP B N 1
ATOM 6135 C CA . ASP B 1 303 ? -6.715 -5.836 -1.921 1 97.31 303 ASP B CA 1
ATOM 6136 C C . ASP B 1 303 ? -6.969 -4.457 -2.527 1 97.31 303 ASP B C 1
ATOM 6138 O O . ASP B 1 303 ? -8.07 -4.168 -2.992 1 97.31 303 ASP B O 1
ATOM 6142 N N . GLY B 1 304 ? -5.93 -3.672 -2.459 1 96.69 304 GLY B N 1
ATOM 6143 C CA . GLY B 1 304 ? -6.02 -2.336 -3.029 1 96.69 304 GLY B CA 1
ATOM 6144 C C . GLY B 1 304 ? -6.273 -2.342 -4.523 1 96.69 304 GLY B C 1
ATOM 6145 O O . GLY B 1 304 ? -7.008 -1.496 -5.039 1 96.69 304 GLY B O 1
ATOM 6146 N N . LYS B 1 305 ? -5.66 -3.266 -5.191 1 97.25 305 LYS B N 1
ATOM 6147 C CA . LYS B 1 305 ? -5.84 -3.361 -6.637 1 97.25 305 LYS B CA 1
ATOM 6148 C C . LYS B 1 305 ? -7.281 -3.721 -6.992 1 97.25 305 LYS B C 1
ATOM 6150 O O . LYS B 1 305 ? -7.812 -3.26 -8 1 97.25 305 LYS B O 1
ATOM 6155 N N . ILE B 1 306 ? -7.91 -4.539 -6.18 1 98.19 306 ILE B N 1
ATOM 6156 C CA . ILE B 1 306 ? -9.312 -4.879 -6.387 1 98.19 306 ILE B CA 1
ATOM 6157 C C . ILE B 1 306 ? -10.18 -3.639 -6.172 1 98.19 306 ILE B C 1
ATOM 6159 O O . ILE B 1 306 ? -11.07 -3.346 -6.977 1 98.19 306 ILE B O 1
ATOM 6163 N N . ARG B 1 307 ? -9.898 -2.922 -5.109 1 97.25 307 ARG B N 1
ATOM 6164 C CA . ARG B 1 307 ? -10.641 -1.703 -4.816 1 97.25 307 ARG B CA 1
ATOM 6165 C C . ARG B 1 307 ? -10.547 -0.708 -5.965 1 97.25 307 ARG B C 1
ATOM 6167 O O . ARG B 1 307 ? -11.547 -0.106 -6.363 1 97.25 307 ARG B O 1
ATOM 6174 N N . GLU B 1 308 ? -9.383 -0.537 -6.414 1 96.81 308 GLU B N 1
ATOM 6175 C CA . GLU B 1 308 ? -9.156 0.368 -7.539 1 96.81 308 GLU B CA 1
ATOM 6176 C C . GLU B 1 308 ? -9.984 -0.033 -8.75 1 96.81 308 GLU B C 1
ATOM 6178 O O . GLU B 1 308 ? -10.656 0.808 -9.352 1 96.81 308 GLU B O 1
ATOM 6183 N N . ALA B 1 309 ? -9.914 -1.324 -9.094 1 97.69 309 ALA B N 1
ATOM 6184 C CA . ALA B 1 309 ? -10.656 -1.829 -10.25 1 97.69 309 ALA B CA 1
ATOM 6185 C C . ALA B 1 309 ? -12.148 -1.581 -10.086 1 97.69 309 ALA B C 1
ATOM 6187 O O . ALA B 1 309 ? -12.836 -1.224 -11.047 1 97.69 309 ALA B O 1
ATOM 6188 N N . LEU B 1 310 ? -12.641 -1.677 -8.891 1 97.31 310 LEU B N 1
ATOM 6189 C CA . LEU B 1 310 ? -14.07 -1.574 -8.609 1 97.31 310 LEU B CA 1
ATOM 6190 C C . LEU B 1 310 ? -14.531 -0.123 -8.672 1 97.31 310 LEU B C 1
ATOM 6192 O O . LEU B 1 310 ? -15.391 0.225 -9.477 1 97.31 310 LEU B O 1
ATOM 6196 N N . ILE B 1 311 ? -13.898 0.695 -7.887 1 93.88 311 ILE B N 1
ATOM 6197 C CA . ILE B 1 311 ? -14.508 1.99 -7.605 1 93.88 311 ILE B CA 1
ATOM 6198 C C . ILE B 1 311 ? -13.961 3.039 -8.57 1 93.88 311 ILE B C 1
ATOM 6200 O O . ILE B 1 311 ? -14.633 4.027 -8.875 1 93.88 311 ILE B O 1
ATOM 6204 N N . LEU B 1 312 ? -12.789 2.832 -9.078 1 94.38 312 LEU B N 1
ATOM 6205 C CA . LEU B 1 312 ? -12.172 3.875 -9.891 1 94.38 312 LEU B CA 1
ATOM 6206 C C . LEU B 1 312 ? -12.266 3.531 -11.375 1 94.38 312 LEU B C 1
ATOM 6208 O O . LEU B 1 312 ? -12.125 4.41 -12.227 1 94.38 312 LEU B O 1
ATOM 6212 N N . ARG B 1 313 ? -12.5 2.217 -11.711 1 94.69 313 ARG B N 1
ATOM 6213 C CA . ARG B 1 313 ? -12.469 1.823 -13.117 1 94.69 313 ARG B CA 1
ATOM 6214 C C . ARG B 1 313 ? -13.758 1.118 -13.516 1 94.69 313 ARG B C 1
ATOM 6216 O O . ARG B 1 313 ? -13.953 0.775 -14.688 1 94.69 313 ARG B O 1
ATOM 6223 N N . ASN B 1 314 ? -14.617 0.812 -12.578 1 94.25 314 ASN B N 1
ATOM 6224 C CA . ASN B 1 314 ? -15.906 0.187 -12.82 1 94.25 314 ASN B CA 1
ATOM 6225 C C . ASN B 1 314 ? -15.758 -1.184 -13.477 1 94.25 314 ASN B C 1
ATOM 6227 O O . ASN B 1 314 ? -16.453 -1.498 -14.438 1 94.25 314 ASN B O 1
ATOM 6231 N N . ILE B 1 315 ? -14.773 -1.935 -13.094 1 97.69 315 ILE B N 1
ATOM 6232 C CA . ILE B 1 315 ? -14.555 -3.305 -13.547 1 97.69 315 ILE B CA 1
ATOM 6233 C C . ILE B 1 315 ? -15.375 -4.27 -12.688 1 97.69 315 ILE B C 1
ATOM 6235 O O . ILE B 1 315 ? -15.43 -4.121 -11.461 1 97.69 315 ILE B O 1
ATOM 6239 N N . LYS B 1 316 ? -15.984 -5.234 -13.352 1 98.25 316 LYS B N 1
ATOM 6240 C CA . LYS B 1 316 ? -16.688 -6.285 -12.625 1 98.25 316 LYS B CA 1
ATOM 6241 C C . LYS B 1 316 ? -15.711 -7.262 -11.977 1 98.25 316 LYS B C 1
ATOM 6243 O O . LYS B 1 316 ? -14.836 -7.809 -12.648 1 98.25 316 LYS B O 1
ATOM 6248 N N . VAL B 1 317 ? -15.883 -7.457 -10.68 1 98.75 317 VAL B N 1
ATOM 6249 C CA . VAL B 1 317 ? -14.961 -8.352 -9.992 1 98.75 317 VAL B CA 1
ATOM 6250 C C . VAL B 1 317 ? -15.742 -9.492 -9.336 1 98.75 317 VAL B C 1
ATOM 6252 O O . VAL B 1 317 ? -16.75 -9.258 -8.672 1 98.75 317 VAL B O 1
ATOM 6255 N N . ARG B 1 318 ? -15.32 -10.719 -9.578 1 98.75 318 ARG B N 1
ATOM 6256 C CA . ARG B 1 318 ? -15.797 -11.898 -8.852 1 98.75 318 ARG B CA 1
ATOM 6257 C C . ARG B 1 318 ? -14.656 -12.562 -8.094 1 98.75 318 ARG B C 1
ATOM 6259 O O . ARG B 1 318 ? -13.602 -12.836 -8.664 1 98.75 318 ARG B O 1
ATOM 6266 N N . LEU B 1 319 ? -14.898 -12.719 -6.852 1 98.56 319 LEU B N 1
ATOM 6267 C CA . LEU B 1 319 ? -13.906 -13.352 -5.984 1 98.56 319 LEU B CA 1
ATOM 6268 C C . LEU B 1 319 ? -14.445 -14.656 -5.41 1 98.56 319 LEU B C 1
ATOM 6270 O O . LEU B 1 319 ? -15.461 -14.664 -4.707 1 98.56 319 LEU B O 1
ATOM 6274 N N . LEU B 1 320 ? -13.82 -15.789 -5.781 1 98.69 320 LEU B N 1
ATOM 6275 C CA . LEU B 1 320 ? -14.164 -17.109 -5.281 1 98.69 320 LEU B CA 1
ATOM 6276 C C . LEU B 1 320 ? -13.125 -17.609 -4.289 1 98.69 320 LEU B C 1
ATOM 6278 O O . LEU B 1 320 ? -11.984 -17.891 -4.672 1 98.69 320 LEU B O 1
ATOM 6282 N N . ILE B 1 321 ? -13.516 -17.734 -3.016 1 98.25 321 ILE B N 1
ATOM 6283 C CA . ILE B 1 321 ? -12.602 -18.109 -1.944 1 98.25 321 ILE B CA 1
ATOM 6284 C C . ILE B 1 321 ? -13.016 -19.453 -1.37 1 98.25 321 ILE B C 1
ATOM 6286 O O . ILE B 1 321 ? -14.203 -19.719 -1.15 1 98.25 321 ILE B O 1
ATOM 6290 N N . SER B 1 322 ? -12.016 -20.297 -1.125 1 97 322 SER B N 1
ATOM 6291 C CA . SER B 1 322 ? -12.328 -21.578 -0.497 1 97 322 SER B CA 1
ATOM 6292 C C . SER B 1 322 ? -12.773 -21.391 0.95 1 97 322 SER B C 1
ATOM 6294 O O . SER B 1 322 ? -12.305 -20.469 1.634 1 97 322 SER B O 1
ATOM 6296 N N . LEU B 1 323 ? -13.672 -22.25 1.391 1 95.19 323 LEU B N 1
ATOM 6297 C CA . LEU B 1 323 ? -14.156 -22.203 2.764 1 95.19 323 LEU B CA 1
ATOM 6298 C C . LEU B 1 323 ? -13.938 -23.531 3.471 1 95.19 323 LEU B C 1
ATOM 6300 O O . LEU B 1 323 ? -14.227 -24.594 2.91 1 95.19 323 LEU B O 1
ATOM 6304 N N . SER B 1 324 ? -13.336 -23.469 4.539 1 90.75 324 SER B N 1
ATOM 6305 C CA . SER B 1 324 ? -13.156 -24.609 5.422 1 90.75 324 SER B CA 1
ATOM 6306 C C . SER B 1 324 ? -13.219 -24.203 6.887 1 90.75 324 SER B C 1
ATOM 6308 O O . SER B 1 324 ? -13.359 -23.016 7.195 1 90.75 324 SER B O 1
ATOM 6310 N N . LYS B 1 325 ? -13.156 -25.125 7.766 1 88 325 LYS B N 1
ATOM 6311 C CA . LYS B 1 325 ? -13.164 -24.844 9.195 1 88 325 LYS B CA 1
ATOM 6312 C C . LYS B 1 325 ? -11.906 -24.062 9.609 1 88 325 LYS B C 1
ATOM 6314 O O . LYS B 1 325 ? -11.906 -23.375 10.633 1 88 325 LYS B O 1
ATOM 6319 N N . ASP B 1 326 ? -10.898 -24.172 8.688 1 90.75 326 ASP B N 1
ATOM 6320 C CA . ASP B 1 326 ? -9.609 -23.578 9.031 1 90.75 326 ASP B CA 1
ATOM 6321 C C . ASP B 1 326 ? -9.469 -22.188 8.398 1 90.75 326 ASP B C 1
ATOM 6323 O O . ASP B 1 326 ? -8.422 -21.547 8.531 1 90.75 326 ASP B O 1
ATOM 6327 N N . THR B 1 327 ? -10.453 -21.766 7.734 1 93.94 327 THR B N 1
ATOM 6328 C CA . THR B 1 327 ? -10.391 -20.438 7.129 1 93.94 327 THR B CA 1
ATOM 6329 C C . THR B 1 327 ? -10.211 -19.359 8.195 1 93.94 327 THR B C 1
ATOM 6331 O O . THR B 1 327 ? -10.938 -19.344 9.195 1 93.94 327 THR B O 1
ATOM 6334 N N . ASN B 1 328 ? -9.273 -18.531 8.047 1 94.25 328 ASN B N 1
ATOM 6335 C CA . ASN B 1 328 ? -9.016 -17.453 9 1 94.25 328 ASN B CA 1
ATOM 6336 C C . ASN B 1 328 ? -10.219 -16.516 9.109 1 94.25 328 ASN B C 1
ATOM 6338 O O . ASN B 1 328 ? -10.719 -16.016 8.102 1 94.25 328 ASN B O 1
ATOM 6342 N N . PRO B 1 329 ? -10.633 -16.25 10.281 1 93.12 329 PRO B N 1
ATOM 6343 C CA . PRO B 1 329 ? -11.82 -15.414 10.469 1 93.12 329 PRO B CA 1
ATOM 6344 C C . PRO B 1 329 ? -11.641 -14.008 9.898 1 93.12 329 PRO B C 1
ATOM 6346 O O . PRO B 1 329 ? -12.617 -13.391 9.477 1 93.12 329 PRO B O 1
ATOM 6349 N N . LEU B 1 330 ? -10.484 -13.5 9.836 1 94.25 330 LEU B N 1
ATOM 6350 C CA . LEU B 1 330 ? -10.234 -12.156 9.312 1 94.25 330 LEU B CA 1
ATOM 6351 C C . LEU B 1 330 ? -10.625 -12.062 7.844 1 94.25 330 LEU B C 1
ATOM 6353 O O . LEU B 1 330 ? -10.859 -10.961 7.328 1 94.25 330 LEU B O 1
ATOM 6357 N N . THR B 1 331 ? -10.609 -13.227 7.191 1 96.69 331 THR B N 1
ATOM 6358 C CA . THR B 1 331 ? -11.008 -13.258 5.789 1 96.69 331 THR B CA 1
ATOM 6359 C C . THR B 1 331 ? -12.383 -12.609 5.605 1 96.69 331 THR B C 1
ATOM 6361 O O . THR B 1 331 ? -12.578 -11.805 4.691 1 96.69 331 THR B O 1
ATOM 6364 N N . PHE B 1 332 ? -13.25 -12.844 6.512 1 95.69 332 PHE B N 1
ATOM 6365 C CA . PHE B 1 332 ? -14.625 -12.352 6.402 1 95.69 332 PHE B CA 1
ATOM 6366 C C . PHE B 1 332 ? -14.68 -10.844 6.633 1 95.69 332 PHE B C 1
ATOM 6368 O O . PHE B 1 332 ? -15.469 -10.148 5.996 1 95.69 332 PHE B O 1
ATOM 6375 N N . ASN B 1 333 ? -13.883 -10.32 7.496 1 95.12 333 ASN B N 1
ATOM 6376 C CA . ASN B 1 333 ? -13.812 -8.883 7.73 1 95.12 333 ASN B CA 1
ATOM 6377 C C . ASN B 1 333 ? -13.273 -8.141 6.508 1 95.12 333 ASN B C 1
ATOM 6379 O O . ASN B 1 333 ? -13.828 -7.113 6.105 1 95.12 333 ASN B O 1
ATOM 6383 N N . PHE B 1 334 ? -12.258 -8.68 5.93 1 96.62 334 PHE B N 1
ATOM 6384 C CA . PHE B 1 334 ? -11.68 -8.039 4.758 1 96.62 334 PHE B CA 1
ATOM 6385 C C . PHE B 1 334 ? -12.648 -8.086 3.58 1 96.62 334 PHE B C 1
ATOM 6387 O O . PHE B 1 334 ? -12.742 -7.125 2.812 1 96.62 334 PHE B O 1
ATOM 6394 N N . VAL B 1 335 ? -13.305 -9.195 3.469 1 96.69 335 VAL B N 1
ATOM 6395 C CA . VAL B 1 335 ? -14.297 -9.32 2.4 1 96.69 335 VAL B CA 1
ATOM 6396 C C . VAL B 1 335 ? -15.43 -8.328 2.627 1 96.69 335 VAL B C 1
ATOM 6398 O O . VAL B 1 335 ? -15.891 -7.68 1.686 1 96.69 335 VAL B O 1
ATOM 6401 N N . SER B 1 336 ? -15.891 -8.227 3.889 1 95.81 336 SER B N 1
ATOM 6402 C CA . SER B 1 336 ? -16.938 -7.262 4.215 1 95.81 336 SER B CA 1
ATOM 6403 C C . SER B 1 336 ? -16.5 -5.84 3.871 1 95.81 336 SER B C 1
ATOM 6405 O O . SER B 1 336 ? -17.281 -5.062 3.322 1 95.81 336 SER B O 1
ATOM 6407 N N . SER B 1 337 ? -15.367 -5.547 4.219 1 96.62 337 SER B N 1
ATOM 6408 C CA . SER B 1 337 ? -14.797 -4.234 3.918 1 96.62 337 SER B CA 1
ATOM 6409 C C . SER B 1 337 ? -14.75 -3.986 2.414 1 96.62 337 SER B C 1
ATOM 6411 O O . SER B 1 337 ? -15.062 -2.887 1.951 1 96.62 337 SER B O 1
ATOM 6413 N N . LEU B 1 338 ? -14.312 -4.969 1.712 1 96.56 338 LEU B N 1
ATOM 6414 C CA . LEU B 1 338 ? -14.258 -4.867 0.258 1 96.56 338 LEU B CA 1
ATOM 6415 C C . LEU B 1 338 ? -15.641 -4.633 -0.327 1 96.56 338 LEU B C 1
ATOM 6417 O O . LEU B 1 338 ? -15.812 -3.781 -1.204 1 96.56 338 LEU B O 1
ATOM 6421 N N . LYS B 1 339 ? -16.609 -5.332 0.133 1 95.75 339 LYS B N 1
ATOM 6422 C CA . LYS B 1 339 ? -17.984 -5.199 -0.355 1 95.75 339 LYS B CA 1
ATOM 6423 C C . LYS B 1 339 ? -18.531 -3.803 -0.074 1 95.75 339 LYS B C 1
ATOM 6425 O O . LYS B 1 339 ? -19.25 -3.234 -0.901 1 95.75 339 LYS B O 1
ATOM 6430 N N . ALA B 1 340 ? -18.172 -3.248 0.982 1 96.12 340 ALA B N 1
ATOM 6431 C CA . ALA B 1 340 ? -18.75 -1.997 1.463 1 96.12 340 ALA B CA 1
ATOM 6432 C C . ALA B 1 340 ? -18.281 -0.816 0.619 1 96.12 340 ALA B C 1
ATOM 6434 O O . ALA B 1 340 ? -18.906 0.25 0.633 1 96.12 340 ALA B O 1
ATOM 6435 N N . ILE B 1 341 ? -17.203 -0.975 -0.074 1 95.81 341 ILE B N 1
ATOM 6436 C CA . ILE B 1 341 ? -16.703 0.137 -0.878 1 95.81 341 ILE B CA 1
ATOM 6437 C C . ILE B 1 341 ? -17.688 0.442 -2.002 1 95.81 341 ILE B C 1
ATOM 6439 O O . ILE B 1 341 ? -17.719 1.556 -2.531 1 95.81 341 ILE B O 1
ATOM 6443 N N . CYS B 1 342 ? -18.453 -0.567 -2.361 1 94.31 342 CYS B N 1
ATOM 6444 C CA . CYS B 1 342 ? -19.375 -0.451 -3.477 1 94.31 342 CYS B CA 1
ATOM 6445 C C . CYS B 1 342 ? -20.75 -0.015 -2.992 1 94.31 342 CYS B C 1
ATOM 6447 O O . CYS B 1 342 ? -21.719 -0.012 -3.764 1 94.31 342 CYS B O 1
ATOM 6449 N N . THR B 1 343 ? -20.844 0.372 -1.801 1 89.12 343 THR B N 1
ATOM 6450 C CA . THR B 1 343 ? -22.141 0.767 -1.262 1 89.12 343 THR B CA 1
ATOM 6451 C C . THR B 1 343 ? -22.703 1.97 -2.018 1 89.12 343 THR B C 1
ATOM 6453 O O . THR B 1 343 ? -22.047 3.01 -2.109 1 89.12 343 THR B O 1
ATOM 6456 N N . GLU B 1 344 ? -23.844 1.859 -2.58 1 85.69 344 GLU B N 1
ATOM 6457 C CA . GLU B 1 344 ? -24.609 2.914 -3.24 1 85.69 344 GLU B CA 1
ATOM 6458 C C . GLU B 1 344 ? -23.844 3.479 -4.438 1 85.69 344 GLU B C 1
ATOM 6460 O O . GLU B 1 344 ? -23.859 4.688 -4.68 1 85.69 344 GLU B O 1
ATOM 6465 N N . VAL B 1 345 ? -23.094 2.779 -5.035 1 87.25 345 VAL B N 1
ATOM 6466 C CA . VAL B 1 345 ? -22.375 3.195 -6.242 1 87.25 345 VAL B CA 1
ATOM 6467 C C . VAL B 1 345 ? -22.875 2.381 -7.434 1 87.25 345 VAL B C 1
ATOM 6469 O O . VAL B 1 345 ? -22.719 1.159 -7.473 1 87.25 345 VAL B O 1
ATOM 6472 N N . SER B 1 346 ? -23.344 3.215 -8.367 1 85.94 346 SER B N 1
ATOM 6473 C CA . SER B 1 346 ? -23.828 2.555 -9.578 1 85.94 346 SER B CA 1
ATOM 6474 C C . SER B 1 346 ? -22.672 2.025 -10.414 1 85.94 346 SER B C 1
ATOM 6476 O O . SER B 1 346 ? -21.656 2.709 -10.586 1 85.94 346 SER B O 1
ATOM 6478 N N . GLY B 1 347 ? -22.641 0.829 -10.758 1 88.25 347 GLY B N 1
ATOM 6479 C CA . GLY B 1 347 ? -21.625 0.273 -11.641 1 88.25 347 GLY B CA 1
ATOM 6480 C C . GLY B 1 347 ? -20.578 -0.544 -10.906 1 88.25 347 GLY B C 1
ATOM 6481 O O . GLY B 1 347 ? -19.781 -1.243 -11.531 1 88.25 347 GLY B O 1
ATOM 6482 N N . CYS B 1 348 ? -20.531 -0.184 -9.609 1 90.31 348 CYS B N 1
ATOM 6483 C CA . CYS B 1 348 ? -19.625 -0.987 -8.805 1 90.31 348 CYS B CA 1
ATOM 6484 C C . CYS B 1 348 ? -20.156 -2.396 -8.602 1 90.31 348 CYS B C 1
ATOM 6486 O O . CYS B 1 348 ? -21.172 -2.586 -7.926 1 90.31 348 CYS B O 1
ATOM 6488 N N . ARG B 1 349 ? -19.453 -3.377 -9.219 1 94.06 349 ARG B N 1
ATOM 6489 C CA . ARG B 1 349 ? -19.953 -4.742 -9.266 1 94.06 349 ARG B CA 1
ATOM 6490 C C . ARG B 1 349 ? -18.969 -5.719 -8.648 1 94.06 349 ARG B C 1
ATOM 6492 O O . ARG B 1 349 ? -18.109 -6.266 -9.344 1 94.06 349 ARG B O 1
ATOM 6499 N N . LEU B 1 350 ? -19.125 -5.906 -7.383 1 97.5 350 LEU B N 1
ATOM 6500 C CA . LEU B 1 350 ? -18.344 -6.922 -6.672 1 97.5 350 LEU B CA 1
ATOM 6501 C C . LEU B 1 350 ? -19.25 -8.047 -6.18 1 97.5 350 LEU B C 1
ATOM 6503 O O . LEU B 1 350 ? -20.312 -7.789 -5.594 1 97.5 350 LEU B O 1
ATOM 6507 N N . LYS B 1 351 ? -18.875 -9.273 -6.512 1 97.44 351 LYS B N 1
ATOM 6508 C CA . LYS B 1 351 ? -19.5 -10.445 -5.914 1 97.44 351 LYS B CA 1
ATOM 6509 C C . LYS B 1 351 ? -18.453 -11.391 -5.32 1 97.44 351 LYS B C 1
ATOM 6511 O O . LYS B 1 351 ? -17.406 -11.617 -5.922 1 97.44 351 LYS B O 1
ATOM 6516 N N . VAL B 1 352 ? -18.734 -11.797 -4.121 1 97.88 352 VAL B N 1
ATOM 6517 C CA . VAL B 1 352 ? -17.859 -12.75 -3.453 1 97.88 352 VAL B CA 1
ATOM 6518 C C . VAL B 1 352 ? -18.641 -14.008 -3.078 1 97.88 352 VAL B C 1
ATOM 6520 O O . VAL B 1 352 ? -19.75 -13.922 -2.545 1 97.88 352 VAL B O 1
ATOM 6523 N N . LYS B 1 353 ? -18.078 -15.125 -3.467 1 98 353 LYS B N 1
ATOM 6524 C CA . LYS B 1 353 ? -18.656 -16.406 -3.037 1 98 353 LYS B CA 1
ATOM 6525 C C . LYS B 1 353 ? -17.594 -17.266 -2.35 1 98 353 LYS B C 1
ATOM 6527 O O . LYS B 1 353 ? -16.391 -17.078 -2.566 1 98 353 LYS B O 1
ATOM 6532 N N . PHE B 1 354 ? -18.062 -18.156 -1.525 1 97.19 354 PHE B N 1
ATOM 6533 C CA . PHE B 1 354 ? -17.219 -19.109 -0.818 1 97.19 354 PHE B CA 1
ATOM 6534 C C . PHE B 1 354 ? -17.453 -20.531 -1.32 1 97.19 354 PHE B C 1
ATOM 6536 O O . PHE B 1 354 ? -18.594 -20.969 -1.414 1 97.19 354 PHE B O 1
ATOM 6543 N N . PHE B 1 355 ? -16.422 -21.156 -1.729 1 96.31 355 PHE B N 1
ATOM 6544 C CA . PHE B 1 355 ? -16.484 -22.5 -2.273 1 96.31 355 PHE B CA 1
ATOM 6545 C C . PHE B 1 355 ? -16.344 -23.531 -1.166 1 96.31 355 PHE B C 1
ATOM 6547 O O . PHE B 1 355 ? -15.242 -23.75 -0.646 1 96.31 355 PHE B O 1
ATOM 6554 N N . ASP B 1 356 ? -17.391 -24.156 -0.835 1 92.62 356 ASP B N 1
ATOM 6555 C CA . ASP B 1 356 ? -17.453 -25.078 0.293 1 92.62 356 ASP B CA 1
ATOM 6556 C C . ASP B 1 356 ? -17.656 -26.516 -0.184 1 92.62 356 ASP B C 1
ATOM 6558 O O . ASP B 1 356 ? -18.766 -26.906 -0.549 1 92.62 356 ASP B O 1
ATOM 6562 N N . LEU B 1 357 ? -16.656 -27.297 -0.03 1 88.56 357 LEU B N 1
ATOM 6563 C CA . LEU B 1 357 ? -16.734 -28.688 -0.48 1 88.56 357 LEU B CA 1
ATOM 6564 C C . LEU B 1 357 ? -17.016 -29.625 0.688 1 88.56 357 LEU B C 1
ATOM 6566 O O . LEU B 1 357 ? -17.234 -30.828 0.49 1 88.56 357 LEU B O 1
ATOM 6570 N N . GLU B 1 358 ? -16.953 -29.141 1.923 1 76 358 GLU B N 1
ATOM 6571 C CA . GLU B 1 358 ? -17.188 -29.969 3.105 1 76 358 GLU B CA 1
ATOM 6572 C C . GLU B 1 358 ? -18.672 -30.078 3.418 1 76 358 GLU B C 1
ATOM 6574 O O . GLU B 1 358 ? -19.141 -31.109 3.908 1 76 358 GLU B O 1
ATOM 6579 N N . GLU B 1 359 ? -19.453 -28.953 3.453 1 61.78 359 GLU B N 1
ATOM 6580 C CA . GLU B 1 359 ? -20.859 -28.984 3.811 1 61.78 359 GLU B CA 1
ATOM 6581 C C . GLU B 1 359 ? -21.625 -29.984 2.955 1 61.78 359 GLU B C 1
ATOM 6583 O O . GLU B 1 359 ? -22.5 -30.688 3.453 1 61.78 359 GLU B O 1
ATOM 6588 N N . GLU B 1 360 ? -21.391 -30.062 1.75 1 52.84 360 GLU B N 1
ATOM 6589 C CA . GLU B 1 360 ? -22.141 -30.984 0.916 1 52.84 360 GLU B CA 1
ATOM 6590 C C . GLU B 1 360 ? -21.781 -32.438 1.231 1 52.84 360 GLU B C 1
ATOM 6592 O O . GLU B 1 360 ? -22.641 -33.312 1.166 1 52.84 360 GLU B O 1
ATOM 6597 N N . SER B 1 361 ? -20.578 -32.625 1.693 1 49.81 361 SER B N 1
ATOM 6598 C CA . SER B 1 361 ? -20.203 -34 2.068 1 49.81 361 SER B CA 1
ATOM 6599 C C . SER B 1 361 ? -20.891 -34.438 3.359 1 49.81 361 SER B C 1
ATOM 6601 O O . SER B 1 361 ? -21.188 -35.594 3.553 1 49.81 361 SER B O 1
ATOM 6603 N N . ALA B 1 362 ? -21.188 -33.406 4.223 1 47.53 362 ALA B N 1
ATOM 6604 C CA . ALA B 1 362 ? -21.828 -33.75 5.492 1 47.53 362 ALA B CA 1
ATOM 6605 C C . ALA B 1 362 ? -23.281 -34.188 5.281 1 47.53 362 ALA B C 1
ATOM 6607 O O . ALA B 1 362 ? -23.781 -35.062 6.016 1 47.53 362 ALA B O 1
ATOM 6608 N N . CYS B 1 363 ? -24.047 -33.469 4.445 1 43.94 363 CYS B N 1
ATOM 6609 C CA . CYS B 1 363 ? -25.453 -33.812 4.32 1 43.94 363 CYS B CA 1
ATOM 6610 C C . CYS B 1 363 ? -25.641 -35.156 3.629 1 43.94 363 CYS B C 1
ATOM 6612 O O . CYS B 1 363 ? -26.703 -35.75 3.727 1 43.94 363 CYS B O 1
ATOM 6614 N N . TYR B 1 364 ? -24.828 -35.438 2.746 1 42.16 364 TYR B N 1
ATOM 6615 C CA . TYR B 1 364 ? -25.062 -36.688 2.033 1 42.16 364 TYR B CA 1
ATOM 6616 C C . TYR B 1 364 ? -24.625 -37.875 2.873 1 42.16 364 TYR B C 1
ATOM 6618 O O . TYR B 1 364 ? -25.234 -38.969 2.791 1 42.16 364 TYR B O 1
ATOM 6626 N N . PHE B 1 365 ? -23.422 -37.938 3.418 1 43.97 365 PHE B N 1
ATOM 6627 C CA . PHE B 1 365 ? -22.953 -39.156 4.062 1 43.97 365 PHE B CA 1
ATOM 6628 C C . PHE B 1 365 ? -23.312 -39.156 5.543 1 43.97 365 PHE B C 1
ATOM 6630 O O . PHE B 1 365 ? -22.547 -38.688 6.375 1 43.97 365 PHE B O 1
ATOM 6637 N N . LYS B 1 366 ? -24.484 -39.031 6.016 1 38.97 366 LYS B N 1
ATOM 6638 C CA . LYS B 1 366 ? -24.844 -39.406 7.383 1 38.97 366 LYS B CA 1
ATOM 6639 C C . LYS B 1 366 ? -24.062 -40.625 7.852 1 38.97 366 LYS B C 1
ATOM 6641 O O . LYS B 1 366 ? -23.828 -40.812 9.047 1 38.97 366 LYS B O 1
ATOM 6646 N N . GLU B 1 367 ? -24.312 -41.875 7.27 1 38.59 367 GLU B N 1
ATOM 6647 C CA . GLU B 1 367 ? -23.938 -43.156 7.906 1 38.59 367 GLU B CA 1
ATOM 6648 C C . GLU B 1 367 ? -22.438 -43.188 8.211 1 38.59 367 GLU B C 1
ATOM 6650 O O . GLU B 1 367 ? -22 -43.812 9.172 1 38.59 367 GLU B O 1
ATOM 6655 N N . GLN B 1 368 ? -21.547 -43.5 7.199 1 38 368 GLN B N 1
ATOM 6656 C CA . GLN B 1 368 ? -20.203 -43.906 7.539 1 38 368 GLN B CA 1
ATOM 6657 C C . GLN B 1 368 ? -19.391 -42.75 8.133 1 38 368 GLN B C 1
ATOM 6659 O O . GLN B 1 368 ? -19.141 -41.75 7.457 1 38 368 GLN B O 1
ATOM 6664 N N . LYS B 1 369 ? -19.484 -42.438 9.352 1 41.94 369 LYS B N 1
ATOM 6665 C CA . LYS B 1 369 ? -18.578 -41.688 10.219 1 41.94 369 LYS B CA 1
ATOM 6666 C C . LYS B 1 369 ? -17.188 -41.625 9.617 1 41.94 369 LYS B C 1
ATOM 6668 O O . LYS B 1 369 ? -16.219 -41.25 10.305 1 41.94 369 LYS B O 1
ATOM 6673 N N . ASN B 1 370 ? -16.812 -42.5 8.703 1 42.28 370 ASN B N 1
ATOM 6674 C CA . ASN B 1 370 ? -15.414 -42.5 8.266 1 42.28 370 ASN B CA 1
ATOM 6675 C C . ASN B 1 370 ? -14.93 -41.094 7.965 1 42.28 370 ASN B C 1
ATOM 6677 O O . ASN B 1 370 ? -15.688 -40.25 7.469 1 42.28 370 ASN B O 1
ATOM 6681 N N . SER B 1 371 ? -13.75 -40.625 8.609 1 48.34 371 SER B N 1
ATOM 6682 C CA . SER B 1 371 ? -12.781 -39.531 8.609 1 48.34 371 SER B CA 1
ATOM 6683 C C . SER B 1 371 ? -12.633 -38.938 7.227 1 48.34 371 SER B C 1
ATOM 6685 O O . SER B 1 371 ? -11.797 -39.344 6.434 1 48.34 371 SER B O 1
ATOM 6687 N N . SER B 1 372 ? -13.602 -38.719 6.508 1 57.31 372 SER B N 1
ATOM 6688 C CA . SER B 1 372 ? -13.438 -38.219 5.152 1 57.31 372 SER B CA 1
ATOM 6689 C C . SER B 1 372 ? -12.477 -37.031 5.125 1 57.31 372 SER B C 1
ATOM 6691 O O . SER B 1 372 ? -12.531 -36.156 5.996 1 57.31 372 SER B O 1
ATOM 6693 N N . LEU B 1 373 ? -11.312 -37.219 4.547 1 70.31 373 LEU B N 1
ATOM 6694 C CA . LEU B 1 373 ? -10.258 -36.219 4.406 1 70.31 373 LEU B CA 1
ATOM 6695 C C . LEU B 1 373 ? -10.805 -34.906 3.836 1 70.31 373 LEU B C 1
ATOM 6697 O O . LEU B 1 373 ? -11.586 -34.938 2.881 1 70.31 373 LEU B O 1
ATOM 6701 N N . PRO B 1 374 ? -10.641 -33.875 4.492 1 80.69 374 PRO B N 1
ATOM 6702 C CA . PRO B 1 374 ? -11.148 -32.594 4.043 1 80.69 374 PRO B CA 1
ATOM 6703 C C . PRO B 1 374 ? -10.734 -32.25 2.613 1 80.69 374 PRO B C 1
ATOM 6705 O O . PRO B 1 374 ? -9.602 -32.531 2.213 1 80.69 374 PRO B O 1
ATOM 6708 N N . LYS B 1 375 ? -11.844 -31.891 1.793 1 90.31 375 LYS B N 1
ATOM 6709 C CA . LYS B 1 375 ? -11.617 -31.422 0.43 1 90.31 375 LYS B CA 1
ATOM 6710 C C . LYS B 1 375 ? -11.617 -29.906 0.367 1 90.31 375 LYS B C 1
ATOM 6712 O O . LYS B 1 375 ? -12.414 -29.25 1.041 1 90.31 375 LYS B O 1
ATOM 6717 N N . LEU B 1 376 ? -10.648 -29.375 -0.384 1 94.38 376 LEU B N 1
ATOM 6718 C CA . LEU B 1 376 ? -10.555 -27.922 -0.521 1 94.38 376 LEU B CA 1
ATOM 6719 C C . LEU B 1 376 ? -10.258 -27.531 -1.966 1 94.38 376 LEU B C 1
ATOM 6721 O O . LEU B 1 376 ? -9.609 -28.281 -2.695 1 94.38 376 LEU B O 1
ATOM 6725 N N . ASN B 1 377 ? -10.844 -26.469 -2.312 1 96.81 377 ASN B N 1
ATOM 6726 C CA . ASN B 1 377 ? -10.445 -25.859 -3.574 1 96.81 377 ASN B CA 1
ATOM 6727 C C . ASN B 1 377 ? -9.125 -25.109 -3.436 1 96.81 377 ASN B C 1
ATOM 6729 O O . ASN B 1 377 ? -9.07 -24.062 -2.787 1 96.81 377 ASN B O 1
ATOM 6733 N N . ARG B 1 378 ? -8.094 -25.578 -4.113 1 97.81 378 ARG B N 1
ATOM 6734 C CA . ARG B 1 378 ? -6.766 -24.984 -3.988 1 97.81 378 ARG B CA 1
ATOM 6735 C C . ARG B 1 378 ? -6.355 -24.281 -5.273 1 97.81 378 ARG B C 1
ATOM 6737 O O . ARG B 1 378 ? -5.168 -24.047 -5.512 1 97.81 378 ARG B O 1
ATOM 6744 N N . ASN B 1 379 ? -7.324 -23.938 -6.066 1 98.19 379 ASN B N 1
ATOM 6745 C CA . ASN B 1 379 ? -7.008 -23.188 -7.273 1 98.19 379 ASN B CA 1
ATOM 6746 C C . ASN B 1 379 ? -6.371 -21.844 -6.938 1 98.19 379 ASN B C 1
ATOM 6748 O O . ASN B 1 379 ? -6.695 -21.234 -5.918 1 98.19 379 ASN B O 1
ATOM 6752 N N . LYS B 1 380 ? -5.469 -21.406 -7.832 1 98.44 380 LYS B N 1
ATOM 6753 C CA . LYS B 1 380 ? -4.801 -20.109 -7.695 1 98.44 380 LYS B CA 1
ATOM 6754 C C . LYS B 1 380 ? -4.637 -19.422 -9.055 1 98.44 380 LYS B C 1
ATOM 6756 O O . LYS B 1 380 ? -3.588 -19.547 -9.688 1 98.44 380 LYS B O 1
ATOM 6761 N N . TYR B 1 381 ? -5.598 -18.625 -9.383 1 98.88 381 TYR B N 1
ATOM 6762 C CA . TYR B 1 381 ? -5.473 -17.969 -10.68 1 98.88 381 TYR B CA 1
ATOM 6763 C C . TYR B 1 381 ? -6.363 -16.734 -10.758 1 98.88 381 TYR B C 1
ATOM 6765 O O . TYR B 1 381 ? -7.238 -16.531 -9.906 1 98.88 381 TYR B O 1
ATOM 6773 N N . VAL B 1 382 ? -6.039 -15.898 -11.672 1 98.88 382 VAL B N 1
ATOM 6774 C CA . VAL B 1 382 ? -6.824 -14.742 -12.078 1 98.88 382 VAL B CA 1
ATOM 6775 C C . VAL B 1 382 ? -7.09 -14.797 -13.586 1 98.88 382 VAL B C 1
ATOM 6777 O O . VAL B 1 382 ? -6.203 -15.148 -14.367 1 98.88 382 VAL B O 1
ATOM 6780 N N . VAL B 1 383 ? -8.297 -14.547 -13.914 1 98.75 383 VAL B N 1
ATOM 6781 C CA . VAL B 1 383 ? -8.609 -14.461 -15.336 1 98.75 383 VAL B CA 1
ATOM 6782 C C . VAL B 1 383 ? -9.398 -13.18 -15.617 1 98.75 383 VAL B C 1
ATOM 6784 O O . VAL B 1 383 ? -10.266 -12.797 -14.828 1 98.75 383 VAL B O 1
ATOM 6787 N N . THR B 1 384 ? -9.039 -12.477 -16.625 1 98.5 384 THR B N 1
ATOM 6788 C CA . THR B 1 384 ? -9.727 -11.281 -17.094 1 98.5 384 THR B CA 1
ATOM 6789 C C . THR B 1 384 ? -10.156 -11.445 -18.547 1 98.5 384 THR B C 1
ATOM 6791 O O . THR B 1 384 ? -10.062 -12.539 -19.109 1 98.5 384 THR B O 1
ATOM 6794 N N . ASP B 1 385 ? -10.695 -10.383 -19.141 1 97.06 385 ASP B N 1
ATOM 6795 C CA . ASP B 1 385 ? -11.125 -10.414 -20.531 1 97.06 385 ASP B CA 1
ATOM 6796 C C . ASP B 1 385 ? -9.93 -10.398 -21.484 1 97.06 385 ASP B C 1
ATOM 6798 O O . ASP B 1 385 ? -10.062 -10.727 -22.656 1 97.06 385 ASP B O 1
ATOM 6802 N N . THR B 1 386 ? -8.727 -10.133 -20.859 1 96.62 386 THR B N 1
ATOM 6803 C CA . THR B 1 386 ? -7.609 -9.953 -21.781 1 96.62 386 THR B CA 1
ATOM 6804 C C . THR B 1 386 ? -6.418 -10.797 -21.359 1 96.62 386 THR B C 1
ATOM 6806 O O . THR B 1 386 ? -5.477 -11 -22.125 1 96.62 386 THR B O 1
ATOM 6809 N N . ALA B 1 387 ? -6.469 -11.297 -20.156 1 98.19 387 ALA B N 1
ATOM 6810 C CA . ALA B 1 387 ? -5.266 -11.961 -19.656 1 98.19 387 ALA B CA 1
ATOM 6811 C C . ALA B 1 387 ? -5.609 -12.984 -18.578 1 98.19 387 ALA B C 1
ATOM 6813 O O . ALA B 1 387 ? -6.742 -13.031 -18.109 1 98.19 387 ALA B O 1
ATOM 6814 N N . ALA B 1 388 ? -4.613 -13.844 -18.297 1 98.44 388 ALA B N 1
ATOM 6815 C CA . ALA B 1 388 ? -4.703 -14.82 -17.219 1 98.44 388 ALA B CA 1
ATOM 6816 C C . ALA B 1 388 ? -3.395 -14.898 -16.438 1 98.44 388 ALA B C 1
ATOM 6818 O O . ALA B 1 388 ? -2.316 -14.703 -17 1 98.44 388 ALA B O 1
ATOM 6819 N N . TYR B 1 389 ? -3.521 -15.07 -15.188 1 98.81 389 TYR B N 1
ATOM 6820 C CA . TYR B 1 389 ? -2.408 -15.406 -14.305 1 98.81 389 TYR B CA 1
ATOM 6821 C C . TYR B 1 389 ? -2.65 -16.734 -13.594 1 98.81 389 TYR B C 1
ATOM 6823 O O . TYR B 1 389 ? -3.699 -16.922 -12.977 1 98.81 389 TYR B O 1
ATOM 6831 N N . ILE B 1 390 ? -1.769 -17.656 -13.68 1 98.81 390 ILE B N 1
ATOM 6832 C CA . ILE B 1 390 ? -1.779 -18.922 -12.953 1 98.81 390 ILE B CA 1
ATOM 6833 C C . ILE B 1 390 ? -0.51 -19.047 -12.117 1 98.81 390 ILE B C 1
ATOM 6835 O O . ILE B 1 390 ? 0.601 -18.938 -12.641 1 98.81 390 ILE B O 1
ATOM 6839 N N . GLY B 1 391 ? -0.672 -19.219 -10.805 1 98.25 391 GLY B N 1
ATOM 6840 C CA . GLY B 1 391 ? 0.5 -19.25 -9.945 1 98.25 391 GLY B CA 1
ATOM 6841 C C . GLY B 1 391 ? 0.36 -20.203 -8.781 1 98.25 391 GLY B C 1
ATOM 6842 O O . GLY B 1 391 ? -0.429 -21.156 -8.844 1 98.25 391 GLY B O 1
ATOM 6843 N N . ASN B 1 392 ? 1.221 -19.984 -7.781 1 98.5 392 ASN B N 1
ATOM 6844 C CA . ASN B 1 392 ? 1.33 -20.938 -6.684 1 98.5 392 ASN B CA 1
ATOM 6845 C C . ASN B 1 392 ? 0.751 -20.375 -5.391 1 98.5 392 ASN B C 1
ATOM 6847 O O . ASN B 1 392 ? 0.505 -21.109 -4.441 1 98.5 392 ASN B O 1
ATOM 6851 N N . PHE B 1 393 ? 0.489 -19.094 -5.379 1 98.5 393 PHE B N 1
ATOM 6852 C CA . PHE B 1 393 ? 0.201 -18.469 -4.098 1 98.5 393 PHE B CA 1
ATOM 6853 C C . PHE B 1 393 ? -1.288 -18.172 -3.959 1 98.5 393 PHE B C 1
ATOM 6855 O O . PHE B 1 393 ? -1.938 -17.766 -4.922 1 98.5 393 PHE B O 1
ATOM 6862 N N . ASP B 1 394 ? -1.724 -18.422 -2.711 1 98.25 394 ASP B N 1
ATOM 6863 C CA . ASP B 1 394 ? -2.949 -17.75 -2.295 1 98.25 394 ASP B CA 1
ATOM 6864 C C . ASP B 1 394 ? -2.709 -16.25 -2.086 1 98.25 394 ASP B C 1
ATOM 6866 O O . ASP B 1 394 ? -1.566 -15.797 -2.123 1 98.25 394 ASP B O 1
ATOM 6870 N N . TRP B 1 395 ? -3.783 -15.57 -1.959 1 98.31 395 TRP B N 1
ATOM 6871 C CA . TRP B 1 395 ? -3.643 -14.133 -1.797 1 98.31 395 TRP B CA 1
ATOM 6872 C C . TRP B 1 395 ? -3.441 -13.766 -0.33 1 98.31 395 TRP B C 1
ATOM 6874 O O . TRP B 1 395 ? -4.262 -13.062 0.259 1 98.31 395 TRP B O 1
ATOM 6884 N N . VAL B 1 396 ? -2.359 -14.18 0.171 1 98.19 396 VAL B N 1
ATOM 6885 C CA . VAL B 1 396 ? -1.862 -13.898 1.514 1 98.19 396 VAL B CA 1
ATOM 6886 C C . VAL B 1 396 ? -0.557 -13.109 1.427 1 98.19 396 VAL B C 1
ATOM 6888 O O . VAL B 1 396 ? 0.407 -13.562 0.803 1 98.19 396 VAL B O 1
ATOM 6891 N N . GLY B 1 397 ? -0.561 -11.938 2.105 1 97.94 397 GLY B N 1
ATOM 6892 C CA . GLY B 1 397 ? 0.602 -11.07 2.004 1 97.94 397 GLY B CA 1
ATOM 6893 C C . GLY B 1 397 ? 1.898 -11.766 2.377 1 97.94 397 GLY B C 1
ATOM 6894 O O . GLY B 1 397 ? 2.92 -11.586 1.712 1 97.94 397 GLY B O 1
ATOM 6895 N N . THR B 1 398 ? 1.869 -12.555 3.348 1 97.5 398 THR B N 1
ATOM 6896 C CA . THR B 1 398 ? 3.053 -13.266 3.83 1 97.5 398 THR B CA 1
ATOM 6897 C C . THR B 1 398 ? 3.652 -14.133 2.727 1 97.5 398 THR B C 1
ATOM 6899 O O . THR B 1 398 ? 4.875 -14.203 2.586 1 97.5 398 THR B O 1
ATOM 6902 N N . TYR B 1 399 ? 2.842 -14.766 1.912 1 97.94 399 TYR B N 1
ATOM 6903 C CA . TYR B 1 399 ? 3.316 -15.68 0.877 1 97.94 399 TYR B CA 1
ATOM 6904 C C . TYR B 1 399 ? 4.109 -14.93 -0.187 1 97.94 399 TYR B C 1
ATOM 6906 O O . TYR B 1 399 ? 5.203 -15.352 -0.568 1 97.94 399 TYR B O 1
ATOM 6914 N N . PHE B 1 400 ? 3.656 -13.789 -0.568 1 98.06 400 PHE B N 1
ATOM 6915 C CA . PHE B 1 400 ? 4.277 -13.016 -1.639 1 98.06 400 PHE B CA 1
ATOM 6916 C C . PHE B 1 400 ? 5.59 -12.398 -1.171 1 98.06 400 PHE B C 1
ATOM 6918 O O . PHE B 1 400 ? 6.434 -12.031 -1.989 1 98.06 400 PHE B O 1
ATOM 6925 N N . ASN B 1 401 ? 5.734 -12.297 0.145 1 96.88 401 ASN B N 1
ATOM 6926 C CA . ASN B 1 401 ? 6.879 -11.547 0.657 1 96.88 401 ASN B CA 1
ATOM 6927 C C . ASN B 1 401 ? 7.934 -12.469 1.251 1 96.88 401 ASN B C 1
ATOM 6929 O O . ASN B 1 401 ? 9.102 -12.102 1.362 1 96.88 401 ASN B O 1
ATOM 6933 N N . ARG B 1 402 ? 7.547 -13.727 1.546 1 96.5 402 ARG B N 1
ATOM 6934 C CA . ARG B 1 402 ? 8.484 -14.578 2.26 1 96.5 402 ARG B CA 1
ATOM 6935 C C . ARG B 1 402 ? 8.711 -15.891 1.513 1 96.5 402 ARG B C 1
ATOM 6937 O O . ARG B 1 402 ? 9.797 -16.469 1.567 1 96.5 402 ARG B O 1
ATOM 6944 N N . ASN B 1 403 ? 7.746 -16.359 0.848 1 98 403 ASN B N 1
ATOM 6945 C CA . ASN B 1 403 ? 7.824 -17.672 0.231 1 98 403 ASN B CA 1
ATOM 6946 C C . ASN B 1 403 ? 8.32 -17.594 -1.21 1 98 403 ASN B C 1
ATOM 6948 O O . ASN B 1 403 ? 8.234 -16.531 -1.841 1 98 403 ASN B O 1
ATOM 6952 N N . ALA B 1 404 ? 8.859 -18.688 -1.636 1 98.62 404 ALA B N 1
ATOM 6953 C CA . ALA B 1 404 ? 9.219 -18.812 -3.047 1 98.62 404 ALA B CA 1
ATOM 6954 C C . ALA B 1 404 ? 8.047 -19.312 -3.875 1 98.62 404 ALA B C 1
ATOM 6956 O O . ALA B 1 404 ? 7.375 -20.266 -3.486 1 98.62 404 ALA B O 1
ATOM 6957 N N . GLY B 1 405 ? 7.742 -18.625 -4.91 1 98.5 405 GLY B N 1
ATOM 6958 C CA . GLY B 1 405 ? 6.688 -19 -5.844 1 98.5 405 GLY B CA 1
ATOM 6959 C C . GLY B 1 405 ? 6.973 -18.578 -7.27 1 98.5 405 GLY B C 1
ATOM 6960 O O . GLY B 1 405 ? 7.941 -17.859 -7.523 1 98.5 405 GLY B O 1
ATOM 6961 N N . ALA B 1 406 ? 6.172 -19.109 -8.148 1 98.69 406 ALA B N 1
ATOM 6962 C CA . ALA B 1 406 ? 6.246 -18.75 -9.57 1 98.69 406 ALA B CA 1
ATOM 6963 C C . ALA B 1 406 ? 4.852 -18.625 -10.18 1 98.69 406 ALA B C 1
ATOM 6965 O O . ALA B 1 406 ? 3.881 -19.156 -9.633 1 98.69 406 ALA B O 1
ATOM 6966 N N . GLY B 1 407 ? 4.809 -17.859 -11.242 1 98.75 407 GLY B N 1
ATOM 6967 C CA . GLY B 1 407 ? 3.553 -17.672 -11.953 1 98.75 407 GLY B CA 1
ATOM 6968 C C . GLY B 1 407 ? 3.732 -17.5 -13.445 1 98.75 407 GLY B C 1
ATOM 6969 O O . GLY B 1 407 ? 4.844 -17.266 -13.922 1 98.75 407 GLY B O 1
ATOM 6970 N N . LEU B 1 408 ? 2.695 -17.75 -14.156 1 98.88 408 LEU B N 1
ATOM 6971 C CA . LEU B 1 408 ? 2.637 -17.578 -15.602 1 98.88 408 LEU B CA 1
ATOM 6972 C C . LEU B 1 408 ? 1.533 -16.609 -16 1 98.88 408 LEU B C 1
ATOM 6974 O O . LEU B 1 408 ? 0.395 -16.734 -15.539 1 98.88 408 LEU B O 1
ATOM 6978 N N . VAL B 1 409 ? 1.907 -15.633 -16.75 1 98.88 409 VAL B N 1
ATOM 6979 C CA . VAL B 1 409 ? 0.939 -14.68 -17.297 1 98.88 409 VAL B CA 1
ATOM 6980 C C . VAL B 1 409 ? 0.748 -14.93 -18.797 1 98.88 409 VAL B C 1
ATOM 6982 O O . VAL B 1 409 ? 1.722 -15.078 -19.531 1 98.88 409 VAL B O 1
ATOM 6985 N N . ILE B 1 410 ? -0.471 -14.984 -19.219 1 98.44 410 ILE B N 1
ATOM 6986 C CA . ILE B 1 410 ? -0.828 -15.148 -20.625 1 98.44 410 ILE B CA 1
ATOM 6987 C C . ILE B 1 410 ? -1.756 -14.016 -21.047 1 98.44 410 ILE B C 1
ATOM 6989 O O . ILE B 1 410 ? -2.844 -13.852 -20.484 1 98.44 410 ILE B O 1
ATOM 6993 N N . ASN B 1 411 ? -1.343 -13.227 -22 1 97.75 411 ASN B N 1
ATOM 6994 C CA . ASN B 1 411 ? -2.17 -12.203 -22.625 1 97.75 411 ASN B CA 1
ATOM 6995 C C . ASN B 1 411 ? -2.641 -12.625 -24.016 1 97.75 411 ASN B C 1
ATOM 6997 O O . ASN B 1 411 ? -1.867 -13.188 -24.797 1 97.75 411 ASN B O 1
ATOM 7001 N N . GLN B 1 412 ? -3.91 -12.398 -24.234 1 95.25 412 GLN B N 1
ATOM 7002 C CA . GLN B 1 412 ? -4.469 -12.695 -25.547 1 95.25 412 GLN B CA 1
ATOM 7003 C C . GLN B 1 412 ? -5.422 -11.594 -26.016 1 95.25 412 GLN B C 1
ATOM 7005 O O . GLN B 1 412 ? -6.168 -11.039 -25.203 1 95.25 412 GLN B O 1
ATOM 7010 N N . THR B 1 413 ? -5.348 -11.242 -27.203 1 83.5 413 THR B N 1
ATOM 7011 C CA . THR B 1 413 ? -6.238 -10.227 -27.75 1 83.5 413 THR B CA 1
ATOM 7012 C C . THR B 1 413 ? -7.512 -10.859 -28.297 1 83.5 413 THR B C 1
ATOM 7014 O O . THR B 1 413 ? -8.594 -10.273 -28.188 1 83.5 413 THR B O 1
ATOM 7017 N N . ASP B 1 414 ? -7.352 -12 -28.906 1 78.75 414 ASP B N 1
ATOM 7018 C CA . ASP B 1 414 ? -8.516 -12.688 -29.469 1 78.75 414 ASP B CA 1
ATOM 7019 C C . ASP B 1 414 ? -9.062 -13.727 -28.5 1 78.75 414 ASP B C 1
ATOM 7021 O O . ASP B 1 414 ? -8.891 -14.93 -28.719 1 78.75 414 ASP B O 1
ATOM 7025 N N . THR B 1 415 ? -9.844 -13.328 -27.625 1 76.81 415 THR B N 1
ATOM 7026 C CA . THR B 1 415 ? -10.281 -14.203 -26.547 1 76.81 415 THR B CA 1
ATOM 7027 C C . THR B 1 415 ? -11.602 -14.883 -26.906 1 76.81 415 THR B C 1
ATOM 7029 O O . THR B 1 415 ? -12.133 -15.672 -26.109 1 76.81 415 THR B O 1
ATOM 7032 N N . GLY B 1 416 ? -12.055 -14.641 -28.078 1 75.75 416 GLY B N 1
ATOM 7033 C CA . GLY B 1 416 ? -13.305 -15.25 -28.516 1 75.75 416 GLY B CA 1
ATOM 7034 C C . GLY B 1 416 ? -13.109 -16.609 -29.141 1 75.75 416 GLY B C 1
ATOM 7035 O O . GLY B 1 416 ? -14.062 -17.391 -29.266 1 75.75 416 GLY B O 1
ATOM 7036 N N . ASN B 1 417 ? -11.883 -16.922 -29.469 1 79.25 417 ASN B N 1
ATOM 7037 C CA . ASN B 1 417 ? -11.578 -18.219 -30.078 1 79.25 417 ASN B CA 1
ATOM 7038 C C . ASN B 1 417 ? -11.711 -19.359 -29.062 1 79.25 417 ASN B C 1
ATOM 7040 O O . ASN B 1 417 ? -11.289 -19.219 -27.922 1 79.25 417 ASN B O 1
ATOM 7044 N N . LYS B 1 418 ? -12.289 -20.438 -29.453 1 78.81 418 LYS B N 1
ATOM 7045 C CA . LYS B 1 418 ? -12.531 -21.578 -28.578 1 78.81 418 LYS B CA 1
ATOM 7046 C C . LYS B 1 418 ? -11.219 -22.156 -28.047 1 78.81 418 LYS B C 1
ATOM 7048 O O . LYS B 1 418 ? -11.188 -22.766 -26.969 1 78.81 418 LYS B O 1
ATOM 7053 N N . THR B 1 419 ? -10.25 -21.844 -28.703 1 82.88 419 THR B N 1
ATOM 7054 C CA . THR B 1 419 ? -8.953 -22.406 -28.328 1 82.88 419 THR B CA 1
ATOM 7055 C C . THR B 1 419 ? -8.242 -21.484 -27.344 1 82.88 419 THR B C 1
ATOM 7057 O O . THR B 1 419 ? -7.152 -21.797 -26.859 1 82.88 419 THR B O 1
ATOM 7060 N N . SER B 1 420 ? -8.828 -20.422 -27.047 1 92.12 420 SER B N 1
ATOM 7061 C CA . SER B 1 420 ? -8.211 -19.453 -26.141 1 92.12 420 SER B CA 1
ATOM 7062 C C . SER B 1 420 ? -8.164 -19.984 -24.703 1 92.12 420 SER B C 1
ATOM 7064 O O . SER B 1 420 ? -9.188 -20.422 -24.172 1 92.12 420 SER B O 1
ATOM 7066 N N . ILE B 1 421 ? -7.02 -19.906 -24.156 1 94.75 421 ILE B N 1
ATOM 7067 C CA . ILE B 1 421 ? -6.844 -20.359 -22.781 1 94.75 421 ILE B CA 1
ATOM 7068 C C . ILE B 1 421 ? -7.613 -19.453 -21.828 1 94.75 421 ILE B C 1
ATOM 7070 O O . ILE B 1 421 ? -8.07 -19.891 -20.781 1 94.75 421 ILE B O 1
ATOM 7074 N N . ILE B 1 422 ? -7.73 -18.203 -22.203 1 96.62 422 ILE B N 1
ATOM 7075 C CA . ILE B 1 422 ? -8.469 -17.25 -21.391 1 96.62 422 ILE B CA 1
ATOM 7076 C C . ILE B 1 422 ? -9.953 -17.625 -21.375 1 96.62 422 ILE B C 1
ATOM 7078 O O . ILE B 1 422 ? -10.578 -17.641 -20.312 1 96.62 422 ILE B O 1
ATOM 7082 N N . LYS B 1 423 ? -10.477 -17.953 -22.531 1 96.06 423 LYS B N 1
ATOM 7083 C CA . LYS B 1 423 ? -11.867 -18.391 -22.609 1 96.06 423 LYS B CA 1
ATOM 7084 C C . LYS B 1 423 ? -12.094 -19.656 -21.797 1 96.06 423 LYS B C 1
ATOM 7086 O O . LYS B 1 423 ? -13.102 -19.781 -21.109 1 96.06 423 LYS B O 1
ATOM 7091 N N . GLN B 1 424 ? -11.164 -20.547 -21.906 1 96.62 424 GLN B N 1
ATOM 7092 C CA . GLN B 1 424 ? -11.273 -21.812 -21.188 1 96.62 424 GLN B CA 1
ATOM 7093 C C . GLN B 1 424 ? -11.219 -21.594 -19.672 1 96.62 424 GLN B C 1
ATOM 7095 O O . GLN B 1 424 ? -12.008 -22.188 -18.922 1 96.62 424 GLN B O 1
ATOM 7100 N N . LEU B 1 425 ? -10.312 -20.766 -19.25 1 97.75 425 LEU B N 1
ATOM 7101 C CA . LEU B 1 425 ? -10.156 -20.5 -17.828 1 97.75 425 LEU B CA 1
ATOM 7102 C C . LEU B 1 425 ? -11.375 -19.766 -17.281 1 97.75 425 LEU B C 1
ATOM 7104 O O . LEU B 1 425 ? -11.812 -20.047 -16.156 1 97.75 425 LEU B O 1
ATOM 7108 N N . LYS B 1 426 ? -11.867 -18.859 -18.047 1 97.62 426 LYS B N 1
ATOM 7109 C CA . LYS B 1 426 ? -13.102 -18.203 -17.656 1 97.62 426 LYS B CA 1
ATOM 7110 C C . LYS B 1 426 ? -14.234 -19.203 -17.469 1 97.62 426 LYS B C 1
ATOM 7112 O O . LYS B 1 426 ? -15 -19.125 -16.5 1 97.62 426 LYS B O 1
ATOM 7117 N N . ALA B 1 427 ? -14.312 -20.094 -18.406 1 97.19 427 ALA B N 1
ATOM 7118 C CA . ALA B 1 427 ? -15.359 -21.109 -18.328 1 97.19 427 ALA B CA 1
ATOM 7119 C C . ALA B 1 427 ? -15.211 -21.953 -17.078 1 97.19 427 ALA B C 1
ATOM 7121 O O . ALA B 1 427 ? -16.203 -22.344 -16.453 1 97.19 427 ALA B O 1
ATOM 7122 N N . VAL B 1 428 ? -14.008 -22.297 -16.734 1 97.94 428 VAL B N 1
ATOM 7123 C CA . VAL B 1 428 ? -13.75 -23.047 -15.508 1 97.94 428 VAL B CA 1
ATOM 7124 C C . VAL B 1 428 ? -14.227 -22.25 -14.297 1 97.94 428 VAL B C 1
ATOM 7126 O O . VAL B 1 428 ? -14.867 -22.797 -13.398 1 97.94 428 VAL B O 1
ATOM 7129 N N . PHE B 1 429 ? -13.875 -21.047 -14.289 1 98.5 429 PHE B N 1
ATOM 7130 C CA . PHE B 1 429 ? -14.305 -20.188 -13.195 1 98.5 429 PHE B CA 1
ATOM 7131 C C . PHE B 1 429 ? -15.82 -20.188 -13.078 1 98.5 429 PHE B C 1
ATOM 7133 O O . PHE B 1 429 ? -16.359 -20.344 -11.984 1 98.5 429 PHE B O 1
ATOM 7140 N N . GLU B 1 430 ? -16.453 -19.953 -14.172 1 98.12 430 GLU B N 1
ATOM 7141 C CA . GLU B 1 430 ? -17.906 -19.859 -14.18 1 98.12 430 GLU B CA 1
ATOM 7142 C C . GLU B 1 430 ? -18.562 -21.172 -13.781 1 98.12 430 GLU B C 1
ATOM 7144 O O . GLU B 1 430 ? -19.594 -21.188 -13.109 1 98.12 430 GLU B O 1
ATOM 7149 N N . ARG B 1 431 ? -17.984 -22.266 -14.227 1 97.75 431 ARG B N 1
ATOM 7150 C CA . ARG B 1 431 ? -18.453 -23.562 -13.781 1 97.75 431 ARG B CA 1
ATOM 7151 C C . ARG B 1 431 ? -18.469 -23.656 -12.266 1 97.75 431 ARG B C 1
ATOM 7153 O O . ARG B 1 431 ? -19.484 -24.062 -11.672 1 97.75 431 ARG B O 1
ATOM 7160 N N . ASP B 1 432 ? -17.391 -23.281 -11.641 1 97.62 432 ASP B N 1
ATOM 7161 C CA . ASP B 1 432 ? -17.297 -23.328 -10.188 1 97.62 432 ASP B CA 1
ATOM 7162 C C . ASP B 1 432 ? -18.219 -22.297 -9.547 1 97.62 432 ASP B C 1
ATOM 7164 O O . ASP B 1 432 ? -18.891 -22.578 -8.562 1 97.62 432 ASP B O 1
ATOM 7168 N N . TRP B 1 433 ? -18.281 -21.188 -10.148 1 97.56 433 TRP B N 1
ATOM 7169 C CA . TRP B 1 433 ? -19.031 -20.047 -9.625 1 97.56 433 TRP B CA 1
ATOM 7170 C C . TRP B 1 433 ? -20.516 -20.359 -9.57 1 97.56 433 TRP B C 1
ATOM 7172 O O . TRP B 1 433 ? -21.203 -19.984 -8.617 1 97.56 433 TRP B O 1
ATOM 7182 N N . TYR B 1 434 ? -21 -21 -10.578 1 96.44 434 TYR B N 1
ATOM 7183 C CA . TYR B 1 434 ? -22.438 -21.25 -10.68 1 96.44 434 TYR B CA 1
ATOM 7184 C C . TYR B 1 434 ? -22.781 -22.625 -10.125 1 96.44 434 TYR B C 1
ATOM 7186 O O . TYR B 1 434 ? -23.938 -23.062 -10.18 1 96.44 434 TYR B O 1
ATOM 7194 N N . SER B 1 435 ? -21.859 -23.312 -9.617 1 94.88 435 SER B N 1
ATOM 7195 C CA . SER B 1 435 ? -22.109 -24.609 -9.008 1 94.88 435 SER B CA 1
ATOM 7196 C C . SER B 1 435 ? -22.797 -24.469 -7.652 1 94.88 435 SER B C 1
ATOM 7198 O O . SER B 1 435 ? -22.859 -23.359 -7.102 1 94.88 435 SER B O 1
ATOM 7200 N N . ASN B 1 436 ? -23.266 -25.609 -7.098 1 91.88 436 ASN B N 1
ATOM 7201 C CA . ASN B 1 436 ? -23.906 -25.625 -5.789 1 91.88 436 ASN B CA 1
ATOM 7202 C C . ASN B 1 436 ? -22.891 -25.531 -4.656 1 91.88 436 ASN B C 1
ATOM 7204 O O . ASN B 1 436 ? -23.266 -25.312 -3.502 1 91.88 436 ASN B O 1
ATOM 7208 N N . TYR B 1 437 ? -21.641 -25.594 -5.039 1 94.19 437 TYR B N 1
ATOM 7209 C CA . TYR B 1 437 ? -20.594 -25.547 -4.023 1 94.19 437 TYR B CA 1
ATOM 7210 C C . TYR B 1 437 ? -20.219 -24.109 -3.688 1 94.19 437 TYR B C 1
ATOM 7212 O O . TYR B 1 437 ? -19.578 -23.859 -2.672 1 94.19 437 TYR B O 1
ATOM 7220 N N . ALA B 1 438 ? -20.516 -23.188 -4.535 1 96.25 438 ALA B N 1
ATOM 7221 C CA . ALA B 1 438 ? -20.219 -21.781 -4.332 1 96.25 438 ALA B CA 1
ATOM 7222 C C . ALA B 1 438 ? -21.391 -21.047 -3.676 1 96.25 438 ALA B C 1
ATOM 7224 O O . ALA B 1 438 ? -22.484 -20.984 -4.246 1 96.25 438 ALA B O 1
ATOM 7225 N N . LYS B 1 439 ? -21.109 -20.438 -2.492 1 94.31 439 LYS B N 1
ATOM 7226 C CA . LYS B 1 439 ? -22.188 -19.797 -1.731 1 94.31 439 LYS B CA 1
ATOM 7227 C C . LYS B 1 439 ? -21.844 -18.344 -1.398 1 94.31 439 LYS B C 1
ATOM 7229 O O . LYS B 1 439 ? -20.688 -18.031 -1.101 1 94.31 439 LYS B O 1
ATOM 7234 N N . SER B 1 440 ? -22.844 -17.453 -1.427 1 86.81 440 SER B N 1
ATOM 7235 C CA . SER B 1 440 ? -22.625 -16.031 -1.122 1 86.81 440 SER B CA 1
ATOM 7236 C C . SER B 1 440 ? -22.625 -15.789 0.383 1 86.81 440 SER B C 1
ATOM 7238 O O . SER B 1 440 ? -21.969 -14.867 0.866 1 86.81 440 SER B O 1
ATOM 7240 N N . SER B 1 441 ? -23.688 -16.359 1.177 1 69.44 441 SER B N 1
ATOM 7241 C CA . SER B 1 441 ? -23.797 -16.078 2.605 1 69.44 441 SER B CA 1
ATOM 7242 C C . SER B 1 441 ? -23.078 -17.156 3.428 1 69.44 441 SER B C 1
ATOM 7244 O O . SER B 1 441 ? -23.047 -18.328 3.033 1 69.44 441 SER B O 1
ATOM 7246 N N . THR B 1 442 ? -22.094 -16.781 4.227 1 59.84 442 THR B N 1
ATOM 7247 C CA . THR B 1 442 ? -21.391 -17.75 5.074 1 59.84 442 THR B CA 1
ATOM 7248 C C . THR B 1 442 ? -22.297 -18.25 6.191 1 59.84 442 THR B C 1
ATOM 7250 O O . THR B 1 442 ? -21.859 -18.984 7.074 1 59.84 442 THR B O 1
ATOM 7253 N N . THR B 1 443 ? -23.484 -17.719 6.402 1 46.44 443 THR B N 1
ATOM 7254 C CA . THR B 1 443 ? -24.203 -18.062 7.637 1 46.44 443 THR B CA 1
ATOM 7255 C C . THR B 1 443 ? -24.5 -19.547 7.691 1 46.44 443 THR B C 1
ATOM 7257 O O . THR B 1 443 ? -24.594 -20.125 8.773 1 46.44 443 THR B O 1
ATOM 7260 N N . LYS B 1 444 ? -25.391 -20.172 6.73 1 41.53 444 LYS B N 1
ATOM 7261 C CA . LYS B 1 444 ? -26.25 -21.297 7.113 1 41.53 444 LYS B CA 1
ATOM 7262 C C . LYS B 1 444 ? -25.453 -22.578 7.234 1 41.53 444 LYS B C 1
ATOM 7264 O O . LYS B 1 444 ? -24.875 -23.062 6.25 1 41.53 444 LYS B O 1
ATOM 7269 N N . ILE B 1 445 ? -24.75 -22.75 8.188 1 40.62 445 ILE B N 1
ATOM 7270 C CA . ILE B 1 445 ? -24.484 -24.172 8.344 1 40.62 445 ILE B CA 1
ATOM 7271 C C . ILE B 1 445 ? -25.75 -24.969 8.008 1 40.62 445 ILE B C 1
ATOM 7273 O O . ILE B 1 445 ? -26.781 -24.812 8.641 1 40.62 445 ILE B O 1
ATOM 7277 N N . PRO B 1 446 ? -25.953 -25.5 6.902 1 38.91 446 PRO B N 1
ATOM 7278 C CA . PRO B 1 446 ? -27.141 -26.281 6.559 1 38.91 446 PRO B CA 1
ATOM 7279 C C . PRO B 1 446 ? -27.578 -27.219 7.688 1 38.91 446 PRO B C 1
ATOM 7281 O O . PRO B 1 446 ? -26.75 -27.797 8.375 1 38.91 446 PRO B O 1
ATOM 7284 N N . ASN B 1 447 ? -28.734 -26.938 8.328 1 34.09 447 ASN B N 1
ATOM 7285 C CA . ASN B 1 447 ? -29.469 -28.047 8.953 1 34.09 447 ASN B CA 1
ATOM 7286 C C . ASN B 1 447 ? -29.594 -29.234 8.016 1 34.09 447 ASN B C 1
ATOM 7288 O O . ASN B 1 447 ? -30.234 -29.141 6.969 1 34.09 447 ASN B O 1
ATOM 7292 N N . CYS B 1 448 ? -28.656 -30.109 7.828 1 35.88 448 CYS B N 1
ATOM 7293 C CA . CYS B 1 448 ? -28.734 -31.391 7.141 1 35.88 448 CYS B CA 1
ATOM 7294 C C . CYS B 1 448 ? -30.125 -32.031 7.328 1 35.88 448 CYS B C 1
ATOM 7296 O O . CYS B 1 448 ? -30.359 -33.156 6.914 1 35.88 448 CYS B O 1
ATOM 7298 N N . LEU B 1 449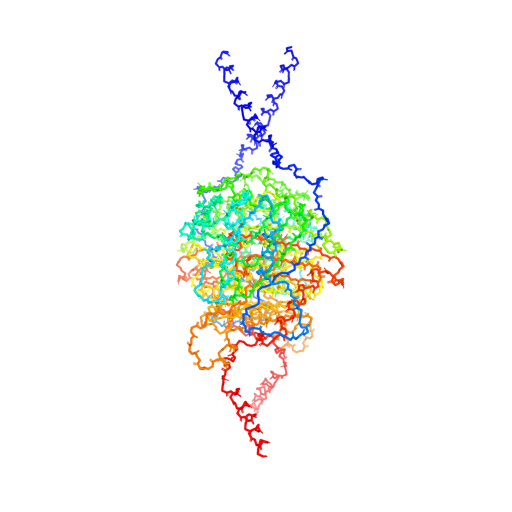 ? -30.969 -31.469 8.117 1 33.44 449 LEU B N 1
ATOM 7299 C CA . LEU B 1 449 ? -32.219 -32.156 8.414 1 33.44 449 LEU B CA 1
ATOM 7300 C C . LEU B 1 449 ? -33.094 -32.219 7.164 1 33.44 449 LEU B C 1
ATOM 7302 O O . LEU B 1 449 ? -33.906 -33.156 7.031 1 33.44 449 LEU B O 1
ATOM 7306 N N . SER B 1 450 ? -33.125 -31.172 6.336 1 34.91 450 SER B N 1
ATOM 7307 C CA . SER B 1 450 ? -34.312 -31.203 5.477 1 34.91 450 SER B CA 1
ATOM 7308 C C . SER B 1 450 ? -34.094 -32.156 4.301 1 34.91 450 SER B C 1
ATOM 7310 O O . SER B 1 450 ? -35.031 -32.375 3.516 1 34.91 450 SER B O 1
ATOM 7312 N N . PHE B 1 451 ? -32.812 -32.5 3.975 1 33.25 451 PHE B N 1
ATOM 7313 C CA . PHE B 1 451 ? -32.75 -33.375 2.811 1 33.25 451 PHE B CA 1
ATOM 7314 C C . PHE B 1 451 ? -33.25 -34.781 3.154 1 33.25 451 PHE B C 1
ATOM 7316 O O . PHE B 1 451 ? -33.344 -35.625 2.279 1 33.25 451 PHE B O 1
ATOM 7323 N N . LYS B 1 452 ? -33.312 -35.094 4.391 1 33.12 452 LYS B N 1
ATOM 7324 C CA . LYS B 1 452 ? -33.844 -36.406 4.75 1 33.12 452 LYS B CA 1
ATOM 7325 C C . LYS B 1 452 ? -35.281 -36.531 4.309 1 33.12 452 LYS B C 1
ATOM 7327 O O . LYS B 1 452 ? -35.781 -37.625 4.031 1 33.12 452 LYS B O 1
ATOM 7332 N N . HIS B 1 453 ? -35.969 -35.406 4.344 1 33.59 453 HIS B N 1
ATOM 7333 C CA . HIS B 1 453 ? -37.406 -35.656 4.195 1 33.59 453 HIS B CA 1
ATOM 7334 C C . HIS B 1 453 ? -37.75 -36.031 2.758 1 33.59 453 HIS B C 1
ATOM 7336 O O . HIS B 1 453 ? -38.719 -36.75 2.52 1 33.59 453 HIS B O 1
ATOM 7342 N N . ASN B 1 454 ? -37.031 -35.438 1.782 1 32.66 454 ASN B N 1
ATOM 7343 C CA . ASN B 1 454 ? -37.625 -35.719 0.482 1 32.66 454 ASN B CA 1
ATOM 7344 C C . ASN B 1 454 ? -37.219 -37.094 -0.046 1 32.66 454 ASN B C 1
ATOM 7346 O O . ASN B 1 454 ? -37.875 -37.625 -0.942 1 32.66 454 ASN B O 1
ATOM 7350 N N . LYS B 1 455 ? -35.969 -37.594 0.299 1 35.44 455 LYS B N 1
ATOM 7351 C CA . LYS B 1 455 ? -35.688 -38.906 -0.242 1 35.44 455 LYS B CA 1
ATOM 7352 C C . LYS B 1 455 ? -36.562 -39.969 0.42 1 35.44 455 LYS B C 1
ATOM 7354 O O . LYS B 1 455 ? -36.812 -41.031 -0.163 1 35.44 455 LYS B O 1
ATOM 7359 N N . ALA B 1 456 ? -36.875 -39.781 1.615 1 32.56 456 ALA B N 1
ATOM 7360 C CA . ALA B 1 456 ? -37.781 -40.719 2.254 1 32.56 456 ALA B CA 1
ATOM 7361 C C . ALA B 1 456 ? -39.156 -40.688 1.607 1 32.56 456 ALA B C 1
ATOM 7363 O O . ALA B 1 456 ? -39.844 -41.719 1.547 1 32.56 456 ALA B O 1
ATOM 7364 N N . ALA B 1 457 ? -39.469 -39.531 1.203 1 36.72 457 ALA B N 1
ATOM 7365 C CA . ALA B 1 457 ? -40.812 -39.531 0.598 1 36.72 457 ALA B CA 1
ATOM 7366 C C . ALA B 1 457 ? -40.781 -40.25 -0.754 1 36.72 457 ALA B C 1
ATOM 7368 O O . ALA B 1 457 ? -41.781 -40.844 -1.159 1 36.72 457 ALA B O 1
ATOM 7369 N N . ALA B 1 458 ? -39.688 -40.156 -1.423 1 34.78 458 ALA B N 1
ATOM 7370 C CA . ALA B 1 458 ? -39.688 -40.75 -2.752 1 34.78 458 ALA B CA 1
ATOM 7371 C C . ALA B 1 458 ? -39.594 -42.281 -2.66 1 34.78 458 ALA B C 1
ATOM 7373 O O . ALA B 1 458 ? -40.094 -43 -3.529 1 34.78 458 ALA B O 1
ATOM 7374 N N . ASN B 1 459 ? -38.812 -42.75 -1.683 1 28.84 459 ASN B N 1
ATOM 7375 C CA . ASN B 1 459 ? -38.781 -44.188 -1.587 1 28.84 459 ASN B CA 1
ATOM 7376 C C . ASN B 1 459 ? -40.125 -44.781 -1.183 1 28.84 459 ASN B C 1
ATOM 7378 O O . ASN B 1 459 ? -40.312 -46 -1.157 1 28.84 459 ASN B O 1
ATOM 7382 N N . LYS B 1 460 ? -40.812 -43.844 -0.464 1 37.25 460 LYS B N 1
ATOM 7383 C CA . LYS B 1 460 ? -42.094 -44.438 -0.055 1 37.25 460 LYS B CA 1
ATOM 7384 C C . LYS B 1 460 ? -43 -44.719 -1.261 1 37.25 460 LYS B C 1
ATOM 7386 O O . LYS B 1 460 ? -43.812 -45.625 -1.24 1 37.25 460 LYS B O 1
ATOM 7391 N N . THR B 1 461 ? -43 -43.812 -2.186 1 33.38 461 THR B N 1
ATOM 7392 C CA . THR B 1 461 ? -43.969 -44 -3.256 1 33.38 461 THR B CA 1
ATOM 7393 C C . THR B 1 461 ? -43.562 -45.188 -4.152 1 33.38 461 THR B C 1
ATOM 7395 O O . THR B 1 461 ? -44.406 -45.719 -4.867 1 33.38 461 THR B O 1
ATOM 7398 N N . ALA B 1 462 ? -42.25 -45.531 -4.148 1 37.94 462 ALA B N 1
ATOM 7399 C CA . ALA B 1 462 ? -41.906 -46.594 -5.07 1 37.94 462 ALA B CA 1
ATOM 7400 C C . ALA B 1 462 ? -42.438 -47.938 -4.551 1 37.94 462 ALA B C 1
ATOM 7402 O O . ALA B 1 462 ? -42.469 -48.938 -5.297 1 37.94 462 ALA B O 1
ATOM 7403 N N . GLN B 1 463 ? -42.5 -48 -3.252 1 34.53 463 GLN B N 1
ATOM 7404 C CA . GLN B 1 463 ? -42.875 -49.312 -2.742 1 34.53 463 GLN B CA 1
ATOM 7405 C C . GLN B 1 463 ? -44.312 -49.625 -3.055 1 34.53 463 GLN B C 1
ATOM 7407 O O . GLN B 1 463 ? -44.75 -50.781 -2.961 1 34.53 463 GLN B O 1
ATOM 7412 N N . SER B 1 464 ? -45.094 -48.531 -3.201 1 34.53 464 SER B N 1
ATOM 7413 C CA . SER B 1 464 ? -46.5 -48.906 -3.232 1 34.53 464 SER B CA 1
ATOM 7414 C C . SER B 1 464 ? -46.844 -49.625 -4.535 1 34.53 464 SER B C 1
ATOM 7416 O O . SER B 1 464 ? -47.875 -50.25 -4.637 1 34.53 464 SER B O 1
ATOM 7418 N N . ASN B 1 465 ? -46.094 -49.156 -5.594 1 32.12 465 ASN B N 1
ATOM 7419 C CA . ASN B 1 465 ? -46.75 -49.656 -6.797 1 32.12 465 ASN B CA 1
ATOM 7420 C C . ASN B 1 465 ? -46.469 -51.156 -7.031 1 32.12 465 ASN B C 1
ATOM 7422 O O . ASN B 1 465 ? -46.75 -51.656 -8.109 1 32.12 465 ASN B O 1
ATOM 7426 N N . VAL B 1 466 ? -45.469 -51.688 -6.309 1 33.91 466 VAL B N 1
ATOM 7427 C CA . VAL B 1 466 ? -45.156 -53.062 -6.676 1 33.91 466 VAL B CA 1
ATOM 7428 C C . VAL B 1 466 ? -46.219 -54 -6.117 1 33.91 466 VAL B C 1
ATOM 7430 O O . VAL B 1 466 ? -46.25 -55.188 -6.434 1 33.91 466 VAL B O 1
ATOM 7433 N N . ASN B 1 467 ? -47.062 -53.5 -5.195 1 24.72 467 ASN B N 1
ATOM 7434 C CA . ASN B 1 467 ? -48.062 -54.531 -4.953 1 24.72 467 ASN B CA 1
ATOM 7435 C C . ASN B 1 467 ? -49.156 -54.5 -6.027 1 24.72 467 ASN B C 1
ATOM 7437 O O . ASN B 1 467 ? -49.594 -53.438 -6.461 1 24.72 467 ASN B O 1
#

Solvent-accessible surface area (backbone atoms only — not comparable to full-atom values): 48148 Å² total; per-residue (Å²): 117,67,67,61,48,49,49,50,50,49,49,49,49,50,50,47,49,50,46,48,48,47,44,57,68,56,48,63,71,61,67,64,49,90,83,70,74,42,90,89,72,39,39,46,75,22,39,63,45,60,24,32,21,75,22,84,89,67,79,74,63,89,83,45,86,81,66,47,42,36,61,56,50,54,48,52,51,57,70,64,46,72,53,30,40,39,39,37,27,51,43,63,40,34,79,54,86,54,77,82,35,48,62,24,50,53,51,51,50,50,54,52,50,38,37,75,68,68,26,46,38,40,36,40,35,37,47,90,52,69,81,26,62,56,56,49,54,42,36,75,60,66,34,45,74,35,39,30,42,36,47,65,61,56,70,24,43,48,46,26,24,38,36,36,32,56,65,24,29,37,38,43,17,37,46,39,52,28,33,50,36,66,34,43,22,26,24,37,33,39,36,36,39,51,23,26,47,60,36,62,43,55,47,26,58,52,48,50,54,57,70,34,47,85,37,70,65,74,73,93,70,74,60,76,79,44,36,44,77,31,24,92,88,46,51,43,72,33,27,39,54,84,33,66,32,36,33,34,55,26,31,25,16,72,94,70,41,42,64,66,43,33,39,43,69,56,50,51,46,55,45,60,71,63,34,77,55,31,43,39,37,36,25,36,46,61,38,55,32,28,74,44,99,94,40,72,42,65,32,55,58,71,61,38,52,52,50,29,37,24,76,70,64,50,23,34,34,39,40,41,32,31,44,57,95,80,51,61,71,63,35,57,21,52,50,41,14,59,58,28,43,37,55,94,39,89,64,37,40,76,48,60,31,33,35,35,57,50,65,62,52,52,59,70,52,69,76,70,77,68,82,70,75,80,40,45,48,45,32,21,38,36,39,30,67,35,23,31,38,43,21,38,58,48,52,32,34,38,49,62,64,32,16,31,31,40,30,41,38,42,33,35,82,65,44,82,43,86,58,21,66,49,42,51,50,46,48,51,50,48,48,51,58,72,34,92,42,33,36,70,72,87,70,75,71,72,71,60,62,65,69,54,54,55,55,51,51,48,52,51,57,58,58,56,67,74,105,119,66,67,61,50,48,51,49,49,49,50,48,49,51,50,46,49,50,46,47,49,46,44,55,67,57,50,63,69,62,65,64,48,91,83,70,72,42,89,88,73,40,38,46,72,22,40,65,44,60,23,30,22,75,22,84,89,69,79,74,64,88,83,44,86,80,65,48,41,38,62,56,48,54,47,52,52,57,71,65,47,72,53,30,41,39,38,37,28,49,44,63,41,35,77,54,87,53,76,82,34,49,62,24,50,52,53,52,50,50,54,52,50,39,36,75,67,69,27,47,38,40,37,40,34,37,48,90,52,70,81,28,61,56,58,49,53,41,35,75,60,65,34,46,74,36,40,31,43,36,48,67,63,58,69,24,44,46,44,26,23,37,36,37,34,56,65,24,29,39,36,43,16,36,46,38,53,28,32,49,37,68,35,42,22,26,24,36,31,40,37,36,39,52,24,27,47,60,36,61,41,55,46,26,57,53,49,51,54,57,72,34,47,85,37,69,66,75,73,94,70,73,60,76,77,45,37,44,76,31,23,93,87,48,52,43,73,31,26,39,54,84,33,68,31,36,33,36,56,25,29,25,17,72,94,68,40,41,65,66,42,32,39,42,69,55,50,51,46,54,45,60,71,62,35,77,55,31,42,39,36,37,25,34,45,61,39,55,32,28,74,45,99,95,40,72,41,63,32,54,60,70,60,39,53,51,48,28,36,24,74,70,63,50,23,35,34,39,41,41,32,31,44,58,95,79,52,61,70,63,34,56,22,54,49,42,13,59,57,28,44,38,56,95,39,88,66,37,40,77,48,59,31,33,33,35,58,49,66,61,51,53,55,69,52,69,77,70,76,69,81,70,75,82,40,46,47,44,32,22,37,39,37,30,68,35,22,31,38,40,20,38,58,46,54,31,34,37,49,62,64,32,16,31,31,39,31,40,38,44,35,35,82,65,43,81,44,86,58,21,65,48,41,50,50,46,47,52,48,48,49,51,59,72,32,93,43,33,36,69,71,86,71,76,70,73,72,58,62,65,68,55,55,59,58,54,52,53,59,52,60,60,58,58,70,73,104

Nearest PDB structures (foldseek):
  8v06-assembly1_A  TM=9.343E-01  e=4.674E-49  Mus musculus
  8v06-assembly1_B  TM=9.260E-01  e=3.917E-49  Mus musculus
  8v06-assembly2_C  TM=9.342E-01  e=7.938E-49  Mus musculus
  8v5t-assembly2_B  TM=9.072E-01  e=1.012E-49  Homo sapiens
  8q1x-assembly1_A  TM=9.184E-01  e=3.917E-49  Homo sapiens

Foldseek 3Di:
DVVVVVVVVVVVVVVVVVVVCVVVLVPCPLPCPPVNDDPVPAAFAKAKFKEKADAPPDDFDPPADDGHHPLVVLVVLLVPFDAEKEWEFQDAAQDDPDPQLVSSVVSLVSLLVCLVNVHAYEYEYEVVCVVPPSVVVSVVSPYHYFYAHLCLEFNAGALATKMDGPLAKIKGWQDGSHSCRRHFEIIMIMMMGRGNVQSQQVVLLVVLSRVRGPPSYQDPADRPSSAGPADLVRFDWHDYVNFTKTKHKAKDDPSSHHHPHHAPLVLVLSQLVPFQAAKEWEAAAAAQWADDDVDIGGRCRPVVSLLCCQPVRLHAYEYEYEDDPPHDPVRVVSVVVSVCSCPPPPSRHYAYWYQYPVLVVCLPPPPDPPPRPDYIHHGGKMAHPFKIKHKHDGNHPNCSHRYIMMMMMMGGDCCVDPSHPRVVVVSVSVSSCPDPRIGRDPPDSDPSPPVVPVVVVVVVVVVPPVD/DVVVVVVVVVVVVVVVVVVVVVVVLVPCPLVCPPVNDDPVPAAFAKAKFKEKADAPPDDFDPPADDGHHPLVVLVVLLVVFDAEKEWEFQDAAQDDPDPQLVSSVVSLVSLLVCLVNVHAYEYEYEVVCVVPPSVVVSVVSPYHYFYAHLCLEFNAGALATKMDGPLAKIKGWQDGSHSCRRHFEIIMIMMMGRGNSQSQQVVLLVVLSRVRGPPSYQDPADRPSSAGPADLVRWDWHDYLNFTKTKHKAKDDPSSHHHRHHAPLVLVLSQLVPFQAAKEWEAAAAAQWADDDVDIGGRCRPVVSLLCCQPVRLHAYEYEYEDDPPHDPVRVVSVVVSVCSCPPPPSRHYAYWYQYPVLVVCLPPPPDPPPRPDYIHHGGKMAHPFKIKHKHDGNHPNCSHRYIMMMMMMGGDCCVDPSHPRVVVVSVSVSSCPDPRIGRDPPDSDPSPPVVPPVVVVVVVVVPVVD

InterPro domains:
  IPR001736 Phospholipase D/Transphosphatidylase [SM00155] (154-181)
  IPR001736 Phospholipase D/Transphosphatidylase [SM00155] (373-399)
  IPR032803 PLD3/4-like, PLD-like domain [PF13918] (181-359)
  IPR050874 Diverse function phospholipase D-related protein [PTHR10185] (2-441)

Secondary structure (DSSP, 8-state):
-HHHHHHHHHHHHHHHHHHHHHHHHHS------TT---TTT---EEEEEEEEE--TT----TTS---EEHHHHHHHHHHH-SSEEEEE-S-EE---SSGGGHHHHHHHHHHHHHHHTT-EEEEEEEGGGTT-HHHHHHHHTT-EEEEE-HHHHHS--B---EEEETTTEEEEES--EEHIIIIISBEEEEEEES-HHHHHHHHHHHHHHHHTTT-SS--SS--GGGS-S--SSSPEEEEETTEEEEEEEEEE-GGG--TTPEEHHHHHHHHHHT-SSEEEEEES-EE-EEEETTEEEE--HHHHHHHIIIIIT--EEEEEEE--TTS-THHHHHHHHHHHTTTT-TT--EEEEEE-SSHHHHHH--S-----PPP-B---EEEESSEEEEES--EEHHHHHHSBEEEEEEEES-TTSTT-HHHHHHHHHHHHHTSTTEES-S-----TTHHHHHHHHHHHHHHHTT-/-HHHHHHHHHHHHHHHHHHHHHHHHHS------TT---TTT---EEEEEEEEE--TT----TTS---EEHHHHHHHHHHH-SSEEEEE-S-EE---SSGGGHHHHHHHHHHHHHHHTT-EEEEEEEGGGTT-HHHHHHHHTT-EEEEE-HHHHHS--B---EEEETTTEEEEES--EEHIIIIISBEEEEEEES-HHHHHHHHHHHHHHHHTTT-SS--SS--GGGS-S--SSSPEEEEETTEEEEEEEEEE-GGG--TTPEEHHHHHHHHHHT-SSEEEEEES-EE-EEEETTEEEE--HHHHHHHIIIIIT--EEEEEEE--TTS-THHHHHHHHHHHTTTT-TT--EEEEEE-SSHHHHHH--S-----PPP-B---EEEESSEEEEES--EEHHHHHHSBEEEEEEEES-TTSTT-HHHHHHHHHHHHHTSTTEES-S-----TTHHHHHHHHHHHHHHHTT-

Organism: Podarcis muralis (NCBI:txid64176)

Sequence (934 aa):
MSQQKCIVIFALVCCFAILVALIFSAVDIVGEDEDGLSEKNCRNNCRVALVENIPEGINYSDSAPAHLSLFQGWMNLLNMAKKSVDIVSSQWDLSHSHPSAFQGQHLFEKLQDLLSQNVEIKLVSDILHKESKLLNDLKNKGAEVIFINMTAYNDGHLQTSFWIVDRQHVYIGSASLEWKSLWQMKELGVIVYNCSCLVLDLQKIFALYSSLKSKSKIPPLWSKRLYAVYGTENKLALELNETKSEVFVSNSPKLLCPKDRVLDVDAIYSVVDNAQQFVYIAVMDYLPIINITNQTRYWPYLDGKIREALILRNIKVRLLISLSKDTNPLTFNFVSSLKAICTEVSGCRLKVKFFDLEEESACYFKEQKNSSLPKLNRNKYVVTDTAAYIGNFDWVGTYFNRNAGAGLVINQTDTGNKTSIIKQLKAVFERDWYSNYAKSSTTKIPNCLSFKHNKAAANKTAQSNVNMSQQKCIVIFALVCCFAILVALIFSAVDIVGEDEDGLSEKNCRNNCRVALVENIPEGINYSDSAPAHLSLFQGWMNLLNMAKKSVDIVSSQWDLSHSHPSAFQGQHLFEKLQDLLSQNVEIKLVSDILHKESKLLNDLKNKGAEVIFINMTAYNDGHLQTSFWIVDRQHVYIGSASLEWKSLWQMKELGVIVYNCSCLVLDLQKIFALYSSLKSKSKIPPLWSKRLYAVYGTENKLALELNETKSEVFVSNSPKLLCPKDRVLDVDAIYSVVDNAQQFVYIAVMDYLPIINITNQTRYWPYLDGKIREALILRNIKVRLLISLSKDTNPLTFNFVSSLKAICTEVSGCRLKVKFFDLEEESACYFKEQKNSSLPKLNRNKYVVTDTAAYIGNFDWVGTYFNRNAGAGLVINQTDTGNKTSIIKQLKAVFERDWYSNYAKSSTTKIPNCLSFKHNKAAANKTAQSNVN

Radius of gyration: 34.42 Å; Cα contacts (8 Å, |Δi|>4): 1918; chains: 2; bounding box: 112×104×66 Å

pLDDT: mean 86.79, std 19.58, range [24.72, 98.94]